Protein AF-0000000070117958 (afdb_homodimer)

Structure (mmCIF, N/CA/C/O backbone):
data_AF-0000000070117958-model_v1
#
loop_
_entity.id
_entity.type
_entity.pdbx_description
1 polymer 'Lipoprotein-anchoring transpeptidase ErfK/SrfK'
#
loop_
_atom_site.group_PDB
_atom_site.id
_atom_site.type_symbol
_atom_site.label_atom_id
_atom_site.label_alt_id
_atom_site.label_comp_id
_atom_site.label_asym_id
_atom_site.label_entity_id
_atom_site.label_seq_id
_atom_site.pdbx_PDB_ins_code
_atom_site.Cartn_x
_atom_site.Cartn_y
_atom_site.Cartn_z
_atom_site.occupancy
_atom_site.B_iso_or_equiv
_atom_site.auth_seq_id
_atom_site.auth_comp_id
_atom_site.auth_asym_id
_atom_site.auth_atom_id
_atom_site.pdbx_PDB_model_num
ATOM 1 N N . MET A 1 1 ? 36.375 -2.777 25.188 1 19.89 1 MET A N 1
ATOM 2 C CA . MET A 1 1 ? 37.375 -1.835 24.766 1 19.89 1 MET A CA 1
ATOM 3 C C . MET A 1 1 ? 36.781 -0.705 23.938 1 19.89 1 MET A C 1
ATOM 5 O O . MET A 1 1 ? 36.156 -0.952 22.906 1 19.89 1 MET A O 1
ATOM 9 N N . VAL A 1 2 ? 36.469 0.509 24.609 1 22.33 2 VAL A N 1
ATOM 10 C CA . VAL A 1 2 ? 35.656 1.717 24.438 1 22.33 2 VAL A CA 1
ATOM 11 C C . VAL A 1 2 ? 36.281 2.609 23.375 1 22.33 2 VAL A C 1
ATOM 13 O O . VAL A 1 2 ? 37.25 3.314 23.625 1 22.33 2 VAL A O 1
ATOM 16 N N . ASP A 1 3 ? 36.656 2.041 22.156 1 19.92 3 ASP A N 1
ATOM 17 C CA . ASP A 1 3 ? 37.469 2.871 21.281 1 19.92 3 ASP A CA 1
ATOM 18 C C . ASP A 1 3 ? 36.719 4.145 20.891 1 19.92 3 ASP A C 1
ATOM 20 O O . ASP A 1 3 ? 35.625 4.082 20.375 1 19.92 3 ASP A O 1
ATOM 24 N N . PHE A 1 4 ? 37.031 5.336 21.516 1 20.27 4 PHE A N 1
ATOM 25 C CA . PHE A 1 4 ? 36.688 6.754 21.516 1 20.27 4 PHE A CA 1
ATOM 26 C C . PHE A 1 4 ? 37 7.391 20.172 1 20.27 4 PHE A C 1
ATOM 28 O O . PHE A 1 4 ? 38.156 7.797 19.938 1 20.27 4 PHE A O 1
ATOM 35 N N . ARG A 1 5 ? 36.531 6.789 18.984 1 20.41 5 ARG A N 1
ATOM 36 C CA . ARG A 1 5 ? 37 7.414 17.75 1 20.41 5 ARG A CA 1
ATOM 37 C C . ARG A 1 5 ? 36.656 8.891 17.719 1 20.41 5 ARG A C 1
ATOM 39 O O . ARG A 1 5 ? 35.469 9.258 17.875 1 20.41 5 ARG A O 1
ATOM 46 N N . ARG A 1 6 ? 37.656 9.906 17.781 1 19.14 6 ARG A N 1
ATOM 47 C CA . ARG A 1 6 ? 37.844 11.359 17.844 1 19.14 6 ARG A CA 1
ATOM 48 C C . ARG A 1 6 ? 37.156 12.039 16.672 1 19.14 6 ARG A C 1
ATOM 50 O O . ARG A 1 6 ? 37.281 11.594 15.523 1 19.14 6 ARG A O 1
ATOM 57 N N . CYS A 1 7 ? 36.156 12.922 16.844 1 19.8 7 CYS A N 1
ATOM 58 C CA . CYS A 1 7 ? 35.188 13.836 16.219 1 19.8 7 CYS A CA 1
ATOM 59 C C . CYS A 1 7 ? 35.906 14.969 15.492 1 19.8 7 CYS A C 1
ATOM 61 O O . CYS A 1 7 ? 36.375 15.922 16.125 1 19.8 7 CYS A O 1
ATOM 63 N N . VAL A 1 8 ? 36.969 14.695 14.555 1 20.36 8 VAL A N 1
ATOM 64 C CA . VAL A 1 8 ? 37.719 15.875 14.117 1 20.36 8 VAL A CA 1
ATOM 65 C C . VAL A 1 8 ? 36.781 16.797 13.336 1 20.36 8 VAL A C 1
ATOM 67 O O . VAL A 1 8 ? 36.125 16.375 12.375 1 20.36 8 VAL A O 1
ATOM 70 N N . ALA A 1 9 ? 36.344 17.969 13.859 1 20.52 9 ALA A N 1
ATOM 71 C CA . ALA A 1 9 ? 35.5 19.125 13.617 1 20.52 9 ALA A CA 1
ATOM 72 C C . ALA A 1 9 ? 36 19.969 12.461 1 20.52 9 ALA A C 1
ATOM 74 O O . ALA A 1 9 ? 37 20.672 12.602 1 20.52 9 ALA A O 1
ATOM 75 N N . THR A 1 10 ? 36.406 19.422 11.25 1 19.5 10 THR A N 1
ATOM 76 C CA . THR A 1 10 ? 37.094 20.406 10.43 1 19.5 10 THR A CA 1
ATOM 77 C C . THR A 1 10 ? 36.156 21.547 10.047 1 19.5 10 THR A C 1
ATOM 79 O O . THR A 1 10 ? 35 21.312 9.648 1 19.5 10 THR A O 1
ATOM 82 N N . LEU A 1 11 ? 36.438 22.844 10.344 1 19.28 11 LEU A N 1
ATOM 83 C CA . LEU A 1 11 ? 35.969 24.219 10.352 1 19.28 11 LEU A CA 1
ATOM 84 C C . LEU A 1 11 ? 35.844 24.766 8.938 1 19.28 11 LEU A C 1
ATOM 86 O O . LEU A 1 11 ? 35.5 25.938 8.742 1 19.28 11 LEU A O 1
ATOM 90 N N . LEU A 1 12 ? 35.594 23.953 7.898 1 19.41 12 LEU A N 1
ATOM 91 C CA . LEU A 1 12 ? 35.969 24.656 6.684 1 19.41 12 LEU A CA 1
ATOM 92 C C . LEU A 1 12 ? 35.156 25.938 6.5 1 19.41 12 LEU A C 1
ATOM 94 O O . LEU A 1 12 ? 33.938 25.938 6.672 1 19.41 12 LEU A O 1
ATOM 98 N N . ALA A 1 13 ? 35.844 27.125 6.414 1 18.38 13 ALA A N 1
ATOM 99 C CA . ALA A 1 13 ? 35.75 28.578 6.285 1 18.38 13 ALA A CA 1
ATOM 100 C C . ALA A 1 13 ? 34.906 28.969 5.074 1 18.38 13 ALA A C 1
ATOM 102 O O . ALA A 1 13 ? 34.969 28.297 4.039 1 18.38 13 ALA A O 1
ATOM 103 N N . LEU A 1 14 ? 33.875 29.766 5.305 1 18.84 14 LEU A N 1
ATOM 104 C CA . LEU A 1 14 ? 32.688 30.406 4.723 1 18.84 14 LEU A CA 1
ATOM 105 C C . LEU A 1 14 ? 33.094 31.406 3.639 1 18.84 14 LEU A C 1
ATOM 107 O O . LEU A 1 14 ? 32.469 32.438 3.479 1 18.84 14 LEU A O 1
ATOM 111 N N . ALA A 1 15 ? 34.156 31.234 2.848 1 17.8 15 ALA A N 1
ATOM 112 C CA . ALA A 1 15 ? 34.594 32.5 2.27 1 17.8 15 ALA A CA 1
ATOM 113 C C . ALA A 1 15 ? 33.625 32.969 1.188 1 17.8 15 ALA A C 1
ATOM 115 O O . ALA A 1 15 ? 33.531 32.375 0.121 1 17.8 15 ALA A O 1
ATOM 116 N N . VAL A 1 16 ? 32.375 33.25 1.467 1 19.5 16 VAL A N 1
ATOM 117 C CA . VAL A 1 16 ? 31.484 33.656 0.402 1 19.5 16 VAL A CA 1
ATOM 118 C C . VAL A 1 16 ? 32 34.969 -0.229 1 19.5 16 VAL A C 1
ATOM 120 O O . VAL A 1 16 ? 32.125 35.969 0.451 1 19.5 16 VAL A O 1
ATOM 123 N N . THR A 1 17 ? 32.75 34.781 -1.279 1 16.38 17 THR A N 1
ATOM 124 C CA . THR A 1 17 ? 33.406 35.844 -2.021 1 16.38 17 THR A CA 1
ATOM 125 C C . THR A 1 17 ? 32.406 36.875 -2.5 1 16.38 17 THR A C 1
ATOM 127 O O . THR A 1 17 ? 31.188 36.594 -2.553 1 16.38 17 THR A O 1
ATOM 130 N N . VAL A 1 18 ? 32.875 37.938 -3.357 1 16.75 18 VAL A N 1
ATOM 131 C CA . VAL A 1 18 ? 33.125 39.344 -3.52 1 16.75 18 VAL A CA 1
ATOM 132 C C . VAL A 1 18 ? 32.219 39.906 -4.637 1 16.75 18 VAL A C 1
ATOM 134 O O . VAL A 1 18 ? 31.766 41.031 -4.562 1 16.75 18 VAL A O 1
ATOM 137 N N . PRO A 1 19 ? 31.734 39.125 -5.75 1 16.81 19 PRO A N 1
ATOM 138 C CA . PRO A 1 19 ? 32.156 40.031 -6.82 1 16.81 19 PRO A CA 1
ATOM 139 C C . PRO A 1 19 ? 31.312 41.312 -6.891 1 16.81 19 PRO A C 1
ATOM 141 O O . PRO A 1 19 ? 30.219 41.344 -6.344 1 16.81 19 PRO A O 1
ATOM 144 N N . LEU A 1 20 ? 31.656 42.094 -8.055 1 15.89 20 LEU A N 1
ATOM 145 C CA . LEU A 1 20 ? 32.031 43.438 -8.523 1 15.89 20 LEU A CA 1
ATOM 146 C C . LEU A 1 20 ? 30.828 44.219 -9 1 15.89 20 LEU A C 1
ATOM 148 O O . LEU A 1 20 ? 29.75 43.656 -9.18 1 15.89 20 LEU A O 1
ATOM 152 N N . ALA A 1 21 ? 30.828 44.625 -10.32 1 15.84 21 ALA A N 1
ATOM 153 C CA . ALA A 1 21 ? 30.984 46 -10.789 1 15.84 21 ALA A CA 1
ATOM 154 C C . ALA A 1 21 ? 29.641 46.594 -11.156 1 15.84 21 ALA A C 1
ATOM 156 O O . ALA A 1 21 ? 29.297 47.688 -10.703 1 15.84 21 ALA A O 1
ATOM 157 N N . ALA A 1 22 ? 29 46.344 -12.414 1 15.3 22 ALA A N 1
ATOM 158 C CA . ALA A 1 22 ? 29.141 47.5 -13.289 1 15.3 22 ALA A CA 1
ATOM 159 C C . ALA A 1 22 ? 27.969 48.469 -13.086 1 15.3 22 ALA A C 1
ATOM 161 O O . ALA A 1 22 ? 26.969 48.125 -12.477 1 15.3 22 ALA A O 1
ATOM 162 N N . CYS A 1 23 ? 27.391 48.969 -14.336 1 16.02 23 CYS A N 1
ATOM 163 C CA . CYS A 1 23 ? 27.375 50.281 -14.992 1 16.02 23 CYS A CA 1
ATOM 164 C C . CYS A 1 23 ? 26.094 51.031 -14.688 1 16.02 23 CYS A C 1
ATOM 166 O O . CYS A 1 23 ? 25.094 50.438 -14.258 1 16.02 23 CYS A O 1
ATOM 168 N N . GLY A 1 24 ? 25.891 52.094 -15.461 1 14.67 24 GLY A N 1
ATOM 169 C CA . GLY A 1 24 ? 25.703 53.531 -15.367 1 14.67 24 GLY A CA 1
ATOM 170 C C . GLY A 1 24 ? 24.25 53.969 -15.438 1 14.67 24 GLY A C 1
ATOM 171 O O . GLY A 1 24 ? 23.797 54.781 -14.648 1 14.67 24 GLY A O 1
ATOM 172 N N . ASP A 1 25 ? 23.453 53.5 -16.5 1 15.01 25 ASP A N 1
ATOM 173 C CA . ASP A 1 25 ? 23.078 54.75 -17.188 1 15.01 25 ASP A CA 1
ATOM 174 C C . ASP A 1 25 ? 21.953 55.469 -16.438 1 15.01 25 ASP A C 1
ATOM 176 O O . ASP A 1 25 ? 21.172 54.812 -15.727 1 15.01 25 ASP A O 1
ATOM 180 N N . ASP A 1 26 ? 21.828 56.781 -16.734 1 14.68 26 ASP A N 1
ATOM 181 C CA . ASP A 1 26 ? 21.484 58.156 -16.312 1 14.68 26 ASP A CA 1
ATOM 182 C C . ASP A 1 26 ? 20.016 58.469 -16.578 1 14.68 26 ASP A C 1
ATOM 184 O O . ASP A 1 26 ? 19.547 59.562 -16.328 1 14.68 26 ASP A O 1
ATOM 188 N N . ARG A 1 27 ? 19.375 57.656 -17.453 1 17.17 27 ARG A N 1
ATOM 189 C CA . ARG A 1 27 ? 18.609 58.656 -18.203 1 17.17 27 ARG A CA 1
ATOM 190 C C . ARG A 1 27 ? 17.875 59.594 -17.25 1 17.17 27 ARG A C 1
ATOM 192 O O . ARG A 1 27 ? 17.453 59.188 -16.172 1 17.17 27 ARG A O 1
ATOM 199 N N . LYS A 1 28 ? 17.484 60.75 -17.969 1 17.25 28 LYS A N 1
ATOM 200 C CA . LYS A 1 28 ? 17.344 62.188 -17.922 1 17.25 28 LYS A CA 1
ATOM 201 C C . LYS A 1 28 ? 16.078 62.594 -17.172 1 17.25 28 LYS A C 1
ATOM 203 O O . LYS A 1 28 ? 15.109 61.844 -17.141 1 17.25 28 LYS A O 1
ATOM 208 N N . PRO A 1 29 ? 15.633 63.906 -17.391 1 14.79 29 PRO A N 1
ATOM 209 C CA . PRO A 1 29 ? 15.219 65.062 -16.656 1 14.79 29 PRO A CA 1
ATOM 210 C C . PRO A 1 29 ? 13.695 65.188 -16.562 1 14.79 29 PRO A C 1
ATOM 212 O O . PRO A 1 29 ? 13.156 65.5 -15.492 1 14.79 29 PRO A O 1
ATOM 215 N N . ALA A 1 30 ? 12.844 65.375 -17.641 1 16.39 30 ALA A N 1
ATOM 216 C CA . ALA A 1 30 ? 12.375 66.688 -17.875 1 16.39 30 ALA A CA 1
ATOM 217 C C . ALA A 1 30 ? 11.109 67 -17.078 1 16.39 30 ALA A C 1
ATOM 219 O O . ALA A 1 30 ? 10.359 66.062 -16.734 1 16.39 30 ALA A O 1
ATOM 220 N N . LEU A 1 31 ? 10.711 68.438 -17.125 1 14.62 31 LEU A N 1
ATOM 221 C CA . LEU A 1 31 ? 10.164 69.562 -16.406 1 14.62 31 LEU A CA 1
ATOM 222 C C . LEU A 1 31 ? 8.641 69.562 -16.531 1 14.62 31 LEU A C 1
ATOM 224 O O . LEU A 1 31 ? 7.953 70 -15.594 1 14.62 31 LEU A O 1
ATOM 228 N N . ALA A 1 32 ? 7.949 69.25 -17.672 1 15.11 32 ALA A N 1
ATOM 229 C CA . ALA A 1 32 ? 7.266 70.5 -18.078 1 15.11 32 ALA A CA 1
ATOM 230 C C . ALA A 1 32 ? 6.105 70.812 -17.141 1 15.11 32 ALA A C 1
ATOM 232 O O . ALA A 1 32 ? 5.613 69.938 -16.438 1 15.11 32 ALA A O 1
ATOM 233 N N . ASP A 1 33 ? 5.062 71.625 -17.766 1 14.97 33 ASP A N 1
ATOM 234 C CA . ASP A 1 33 ? 4.414 72.938 -17.672 1 14.97 33 ASP A CA 1
ATOM 235 C C . ASP A 1 33 ? 3.148 72.812 -16.828 1 14.97 33 ASP A C 1
ATOM 237 O O . ASP A 1 33 ? 2.547 71.75 -16.688 1 14.97 33 ASP A O 1
ATOM 241 N N . PRO A 1 34 ? 2.455 74.062 -16.734 1 14.76 34 PRO A N 1
ATOM 242 C CA . PRO A 1 34 ? 1.824 74.938 -15.742 1 14.76 34 PRO A CA 1
ATOM 243 C C . PRO A 1 34 ? 0.353 74.625 -15.508 1 14.76 34 PRO A C 1
ATOM 245 O O . PRO A 1 34 ? -0.103 74.562 -14.367 1 14.76 34 PRO A O 1
ATOM 248 N N . ALA A 1 35 ? -0.401 74.812 -16.75 1 15.77 35 ALA A N 1
ATOM 249 C CA . ALA A 1 35 ? -1.25 76 -16.812 1 15.77 35 ALA A CA 1
ATOM 250 C C . ALA A 1 35 ? -2.475 75.812 -15.922 1 15.77 35 ALA A C 1
ATOM 252 O O . ALA A 1 35 ? -2.838 74.75 -15.539 1 15.77 35 ALA A O 1
ATOM 253 N N . LEU A 1 36 ? -3.822 76 -16.453 1 15.37 36 LEU A N 1
ATOM 254 C CA . LEU A 1 36 ? -4.77 77.125 -16.281 1 15.37 36 LEU A CA 1
ATOM 255 C C . LEU A 1 36 ? -5.871 76.75 -15.297 1 15.37 36 LEU A C 1
ATOM 257 O O . LEU A 1 36 ? -6.105 75.562 -15.055 1 15.37 36 LEU A O 1
ATOM 261 N N . ALA A 1 37 ? -7.074 77.562 -15.352 1 16.41 37 ALA A N 1
ATOM 262 C CA . ALA A 1 37 ? -7.855 78.562 -14.641 1 16.41 37 ALA A CA 1
ATOM 263 C C . ALA A 1 37 ? -9.047 77.938 -13.93 1 16.41 37 ALA A C 1
ATOM 265 O O . ALA A 1 37 ? -9.445 76.812 -14.242 1 16.41 37 ALA A O 1
ATOM 266 N N . ALA A 1 38 ? -10.156 78.812 -13.836 1 15.82 38 ALA A N 1
ATOM 267 C CA . ALA A 1 38 ? -10.867 79.562 -12.828 1 15.82 38 ALA A CA 1
ATOM 268 C C . ALA A 1 38 ? -12.219 78.938 -12.492 1 15.82 38 ALA A C 1
ATOM 270 O O . ALA A 1 38 ? -12.633 78.938 -11.328 1 15.82 38 ALA A O 1
ATOM 271 N N . GLY A 1 39 ? -12.984 78.562 -13.539 1 15.05 39 GLY A N 1
ATOM 272 C CA . GLY A 1 39 ? -14.172 79.438 -13.398 1 15.05 39 GLY A CA 1
ATOM 273 C C . GLY A 1 39 ? -15.039 79 -12.227 1 15.05 39 GLY A C 1
ATOM 274 O O . GLY A 1 39 ? -14.766 78 -11.547 1 15.05 39 GLY A O 1
ATOM 275 N N . ALA A 1 40 ? -16.406 78.75 -12.547 1 16.61 40 ALA A N 1
ATOM 276 C CA . ALA A 1 40 ? -17.578 79.562 -12.18 1 16.61 40 ALA A CA 1
ATOM 277 C C . ALA A 1 40 ? -18.281 79 -10.969 1 16.61 40 ALA A C 1
ATOM 279 O O . ALA A 1 40 ? -18.781 79.688 -10.109 1 16.61 40 ALA A O 1
ATOM 280 N N . ALA A 1 41 ? -18.391 77.688 -10.75 1 17.69 41 ALA A N 1
ATOM 281 C CA . ALA A 1 41 ? -19.828 77.562 -10.562 1 17.69 41 ALA A CA 1
ATOM 282 C C . ALA A 1 41 ? -20.25 78.125 -9.203 1 17.69 41 ALA A C 1
ATOM 284 O O . ALA A 1 41 ? -19.469 78.125 -8.25 1 17.69 41 ALA A O 1
ATOM 285 N N . PRO A 1 42 ? -21.531 78.625 -9.148 1 17.59 42 PRO A N 1
ATOM 286 C CA . PRO A 1 42 ? -22.344 79.562 -8.352 1 17.59 42 PRO A CA 1
ATOM 287 C C . PRO A 1 42 ? -22.547 79.062 -6.918 1 17.59 42 PRO A C 1
ATOM 289 O O . PRO A 1 42 ? -22.344 77.875 -6.625 1 17.59 42 PRO A O 1
ATOM 292 N N . SER A 1 43 ? -23.172 79.938 -6.129 1 15.87 43 SER A N 1
ATOM 293 C CA . SER A 1 43 ? -23.25 80.562 -4.816 1 15.87 43 SER A CA 1
ATOM 294 C C . SER A 1 43 ? -24.172 79.812 -3.879 1 15.87 43 SER A C 1
ATOM 296 O O . SER A 1 43 ? -24.078 79.938 -2.656 1 15.87 43 SER A O 1
ATOM 298 N N . ALA A 1 44 ? -25.328 79.125 -4.289 1 21.47 44 ALA A N 1
ATOM 299 C CA . ALA A 1 44 ? -26.453 79.5 -3.459 1 21.47 44 ALA A CA 1
ATOM 300 C C . ALA A 1 44 ? -26.281 79 -2.027 1 21.47 44 ALA A C 1
ATOM 302 O O . ALA A 1 44 ? -25.844 77.875 -1.802 1 21.47 44 ALA A O 1
ATOM 303 N N . SER A 1 45 ? -26.422 79.938 -1.052 1 17.94 45 SER A N 1
ATOM 304 C CA . SER A 1 45 ? -26.203 80.125 0.377 1 17.94 45 SER A CA 1
ATOM 305 C C . SER A 1 45 ? -27.219 79.312 1.204 1 17.94 45 SER A C 1
ATOM 307 O O . SER A 1 45 ? -28.391 79.75 1.292 1 17.94 45 SER A O 1
ATOM 309 N N . ALA A 1 46 ? -27.5 78.125 0.914 1 20.59 46 ALA A N 1
ATOM 310 C CA . ALA A 1 46 ? -28.562 77.625 1.789 1 20.59 46 ALA A CA 1
ATOM 311 C C . ALA A 1 46 ? -28.203 77.812 3.258 1 20.59 46 ALA A C 1
ATOM 313 O O . ALA A 1 46 ? -27.031 77.75 3.637 1 20.59 46 ALA A O 1
ATOM 314 N N . ALA A 1 47 ? -29.141 78.438 3.992 1 21.14 47 ALA A N 1
ATOM 315 C CA . ALA A 1 47 ? -29.266 78.938 5.371 1 21.14 47 ALA A CA 1
ATOM 316 C C . ALA A 1 47 ? -29.156 77.75 6.352 1 21.14 47 ALA A C 1
ATOM 318 O O . ALA A 1 47 ? -29.812 76.75 6.188 1 21.14 47 ALA A O 1
ATOM 319 N N . SER A 1 48 ? -28.141 77.625 7.129 1 20.47 48 SER A N 1
ATOM 320 C CA . SER A 1 48 ? -27.594 76.688 8.117 1 20.47 48 SER A CA 1
ATOM 321 C C . SER A 1 48 ? -28.391 76.75 9.414 1 20.47 48 SER A C 1
ATOM 323 O O . SER A 1 48 ? -28.344 77.75 10.148 1 20.47 48 SER A O 1
ATOM 325 N N . GLY A 1 49 ? -29.688 76.688 9.352 1 23.11 49 GLY A N 1
ATOM 326 C CA . GLY A 1 49 ? -30.141 76.75 10.734 1 23.11 49 GLY A CA 1
ATOM 327 C C . GLY A 1 49 ? -29.391 75.812 11.656 1 23.11 49 GLY A C 1
ATOM 328 O O . GLY A 1 49 ? -29.219 74.625 11.336 1 23.11 49 GLY A O 1
ATOM 329 N N . ALA A 1 50 ? -28.562 76.312 12.586 1 24.53 50 ALA A N 1
ATOM 330 C CA . ALA A 1 50 ? -27.609 75.688 13.516 1 24.53 50 ALA A CA 1
ATOM 331 C C . ALA A 1 50 ? -28.312 75 14.656 1 24.53 50 ALA A C 1
ATOM 333 O O . ALA A 1 50 ? -29.016 75.625 15.453 1 24.53 50 ALA A O 1
ATOM 334 N N . SER A 1 51 ? -29.062 74 14.336 1 28.23 51 SER A N 1
ATOM 335 C CA . SER A 1 51 ? -29.484 73.312 15.555 1 28.23 51 SER A CA 1
ATOM 336 C C . SER A 1 51 ? -28.297 73.062 16.469 1 28.23 51 SER A C 1
ATOM 338 O O . SER A 1 51 ? -27.203 72.75 16 1 28.23 51 SER A O 1
ATOM 340 N N . PRO A 1 52 ? -28.297 73.562 17.719 1 27.23 52 PRO A N 1
ATOM 341 C CA . PRO A 1 52 ? -27.188 73.375 18.656 1 27.23 52 PRO A CA 1
ATOM 342 C C . PRO A 1 52 ? -26.844 71.875 18.812 1 27.23 52 PRO A C 1
ATOM 344 O O . PRO A 1 52 ? -27.734 71.062 18.922 1 27.23 52 PRO A O 1
ATOM 347 N N . VAL A 1 53 ? -25.812 71.375 18.141 1 29.52 53 VAL A N 1
ATOM 348 C CA . VAL A 1 53 ? -25.219 70.062 18.312 1 29.52 53 VAL A CA 1
ATOM 349 C C . VAL A 1 53 ? -24.828 69.875 19.781 1 29.52 53 VAL A C 1
ATOM 351 O O . VAL A 1 53 ? -24.156 70.75 20.375 1 29.52 53 VAL A O 1
ATOM 354 N N . THR A 1 54 ? -25.797 69.438 20.578 1 34 54 THR A N 1
ATOM 355 C CA . THR A 1 54 ? -25.359 69 21.891 1 34 54 THR A CA 1
ATOM 356 C C . THR A 1 54 ? -24.031 68.25 21.75 1 34 54 THR A C 1
ATOM 358 O O . THR A 1 54 ? -23.922 67.312 20.938 1 34 54 THR A O 1
ATOM 361 N N . GLU A 1 55 ? -22.922 68.875 22.062 1 29.77 55 GLU A N 1
ATOM 362 C CA . GLU A 1 55 ? -21.594 68.25 22.141 1 29.77 55 GLU A CA 1
ATOM 363 C C . GLU A 1 55 ? -21.641 66.938 22.922 1 29.77 55 GLU A C 1
ATOM 365 O O . GLU A 1 55 ? -22.062 66.938 24.094 1 29.77 55 GLU A O 1
ATOM 370 N N . SER A 1 56 ? -22.125 65.875 22.344 1 33.22 56 SER A N 1
ATOM 371 C CA . SER A 1 56 ? -21.797 64.562 22.969 1 33.22 56 SER A CA 1
ATOM 372 C C . SER A 1 56 ? -20.391 64.625 23.594 1 33.22 56 SER A C 1
ATOM 374 O O . SER A 1 56 ? -19.422 64.938 22.922 1 33.22 56 SER A O 1
ATOM 376 N N . THR A 1 57 ? -20.328 65.125 24.812 1 34.88 57 THR A N 1
ATOM 377 C CA . THR A 1 57 ? -19.078 64.875 25.531 1 34.88 57 THR A CA 1
ATOM 378 C C . THR A 1 57 ? -18.484 63.531 25.172 1 34.88 57 THR A C 1
ATOM 380 O O . THR A 1 57 ? -19.047 62.5 25.5 1 34.88 57 THR A O 1
ATOM 383 N N . THR A 1 58 ? -18.016 63.375 23.984 1 38.03 58 THR A N 1
ATOM 384 C CA . THR A 1 58 ? -17.141 62.219 23.766 1 38.03 58 THR A CA 1
ATOM 385 C C . THR A 1 58 ? -16.203 62 24.969 1 38.03 58 THR A C 1
ATOM 387 O O . THR A 1 58 ? -15.398 62.875 25.281 1 38.03 58 THR A O 1
ATOM 390 N N . THR A 1 59 ? -16.703 61.594 26.078 1 42.06 59 THR A N 1
ATOM 391 C CA . THR A 1 59 ? -15.766 61.094 27.062 1 42.06 59 THR A CA 1
ATOM 392 C C . THR A 1 59 ? -14.469 60.656 26.391 1 42.06 59 THR A C 1
ATOM 394 O O . THR A 1 59 ? -14.5 59.812 25.484 1 42.06 59 THR A O 1
ATOM 397 N N . GLY A 1 60 ? -13.508 61.469 26.188 1 47.44 60 GLY A N 1
ATOM 398 C CA . GLY A 1 60 ? -12.18 61.25 25.641 1 47.44 60 GLY A CA 1
ATOM 399 C C . GLY A 1 60 ? -11.641 59.875 25.938 1 47.44 60 GLY A C 1
ATOM 400 O O . GLY A 1 60 ? -11.477 59.5 27.094 1 47.44 60 GLY A O 1
ATOM 401 N N . ALA A 1 61 ? -11.969 58.875 25.25 1 59.22 61 ALA A N 1
ATOM 402 C CA . ALA A 1 61 ? -11.359 57.562 25.406 1 59.22 61 ALA A CA 1
ATOM 403 C C . ALA A 1 61 ? -9.875 57.688 25.766 1 59.22 61 ALA A C 1
ATOM 405 O O . ALA A 1 61 ? -9.133 58.406 25.109 1 59.22 61 ALA A O 1
ATOM 406 N N . GLY A 1 62 ? -9.523 57.688 27.062 1 66.12 62 GLY A N 1
ATOM 407 C CA . GLY A 1 62 ? -8.156 57.656 27.562 1 66.12 62 GLY A CA 1
ATOM 408 C C . GLY A 1 62 ? -7.211 56.875 26.656 1 66.12 62 GLY A C 1
ATOM 409 O O . GLY A 1 62 ? -7.625 56.344 25.641 1 66.12 62 GLY A O 1
ATOM 410 N N . PRO A 1 63 ? -5.895 57.094 26.859 1 80.69 63 PRO A N 1
ATOM 411 C CA . PRO A 1 63 ? -4.863 56.406 26.094 1 80.69 63 PRO A CA 1
ATOM 412 C C . PRO A 1 63 ? -5.043 54.875 26.109 1 80.69 63 PRO A C 1
ATOM 414 O O . PRO A 1 63 ? -5.711 54.344 27 1 80.69 63 PRO A O 1
ATOM 417 N N . ALA A 1 64 ? -4.672 54.281 25.047 1 89.44 64 ALA A N 1
ATOM 418 C CA . ALA A 1 64 ? -4.688 52.812 25 1 89.44 64 ALA A CA 1
ATOM 419 C C . ALA A 1 64 ? -3.795 52.219 26.094 1 89.44 64 ALA A C 1
ATOM 421 O O . ALA A 1 64 ? -2.73 52.781 26.391 1 89.44 64 ALA A O 1
ATOM 422 N N . THR A 1 65 ? -4.309 51.281 26.812 1 92.94 65 THR A N 1
ATOM 423 C CA . THR A 1 65 ? -3.455 50.469 27.703 1 92.94 65 THR A CA 1
ATOM 424 C C . THR A 1 65 ? -3.006 49.188 27.016 1 92.94 65 THR A C 1
ATOM 426 O O . THR A 1 65 ? -3.789 48.562 26.328 1 92.94 65 THR A O 1
ATOM 429 N N . LEU A 1 66 ? -1.701 48.938 27.156 1 95.06 66 LEU A N 1
ATOM 430 C CA . LEU A 1 66 ? -1.103 47.812 26.422 1 95.06 66 LEU A CA 1
ATOM 431 C C . LEU A 1 66 ? -0.18 47 27.312 1 95.06 66 LEU A C 1
ATOM 433 O O . LEU A 1 66 ? 0.674 47.562 28 1 95.06 66 LEU A O 1
ATOM 437 N N . SER A 1 67 ? -0.471 45.719 27.391 1 95.62 67 SER A N 1
ATOM 438 C CA . SER A 1 67 ? 0.452 44.781 28.016 1 95.62 67 SER A CA 1
ATOM 439 C C . SER A 1 67 ? 0.862 43.656 27.062 1 95.62 67 SER A C 1
ATOM 441 O O . SER A 1 67 ? 0.074 43.25 26.219 1 95.62 67 SER A O 1
ATOM 443 N N . VAL A 1 68 ? 2.113 43.219 27.203 1 97.44 68 VAL A N 1
ATOM 444 C CA . VAL A 1 68 ? 2.639 42.25 26.25 1 97.44 68 VAL A CA 1
ATOM 445 C C . VAL A 1 68 ? 3.293 41.094 27.016 1 97.44 68 VAL A C 1
ATOM 447 O O . VAL A 1 68 ? 3.719 41.25 28.156 1 97.44 68 VAL A O 1
ATOM 450 N N . THR A 1 69 ? 3.217 39.938 26.484 1 96.94 69 THR A N 1
ATOM 451 C CA . THR A 1 69 ? 3.945 38.75 26.953 1 96.94 69 THR A CA 1
ATOM 452 C C . THR A 1 69 ? 4.848 38.219 25.844 1 96.94 69 THR A C 1
ATOM 454 O O . THR A 1 69 ? 4.562 38.406 24.656 1 96.94 69 THR A O 1
ATOM 457 N N . PRO A 1 70 ? 5.938 37.562 26.172 1 97.31 70 PRO A N 1
ATOM 458 C CA . PRO A 1 70 ? 6.438 37.219 27.5 1 97.31 70 PRO A CA 1
ATOM 459 C C . PRO A 1 70 ? 6.91 38.438 28.297 1 97.31 70 PRO A C 1
ATOM 461 O O . PRO A 1 70 ? 7.129 39.5 27.719 1 97.31 70 PRO A O 1
ATOM 464 N N . ALA A 1 71 ? 7.09 38.219 29.641 1 96.94 71 ALA A N 1
ATOM 465 C CA . ALA A 1 71 ? 7.605 39.281 30.484 1 96.94 71 ALA A CA 1
ATOM 466 C C . ALA A 1 71 ? 9.039 39.656 30.109 1 96.94 71 ALA A C 1
ATOM 468 O O . ALA A 1 71 ? 9.812 38.781 29.688 1 96.94 71 ALA A O 1
ATOM 469 N N . ALA A 1 72 ? 9.352 40.969 30.344 1 96.19 72 ALA A N 1
ATOM 470 C CA . ALA A 1 72 ? 10.688 41.438 29.984 1 96.19 72 ALA A CA 1
ATOM 471 C C . ALA A 1 72 ? 11.758 40.688 30.75 1 96.19 72 ALA A C 1
ATOM 473 O O . ALA A 1 72 ? 11.68 40.531 31.969 1 96.19 72 ALA A O 1
ATOM 474 N N . GLY A 1 73 ? 12.688 40.188 29.969 1 96.94 73 GLY A N 1
ATOM 475 C CA . GLY A 1 73 ? 13.836 39.531 30.562 1 96.94 73 GLY A CA 1
ATOM 476 C C . GLY A 1 73 ? 13.602 38.062 30.828 1 96.94 73 GLY A C 1
ATOM 477 O O . GLY A 1 73 ? 14.492 37.344 31.312 1 96.94 73 GLY A O 1
ATOM 478 N N . LYS A 1 74 ? 12.383 37.656 30.484 1 97.62 74 LYS A N 1
ATOM 479 C CA . LYS A 1 74 ? 12.078 36.25 30.75 1 97.62 74 LYS A CA 1
ATOM 480 C C . LYS A 1 74 ? 13.055 35.312 30 1 97.62 74 LYS A C 1
ATOM 482 O O . LYS A 1 74 ? 13.398 35.562 28.844 1 97.62 74 LYS A O 1
ATOM 487 N N . LYS A 1 75 ? 13.508 34.25 30.719 1 97.69 75 LYS A N 1
ATOM 488 C CA . LYS A 1 75 ? 14.43 33.25 30.156 1 97.69 75 LYS A CA 1
ATOM 489 C C . LYS A 1 75 ? 13.727 31.922 29.938 1 97.69 75 LYS A C 1
ATOM 491 O O . LYS A 1 75 ? 12.594 31.719 30.375 1 97.69 75 LYS A O 1
ATOM 496 N N . ASN A 1 76 ? 14.367 31.031 29.141 1 97.12 76 ASN A N 1
ATOM 497 C CA . ASN A 1 76 ? 13.906 29.672 28.875 1 97.12 76 ASN A CA 1
ATOM 498 C C . ASN A 1 76 ? 12.492 29.672 28.297 1 97.12 76 ASN A C 1
ATOM 500 O O . ASN A 1 76 ? 11.68 28.812 28.641 1 97.12 76 ASN A O 1
ATOM 504 N N . VAL A 1 77 ? 12.219 30.719 27.484 1 97.81 77 VAL A N 1
ATOM 505 C CA . VAL A 1 77 ? 10.938 30.797 26.797 1 97.81 77 VAL A CA 1
ATOM 506 C C . VAL A 1 77 ? 10.891 29.797 25.656 1 97.81 77 VAL A C 1
ATOM 508 O O . VAL A 1 77 ? 11.859 29.672 24.891 1 97.81 77 VAL A O 1
ATOM 511 N N . PRO A 1 78 ? 9.797 29.031 25.5 1 97.25 78 PRO A N 1
ATOM 512 C CA . PRO A 1 78 ? 9.711 28.078 24.391 1 97.25 78 PRO A CA 1
ATOM 513 C C . PRO A 1 78 ? 9.93 28.734 23.031 1 97.25 78 PRO A C 1
ATOM 515 O O . PRO A 1 78 ? 9.578 29.906 22.844 1 97.25 78 PRO A O 1
ATOM 518 N N . VAL A 1 79 ? 10.422 27.938 22.062 1 97.12 79 VAL A N 1
ATOM 519 C CA . VAL A 1 79 ? 10.75 28.5 20.75 1 97.12 79 VAL A CA 1
ATOM 520 C C . VAL A 1 79 ? 9.469 28.734 19.953 1 97.12 79 VAL A C 1
ATOM 522 O O . VAL A 1 79 ? 9.5 29.375 18.891 1 97.12 79 VAL A O 1
ATOM 525 N N . SER A 1 80 ? 8.375 28.281 20.5 1 97.19 80 SER A N 1
ATOM 526 C CA . SER A 1 80 ? 7.062 28.562 19.922 1 97.19 80 SER A CA 1
ATOM 527 C C . SER A 1 80 ? 6.465 29.844 20.5 1 97.19 80 SER A C 1
ATOM 529 O O . SER A 1 80 ? 5.293 30.141 20.266 1 97.19 80 SER A O 1
ATOM 531 N N . ALA A 1 81 ? 7.148 30.547 21.141 1 96.75 81 ALA A N 1
ATOM 532 C CA . ALA A 1 81 ? 6.637 31.719 21.859 1 96.75 81 ALA A CA 1
ATOM 533 C C . ALA A 1 81 ? 5.906 32.656 20.906 1 96.75 81 ALA A C 1
ATOM 535 O O . ALA A 1 81 ? 6.355 32.906 19.781 1 96.75 81 ALA A O 1
ATOM 536 N N . GLU A 1 82 ? 4.797 33.125 21.406 1 97.62 82 GLU A N 1
ATOM 537 C CA . GLU A 1 82 ? 4.012 34.188 20.781 1 97.62 82 GLU A CA 1
ATOM 538 C C . GLU A 1 82 ? 4.176 35.5 21.547 1 97.62 82 GLU A C 1
ATOM 540 O O . GLU A 1 82 ? 4.676 35.5 22.672 1 97.62 82 GLU A O 1
ATOM 545 N N . ILE A 1 83 ? 3.867 36.562 20.812 1 98.06 83 ILE A N 1
ATOM 546 C CA . ILE A 1 83 ? 3.754 37.844 21.5 1 98.06 83 ILE A CA 1
ATOM 547 C C . ILE A 1 83 ? 2.299 38.094 21.891 1 98.06 83 ILE A C 1
ATOM 549 O O . ILE A 1 83 ? 1.487 38.5 21.062 1 98.06 83 ILE A O 1
ATOM 553 N N . GLY A 1 84 ? 2.072 37.781 23.156 1 97.19 84 GLY A N 1
ATOM 554 C CA . GLY A 1 84 ? 0.738 38.031 23.672 1 97.19 84 GLY A CA 1
ATOM 555 C C . GLY A 1 84 ? 0.433 39.5 23.844 1 97.19 84 GLY A C 1
ATOM 556 O O . GLY A 1 84 ? 1.308 40.281 24.219 1 97.19 84 GLY A O 1
ATOM 557 N N . VAL A 1 85 ? -0.829 39.875 23.562 1 96.12 85 VAL A N 1
ATOM 558 C CA . VAL A 1 85 ? -1.216 41.281 23.594 1 96.12 85 VAL A CA 1
ATOM 559 C C . VAL A 1 85 ? -2.549 41.438 24.312 1 96.12 85 VAL A C 1
ATOM 561 O O . VAL A 1 85 ? -3.51 40.719 24.016 1 96.12 85 VAL A O 1
ATOM 564 N N . LYS A 1 86 ? -2.557 42.219 25.234 1 95.44 86 LYS A N 1
ATOM 565 C CA . LYS A 1 86 ? -3.793 42.719 25.844 1 95.44 86 LYS A CA 1
ATOM 566 C C . LYS A 1 86 ? -3.924 44.219 25.672 1 95.44 86 LYS A C 1
ATOM 568 O O . LYS A 1 86 ? -3.092 44.969 26.188 1 95.44 86 LYS A O 1
ATOM 573 N N . VAL A 1 87 ? -4.906 44.625 25.047 1 94.06 87 VAL A N 1
ATOM 574 C CA . VAL A 1 87 ? -5.09 46.031 24.75 1 94.06 87 VAL A CA 1
ATOM 575 C C . VAL A 1 87 ? -6.484 46.469 25.188 1 94.06 87 VAL A C 1
ATOM 577 O O . VAL A 1 87 ? -7.457 45.719 25.031 1 94.06 87 VAL A O 1
ATOM 580 N N . SER A 1 88 ? -6.512 47.562 25.828 1 93 88 SER A N 1
ATOM 581 C CA . SER A 1 88 ? -7.766 48.219 26.125 1 93 88 SER A CA 1
ATOM 582 C C . SER A 1 88 ? -7.797 49.625 25.516 1 93 88 SER A C 1
ATOM 584 O O . SER A 1 88 ? -6.773 50.312 25.453 1 93 88 SER A O 1
ATOM 586 N N . ASN A 1 89 ? -8.953 50.031 25.047 1 92.62 89 ASN A N 1
ATOM 587 C CA . ASN A 1 89 ? -9.188 51.375 24.484 1 92.62 89 ASN A CA 1
ATOM 588 C C . ASN A 1 89 ? -8.305 51.625 23.281 1 92.62 89 ASN A C 1
ATOM 590 O O . ASN A 1 89 ? -7.684 52.688 23.172 1 92.62 89 ASN A O 1
ATOM 594 N N . GLY A 1 90 ? -8.141 50.656 22.531 1 93 90 GLY A N 1
ATOM 595 C CA . GLY A 1 90 ? -7.344 50.781 21.328 1 93 90 GLY A CA 1
ATOM 596 C C . GLY A 1 90 ? -7.227 49.469 20.547 1 93 90 GLY A C 1
ATOM 597 O O . GLY A 1 90 ? -7.891 48.5 20.859 1 93 90 GLY A O 1
ATOM 598 N N . GLU A 1 91 ? -6.449 49.594 19.422 1 94.12 91 GLU A N 1
ATOM 599 C CA . GLU A 1 91 ? -6.18 48.438 18.562 1 94.12 91 GLU A CA 1
ATOM 600 C C . GLU A 1 91 ? -4.691 48.312 18.25 1 94.12 91 GLU A C 1
ATOM 602 O O . GLU A 1 91 ? -4.012 49.312 18.062 1 94.12 91 GLU A O 1
ATOM 607 N N . VAL A 1 92 ? -4.281 47.031 18.281 1 95.5 92 VAL A N 1
ATOM 608 C CA . VAL A 1 92 ? -2.885 46.781 17.922 1 95.5 92 VAL A CA 1
ATOM 609 C C . VAL A 1 92 ? -2.662 47.156 16.453 1 95.5 92 VAL A C 1
ATOM 611 O O . VAL A 1 92 ? -3.371 46.656 15.578 1 95.5 92 VAL A O 1
ATOM 614 N N . THR A 1 93 ? -1.634 47.938 16.156 1 93.69 93 THR A N 1
ATOM 615 C CA . THR A 1 93 ? -1.409 48.406 14.789 1 93.69 93 THR A CA 1
ATOM 616 C C . THR A 1 93 ? -0.081 47.875 14.258 1 93.69 93 THR A C 1
ATOM 618 O O . THR A 1 93 ? 0.114 47.781 13.039 1 93.69 93 THR A O 1
ATOM 621 N N . SER A 1 94 ? 0.793 47.594 15.219 1 95.25 94 SER A N 1
ATOM 622 C CA . SER A 1 94 ? 2.076 47.094 14.758 1 95.25 94 SER A CA 1
ATOM 623 C C . SER A 1 94 ? 2.703 46.156 15.789 1 95.25 94 SER A C 1
ATOM 625 O O . SER A 1 94 ? 2.611 46.406 17 1 95.25 94 SER A O 1
ATOM 627 N N . VAL A 1 95 ? 3.24 45.062 15.305 1 97.31 95 VAL A N 1
ATOM 628 C CA . VAL A 1 95 ? 4.066 44.156 16.109 1 97.31 95 VAL A CA 1
ATOM 629 C C . VAL A 1 95 ? 5.375 43.875 15.367 1 97.31 95 VAL A C 1
ATOM 631 O O . VAL A 1 95 ? 5.359 43.438 14.219 1 97.31 95 VAL A O 1
ATOM 634 N N . LYS A 1 96 ? 6.48 44.188 15.977 1 97.69 96 LYS A N 1
ATOM 635 C CA . LYS A 1 96 ? 7.805 43.906 15.422 1 97.69 96 LYS A CA 1
ATOM 636 C C . LYS A 1 96 ? 8.602 43 16.359 1 97.69 96 LYS A C 1
ATOM 638 O O . LYS A 1 96 ? 8.766 43.312 17.531 1 97.69 96 LYS A O 1
ATOM 643 N N . LEU A 1 97 ? 9.016 41.906 15.875 1 98.12 97 LEU A N 1
ATOM 644 C CA . LEU A 1 97 ? 9.898 41 16.578 1 98.12 97 LEU A CA 1
ATOM 645 C C . LEU A 1 97 ? 11.25 40.906 15.875 1 98.12 97 LEU A C 1
ATOM 647 O O . LEU A 1 97 ? 11.305 40.719 14.656 1 98.12 97 LEU A O 1
ATOM 651 N N . THR A 1 98 ? 12.336 41.062 16.641 1 98.25 98 THR A N 1
ATOM 652 C CA . THR A 1 98 ? 13.672 41 16.078 1 98.25 98 THR A CA 1
ATOM 653 C C . THR A 1 98 ? 14.539 40 16.875 1 98.25 98 THR A C 1
ATOM 655 O O . THR A 1 98 ? 14.312 39.812 18.062 1 98.25 98 THR A O 1
ATOM 658 N N . ASP A 1 99 ? 15.492 39.469 16.172 1 97.88 99 ASP A N 1
ATOM 659 C CA . ASP A 1 99 ? 16.438 38.594 16.859 1 97.88 99 ASP A CA 1
ATOM 660 C C . ASP A 1 99 ? 17.625 39.406 17.422 1 97.88 99 ASP A C 1
ATOM 662 O O . ASP A 1 99 ? 17.578 40.625 17.453 1 97.88 99 ASP A O 1
ATOM 666 N N . SER A 1 100 ? 18.656 38.656 17.953 1 96.31 100 SER A N 1
ATOM 667 C CA . SER A 1 100 ? 19.781 39.281 18.656 1 96.31 100 SER A CA 1
ATOM 668 C C . SER A 1 100 ? 20.625 40.125 17.703 1 96.31 100 SER A C 1
ATOM 670 O O . SER A 1 100 ? 21.359 41.031 18.141 1 96.31 100 SER A O 1
ATOM 672 N N . ARG A 1 101 ? 20.5 39.812 16.391 1 95.38 101 ARG A N 1
ATOM 673 C CA . ARG A 1 101 ? 21.266 40.562 15.391 1 95.38 101 ARG A CA 1
ATOM 674 C C . ARG A 1 101 ? 20.438 41.688 14.805 1 95.38 101 ARG A C 1
ATOM 676 O O . ARG A 1 101 ? 20.891 42.375 13.883 1 95.38 101 ARG A O 1
ATOM 683 N N . GLY A 1 102 ? 19.172 41.781 15.266 1 95.5 102 GLY A N 1
ATOM 684 C CA . GLY A 1 102 ? 18.297 42.844 14.805 1 95.5 102 GLY A CA 1
ATOM 685 C C . GLY A 1 102 ? 17.484 42.438 13.586 1 95.5 102 GLY A C 1
ATOM 686 O O . GLY A 1 102 ? 16.781 43.281 13.008 1 95.5 102 GLY A O 1
ATOM 687 N N . LYS A 1 103 ? 17.609 41.281 13.172 1 97.38 103 LYS A N 1
ATOM 688 C CA . LYS A 1 103 ? 16.859 40.812 12.016 1 97.38 103 LYS A CA 1
ATOM 689 C C . LYS A 1 103 ? 15.383 40.625 12.367 1 97.38 103 LYS A C 1
ATOM 691 O O . LYS A 1 103 ? 15.055 40 13.391 1 97.38 103 LYS A O 1
ATOM 696 N N . ALA A 1 104 ? 14.555 41.094 11.516 1 97.62 104 ALA A N 1
ATOM 697 C CA . ALA A 1 104 ? 13.109 41 11.727 1 97.62 104 ALA A CA 1
ATOM 698 C C . ALA A 1 104 ? 12.625 39.562 11.562 1 97.62 104 ALA A C 1
ATOM 700 O O . ALA A 1 104 ? 13.078 38.844 10.672 1 97.62 104 ALA A O 1
ATOM 701 N N . VAL A 1 105 ? 11.727 39.156 12.461 1 97.88 105 VAL A N 1
ATOM 702 C CA . VAL A 1 105 ? 11.055 37.875 12.383 1 97.88 105 VAL A CA 1
ATOM 703 C C . VAL A 1 105 ? 9.664 38.031 11.766 1 97.88 105 VAL A C 1
ATOM 705 O O . VAL A 1 105 ? 8.883 38.875 12.219 1 97.88 105 VAL A O 1
ATOM 708 N N . SER A 1 106 ? 9.391 37.312 10.688 1 97.44 106 SER A N 1
ATOM 709 C CA . SER A 1 106 ? 8.078 37.406 10.055 1 97.44 106 SER A CA 1
ATOM 710 C C . SER A 1 106 ? 7.012 36.719 10.914 1 97.44 106 SER A C 1
ATOM 712 O O . SER A 1 106 ? 7.316 35.812 11.703 1 97.44 106 SER A O 1
ATOM 714 N N . GLY A 1 107 ? 5.777 37.156 10.875 1 96.94 107 GLY A N 1
ATOM 715 C CA . GLY A 1 107 ? 4.637 36.594 11.594 1 96.94 107 GLY A CA 1
ATOM 716 C C . GLY A 1 107 ? 3.354 37.375 11.352 1 96.94 107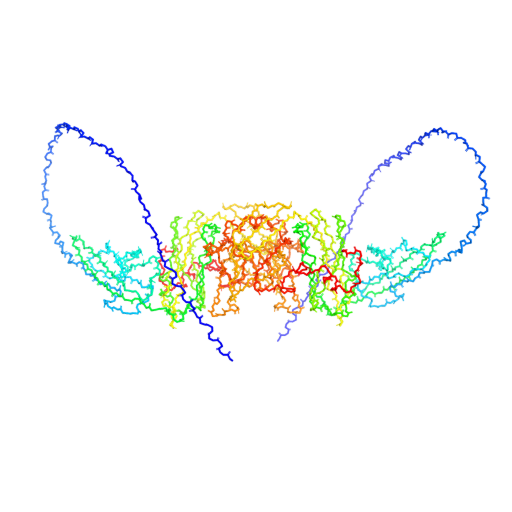 GLY A C 1
ATOM 717 O O . GLY A 1 107 ? 3.285 38.188 10.438 1 96.94 107 GLY A O 1
ATOM 718 N N . LYS A 1 108 ? 2.318 36.969 12.102 1 95.31 108 LYS A N 1
ATOM 719 C CA . LYS A 1 108 ? 1.021 37.594 11.93 1 95.31 108 LYS A CA 1
ATOM 720 C C . LYS A 1 108 ? 0.262 37.688 13.25 1 95.31 108 LYS A C 1
ATOM 722 O O . LYS A 1 108 ? 0.399 36.781 14.094 1 95.31 108 LYS A O 1
ATOM 727 N N . LEU A 1 109 ? -0.492 38.812 13.336 1 95.44 109 LEU A N 1
ATOM 728 C CA . LEU A 1 109 ? -1.42 38.938 14.461 1 95.44 109 LEU A CA 1
ATOM 729 C C . LEU A 1 109 ? -2.648 38.062 14.25 1 95.44 109 LEU A C 1
ATOM 731 O O . LEU A 1 109 ? -3.195 38 13.148 1 95.44 109 LEU A O 1
ATOM 735 N N . ARG A 1 110 ? -3.027 37.375 15.359 1 93.44 110 ARG A N 1
ATOM 736 C CA . ARG A 1 110 ? -4.277 36.625 15.281 1 93.44 110 ARG A CA 1
ATOM 737 C C . ARG A 1 110 ? -5.445 37.531 14.945 1 93.44 110 ARG A C 1
ATOM 739 O O . ARG A 1 110 ? -5.418 38.719 15.258 1 93.44 110 ARG A O 1
ATOM 746 N N . ALA A 1 111 ? -6.473 36.969 14.359 1 84.69 111 ALA A N 1
ATOM 747 C CA . ALA A 1 111 ? -7.652 37.719 13.977 1 84.69 111 ALA A CA 1
ATOM 748 C C . ALA A 1 111 ? -8.305 38.375 15.195 1 84.69 111 ALA A C 1
ATOM 750 O O . ALA A 1 111 ? -8.852 39.469 15.102 1 84.69 111 ALA A O 1
ATOM 751 N N . ASP A 1 112 ? -8.172 37.75 16.312 1 86.62 112 ASP A N 1
ATOM 752 C CA . ASP A 1 112 ? -8.828 38.25 17.516 1 86.62 112 ASP A CA 1
ATOM 753 C C . ASP A 1 112 ? -7.914 39.219 18.266 1 86.62 112 ASP A C 1
ATOM 755 O O . ASP A 1 112 ? -8.281 39.75 19.328 1 86.62 112 ASP A O 1
ATOM 759 N N . GLY A 1 113 ? -6.715 39.344 17.781 1 90.31 113 GLY A N 1
ATOM 760 C CA . GLY A 1 113 ? -5.793 40.312 18.359 1 90.31 113 GLY A CA 1
ATOM 761 C C . GLY A 1 113 ? -5.121 39.812 19.625 1 90.31 113 GLY A C 1
ATOM 762 O O . GLY A 1 113 ? -4.395 40.594 20.281 1 90.31 113 GLY A O 1
ATOM 763 N N . SER A 1 114 ? -5.273 38.594 19.922 1 92.5 114 SER A N 1
ATOM 764 C CA . SER A 1 114 ? -4.82 38.094 21.203 1 92.5 114 SER A CA 1
ATOM 765 C C . SER A 1 114 ? -3.312 37.875 21.219 1 92.5 114 SER A C 1
ATOM 767 O O . SER A 1 114 ? -2.686 37.906 22.281 1 92.5 114 SER A O 1
ATOM 769 N N . ALA A 1 115 ? -2.814 37.594 20.031 1 96.62 115 ALA A N 1
ATOM 770 C CA . ALA A 1 115 ? -1.384 37.312 20 1 96.62 115 ALA A CA 1
ATOM 771 C C . ALA A 1 115 ? -0.831 37.438 18.578 1 96.62 115 ALA A C 1
ATOM 773 O O . ALA A 1 115 ? -1.562 37.25 17.594 1 96.62 115 ALA A O 1
ATOM 774 N N . TRP A 1 116 ? 0.393 37.875 18.516 1 97.44 116 TRP A N 1
ATOM 775 C CA . TRP A 1 116 ? 1.172 37.812 17.281 1 97.44 116 TRP A CA 1
ATOM 776 C C . TRP A 1 116 ? 1.98 36.5 17.234 1 97.44 116 TRP A C 1
ATOM 778 O O . TRP A 1 116 ? 2.684 36.156 18.188 1 97.44 116 TRP A O 1
ATOM 788 N N . VAL A 1 117 ? 1.827 35.75 16.141 1 97.44 117 VAL A N 1
ATOM 789 C CA . VAL A 1 117 ? 2.422 34.438 16.016 1 97.44 117 VAL A CA 1
ATOM 790 C C . VAL A 1 117 ? 3.531 34.438 14.969 1 97.44 117 VAL A C 1
ATOM 792 O O . VAL A 1 117 ? 3.291 34.812 13.812 1 97.44 117 VAL A O 1
ATOM 795 N N . PRO A 1 118 ? 4.754 34.031 15.383 1 97.75 118 PRO A N 1
ATOM 796 C CA . PRO A 1 118 ? 5.824 33.938 14.383 1 97.75 118 PRO A CA 1
ATOM 797 C C . PRO A 1 118 ? 5.492 32.938 13.258 1 97.75 118 PRO A C 1
ATOM 799 O O . PRO A 1 118 ? 4.852 31.922 13.492 1 97.75 118 PRO A O 1
ATOM 802 N N . ALA A 1 119 ? 5.984 33.25 12.047 1 96.56 119 ALA A N 1
ATOM 803 C CA . ALA A 1 119 ? 5.691 32.469 10.867 1 96.56 119 ALA A CA 1
ATOM 804 C C . ALA A 1 119 ? 6.441 31.125 10.906 1 96.56 119 ALA A C 1
ATOM 806 O O . ALA A 1 119 ? 6.074 30.188 10.203 1 96.56 119 ALA A O 1
ATOM 807 N N . LYS A 1 120 ? 7.508 31.141 11.648 1 95.38 120 LYS A N 1
ATOM 808 C CA . LYS A 1 120 ? 8.328 29.938 11.844 1 95.38 120 LYS A CA 1
ATOM 809 C C . LYS A 1 120 ? 8.758 29.797 13.297 1 95.38 120 LYS A C 1
ATOM 811 O O . LYS A 1 120 ? 8.672 30.75 14.07 1 95.38 120 LYS A O 1
ATOM 816 N N . THR A 1 121 ? 9.156 28.594 13.609 1 96.25 121 THR A N 1
ATOM 817 C CA . THR A 1 121 ? 9.711 28.344 14.93 1 96.25 121 THR A CA 1
ATOM 818 C C . THR A 1 121 ? 10.93 29.234 15.18 1 96.25 121 THR A C 1
ATOM 820 O O . THR A 1 121 ? 11.766 29.422 14.289 1 96.25 121 THR A O 1
ATOM 823 N N . LEU A 1 122 ? 11.023 29.797 16.391 1 97.56 122 LEU A N 1
ATOM 824 C CA . LEU A 1 122 ? 12.164 30.641 16.75 1 97.56 122 LEU A CA 1
ATOM 825 C C . LEU A 1 122 ? 13.406 29.781 17 1 97.56 122 LEU A C 1
ATOM 827 O O . LEU A 1 122 ? 13.305 28.562 17.141 1 97.56 122 LEU A O 1
ATOM 831 N N . LYS A 1 123 ? 14.578 30.453 17 1 96.69 123 LYS A N 1
ATOM 832 C CA . LYS A 1 123 ? 15.836 29.75 17.25 1 96.69 123 LYS A CA 1
ATOM 833 C C . LYS A 1 123 ? 16.031 29.484 18.75 1 96.69 123 LYS A C 1
ATOM 835 O O . LYS A 1 123 ? 15.555 30.25 19.578 1 96.69 123 LYS A O 1
ATOM 840 N N . THR A 1 124 ? 16.766 28.438 19.062 1 96.88 124 THR A N 1
ATOM 841 C CA . THR A 1 124 ? 17.062 28.109 20.453 1 96.88 124 THR A CA 1
ATOM 842 C C . THR A 1 124 ? 18.156 29.031 21 1 96.88 124 THR A C 1
ATOM 844 O O . THR A 1 124 ? 19 29.516 20.25 1 96.88 124 THR A O 1
ATOM 847 N N . LYS A 1 125 ? 18.047 29.234 22.281 1 97.44 125 LYS A N 1
ATOM 848 C CA . LYS A 1 125 ? 19.047 30 23.016 1 97.44 125 LYS A CA 1
ATOM 849 C C . LYS A 1 125 ? 19.344 31.328 22.328 1 97.44 125 LYS A C 1
ATOM 851 O O . LYS A 1 125 ? 20.5 31.719 22.172 1 97.44 125 LYS A O 1
ATOM 856 N N . GLU A 1 126 ? 18.312 31.953 21.891 1 97.88 126 GLU A N 1
ATOM 857 C CA . GLU A 1 126 ? 18.406 33.25 21.203 1 97.88 126 GLU A CA 1
ATOM 858 C C . GLU A 1 126 ? 17.609 34.312 21.922 1 97.88 126 GLU A C 1
ATOM 860 O O . GLU A 1 126 ? 16.5 34.062 22.391 1 97.88 126 GLU A O 1
ATOM 865 N N . LYS A 1 127 ? 18.188 35.469 21.984 1 98.31 127 LYS A N 1
ATOM 866 C CA . LYS A 1 127 ? 17.484 36.625 22.547 1 98.31 127 LYS A CA 1
ATOM 867 C C . LYS A 1 127 ? 16.625 37.312 21.5 1 98.31 127 LYS A C 1
ATOM 869 O O . LYS A 1 127 ? 17.094 37.562 20.391 1 98.31 127 LYS A O 1
ATOM 874 N N . TYR A 1 128 ? 15.398 37.625 21.844 1 98.56 128 TYR A N 1
ATOM 875 C CA . TYR A 1 128 ? 14.477 38.312 20.953 1 98.56 128 TYR A CA 1
ATOM 876 C C . TYR A 1 128 ? 13.945 39.594 21.625 1 98.56 128 TYR A C 1
ATOM 878 O O . TYR A 1 128 ? 13.883 39.656 22.844 1 98.56 128 TYR A O 1
ATOM 886 N N . ALA A 1 129 ? 13.648 40.531 20.797 1 98.44 129 ALA A N 1
ATOM 887 C CA . ALA A 1 129 ? 13.016 41.781 21.219 1 98.44 129 ALA A CA 1
ATOM 888 C C . ALA A 1 129 ? 11.734 42.062 20.438 1 98.44 129 ALA A C 1
ATOM 890 O O . ALA A 1 129 ? 11.719 41.938 19.203 1 98.44 129 ALA A O 1
ATOM 891 N N . ALA A 1 130 ? 10.68 42.406 21.219 1 98.44 130 ALA A N 1
ATOM 892 C CA . ALA A 1 130 ? 9.398 42.719 20.578 1 98.44 130 ALA A CA 1
ATOM 893 C C . ALA A 1 130 ? 8.953 44.156 20.906 1 98.44 130 ALA A C 1
ATOM 895 O O . ALA A 1 130 ? 9.141 44.625 22.031 1 98.44 130 ALA A O 1
ATOM 896 N N . GLU A 1 131 ? 8.484 44.75 19.938 1 97.88 131 GLU A N 1
ATOM 897 C CA . GLU A 1 131 ? 7.852 46.062 20.062 1 97.88 131 GLU A CA 1
ATOM 898 C C . GLU A 1 131 ? 6.418 46.031 19.531 1 97.88 131 GLU A C 1
ATOM 900 O O . GLU A 1 131 ? 6.188 45.688 18.375 1 97.88 131 GLU A O 1
ATOM 905 N N . VAL A 1 132 ? 5.465 46.406 20.422 1 97.69 132 VAL A N 1
ATOM 906 C CA . VAL A 1 132 ? 4.051 46.375 20.062 1 97.69 132 VAL A CA 1
ATOM 907 C C . VAL A 1 132 ? 3.48 47.812 20.188 1 97.69 132 VAL A C 1
ATOM 909 O O . VAL A 1 132 ? 3.67 48.469 21.203 1 97.69 132 VAL A O 1
ATOM 912 N N . THR A 1 133 ? 2.803 48.188 19.172 1 96.69 133 THR A N 1
ATOM 913 C CA . THR A 1 133 ? 2.176 49.531 19.172 1 96.69 133 THR A CA 1
ATOM 914 C C . THR A 1 133 ? 0.66 49.406 19.047 1 96.69 133 THR A C 1
ATOM 916 O O . THR A 1 133 ? 0.162 48.656 18.188 1 96.69 133 THR A O 1
ATOM 919 N N . ALA A 1 134 ? -0.023 50.062 19.938 1 95.88 134 ALA A N 1
ATOM 920 C CA . ALA A 1 134 ? -1.479 50.188 19.891 1 95.88 134 ALA A CA 1
ATOM 921 C C . ALA A 1 134 ? -1.923 51.625 19.672 1 95.88 134 ALA A C 1
ATOM 923 O O . ALA A 1 134 ? -1.271 52.562 20.141 1 95.88 134 ALA A O 1
ATOM 924 N N . THR A 1 135 ? -2.982 51.75 18.938 1 94.06 135 THR A N 1
ATOM 925 C CA . THR A 1 135 ? -3.531 53.062 18.641 1 94.06 135 THR A CA 1
ATOM 926 C C . THR A 1 135 ? -4.938 53.219 19.219 1 94.06 135 THR A C 1
ATOM 928 O O . THR A 1 135 ? -5.785 52.344 19.016 1 94.06 135 THR A O 1
ATOM 931 N N . ALA A 1 136 ? -5.137 54.312 19.844 1 93.25 136 ALA A N 1
ATOM 932 C CA . ALA A 1 136 ? -6.449 54.594 20.406 1 93.25 136 ALA A CA 1
ATOM 933 C C . ALA A 1 136 ? -7.348 55.281 19.391 1 93.25 136 ALA A C 1
ATOM 935 O O . ALA A 1 136 ? -6.914 55.562 18.266 1 93.25 136 ALA A O 1
ATOM 936 N N . ALA A 1 137 ? -8.578 55.406 19.812 1 89.56 137 ALA A N 1
ATOM 937 C CA . ALA A 1 137 ? -9.555 56.031 18.922 1 89.56 137 ALA A CA 1
ATOM 938 C C . ALA A 1 137 ? -9.18 57.469 18.594 1 89.56 137 ALA A C 1
ATOM 940 O O . ALA A 1 137 ? -9.484 57.969 17.5 1 89.56 137 ALA A O 1
ATOM 941 N N . ASP A 1 138 ? -8.508 58.094 19.516 1 89.25 138 ASP A N 1
ATOM 942 C CA . ASP A 1 138 ? -8.164 59.5 19.312 1 89.25 138 ASP A CA 1
ATOM 943 C C . ASP A 1 138 ? -6.891 59.625 18.469 1 89.25 138 ASP A C 1
ATOM 945 O O . ASP A 1 138 ? -6.41 60.75 18.25 1 89.25 138 ASP A O 1
ATOM 949 N N . GLY A 1 139 ? -6.312 58.531 18.156 1 90.25 139 GLY A N 1
ATOM 950 C CA . GLY A 1 139 ? -5.129 58.531 17.312 1 90.25 139 GLY A CA 1
ATOM 951 C C . GLY A 1 139 ? -3.836 58.438 18.094 1 90.25 139 GLY A C 1
ATOM 952 O O . GLY A 1 139 ? -2.764 58.25 17.516 1 90.25 139 GLY A O 1
ATOM 953 N N . SER A 1 140 ? -3.967 58.562 19.391 1 92.56 140 SER A N 1
ATOM 954 C CA . SER A 1 140 ? -2.766 58.438 20.219 1 92.56 140 SER A CA 1
ATOM 955 C C . SER A 1 140 ? -2.238 57 20.219 1 92.56 140 SER A C 1
ATOM 957 O O . SER A 1 140 ? -3.016 56.062 20.109 1 92.56 140 SER A O 1
ATOM 959 N N . THR A 1 141 ? -0.875 56.969 20.297 1 93.94 141 THR A N 1
ATOM 960 C CA . THR A 1 141 ? -0.26 55.656 20.234 1 93.94 141 THR A CA 1
ATOM 961 C C . THR A 1 141 ? 0.428 55.312 21.547 1 93.94 141 THR A C 1
ATOM 963 O O . THR A 1 141 ? 0.883 56.219 22.266 1 93.94 141 THR A O 1
ATOM 966 N N . THR A 1 142 ? 0.346 54.094 21.969 1 94.88 142 THR A N 1
ATOM 967 C CA . THR A 1 142 ? 1.08 53.5 23.094 1 94.88 142 THR A CA 1
ATOM 968 C C . THR A 1 142 ? 1.946 52.344 22.625 1 94.88 142 THR A C 1
ATOM 970 O O . THR A 1 142 ? 1.498 51.5 21.828 1 94.88 142 THR A O 1
ATOM 973 N N . THR A 1 143 ? 3.238 52.375 23.078 1 96.06 143 THR A N 1
ATOM 974 C CA . THR A 1 143 ? 4.16 51.312 22.672 1 96.06 143 THR A CA 1
ATOM 975 C C . THR A 1 143 ? 4.652 50.531 23.875 1 96.06 143 THR A C 1
ATOM 977 O O . THR A 1 143 ? 4.977 51.094 24.922 1 96.06 143 THR A O 1
ATOM 980 N N . ALA A 1 144 ? 4.578 49.25 23.766 1 96.38 144 ALA A N 1
ATOM 981 C CA . ALA A 1 144 ? 5.141 48.344 24.766 1 96.38 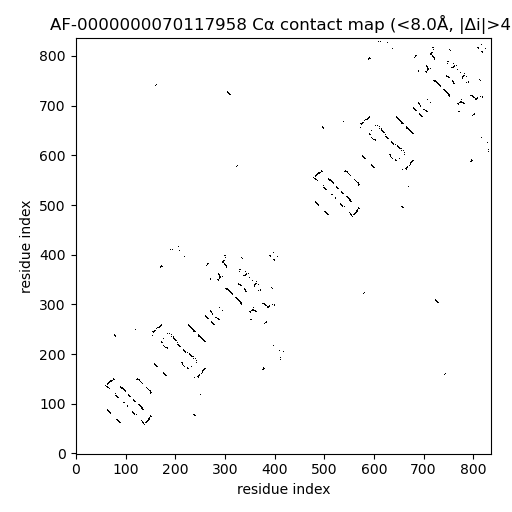144 ALA A CA 1
ATOM 982 C C . ALA A 1 144 ? 6.293 47.531 24.172 1 96.38 144 ALA A C 1
ATOM 984 O O . ALA A 1 144 ? 6.262 47.156 23 1 96.38 144 ALA A O 1
ATOM 985 N N . ARG A 1 145 ? 7.344 47.281 25 1 97.31 145 ARG A N 1
ATOM 986 C CA . ARG A 1 145 ? 8.508 46.5 24.562 1 97.31 145 ARG A CA 1
ATOM 987 C C . ARG A 1 145 ? 8.789 45.375 25.531 1 97.31 145 ARG A C 1
ATOM 989 O O . ARG A 1 145 ? 8.453 45.438 26.719 1 97.31 145 ARG A O 1
ATOM 996 N N . THR A 1 146 ? 9.258 44.312 25.016 1 97.31 146 THR A N 1
ATOM 997 C CA . THR A 1 146 ? 9.695 43.188 25.844 1 97.31 146 THR A CA 1
ATOM 998 C C . THR A 1 146 ? 10.891 42.5 25.203 1 97.31 146 THR A C 1
ATOM 1000 O O . THR A 1 146 ? 11.164 42.688 24.016 1 97.31 146 THR A O 1
ATOM 1003 N N . THR A 1 147 ? 11.734 41.875 26.016 1 98.06 147 THR A N 1
ATOM 1004 C CA . THR A 1 147 ? 12.836 41.031 25.594 1 98.06 147 THR A CA 1
ATOM 1005 C C . THR A 1 147 ? 12.781 39.688 26.312 1 98.06 147 THR A C 1
ATOM 1007 O O . THR A 1 147 ? 12.352 39.594 27.453 1 98.06 147 THR A O 1
ATOM 1010 N N . PHE A 1 148 ? 13.117 38.719 25.562 1 98.31 148 PHE A N 1
ATOM 1011 C CA . PHE A 1 148 ? 13.141 37.406 26.172 1 98.31 148 PHE A CA 1
ATOM 1012 C C . PHE A 1 148 ? 14.172 36.5 25.469 1 98.31 148 PHE A C 1
ATOM 1014 O O . PHE A 1 148 ? 14.656 36.844 24.391 1 98.31 148 PHE A O 1
ATOM 1021 N N . THR A 1 149 ? 14.555 35.438 26.188 1 98.5 149 THR A N 1
ATOM 1022 C CA . THR A 1 149 ? 15.5 34.469 25.641 1 98.5 149 THR A CA 1
ATOM 1023 C C . THR A 1 149 ? 14.859 33.094 25.531 1 98.5 149 THR A C 1
ATOM 1025 O O . THR A 1 149 ? 14.25 32.594 26.484 1 98.5 149 THR A O 1
ATOM 1028 N N . THR A 1 150 ? 14.961 32.5 24.344 1 98.38 150 THR A N 1
ATOM 1029 C CA . THR A 1 150 ? 14.352 31.203 24.094 1 98.38 150 THR A CA 1
ATOM 1030 C C . THR A 1 150 ? 15.164 30.078 24.75 1 98.38 150 THR A C 1
ATOM 1032 O O . THR A 1 150 ? 16.344 30.266 25.031 1 98.38 150 THR A O 1
ATOM 1035 N N . MET A 1 151 ? 14.539 29.031 25 1 97.25 151 MET A N 1
ATOM 1036 C CA . MET A 1 151 ? 15.117 27.875 25.672 1 97.25 151 MET A CA 1
ATOM 1037 C C . MET A 1 151 ? 16.047 27.109 24.75 1 97.25 151 MET A C 1
ATOM 1039 O O . MET A 1 151 ? 16.094 27.375 23.547 1 97.25 151 MET A O 1
ATOM 1043 N N . GLY A 1 152 ? 16.781 26.109 25.359 1 95.62 152 GLY A N 1
ATOM 1044 C CA . GLY A 1 152 ? 17.562 25.156 24.578 1 95.62 152 GLY A CA 1
ATOM 1045 C C . GLY A 1 152 ? 16.719 24.062 23.953 1 95.62 152 GLY A C 1
ATOM 1046 O O . GLY A 1 152 ? 15.492 24.078 24.047 1 95.62 152 GLY A O 1
ATOM 1047 N N . ALA A 1 153 ? 17.422 23.172 23.297 1 92.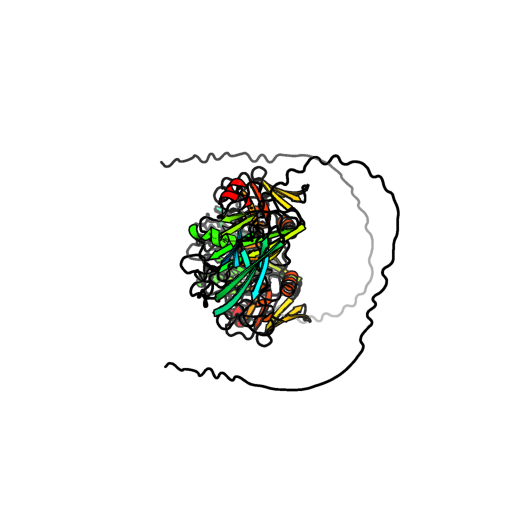38 153 ALA A N 1
ATOM 1048 C CA . ALA A 1 153 ? 16.719 22.047 22.688 1 92.38 153 ALA A CA 1
ATOM 1049 C C . ALA A 1 153 ? 15.961 21.234 23.734 1 92.38 153 ALA A C 1
ATOM 1051 O O . ALA A 1 153 ? 16.516 20.875 24.781 1 92.38 153 ALA A O 1
ATOM 1052 N N . PRO A 1 154 ? 14.719 21.031 23.453 1 91.31 154 PRO A N 1
ATOM 1053 C CA . PRO A 1 154 ? 13.961 20.25 24.422 1 91.31 154 PRO A CA 1
ATOM 1054 C C . PRO A 1 154 ? 14.469 18.812 24.531 1 91.31 154 PRO A C 1
ATOM 1056 O O . PRO A 1 154 ? 14.922 18.234 23.547 1 91.31 154 PRO A O 1
ATOM 1059 N N . GLY A 1 155 ? 14.352 18.219 25.734 1 88.75 155 GLY A N 1
ATOM 1060 C CA . GLY A 1 155 ? 14.797 16.859 25.969 1 88.75 155 GLY A CA 1
ATOM 1061 C C . GLY A 1 155 ? 13.844 15.82 25.406 1 88.75 155 GLY A C 1
ATOM 1062 O O . GLY A 1 155 ? 14.281 14.75 24.953 1 88.75 155 GLY A O 1
ATOM 1063 N N . ARG A 1 156 ? 12.539 16.031 25.5 1 92.44 156 ARG A N 1
ATOM 1064 C CA . ARG A 1 156 ? 11.508 15.125 25 1 92.44 156 ARG A CA 1
ATOM 1065 C C . ARG A 1 156 ? 10.656 15.812 23.938 1 92.44 156 ARG A C 1
ATOM 1067 O O . ARG A 1 156 ? 10.273 16.969 24.094 1 92.44 156 ARG A O 1
ATOM 1074 N N . ARG A 1 157 ? 10.328 15.062 22.953 1 92.75 157 ARG A N 1
ATOM 1075 C CA . ARG A 1 157 ? 9.586 15.656 21.844 1 92.75 157 ARG A CA 1
ATOM 1076 C C . ARG A 1 157 ? 8.312 14.867 21.547 1 92.75 157 ARG A C 1
ATOM 1078 O O . ARG A 1 157 ? 8.289 13.641 21.703 1 92.75 157 ARG A O 1
ATOM 1085 N N . THR A 1 158 ? 7.277 15.594 21.172 1 92.56 158 THR A N 1
ATOM 1086 C CA . THR A 1 158 ? 6.094 15.008 20.562 1 92.56 158 THR A CA 1
ATOM 1087 C C . THR A 1 158 ? 6.211 15.039 19.031 1 92.56 158 THR A C 1
ATOM 1089 O O . THR A 1 158 ? 6.207 16.109 18.422 1 92.56 158 THR A O 1
ATOM 1092 N N . GLY A 1 159 ? 6.277 13.828 18.453 1 89.88 159 GLY A N 1
ATOM 1093 C CA . GLY A 1 159 ? 6.285 13.758 17 1 89.88 159 GLY A CA 1
ATOM 1094 C C . GLY A 1 159 ? 4.945 14.102 16.375 1 89.88 159 GLY A C 1
ATOM 1095 O O . GLY A 1 159 ? 3.896 13.781 16.938 1 89.88 159 GLY A O 1
ATOM 1096 N N . THR A 1 160 ? 5.043 14.789 15.18 1 90.94 160 THR A N 1
ATOM 1097 C CA . THR A 1 160 ? 3.812 15.156 14.484 1 90.94 160 THR A CA 1
ATOM 1098 C C . THR A 1 160 ? 3.836 14.664 13.039 1 90.94 160 THR A C 1
ATOM 1100 O O . THR A 1 160 ? 4.906 14.461 12.469 1 90.94 160 THR A O 1
ATOM 1103 N N . GLY A 1 161 ? 2.621 14.406 12.562 1 89.81 161 GLY A N 1
ATOM 1104 C CA . GLY A 1 161 ? 2.41 14.094 11.156 1 89.81 161 GLY A CA 1
ATOM 1105 C C . GLY A 1 161 ? 1.225 14.82 10.555 1 89.81 161 GLY A C 1
ATOM 1106 O O . GLY A 1 161 ? 0.197 15 11.211 1 89.81 161 GLY A O 1
ATOM 1107 N N . LEU A 1 162 ? 1.416 15.281 9.297 1 93.25 162 LEU A N 1
ATOM 1108 C CA . LEU A 1 162 ? 0.349 15.922 8.539 1 93.25 162 LEU A CA 1
ATOM 1109 C C . LEU A 1 162 ? 0.06 15.164 7.25 1 93.25 162 LEU A C 1
ATOM 1111 O O . LEU A 1 162 ? 0.96 14.953 6.434 1 93.25 162 LEU A O 1
ATOM 1115 N N . TYR A 1 163 ? -1.192 14.703 7.117 1 92.12 163 TYR A N 1
ATOM 1116 C CA . TYR A 1 163 ? -1.582 13.898 5.961 1 92.12 163 TYR A CA 1
ATOM 1117 C C . TYR A 1 163 ? -1.985 14.797 4.793 1 92.12 163 TYR A C 1
ATOM 1119 O O . TYR A 1 163 ? -3.094 14.672 4.266 1 92.12 163 TYR A O 1
ATOM 1127 N N . LEU A 1 164 ? -1.246 15.805 4.449 1 91.75 164 LEU A N 1
ATOM 1128 C CA . LEU A 1 164 ? -1.455 16.766 3.367 1 91.75 164 LEU A CA 1
ATOM 1129 C C . LEU A 1 164 ? -0.131 17.125 2.707 1 91.75 164 LEU A C 1
ATOM 1131 O O . LEU A 1 164 ? 0.847 17.438 3.395 1 91.75 164 LEU A O 1
ATOM 1135 N N . PHE A 1 165 ? -0.165 17.156 1.35 1 87.94 165 PHE A N 1
ATOM 1136 C CA . PHE A 1 165 ? 1.045 17.5 0.616 1 87.94 165 PHE A CA 1
ATOM 1137 C C . PHE A 1 165 ? 0.818 18.75 -0.24 1 87.94 165 PHE A C 1
ATOM 1139 O O . PHE A 1 165 ? -0.288 18.969 -0.732 1 87.94 165 PHE A O 1
ATOM 1146 N N . ASP A 1 166 ? 1.914 19.375 -0.415 1 90.25 166 ASP A N 1
ATOM 1147 C CA . ASP A 1 166 ? 1.885 20.531 -1.31 1 90.25 166 ASP A CA 1
ATOM 1148 C C . ASP A 1 166 ? 1.573 20.109 -2.742 1 90.25 166 ASP A C 1
ATOM 1150 O O . ASP A 1 166 ? 2.02 19.047 -3.193 1 90.25 166 ASP A O 1
ATOM 1154 N N . ASP A 1 167 ? 0.771 20.859 -3.396 1 87.75 167 ASP A N 1
ATOM 1155 C CA . ASP A 1 167 ? 0.485 20.781 -4.824 1 87.75 167 ASP A CA 1
ATOM 1156 C C . ASP A 1 167 ? -0.231 19.484 -5.168 1 87.75 167 ASP A C 1
ATOM 1158 O O . ASP A 1 167 ? -0.008 18.906 -6.238 1 87.75 167 ASP A O 1
ATOM 1162 N N . HIS A 1 168 ? -0.919 19.016 -4.215 1 93.62 168 HIS A N 1
ATOM 1163 C CA . HIS A 1 168 ? -1.795 17.859 -4.445 1 93.62 168 HIS A CA 1
ATOM 1164 C C . HIS A 1 168 ? -3.25 18.297 -4.578 1 93.62 168 HIS A C 1
ATOM 1166 O O . HIS A 1 168 ? -3.617 19.391 -4.137 1 93.62 168 HIS A O 1
ATOM 1172 N N . THR A 1 169 ? -3.951 17.469 -5.234 1 97.38 169 THR A N 1
ATOM 1173 C CA . THR A 1 169 ? -5.398 17.625 -5.336 1 97.38 169 THR A CA 1
ATOM 1174 C C . THR A 1 169 ? -6.113 16.484 -4.621 1 97.38 169 THR A C 1
ATOM 1176 O O . THR A 1 169 ? -5.84 15.305 -4.887 1 97.38 169 THR A O 1
ATOM 1179 N N . TYR A 1 170 ? -7.008 16.844 -3.693 1 98.25 170 TYR A N 1
ATOM 1180 C CA . TYR A 1 170 ? -7.723 15.867 -2.889 1 98.25 170 TYR A CA 1
ATOM 1181 C C . TYR A 1 170 ? -9.219 15.93 -3.164 1 98.25 170 TYR A C 1
ATOM 1183 O O . TYR A 1 170 ? -9.695 16.844 -3.848 1 98.25 170 TYR A O 1
ATOM 1191 N N . GLY A 1 171 ? -9.914 14.898 -2.682 1 98.75 171 GLY A N 1
ATOM 1192 C CA . GLY A 1 171 ? -11.359 14.875 -2.811 1 98.75 171 GLY A CA 1
ATOM 1193 C C . GLY A 1 171 ? -12.062 15.82 -1.855 1 98.75 171 GLY A C 1
ATOM 1194 O O . GLY A 1 171 ? -11.438 16.344 -0.93 1 98.75 171 GLY A O 1
ATOM 1195 N N . VAL A 1 172 ? -13.328 15.938 -2.027 1 98.81 172 VAL A N 1
ATOM 1196 C CA . VAL A 1 172 ? -14.109 16.984 -1.381 1 98.81 172 VAL A CA 1
ATOM 1197 C C . VAL A 1 172 ? -14.266 16.672 0.105 1 98.81 172 VAL A C 1
ATOM 1199 O O . VAL A 1 172 ? -14.586 17.562 0.903 1 98.81 172 VAL A O 1
ATOM 1202 N N . ALA A 1 173 ? -14.07 15.43 0.44 1 98.81 173 ALA A N 1
ATOM 1203 C CA . ALA A 1 173 ? -14.25 15.062 1.842 1 98.81 173 ALA A CA 1
ATOM 1204 C C . ALA A 1 173 ? -12.906 14.977 2.568 1 98.81 173 ALA A C 1
ATOM 1206 O O . ALA A 1 173 ? -12.836 14.484 3.693 1 98.81 173 ALA A O 1
ATOM 1207 N N . MET A 1 174 ? -11.836 15.438 1.949 1 98.44 174 MET A N 1
ATOM 1208 C CA . MET A 1 174 ? -10.516 15.359 2.551 1 98.44 174 MET A CA 1
ATOM 1209 C C . MET A 1 174 ? -10.469 16.109 3.879 1 98.44 174 MET A C 1
ATOM 1211 O O . MET A 1 174 ? -10.586 17.344 3.906 1 98.44 174 MET A O 1
ATOM 1215 N N . PRO A 1 175 ? -10.273 15.43 4.953 1 98.12 175 PRO A N 1
ATOM 1216 C CA . PRO A 1 175 ? -10.008 16.141 6.203 1 98.12 175 PRO A CA 1
ATOM 1217 C C . PRO A 1 175 ? -8.547 16.578 6.336 1 98.12 175 PRO A C 1
ATOM 1219 O O . PRO A 1 175 ? -7.672 16 5.688 1 98.12 175 PRO A O 1
ATOM 1222 N N . VAL A 1 176 ? -8.344 17.641 7.102 1 98.12 176 VAL A N 1
ATOM 1223 C CA . VAL A 1 176 ? -6.984 17.828 7.598 1 98.12 176 VAL A CA 1
ATOM 1224 C C . VAL A 1 176 ? -6.734 16.891 8.781 1 98.12 176 VAL A C 1
ATOM 1226 O O . VAL A 1 176 ? -7.5 16.906 9.75 1 98.12 176 VAL A O 1
ATOM 1229 N N . VAL A 1 177 ? -5.754 16.109 8.656 1 96.19 177 VAL A N 1
ATOM 1230 C CA . VAL A 1 177 ? -5.465 15.125 9.695 1 96.19 177 VAL A CA 1
ATOM 1231 C C . VAL A 1 177 ? -4.055 15.344 10.242 1 96.19 177 VAL A C 1
ATOM 1233 O O . VAL A 1 177 ? -3.082 15.359 9.477 1 96.19 177 VAL A O 1
ATOM 1236 N N . VAL A 1 178 ? -3.986 15.461 11.516 1 95.56 178 VAL A N 1
ATOM 1237 C CA . VAL A 1 178 ? -2.695 15.578 12.188 1 95.56 178 VAL A CA 1
ATOM 1238 C C . VAL A 1 178 ? -2.518 14.43 13.18 1 95.56 178 VAL A C 1
ATOM 1240 O O . VAL A 1 178 ? -3.457 14.062 13.883 1 95.56 178 VAL A O 1
ATOM 1243 N N . GLU A 1 179 ? -1.367 13.945 13.188 1 92.5 179 GLU A N 1
ATOM 1244 C CA . GLU A 1 179 ? -0.992 12.891 14.125 1 92.5 179 GLU A CA 1
ATOM 1245 C C . GLU A 1 179 ? -0.033 13.414 15.195 1 92.5 179 GLU A C 1
ATOM 1247 O O . GLU A 1 179 ? 0.813 14.266 14.906 1 92.5 179 GLU A O 1
ATOM 1252 N N . PHE A 1 180 ? -0.197 12.836 16.391 1 92.62 180 PHE A N 1
ATOM 1253 C CA . PHE A 1 180 ? 0.687 13.141 17.516 1 92.62 180 PHE A CA 1
ATOM 1254 C C . PHE A 1 180 ? 1.186 11.859 18.172 1 92.62 180 PHE A C 1
ATOM 1256 O O . PHE A 1 180 ? 0.401 10.953 18.453 1 92.62 180 PHE A O 1
ATOM 1263 N N . ASN A 1 181 ? 2.471 11.867 18.406 1 88.69 181 ASN A N 1
ATOM 1264 C CA . ASN A 1 181 ? 3.064 10.742 19.141 1 88.69 181 ASN A CA 1
ATOM 1265 C C . ASN A 1 181 ? 4.109 11.219 20.141 1 88.69 181 ASN A C 1
ATOM 1267 O O . ASN A 1 181 ? 5.172 11.711 19.766 1 88.69 181 ASN A O 1
ATOM 1271 N N . PRO A 1 182 ? 3.922 11.078 21.375 1 90.12 182 PRO A N 1
ATOM 1272 C CA . PRO A 1 182 ? 2.729 10.484 21.984 1 90.12 182 PRO A CA 1
ATOM 1273 C C . PRO A 1 182 ? 1.486 11.359 21.812 1 90.12 182 PRO A C 1
ATOM 1275 O O . PRO A 1 182 ? 1.596 12.523 21.438 1 90.12 182 PRO A O 1
ATOM 1278 N N . GLY A 1 183 ? 0.357 10.812 22.141 1 93.19 183 GLY A N 1
ATOM 1279 C CA . GLY A 1 183 ? -0.898 11.539 22.078 1 93.19 183 GLY A CA 1
ATOM 1280 C C . GLY A 1 183 ? -0.982 12.688 23.062 1 93.19 183 GLY A C 1
ATOM 1281 O O . GLY A 1 183 ? -0.438 12.602 24.172 1 93.19 183 GLY A O 1
ATOM 1282 N N . ILE A 1 184 ? -1.751 13.75 22.641 1 97.19 184 ILE A N 1
ATOM 1283 C CA . ILE A 1 184 ? -1.919 14.93 23.484 1 97.19 184 ILE A CA 1
ATOM 1284 C C . ILE A 1 184 ? -3.02 14.672 24.516 1 97.19 184 ILE A C 1
ATOM 1286 O O . ILE A 1 184 ? -4.141 14.305 24.156 1 97.19 184 ILE A O 1
ATOM 1290 N N . ARG A 1 185 ? -2.719 14.914 25.797 1 96.56 185 ARG A N 1
ATOM 1291 C CA . ARG A 1 185 ? -3.697 14.734 26.875 1 96.56 185 ARG A CA 1
ATOM 1292 C C . ARG A 1 185 ? -4.777 15.805 26.812 1 96.56 185 ARG A C 1
ATOM 1294 O O . ARG A 1 185 ? -4.527 16.922 26.344 1 96.56 185 ARG A O 1
ATOM 1301 N N . LYS A 1 186 ? -5.871 15.492 27.281 1 97.19 186 LYS A N 1
ATOM 1302 C CA . LYS A 1 186 ? -7.043 16.359 27.188 1 97.19 186 LYS A CA 1
ATOM 1303 C C . LYS A 1 186 ? -6.738 17.75 27.75 1 97.19 186 LYS A C 1
ATOM 1305 O O . LYS A 1 186 ? -7.098 18.75 27.125 1 97.19 186 LYS A O 1
ATOM 1310 N N . ALA A 1 187 ? -6.086 17.844 28.781 1 97.38 187 ALA A N 1
ATOM 1311 C CA . ALA A 1 187 ? -5.82 19.109 29.469 1 97.38 187 ALA A CA 1
ATOM 1312 C C . ALA A 1 187 ? -4.906 20 28.641 1 97.38 187 ALA A C 1
ATOM 1314 O O . ALA A 1 187 ? -4.863 21.219 28.844 1 97.38 187 ALA A O 1
ATOM 1315 N N . ASP A 1 188 ? -4.207 19.438 27.719 1 98.12 188 ASP A N 1
ATOM 1316 C CA . ASP A 1 188 ? -3.199 20.188 26.969 1 98.12 188 ASP A CA 1
ATOM 1317 C C . ASP A 1 188 ? -3.684 20.516 25.562 1 98.12 188 ASP A C 1
ATOM 1319 O O . ASP A 1 188 ? -3.021 21.25 24.812 1 98.12 188 ASP A O 1
ATOM 1323 N N . ARG A 1 189 ? -4.859 20.078 25.141 1 98.5 189 ARG A N 1
ATOM 1324 C CA . ARG A 1 189 ? -5.289 20.109 23.75 1 98.5 189 ARG A CA 1
ATOM 1325 C C . ARG A 1 189 ? -5.66 21.516 23.328 1 98.5 189 ARG A C 1
ATOM 1327 O O . ARG A 1 189 ? -5.453 21.906 22.172 1 98.5 189 ARG A O 1
ATOM 1334 N N . ALA A 1 190 ? -6.184 22.25 24.25 1 97.88 190 ALA A N 1
ATOM 1335 C CA . ALA A 1 190 ? -6.574 23.609 23.906 1 97.88 190 ALA A CA 1
ATOM 1336 C C . ALA A 1 190 ? -5.367 24.438 23.469 1 97.88 190 ALA A C 1
ATOM 1338 O O . ALA A 1 190 ? -5.418 25.141 22.453 1 97.88 190 ALA A O 1
ATOM 1339 N N . ALA A 1 191 ? -4.336 24.359 24.219 1 96.69 191 ALA A N 1
ATOM 1340 C CA . ALA A 1 191 ? -3.123 25.109 23.906 1 96.69 191 ALA A CA 1
ATOM 1341 C C . ALA A 1 191 ? -2.537 24.672 22.562 1 96.69 191 ALA A C 1
ATOM 1343 O O . ALA A 1 191 ? -2.09 25.5 21.781 1 96.69 191 ALA A O 1
ATOM 1344 N N . VAL A 1 192 ? -2.547 23.391 22.312 1 98.31 192 VAL A N 1
ATOM 1345 C CA . VAL A 1 192 ? -2.023 22.844 21.062 1 98.31 192 VAL A CA 1
ATOM 1346 C C . VAL A 1 192 ? -2.916 23.281 19.906 1 98.31 192 VAL A C 1
ATOM 1348 O O . VAL A 1 192 ? -2.422 23.75 18.875 1 98.31 192 VAL A O 1
ATOM 1351 N N . GLN A 1 193 ? -4.199 23.172 20.094 1 98.12 193 GLN A N 1
ATOM 1352 C CA . GLN A 1 193 ? -5.16 23.469 19.031 1 98.12 193 GLN A CA 1
ATOM 1353 C C . GLN A 1 193 ? -5.09 24.922 18.609 1 98.12 193 GLN A C 1
ATOM 1355 O O . GLN A 1 193 ? -5.316 25.25 17.438 1 98.12 193 GLN A O 1
ATOM 1360 N N . LYS A 1 194 ? -4.758 25.781 19.5 1 96.5 194 LYS A N 1
ATOM 1361 C CA . LYS A 1 194 ? -4.633 27.203 19.172 1 96.5 194 LYS A CA 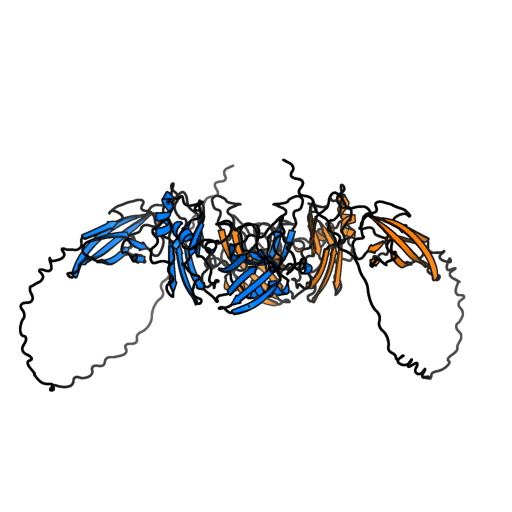1
ATOM 1362 C C . LYS A 1 194 ? -3.547 27.438 18.125 1 96.5 194 LYS A C 1
ATOM 1364 O O . LYS A 1 194 ? -3.512 28.484 17.484 1 96.5 194 LYS A O 1
ATOM 1369 N N . ARG A 1 195 ? -2.684 26.438 18.016 1 97.44 195 ARG A N 1
ATOM 1370 C CA . ARG A 1 195 ? -1.55 26.578 17.109 1 97.44 195 ARG A CA 1
ATOM 1371 C C . ARG A 1 195 ? -1.768 25.781 15.828 1 97.44 195 ARG A C 1
ATOM 1373 O O . ARG A 1 195 ? -0.83 25.562 15.055 1 97.44 195 ARG A O 1
ATOM 1380 N N . MET A 1 196 ? -2.939 25.344 15.586 1 97.88 196 MET A N 1
ATOM 1381 C CA . MET A 1 196 ? -3.297 24.594 14.391 1 97.88 196 MET A CA 1
ATOM 1382 C C . MET A 1 196 ? -4.172 25.422 13.461 1 97.88 196 MET A C 1
ATOM 1384 O O . MET A 1 196 ? -5.379 25.531 13.672 1 97.88 196 MET A O 1
ATOM 1388 N N . PHE A 1 197 ? -3.527 25.891 12.414 1 96.56 197 PHE A N 1
ATOM 1389 C CA . PHE A 1 197 ? -4.172 26.875 11.555 1 96.56 197 PHE A CA 1
ATOM 1390 C C . PHE A 1 197 ? -4.609 26.25 10.242 1 96.56 197 PHE A C 1
ATOM 1392 O O . PHE A 1 197 ? -3.822 25.578 9.578 1 96.56 197 PHE A O 1
ATOM 1399 N N . VAL A 1 198 ? -5.863 26.5 9.891 1 97.06 198 VAL A N 1
ATOM 1400 C CA . VAL A 1 198 ? -6.402 26.078 8.602 1 97.06 198 VAL A CA 1
ATOM 1401 C C . VAL A 1 198 ? -7.113 27.266 7.938 1 97.06 198 VAL A C 1
ATOM 1403 O O . VAL A 1 198 ? -7.965 27.906 8.555 1 97.06 198 VAL A O 1
ATOM 1406 N N . GLU A 1 199 ? -6.684 27.516 6.73 1 96.38 199 GLU A N 1
ATOM 1407 C CA . GLU A 1 199 ? -7.336 28.531 5.91 1 96.38 199 GLU A CA 1
ATOM 1408 C C . GLU A 1 199 ? -7.785 27.969 4.57 1 96.38 199 GLU A C 1
ATOM 1410 O O . GLU A 1 199 ? -7.098 27.109 3.992 1 96.38 199 GLU A O 1
ATOM 1415 N N . THR A 1 200 ? -8.961 28.422 4.16 1 97.5 200 THR A N 1
ATOM 1416 C CA . THR A 1 200 ? -9.469 27.969 2.867 1 97.5 200 THR A CA 1
ATOM 1417 C C . THR A 1 200 ? -9.844 29.156 1.991 1 97.5 200 THR A C 1
ATOM 1419 O O . THR A 1 200 ? -10.297 30.188 2.494 1 97.5 200 THR A O 1
ATOM 1422 N N . SER A 1 201 ? -9.648 29.016 0.718 1 97.75 201 SER A N 1
ATOM 1423 C CA . SER A 1 201 ? -10.102 29.969 -0.298 1 97.75 201 SER A CA 1
ATOM 1424 C C . SER A 1 201 ? -10.844 29.25 -1.425 1 97.75 201 SER A C 1
ATOM 1426 O O . SER A 1 201 ? -10.25 28.469 -2.168 1 97.75 201 SER A O 1
ATOM 1428 N N . PRO A 1 202 ? -12.109 29.625 -1.625 1 97.44 202 PRO A N 1
ATOM 1429 C CA . PRO A 1 202 ? -12.953 30.516 -0.831 1 97.44 202 PRO A CA 1
ATOM 1430 C C . PRO A 1 202 ? -13.094 30.062 0.621 1 97.44 202 PRO A C 1
ATOM 1432 O O . PRO A 1 202 ? -12.781 28.906 0.945 1 97.44 202 PRO A O 1
ATOM 1435 N N . ALA A 1 203 ? -13.562 30.938 1.415 1 95.75 203 ALA A N 1
ATOM 1436 C CA . ALA A 1 203 ? -13.648 30.672 2.848 1 95.75 203 ALA A CA 1
ATOM 1437 C C . ALA A 1 203 ? -14.727 29.625 3.143 1 95.75 203 ALA A C 1
ATOM 1439 O O . ALA A 1 203 ? -15.875 29.781 2.717 1 95.75 203 ALA A O 1
ATOM 1440 N N . GLN A 1 204 ? -14.32 28.578 3.812 1 95.94 204 GLN A N 1
ATOM 1441 C CA . GLN A 1 204 ? -15.172 27.531 4.371 1 95.94 204 GLN A CA 1
ATOM 1442 C C . GLN A 1 204 ? -14.672 27.094 5.738 1 95.94 204 GLN A C 1
ATOM 1444 O O . GLN A 1 204 ? -14.195 25.969 5.895 1 95.94 204 GLN A O 1
ATOM 1449 N N . PRO A 1 205 ? -14.93 27.938 6.703 1 95.12 205 PRO A N 1
ATOM 1450 C CA . PRO A 1 205 ? -14.367 27.656 8.031 1 95.12 205 PRO A CA 1
ATOM 1451 C C . PRO A 1 205 ? -14.906 26.375 8.641 1 95.12 205 PRO A C 1
ATOM 1453 O O . PRO A 1 205 ? -16.062 26 8.406 1 95.12 205 PRO A O 1
ATOM 1456 N N . GLY A 1 206 ? -14.031 25.703 9.422 1 97.06 206 GLY A N 1
ATOM 1457 C CA . GLY A 1 206 ? -14.359 24.5 10.164 1 97.06 206 GLY A CA 1
ATOM 1458 C C . GLY A 1 206 ? -13.797 24.484 11.57 1 97.06 206 GLY A C 1
ATOM 1459 O O . GLY A 1 206 ? -13.625 25.547 12.18 1 97.06 206 GLY A O 1
ATOM 1460 N N . THR A 1 207 ? -13.742 23.281 12.141 1 97.5 207 THR A N 1
ATOM 1461 C CA . THR A 1 207 ? -13.156 23.125 13.469 1 97.5 207 THR A CA 1
ATOM 1462 C C . THR A 1 207 ? -12.367 21.828 13.57 1 97.5 207 THR A C 1
ATOM 1464 O O . THR A 1 207 ? -12.461 20.969 12.688 1 97.5 207 THR A O 1
ATOM 1467 N N . TRP A 1 208 ? -11.531 21.828 14.531 1 98.12 208 TRP A N 1
ATOM 1468 C CA . TRP A 1 208 ? -10.797 20.625 14.867 1 98.12 208 TRP A CA 1
ATOM 1469 C C . TRP A 1 208 ? -11.617 19.719 15.781 1 98.12 208 TRP A C 1
ATOM 1471 O O . TRP A 1 208 ? -12.5 20.188 16.5 1 98.12 208 TRP A O 1
ATOM 1481 N N . SER A 1 209 ? -11.375 18.453 15.703 1 97.94 209 SER A N 1
ATOM 1482 C CA . SER A 1 209 ? -11.922 17.438 16.609 1 97.94 209 SER A CA 1
ATOM 1483 C C . SER A 1 209 ? -10.875 16.391 16.953 1 97.94 209 SER A C 1
ATOM 1485 O O . SER A 1 209 ? -10.203 15.859 16.062 1 97.94 209 SER A O 1
ATOM 1487 N N . TRP A 1 210 ? -10.781 16.125 18.266 1 97 210 TRP A N 1
ATOM 1488 C CA . TRP A 1 210 ? -9.734 15.219 18.75 1 97 210 TRP A CA 1
ATOM 1489 C C . TRP A 1 210 ? -10.281 13.812 18.938 1 97 210 TRP A C 1
ATOM 1491 O O . TRP A 1 210 ? -11.422 13.625 19.359 1 97 210 TRP A O 1
ATOM 1501 N N . THR A 1 211 ? -9.484 12.836 18.609 1 93.81 211 THR A N 1
ATOM 1502 C CA . THR A 1 211 ? -9.797 11.477 19.047 1 93.81 211 THR A CA 1
ATOM 1503 C C . THR A 1 211 ? -9.578 11.328 20.547 1 93.81 211 THR A C 1
ATOM 1505 O O . THR A 1 211 ? -8.906 12.148 21.172 1 93.81 211 THR A O 1
ATOM 1508 N N . SER A 1 212 ? -10.094 10.18 21.062 1 92.44 212 SER A N 1
ATOM 1509 C CA . SER A 1 212 ? -10.039 9.977 22.5 1 92.44 212 SER A CA 1
ATOM 1510 C C . SER A 1 212 ? -8.602 9.828 22.984 1 92.44 212 SER A C 1
ATOM 1512 O O . SER A 1 212 ? -8.25 10.328 24.062 1 92.44 212 SER A O 1
ATOM 1514 N N . SER A 1 213 ? -7.762 9.258 22.219 1 91.5 213 SER A N 1
ATOM 1515 C CA . SER A 1 213 ? -6.379 9 22.594 1 91.5 213 SER A CA 1
ATOM 1516 C C . SER A 1 213 ? -5.523 10.258 22.438 1 91.5 213 SER A C 1
ATOM 1518 O O . SER A 1 213 ? -4.398 10.312 22.953 1 91.5 213 SER A O 1
ATOM 1520 N N . GLY A 1 214 ? -6.02 11.18 21.703 1 94.06 214 GLY A N 1
ATOM 1521 C CA . GLY A 1 214 ? -5.25 12.383 21.438 1 94.06 214 GLY A CA 1
ATOM 1522 C C . GLY A 1 214 ? -4.156 12.18 20.406 1 94.06 214 GLY A C 1
ATOM 1523 O O . GLY A 1 214 ? -3.359 13.078 20.156 1 94.06 214 GLY A O 1
ATOM 1524 N N . THR A 1 215 ? -4.129 11.039 19.781 1 91.56 215 THR A N 1
ATOM 1525 C CA . THR A 1 215 ? -3.086 10.734 18.797 1 91.56 215 THR A CA 1
ATOM 1526 C C . THR A 1 215 ? -3.428 11.336 17.438 1 91.56 215 THR A C 1
ATOM 1528 O O . THR A 1 215 ? -2.566 11.438 16.562 1 91.56 215 THR A O 1
ATOM 1531 N N . GLN A 1 216 ? -4.719 11.711 17.344 1 93.38 216 GLN A N 1
ATOM 1532 C CA . GLN A 1 216 ? -5.133 12.328 16.094 1 93.38 216 GLN A CA 1
ATOM 1533 C C . GLN A 1 216 ? -6.109 13.469 16.328 1 93.38 216 GLN A C 1
ATOM 1535 O O . GLN A 1 216 ? -6.875 13.445 17.297 1 93.38 216 GLN A O 1
ATOM 1540 N N . ALA A 1 217 ? -6.047 14.406 15.445 1 96.81 217 ALA A N 1
ATOM 1541 C CA . ALA A 1 217 ? -7.055 15.453 15.328 1 96.81 217 ALA A CA 1
ATOM 1542 C C . ALA A 1 217 ? -7.473 15.656 13.875 1 96.81 217 ALA A C 1
ATOM 1544 O O . ALA A 1 217 ? -6.633 15.617 12.969 1 96.81 217 ALA A O 1
ATOM 1545 N N . TYR A 1 218 ? -8.773 15.844 13.719 1 97.94 218 TYR A N 1
ATOM 1546 C CA . TYR A 1 218 ? -9.336 16.078 12.398 1 97.94 218 TYR A CA 1
ATOM 1547 C C . TYR A 1 218 ? -9.875 17.5 12.273 1 97.94 218 TYR A C 1
ATOM 1549 O O . TYR A 1 218 ? -10.406 18.047 13.242 1 97.94 218 TYR A O 1
ATOM 1557 N N . TYR A 1 219 ? -9.703 18.109 11.141 1 98.25 219 TYR A N 1
ATOM 1558 C CA . TYR A 1 219 ? -10.375 19.359 10.805 1 98.25 219 TYR A CA 1
ATOM 1559 C C . TYR A 1 219 ? -11.32 19.172 9.633 1 98.25 219 TYR A C 1
ATOM 1561 O O . TYR A 1 219 ? -10.953 18.578 8.617 1 98.25 219 TYR A O 1
ATOM 1569 N N . ARG A 1 220 ? -12.484 19.578 9.781 1 98.19 220 ARG A N 1
ATOM 1570 C CA . ARG A 1 220 ? -13.43 19.625 8.672 1 98.19 220 ARG A CA 1
ATOM 1571 C C . ARG A 1 220 ? -14.359 20.828 8.805 1 98.19 220 ARG A C 1
ATOM 1573 O O . ARG A 1 220 ? -14.461 21.422 9.875 1 98.19 220 ARG A O 1
ATOM 1580 N N . ALA A 1 221 ? -15.008 21.234 7.656 1 97.75 221 ALA A N 1
ATOM 1581 C CA . ALA A 1 221 ? -16.141 22.156 7.629 1 97.75 221 ALA A CA 1
ATOM 1582 C C . ALA A 1 221 ? -17.469 21.422 7.809 1 97.75 221 ALA A C 1
ATOM 1584 O O . ALA A 1 221 ? -17.5 20.188 7.812 1 97.75 221 ALA A O 1
ATOM 1585 N N . PRO A 1 222 ? -18.547 22.172 8.055 1 97.38 222 PRO A N 1
ATOM 1586 C CA . PRO A 1 222 ? -19.844 21.516 8.219 1 97.38 222 PRO A CA 1
ATOM 1587 C C . PRO A 1 222 ? -20.266 20.719 6.984 1 97.38 222 PRO A C 1
ATOM 1589 O O . PRO A 1 222 ? -20.969 19.719 7.109 1 97.38 222 PRO A O 1
ATOM 1592 N N . GLN A 1 223 ? -19.75 21.203 5.852 1 97.25 223 GLN A N 1
ATOM 1593 C CA . GLN A 1 223 ? -20.016 20.531 4.586 1 97.25 223 GLN A CA 1
ATOM 1594 C C . GLN A 1 223 ? -18.719 20.172 3.861 1 97.25 223 GLN A C 1
ATOM 1596 O O . GLN A 1 223 ? -17.656 20.703 4.188 1 97.25 223 GLN A O 1
ATOM 1601 N N . PHE A 1 224 ? -18.875 19.266 2.936 1 98.31 224 PHE A N 1
ATOM 1602 C CA . PHE A 1 224 ? -17.734 18.969 2.088 1 98.31 224 PHE A CA 1
ATOM 1603 C C . PHE A 1 224 ? -17.156 20.25 1.492 1 98.31 224 PHE A C 1
ATOM 1605 O O . PHE A 1 224 ? -17.891 21.234 1.292 1 98.31 224 PHE A O 1
ATOM 1612 N N . TRP A 1 225 ? -15.859 20.234 1.188 1 98.38 225 TRP A N 1
ATOM 1613 C CA . TRP A 1 225 ? -15.219 21.391 0.55 1 98.38 225 TRP A CA 1
ATOM 1614 C C . TRP A 1 225 ? -15.844 21.672 -0.813 1 98.38 225 TRP A C 1
ATOM 1616 O O . TRP A 1 225 ? -16.203 20.734 -1.539 1 98.38 225 TRP A O 1
ATOM 1626 N N . GLN A 1 226 ? -15.867 22.953 -1.155 1 98 226 GLN A N 1
ATOM 1627 C CA . GLN A 1 226 ? -16.219 23.312 -2.527 1 98 226 GLN A CA 1
ATOM 1628 C C . GLN A 1 226 ? -15.102 22.906 -3.494 1 98 226 GLN A C 1
ATOM 1630 O O . GLN A 1 226 ? -13.922 23.094 -3.201 1 98 226 GLN A O 1
ATOM 1635 N N . PRO A 1 227 ? -15.547 22.281 -4.598 1 98.19 227 PRO A N 1
ATOM 1636 C CA . PRO A 1 227 ? -14.516 22.031 -5.605 1 98.19 227 PRO A CA 1
ATOM 1637 C C . PRO A 1 227 ? -13.719 23.297 -5.953 1 98.19 227 PRO A C 1
ATOM 1639 O O . PRO A 1 227 ? -14.289 24.375 -6.047 1 98.19 227 PRO A O 1
ATOM 1642 N N . GLY A 1 228 ? -12.43 23.156 -6.078 1 97.94 228 GLY A N 1
ATOM 1643 C CA . GLY A 1 228 ? -11.578 24.281 -6.422 1 97.94 228 GLY A CA 1
ATOM 1644 C C . GLY A 1 228 ? -11.023 25 -5.203 1 97.94 228 GLY A C 1
ATOM 1645 O O . GLY A 1 228 ? -10.156 25.875 -5.332 1 97.94 228 GLY A O 1
ATOM 1646 N N . THR A 1 229 ? -11.453 24.641 -4.066 1 98.19 229 THR A N 1
ATOM 1647 C CA . THR A 1 229 ? -10.969 25.234 -2.83 1 98.19 229 THR A CA 1
ATOM 1648 C C . THR A 1 229 ? -9.469 25.016 -2.668 1 98.19 229 THR A C 1
ATOM 1650 O O . THR A 1 229 ? -8.961 23.938 -2.949 1 98.19 229 THR A O 1
ATOM 1653 N N . VAL A 1 230 ? -8.773 26.047 -2.273 1 98.44 230 VAL A N 1
ATOM 1654 C CA . VAL A 1 230 ? -7.383 25.938 -1.854 1 98.44 230 VAL A CA 1
ATOM 1655 C C . VAL A 1 230 ? -7.309 25.844 -0.332 1 98.44 230 VAL A C 1
ATOM 1657 O O . VAL A 1 230 ? -7.84 26.703 0.371 1 98.44 230 VAL A O 1
ATOM 1660 N N . LEU A 1 231 ? -6.73 24.797 0.144 1 97.88 231 LEU A N 1
ATOM 1661 C CA . LEU A 1 231 ? -6.496 24.578 1.566 1 97.88 231 LEU A CA 1
ATOM 1662 C C . LEU A 1 231 ? -5.066 24.953 1.944 1 97.88 231 LEU A C 1
ATOM 1664 O O . LEU A 1 231 ? -4.109 24.469 1.335 1 97.88 231 LEU A O 1
ATOM 1668 N N . THR A 1 232 ? -4.898 25.859 2.869 1 97.62 232 THR A N 1
ATOM 1669 C CA . THR A 1 232 ? -3.605 26.219 3.445 1 97.62 232 THR A CA 1
ATOM 1670 C C . THR A 1 232 ? -3.557 25.859 4.93 1 97.62 232 THR A C 1
ATOM 1672 O O . THR A 1 232 ? -4.336 26.391 5.723 1 97.62 232 THR A O 1
ATOM 1675 N N . VAL A 1 233 ? -2.639 24.984 5.289 1 97.69 233 VAL A N 1
ATOM 1676 C CA . VAL A 1 233 ? -2.596 24.422 6.637 1 97.69 233 VAL A CA 1
ATOM 1677 C C . VAL A 1 233 ? -1.22 24.672 7.254 1 97.69 233 VAL A C 1
ATOM 1679 O O . VAL A 1 233 ? -0.197 24.516 6.578 1 97.69 233 VAL A O 1
ATOM 1682 N N . ARG A 1 234 ? -1.193 25.125 8.484 1 97.19 234 ARG A N 1
ATOM 1683 C CA . ARG A 1 234 ? 0.026 25.203 9.281 1 97.19 234 ARG A CA 1
ATOM 1684 C C . ARG A 1 234 ? -0.204 24.641 10.68 1 97.19 234 ARG A C 1
ATOM 1686 O O . ARG A 1 234 ? -1.047 25.156 11.422 1 97.19 234 ARG A O 1
ATOM 1693 N N . ILE A 1 235 ? 0.486 23.594 10.977 1 97.38 235 ILE A N 1
ATOM 1694 C CA . ILE A 1 235 ? 0.555 23.062 12.336 1 97.38 235 ILE A CA 1
ATOM 1695 C C . ILE A 1 235 ? 1.802 23.594 13.031 1 97.38 235 ILE A C 1
ATOM 1697 O O . ILE A 1 235 ? 2.881 23.016 12.922 1 97.38 235 ILE A O 1
ATOM 1701 N N . ALA A 1 236 ? 1.62 24.688 13.781 1 97.69 236 ALA A N 1
ATOM 1702 C CA . ALA A 1 236 ? 2.723 25.453 14.344 1 97.69 236 ALA A CA 1
ATOM 1703 C C . ALA A 1 236 ? 3.047 25 15.766 1 97.69 236 ALA A C 1
ATOM 1705 O O . ALA A 1 236 ? 3.057 25.812 16.688 1 97.69 236 ALA A O 1
ATOM 1706 N N . VAL A 1 237 ? 3.465 23.781 15.883 1 97.19 237 VAL A N 1
ATOM 1707 C CA . VAL A 1 237 ? 3.627 23.25 17.234 1 97.19 237 VAL A CA 1
ATOM 1708 C C . VAL A 1 237 ? 5.105 23.016 17.516 1 97.19 237 VAL A C 1
ATOM 1710 O O . VAL A 1 237 ? 5.465 22.484 18.578 1 97.19 237 VAL A O 1
ATOM 1713 N N . GLY A 1 238 ? 5.965 23.406 16.578 1 96 238 GLY A N 1
ATOM 1714 C CA . GLY A 1 238 ? 7.383 23.266 16.875 1 96 238 GLY A CA 1
ATOM 1715 C C . GLY A 1 238 ? 7.797 24 18.141 1 96 238 GLY A C 1
ATOM 1716 O O . GLY A 1 238 ? 7.637 25.219 18.234 1 96 238 GLY A O 1
ATOM 1717 N N . GLY A 1 239 ? 8.32 23.203 19.109 1 96.38 239 GLY A N 1
ATOM 1718 C CA . GLY A 1 239 ? 8.781 23.812 20.359 1 96.38 239 GLY A CA 1
ATOM 1719 C C . GLY A 1 239 ? 7.66 24.141 21.312 1 96.38 239 GLY A C 1
ATOM 1720 O O . GLY A 1 239 ? 7.902 24.688 22.391 1 96.38 239 GLY A O 1
ATOM 1721 N N . LEU A 1 240 ? 6.438 23.859 20.953 1 97.5 240 LEU A N 1
ATOM 1722 C CA . LEU A 1 240 ? 5.293 24.125 21.828 1 97.5 240 LEU A CA 1
ATOM 1723 C C . LEU A 1 240 ? 5.199 23.078 22.938 1 97.5 240 LEU A C 1
ATOM 1725 O O . LEU A 1 240 ? 5.289 21.875 22.656 1 97.5 240 LEU A O 1
ATOM 1729 N N . PRO A 1 241 ? 5.027 23.562 24.141 1 97 241 PRO A N 1
ATOM 1730 C CA . PRO A 1 241 ? 4.754 22.562 25.188 1 97 241 PRO A CA 1
ATOM 1731 C C . PRO A 1 241 ? 3.5 21.734 24.906 1 97 241 PRO A C 1
ATOM 1733 O O . PRO A 1 241 ? 2.445 22.312 24.594 1 97 241 PRO A O 1
ATOM 1736 N N . THR A 1 242 ? 3.625 20.469 25 1 97.06 242 THR A N 1
ATOM 1737 C CA . THR A 1 242 ? 2.5 19.578 24.703 1 97.06 242 THR A CA 1
ATOM 1738 C C . THR A 1 242 ? 2.146 18.734 25.922 1 97.06 242 THR A C 1
ATOM 1740 O O . THR A 1 242 ? 1.461 17.719 25.781 1 97.06 242 THR A O 1
ATOM 1743 N N . GLY A 1 243 ? 2.654 19.062 27.031 1 95 243 GLY A N 1
ATOM 1744 C CA . GLY A 1 243 ? 2.359 18.375 28.281 1 95 243 GLY A CA 1
ATOM 1745 C C . GLY A 1 243 ? 3.494 17.484 28.75 1 95 243 GLY A C 1
ATOM 1746 O O . GLY A 1 243 ? 4.211 16.891 27.938 1 95 243 GLY A O 1
ATOM 1747 N N . LYS A 1 244 ? 3.705 17.484 30.062 1 94.25 244 LYS A N 1
ATOM 1748 C CA . LYS A 1 244 ? 4.613 16.578 30.766 1 94.25 244 LYS A CA 1
ATOM 1749 C C . LYS A 1 244 ? 6.043 16.734 30.25 1 94.25 244 LYS A C 1
ATOM 1751 O O . LYS A 1 244 ? 6.727 15.734 30.016 1 94.25 244 LYS A O 1
ATOM 1756 N N . GLY A 1 245 ? 6.371 17.891 29.938 1 94.31 245 GLY A N 1
ATOM 1757 C CA . GLY A 1 245 ? 7.754 18.156 29.578 1 94.31 245 GLY A CA 1
ATOM 1758 C C . GLY A 1 245 ? 8.031 17.922 28.094 1 94.31 245 GLY A C 1
ATOM 1759 O O . GLY A 1 245 ? 9.148 18.125 27.625 1 94.31 245 GLY A O 1
ATOM 1760 N N . TYR A 1 246 ? 7.012 17.453 27.406 1 95.12 246 TYR A N 1
ATOM 1761 C CA . TYR A 1 246 ? 7.176 17.281 25.969 1 95.12 246 TYR A CA 1
ATOM 1762 C C . TYR A 1 246 ? 6.953 18.578 25.219 1 95.12 246 TYR A C 1
ATOM 1764 O O . TYR A 1 246 ? 6.195 19.438 25.688 1 95.12 246 TYR A O 1
ATOM 1772 N N . HIS A 1 247 ? 7.68 18.719 24.094 1 96.25 247 HIS A N 1
ATOM 1773 C CA . HIS A 1 247 ? 7.484 19.828 23.172 1 96.25 247 HIS A CA 1
ATOM 1774 C C . HIS A 1 247 ? 7.285 19.312 21.75 1 96.25 247 HIS A C 1
ATOM 1776 O O . HIS A 1 247 ? 7.863 18.297 21.359 1 96.25 247 HIS A O 1
ATOM 1782 N N . GLY A 1 248 ? 6.453 20.016 21.047 1 95.38 248 GLY A N 1
ATOM 1783 C CA . GLY A 1 248 ? 6.289 19.641 19.656 1 95.38 248 GLY A CA 1
ATOM 1784 C C . GLY A 1 248 ? 7.598 19.578 18.891 1 95.38 248 GLY A C 1
ATOM 1785 O O . GLY A 1 248 ? 8.484 20.406 19.125 1 95.38 248 GLY A O 1
ATOM 1786 N N . ASP A 1 249 ? 7.672 18.688 17.953 1 91.5 249 ASP A N 1
ATOM 1787 C CA . ASP A 1 249 ? 8.945 18.422 17.297 1 91.5 249 ASP A CA 1
ATOM 1788 C C . ASP A 1 249 ? 9.258 19.484 16.234 1 91.5 249 ASP A C 1
ATOM 1790 O O . ASP A 1 249 ? 10.391 19.969 16.141 1 91.5 249 ASP A O 1
ATOM 1794 N N . ARG A 1 250 ? 8.297 19.828 15.469 1 92.25 250 ARG A N 1
ATOM 1795 C CA . ARG A 1 250 ? 8.492 20.797 14.391 1 92.25 250 ARG A CA 1
ATOM 1796 C C . ARG A 1 250 ? 7.16 21.344 13.898 1 92.25 250 ARG A C 1
ATOM 1798 O O . ARG A 1 250 ? 6.102 20.812 14.242 1 92.25 250 ARG A O 1
ATOM 1805 N N . ASP A 1 251 ? 7.273 22.453 13.102 1 95.06 251 ASP A N 1
ATOM 1806 C CA . ASP A 1 251 ? 6.109 22.938 12.367 1 95.06 251 ASP A CA 1
ATOM 1807 C C . ASP A 1 251 ? 5.863 22.094 11.117 1 95.06 251 ASP A C 1
ATOM 1809 O O . ASP A 1 251 ? 6.805 21.562 10.531 1 95.06 251 ASP A O 1
ATOM 1813 N N . ARG A 1 252 ? 4.551 21.953 10.82 1 93.56 252 ARG A N 1
ATOM 1814 C CA . ARG A 1 252 ? 4.152 21.328 9.562 1 93.56 252 ARG A CA 1
ATOM 1815 C C . ARG A 1 252 ? 3.211 22.234 8.781 1 93.56 252 ARG A C 1
ATOM 1817 O O . ARG A 1 252 ? 2.363 22.922 9.367 1 93.56 252 ARG A O 1
ATOM 1824 N N . SER A 1 253 ? 3.436 22.219 7.453 1 94.38 253 SER A N 1
ATOM 1825 C CA . SER A 1 253 ? 2.549 23.031 6.621 1 94.38 253 SER A CA 1
ATOM 1826 C C . SER A 1 253 ? 2.355 22.406 5.246 1 94.38 253 SER A C 1
ATOM 1828 O O . SER A 1 253 ? 3.168 21.594 4.809 1 94.38 253 SER A O 1
ATOM 1830 N N . ALA A 1 254 ? 1.205 22.734 4.664 1 94.88 254 ALA A N 1
ATOM 1831 C CA . ALA A 1 254 ? 0.921 22.297 3.299 1 94.88 254 ALA A CA 1
ATOM 1832 C C . ALA A 1 254 ? -0.165 23.156 2.662 1 94.88 254 ALA A C 1
ATOM 1834 O O . ALA A 1 254 ? -1.034 23.688 3.359 1 94.88 254 ALA A O 1
ATOM 1835 N N . THR A 1 255 ? -0.032 23.312 1.377 1 97.12 255 THR A N 1
ATOM 1836 C CA . THR A 1 255 ? -1.079 23.906 0.553 1 97.12 255 THR A CA 1
ATOM 1837 C C . THR A 1 255 ? -1.546 22.938 -0.518 1 97.12 255 THR A C 1
ATOM 1839 O O . THR A 1 255 ? -0.732 22.391 -1.269 1 97.12 255 THR A O 1
ATOM 1842 N N . ALA A 1 256 ? -2.842 22.75 -0.531 1 97 256 ALA A N 1
ATOM 1843 C CA . ALA A 1 256 ? -3.404 21.766 -1.462 1 97 256 ALA A CA 1
ATOM 1844 C C . ALA A 1 256 ? -4.707 22.281 -2.07 1 97 256 ALA A C 1
ATOM 1846 O O . ALA A 1 256 ? -5.219 23.328 -1.667 1 97 256 ALA A O 1
ATOM 1847 N N . LYS A 1 257 ? -5.152 21.531 -3.086 1 98.19 257 LYS A N 1
ATOM 1848 C CA . LYS A 1 257 ? -6.391 21.891 -3.771 1 98.19 257 LYS A CA 1
ATOM 1849 C C . LYS A 1 257 ? -7.441 20.797 -3.607 1 98.19 257 LYS A C 1
ATOM 1851 O O . LYS A 1 257 ? -7.109 19.641 -3.32 1 98.19 257 LYS A O 1
ATOM 1856 N N . ILE A 1 258 ? -8.664 21.25 -3.676 1 98.56 258 ILE A N 1
ATOM 1857 C CA . ILE A 1 258 ? -9.789 20.312 -3.705 1 98.56 258 ILE A CA 1
ATOM 1858 C C . ILE A 1 258 ? -10.281 20.141 -5.141 1 98.56 258 ILE A C 1
ATOM 1860 O O . ILE A 1 258 ? -10.508 21.125 -5.844 1 98.56 258 ILE A O 1
ATOM 1864 N N . GLY A 1 259 ? -10.398 18.891 -5.543 1 98.31 259 GLY A N 1
ATOM 1865 C CA . GLY A 1 259 ? -10.805 18.578 -6.906 1 98.31 259 GLY A CA 1
ATOM 1866 C C . GLY A 1 259 ? -12.312 18.469 -7.066 1 98.31 259 GLY A C 1
ATOM 1867 O O . GLY A 1 259 ? -13.07 19.062 -6.293 1 98.31 259 GLY A O 1
ATOM 1868 N N . ARG A 1 260 ? -12.688 17.75 -8.047 1 97.88 260 ARG A N 1
ATOM 1869 C CA . ARG A 1 260 ? -14.086 17.547 -8.398 1 97.88 260 ARG A CA 1
ATOM 1870 C C . ARG A 1 260 ? -14.828 16.828 -7.27 1 97.88 260 ARG A C 1
ATOM 1872 O O . ARG A 1 260 ? -14.203 16.188 -6.414 1 97.88 260 ARG A O 1
ATOM 1879 N N . ARG A 1 261 ? -16.141 16.969 -7.328 1 98.56 261 ARG A N 1
ATOM 1880 C CA . ARG A 1 261 ? -16.953 16.219 -6.371 1 98.56 261 ARG A CA 1
ATOM 1881 C C . ARG A 1 261 ? -17.297 14.836 -6.906 1 98.56 261 ARG A C 1
ATOM 1883 O O . ARG A 1 261 ? -18.047 14.703 -7.871 1 98.56 261 ARG A O 1
ATOM 1890 N N . LEU A 1 262 ? -16.672 13.875 -6.371 1 98.81 262 LEU A N 1
ATOM 1891 C CA . LEU A 1 262 ? -16.953 12.477 -6.684 1 98.81 262 LEU A CA 1
ATOM 1892 C C . LEU A 1 262 ? -17.297 11.695 -5.418 1 98.81 262 LEU A C 1
ATOM 1894 O O . LEU A 1 262 ? -16.5 11.68 -4.465 1 98.81 262 LEU A O 1
ATOM 1898 N N . GLU A 1 263 ? -18.469 11.156 -5.438 1 98.81 263 GLU A N 1
ATOM 1899 C CA . GLU A 1 263 ? -18.969 10.398 -4.289 1 98.81 263 GLU A CA 1
ATOM 1900 C C . GLU A 1 263 ? -19.281 8.953 -4.676 1 98.81 263 GLU A C 1
ATOM 1902 O O . GLU A 1 263 ? -19.812 8.695 -5.758 1 98.81 263 GLU A O 1
ATOM 1907 N N . MET A 1 264 ? -18.922 8.055 -3.793 1 98.94 264 MET A N 1
ATOM 1908 C CA . MET A 1 264 ? -19.25 6.641 -3.961 1 98.94 264 MET A CA 1
ATOM 1909 C C . MET A 1 264 ? -20.234 6.188 -2.889 1 98.94 264 MET A C 1
ATOM 1911 O O . MET A 1 264 ? -19.984 6.355 -1.694 1 98.94 264 MET A O 1
ATOM 1915 N N . LYS A 1 265 ? -21.344 5.641 -3.363 1 98.88 265 LYS A N 1
ATOM 1916 C CA . LYS A 1 265 ? -22.391 5.156 -2.469 1 98.88 265 LYS A CA 1
ATOM 1917 C C . LYS A 1 265 ? -22.625 3.658 -2.658 1 98.88 265 LYS A C 1
ATOM 1919 O O . LYS A 1 265 ? -23.016 3.217 -3.738 1 98.88 265 LYS A O 1
ATOM 1924 N N . VAL A 1 266 ? -22.375 2.898 -1.613 1 98.94 266 VAL A N 1
ATOM 1925 C CA . VAL A 1 266 ? -22.531 1.449 -1.651 1 98.94 266 VAL A CA 1
ATOM 1926 C C . VAL A 1 266 ? -23.766 1.039 -0.835 1 98.94 266 VAL A C 1
ATOM 1928 O O . VAL A 1 266 ? -23.891 1.427 0.327 1 98.94 266 VAL A O 1
ATOM 1931 N N . ASP A 1 267 ? -24.594 0.302 -1.462 1 98.75 267 ASP A N 1
ATOM 1932 C CA . ASP A 1 267 ? -25.797 -0.193 -0.81 1 98.75 267 ASP A CA 1
ATOM 1933 C C . ASP A 1 267 ? -25.781 -1.718 -0.723 1 98.75 267 ASP A C 1
ATOM 1935 O O . ASP A 1 267 ? -25.812 -2.402 -1.748 1 98.75 267 ASP A O 1
ATOM 1939 N N . ASN A 1 268 ? -25.812 -2.244 0.497 1 98.62 268 ASN A N 1
ATOM 1940 C CA . ASN A 1 268 ? -25.75 -3.688 0.692 1 98.62 268 ASN A CA 1
ATOM 1941 C C . ASN A 1 268 ? -27.016 -4.379 0.204 1 98.62 268 ASN A C 1
ATOM 1943 O O . ASN A 1 268 ? -26.984 -5.543 -0.198 1 98.62 268 ASN A O 1
ATOM 1947 N N . ALA A 1 269 ? -28.141 -3.73 0.345 1 98.06 269 ALA A N 1
ATOM 1948 C CA . ALA A 1 269 ? -29.406 -4.348 -0.073 1 98.06 269 ALA A CA 1
ATOM 1949 C C . ALA A 1 269 ? -29.375 -4.695 -1.56 1 98.06 269 ALA A C 1
ATOM 1951 O O . ALA A 1 269 ? -29.719 -5.816 -1.948 1 98.06 269 ALA A O 1
ATOM 1952 N N . SER A 1 270 ? -28.938 -3.732 -2.387 1 98.25 270 SER A N 1
ATOM 1953 C CA . SER A 1 270 ? -28.891 -3.951 -3.828 1 98.25 270 SER A CA 1
ATOM 1954 C C . SER A 1 270 ? -27.531 -4.508 -4.25 1 98.25 270 SER A C 1
ATOM 1956 O O . SER A 1 270 ? -27.359 -4.969 -5.383 1 98.25 270 SER A O 1
ATOM 1958 N N . LYS A 1 271 ? -26.562 -4.43 -3.338 1 98.62 271 LYS A N 1
ATOM 1959 C CA . LYS A 1 271 ? -25.188 -4.82 -3.602 1 98.62 271 LYS A CA 1
ATOM 1960 C C . LYS A 1 271 ? -24.656 -4.137 -4.855 1 98.62 271 LYS A C 1
ATOM 1962 O O . LYS A 1 271 ? -24.125 -4.801 -5.758 1 98.62 271 LYS A O 1
ATOM 1967 N N . LYS A 1 272 ? -24.859 -2.781 -4.785 1 98.81 272 LYS A N 1
ATOM 1968 C CA . LYS A 1 272 ? -24.375 -1.913 -5.859 1 98.81 272 LYS A CA 1
ATOM 1969 C C . LYS A 1 272 ? -23.672 -0.683 -5.301 1 98.81 272 LYS A C 1
ATOM 1971 O O . LYS A 1 272 ? -24 -0.219 -4.203 1 98.81 272 LYS A O 1
ATOM 1976 N N . MET A 1 273 ? -22.734 -0.263 -6.078 1 98.94 273 MET A N 1
ATOM 1977 C CA . MET A 1 273 ? -22.109 1.043 -5.855 1 98.94 273 MET A CA 1
ATOM 1978 C C . MET A 1 273 ? -22.562 2.047 -6.91 1 98.94 273 MET A C 1
ATOM 1980 O O . MET A 1 273 ? -22.547 1.748 -8.109 1 98.94 273 MET A O 1
ATOM 1984 N N . THR A 1 274 ? -23 3.152 -6.453 1 98.88 274 THR A N 1
ATOM 1985 C CA . THR A 1 274 ? -23.328 4.277 -7.324 1 98.88 274 THR A CA 1
ATOM 1986 C C . THR A 1 274 ? -22.266 5.371 -7.211 1 98.88 274 THR A C 1
ATOM 1988 O O . THR A 1 274 ? -21.984 5.859 -6.113 1 98.88 274 THR A O 1
ATOM 1991 N N . VAL A 1 275 ? -21.703 5.672 -8.344 1 98.94 275 VAL A N 1
ATOM 1992 C CA . VAL A 1 275 ? -20.688 6.727 -8.391 1 98.94 275 VAL A CA 1
ATOM 1993 C C . VAL A 1 275 ? -21.312 8.016 -8.93 1 98.94 275 VAL A C 1
ATOM 1995 O O . VAL A 1 275 ? -21.891 8.016 -10.023 1 98.94 275 VAL A O 1
ATOM 1998 N N . VAL A 1 276 ? -21.219 9.055 -8.133 1 98.81 276 VAL A N 1
ATOM 1999 C CA . VAL A 1 276 ? -21.844 10.344 -8.453 1 98.81 276 VAL A CA 1
ATOM 2000 C C . VAL A 1 276 ? -20.75 11.398 -8.664 1 98.81 276 VAL A C 1
ATOM 2002 O O . VAL A 1 276 ? -19.922 11.625 -7.777 1 98.81 276 VAL A O 1
ATOM 2005 N N . LYS A 1 277 ? -20.719 11.984 -9.82 1 98.44 277 LYS A N 1
ATOM 2006 C CA . LYS A 1 277 ? -19.812 13.078 -10.125 1 98.44 277 LYS A CA 1
ATOM 2007 C C . LYS A 1 277 ? -20.562 14.383 -10.336 1 98.44 277 LYS A C 1
ATOM 2009 O O . LYS A 1 277 ? -21.422 14.477 -11.211 1 98.44 277 LYS A O 1
ATOM 2014 N N . ASN A 1 278 ? -20.281 15.344 -9.477 1 96.88 278 ASN A N 1
ATOM 2015 C CA . ASN A 1 278 ? -20.922 16.656 -9.562 1 96.88 278 ASN A CA 1
ATOM 2016 C C . ASN A 1 278 ? -22.438 16.531 -9.625 1 96.88 278 ASN A C 1
ATOM 2018 O O . ASN A 1 278 ? -23.094 17.141 -10.477 1 96.88 278 ASN A O 1
ATOM 2022 N N . GLY A 1 279 ? -22.938 15.617 -8.922 1 96.25 279 GLY A N 1
ATOM 2023 C CA . GLY A 1 279 ? -24.375 15.484 -8.719 1 96.25 279 GLY A CA 1
ATOM 2024 C C . GLY A 1 279 ? -25.031 14.539 -9.711 1 96.25 279 GLY A C 1
ATOM 2025 O O . GLY A 1 279 ? -26.219 14.242 -9.602 1 96.25 279 GLY A O 1
ATOM 2026 N N . LYS A 1 280 ? -24.188 14 -10.602 1 98.19 280 LYS A N 1
ATOM 2027 C CA . LYS A 1 280 ? -24.734 13.109 -11.617 1 98.19 280 LYS A CA 1
ATOM 2028 C C . LYS A 1 280 ? -24.172 11.695 -11.469 1 98.19 280 LYS A C 1
ATOM 2030 O O . LYS A 1 280 ? -22.969 11.523 -11.266 1 98.19 280 LYS A O 1
ATOM 2035 N N . VAL A 1 281 ? -25.094 10.781 -11.641 1 98.56 281 VAL A N 1
ATOM 2036 C CA . VAL A 1 281 ? -24.641 9.398 -11.633 1 98.56 281 VAL A CA 1
ATOM 2037 C C . VAL A 1 281 ? -23.828 9.109 -12.891 1 98.56 281 VAL A C 1
ATOM 2039 O O . VAL A 1 281 ? -24.312 9.289 -14.008 1 98.56 281 VAL A O 1
ATOM 2042 N N . VAL A 1 282 ? -22.625 8.688 -12.711 1 98.69 282 VAL A N 1
ATOM 2043 C CA . VAL A 1 282 ? -21.781 8.453 -13.883 1 98.69 282 VAL A CA 1
ATOM 2044 C C . VAL A 1 282 ? -21.562 6.957 -14.062 1 98.69 282 VAL A C 1
ATOM 2046 O O . VAL A 1 282 ? -21.156 6.508 -15.141 1 98.69 282 VAL A O 1
ATOM 2049 N N . LYS A 1 283 ? -21.812 6.168 -12.977 1 98.62 283 LYS A N 1
ATOM 2050 C CA . LYS A 1 283 ? -21.688 4.719 -13.102 1 98.62 283 LYS A CA 1
ATOM 2051 C C . LYS A 1 283 ? -22.344 4.004 -11.93 1 98.62 283 LYS A C 1
ATOM 2053 O O . LYS A 1 283 ? -22.344 4.508 -10.805 1 98.62 283 LYS A O 1
ATOM 2058 N N . THR A 1 284 ? -23 2.922 -12.227 1 98.75 284 THR A N 1
ATOM 2059 C CA . THR A 1 284 ? -23.422 1.948 -11.234 1 98.75 284 THR A CA 1
ATOM 2060 C C . THR A 1 284 ? -22.75 0.602 -11.461 1 98.75 284 THR A C 1
ATOM 2062 O O . THR A 1 284 ? -22.641 0.136 -12.602 1 98.75 284 THR A O 1
ATOM 2065 N N . MET A 1 285 ? -22.219 0.01 -10.398 1 98.81 285 MET A N 1
ATOM 2066 C CA . MET A 1 285 ? -21.5 -1.251 -10.555 1 98.81 285 MET A CA 1
ATOM 2067 C C . MET A 1 285 ? -21.875 -2.232 -9.453 1 98.81 285 MET A C 1
ATOM 2069 O O . MET A 1 285 ? -22.141 -1.827 -8.312 1 98.81 285 MET A O 1
ATOM 2073 N N . PRO A 1 286 ? -21.938 -3.486 -9.812 1 98.81 286 PRO A N 1
ATOM 2074 C CA . PRO A 1 286 ? -22.172 -4.492 -8.773 1 98.81 286 PRO A CA 1
ATOM 2075 C C . PRO A 1 286 ? -21 -4.66 -7.828 1 98.81 286 PRO A C 1
ATOM 2077 O O . PRO A 1 286 ? -19.844 -4.527 -8.242 1 98.81 286 PRO A O 1
ATOM 2080 N N . VAL A 1 287 ? -21.312 -4.945 -6.543 1 98.88 287 VAL A N 1
ATOM 2081 C CA . VAL A 1 287 ? -20.266 -5.164 -5.543 1 98.88 287 VAL A CA 1
ATOM 2082 C C . VAL A 1 287 ? -20.578 -6.426 -4.742 1 98.88 287 VAL A C 1
ATOM 2084 O O . VAL A 1 287 ? -21.703 -6.953 -4.809 1 98.88 287 VAL A O 1
ATOM 2087 N N . SER A 1 288 ? -19.594 -6.973 -4.145 1 98.81 288 SER A N 1
ATOM 2088 C CA . SER A 1 288 ? -19.75 -7.961 -3.082 1 98.81 288 SER A CA 1
ATOM 2089 C C . SER A 1 288 ? -19.062 -7.504 -1.798 1 98.81 288 SER A C 1
ATOM 2091 O O . SER A 1 288 ? -17.859 -7.234 -1.788 1 98.81 288 SER A O 1
ATOM 2093 N N . LEU A 1 289 ? -19.859 -7.402 -0.746 1 98.62 289 LEU A N 1
ATOM 2094 C CA . LEU A 1 289 ? -19.359 -6.945 0.544 1 98.62 289 LEU A CA 1
ATOM 2095 C C . LEU A 1 289 ? -18.969 -8.125 1.426 1 98.62 289 LEU A C 1
ATOM 2097 O O . LEU A 1 289 ? -18.875 -9.258 0.948 1 98.62 289 LEU A O 1
ATOM 2101 N N . GLY A 1 290 ? -18.641 -7.734 2.633 1 97.62 290 GLY A N 1
ATOM 2102 C CA . GLY A 1 290 ? -18.25 -8.773 3.57 1 97.62 290 GLY A CA 1
ATOM 2103 C C . GLY A 1 290 ? -19.375 -9.758 3.873 1 97.62 290 GLY A C 1
ATOM 2104 O O . GLY A 1 290 ? -20.531 -9.359 4.016 1 97.62 290 GLY A O 1
ATOM 2105 N N . LYS A 1 291 ? -18.969 -11.008 4.004 1 96.25 291 LYS A N 1
ATOM 2106 C CA . LYS A 1 291 ? -19.922 -12.031 4.434 1 96.25 291 LYS A CA 1
ATOM 2107 C C . LYS A 1 291 ? -20.297 -11.852 5.902 1 96.25 291 LYS A C 1
ATOM 2109 O O . LYS A 1 291 ? -19.703 -11.016 6.598 1 96.25 291 LYS A O 1
ATOM 2114 N N . LYS A 1 292 ? -21.172 -12.633 6.387 1 94.25 292 LYS A N 1
ATOM 2115 C CA . LYS A 1 292 ? -21.734 -12.477 7.723 1 94.25 292 LYS A CA 1
ATOM 2116 C C . LYS A 1 292 ? -20.656 -12.586 8.797 1 94.25 292 LYS A C 1
ATOM 2118 O O . LYS A 1 292 ? -20.672 -11.844 9.773 1 94.25 292 LYS A O 1
ATOM 2123 N N . SER A 1 293 ? -19.719 -13.43 8.578 1 93.06 293 SER A N 1
ATOM 2124 C CA . SER A 1 293 ? -18.688 -13.672 9.586 1 93.06 293 SER A CA 1
ATOM 2125 C C . SER A 1 293 ? -17.609 -12.586 9.555 1 93.06 293 SER A C 1
ATOM 2127 O O . SER A 1 293 ? -16.828 -12.461 10.492 1 93.06 293 SER A O 1
ATOM 2129 N N . THR A 1 294 ? -17.516 -11.82 8.492 1 93.56 294 THR A N 1
ATOM 2130 C CA . THR A 1 294 ? -16.562 -10.727 8.32 1 93.56 294 THR A CA 1
ATOM 2131 C C . THR A 1 294 ? -17.219 -9.539 7.617 1 93.56 294 THR A C 1
ATOM 2133 O O . THR A 1 294 ? -16.797 -9.156 6.523 1 93.56 294 THR A O 1
ATOM 2136 N N . PRO A 1 295 ? -18.125 -8.984 8.266 1 96.69 295 PRO A N 1
ATOM 2137 C CA . PRO A 1 295 ? -18.922 -7.961 7.594 1 96.69 295 PRO A CA 1
ATOM 2138 C C . PRO A 1 295 ? -18.141 -6.688 7.297 1 96.69 295 PRO A C 1
ATOM 2140 O O . PRO A 1 295 ? -17.219 -6.336 8.047 1 96.69 295 PRO A O 1
ATOM 2143 N N . SER A 1 296 ? -18.484 -6.059 6.18 1 97.81 296 SER A N 1
ATOM 2144 C CA . SER A 1 296 ? -18.047 -4.688 5.957 1 97.81 296 SER A CA 1
ATOM 2145 C C . SER A 1 296 ? -18.656 -3.736 6.977 1 97.81 296 SER A C 1
ATOM 2147 O O . SER A 1 296 ? -19.766 -3.975 7.469 1 97.81 296 SER A O 1
ATOM 2149 N N . SER A 1 297 ? -17.953 -2.727 7.238 1 97.88 297 SER A N 1
ATOM 2150 C CA . SER A 1 297 ? -18.516 -1.68 8.086 1 97.88 297 SER A CA 1
ATOM 2151 C C . SER A 1 297 ? -19.375 -0.71 7.277 1 97.88 297 SER A C 1
ATOM 2153 O O . SER A 1 297 ? -19.016 -0.35 6.156 1 97.88 297 SER A O 1
ATOM 2155 N N . SER A 1 298 ? -20.484 -0.344 7.957 1 98.25 298 SER A N 1
ATOM 2156 C CA . SER A 1 298 ? -21.297 0.731 7.395 1 98.25 298 SER A CA 1
ATOM 2157 C C . SER A 1 298 ? -20.906 2.084 7.98 1 98.25 298 SER A C 1
ATOM 2159 O O . SER A 1 298 ? -20.547 2.178 9.156 1 98.25 298 SER A O 1
ATOM 2161 N N . GLY A 1 299 ? -21.016 3.105 7.168 1 98.31 299 GLY A N 1
ATOM 2162 C CA . GLY A 1 299 ? -20.688 4.469 7.543 1 98.31 299 GLY A CA 1
ATOM 2163 C C . GLY A 1 299 ? -20.109 5.285 6.398 1 98.31 299 GLY A C 1
ATOM 2164 O O . GLY A 1 299 ? -20.062 4.812 5.258 1 98.31 299 GLY A O 1
ATOM 2165 N N . THR A 1 300 ? -19.844 6.52 6.711 1 98.5 300 THR A N 1
ATOM 2166 C CA . THR A 1 300 ? -19.188 7.395 5.742 1 98.5 300 THR A CA 1
ATOM 2167 C C . THR A 1 300 ? -17.688 7.41 5.961 1 98.5 300 THR A C 1
ATOM 2169 O O . THR A 1 300 ? -17.203 7.871 7 1 98.5 300 THR A O 1
ATOM 2172 N N . MET A 1 301 ? -17.016 6.902 4.973 1 98.56 301 MET A N 1
ATOM 2173 C CA . MET A 1 301 ? -15.555 6.805 4.984 1 98.56 301 MET A CA 1
ATOM 2174 C C . MET A 1 301 ? -14.938 7.738 3.945 1 98.56 301 MET A C 1
ATOM 2176 O O . MET A 1 301 ? -15.656 8.461 3.25 1 98.56 301 MET A O 1
ATOM 2180 N N . VAL A 1 302 ? -13.633 7.867 3.986 1 98.56 302 VAL A N 1
ATOM 2181 C CA . VAL A 1 302 ? -12.836 8.664 3.064 1 98.56 302 VAL A CA 1
ATOM 2182 C C . VAL A 1 302 ? -11.672 7.82 2.527 1 98.56 302 VAL A C 1
ATOM 2184 O O . VAL A 1 302 ? -11.047 7.07 3.277 1 98.56 302 VAL A O 1
ATOM 2187 N N . ILE A 1 303 ? -11.414 7.918 1.228 1 98.75 303 ILE A N 1
ATOM 2188 C CA . ILE A 1 303 ? -10.266 7.199 0.696 1 98.75 303 ILE A CA 1
ATOM 2189 C C . ILE A 1 303 ? -8.984 7.727 1.345 1 98.75 303 ILE A C 1
ATOM 2191 O O . ILE A 1 303 ? -8.695 8.922 1.276 1 98.75 303 ILE A O 1
ATOM 2195 N N . ILE A 1 304 ? -8.172 6.777 1.884 1 97.62 304 ILE A N 1
ATOM 2196 C CA . ILE A 1 304 ? -6.977 7.133 2.639 1 97.62 304 ILE A CA 1
ATOM 2197 C C . ILE A 1 304 ? -5.734 6.879 1.788 1 97.62 304 ILE A C 1
ATOM 2199 O O . ILE A 1 304 ? -4.812 7.699 1.765 1 97.62 304 ILE A O 1
ATOM 2203 N N . GLU A 1 305 ? -5.68 5.719 1.118 1 97.88 305 GLU A N 1
ATOM 2204 C CA . GLU A 1 305 ? -4.566 5.266 0.287 1 97.88 305 GLU A CA 1
ATOM 2205 C C . GLU A 1 305 ? -5.059 4.738 -1.057 1 97.88 305 GLU A C 1
ATOM 2207 O O . GLU A 1 305 ? -6.191 4.258 -1.164 1 97.88 305 GLU A O 1
ATOM 2212 N N . LYS A 1 306 ? -4.227 4.879 -1.993 1 98.56 306 LYS A N 1
ATOM 2213 C CA . LYS A 1 306 ? -4.445 4.305 -3.318 1 98.56 306 LYS A CA 1
ATOM 2214 C C . LYS A 1 306 ? -3.248 3.465 -3.754 1 98.56 306 LYS A C 1
ATOM 2216 O O . LYS A 1 306 ? -2.168 4 -4.012 1 98.56 306 LYS A O 1
ATOM 2221 N N . MET A 1 307 ? -3.496 2.158 -3.867 1 98 307 MET A N 1
ATOM 2222 C CA . MET A 1 307 ? -2.436 1.209 -4.195 1 98 307 MET A CA 1
ATOM 2223 C C . MET A 1 307 ? -2.732 0.494 -5.508 1 98 307 MET A C 1
ATOM 2225 O O . MET A 1 307 ? -3.645 -0.33 -5.578 1 98 307 MET A O 1
ATOM 2229 N N . ALA A 1 308 ? -1.896 0.784 -6.496 1 97.25 308 ALA A N 1
ATOM 2230 C CA . ALA A 1 308 ? -2.127 0.222 -7.824 1 97.25 308 ALA A CA 1
ATOM 2231 C C . ALA A 1 308 ? -1.927 -1.291 -7.82 1 97.25 308 ALA A C 1
ATOM 2233 O O . ALA A 1 308 ? -2.68 -2.025 -8.469 1 97.25 308 ALA A O 1
ATOM 2234 N N . HIS A 1 309 ? -0.969 -1.726 -7.18 1 96.38 309 HIS A N 1
ATOM 2235 C CA . HIS A 1 309 ? -0.653 -3.135 -6.98 1 96.38 309 HIS A CA 1
ATOM 2236 C C . HIS A 1 309 ? -0.002 -3.365 -5.617 1 96.38 309 HIS A C 1
ATOM 2238 O O . HIS A 1 309 ? 1.011 -2.74 -5.297 1 96.38 309 HIS A O 1
ATOM 2244 N N . THR A 1 310 ? -0.663 -4.242 -4.887 1 95.38 310 THR A N 1
ATOM 2245 C CA . THR A 1 310 ? -0.14 -4.488 -3.547 1 95.38 310 THR A CA 1
ATOM 2246 C C . THR A 1 310 ? -0.365 -5.941 -3.139 1 95.38 310 THR A C 1
ATOM 2248 O O . THR A 1 310 ? -0.892 -6.738 -3.918 1 95.38 310 THR A O 1
ATOM 2251 N N . VAL A 1 311 ? 0.229 -6.266 -1.941 1 90.25 311 VAL A N 1
ATOM 2252 C CA . VAL A 1 311 ? 0.078 -7.609 -1.394 1 90.25 311 VAL A CA 1
ATOM 2253 C C . VAL A 1 311 ? -0.601 -7.539 -0.028 1 90.25 311 VAL A C 1
ATOM 2255 O O . VAL A 1 311 ? -0.132 -6.832 0.869 1 90.25 311 VAL A O 1
ATOM 2258 N N . PHE A 1 312 ? -1.745 -8.164 0.036 1 88.44 312 PHE A N 1
ATOM 2259 C CA . PHE A 1 312 ? -2.352 -8.336 1.35 1 88.44 312 PHE A CA 1
ATOM 2260 C C . PHE A 1 312 ? -1.774 -9.562 2.053 1 88.44 312 PHE A C 1
ATOM 2262 O O . PHE A 1 312 ? -1.706 -10.648 1.468 1 88.44 312 PHE A O 1
ATOM 2269 N N . ASP A 1 313 ? -1.247 -9.352 3.232 1 81.88 313 ASP A N 1
ATOM 2270 C CA . ASP A 1 313 ? -0.649 -10.406 4.043 1 81.88 313 ASP A CA 1
ATOM 2271 C C . ASP A 1 313 ? -1.436 -10.617 5.336 1 81.88 313 ASP A C 1
ATOM 2273 O O . ASP A 1 313 ? -1.373 -9.789 6.25 1 81.88 313 ASP A O 1
ATOM 2277 N N . THR A 1 314 ? -2.158 -11.719 5.426 1 75.5 314 THR A N 1
ATOM 2278 C CA . THR A 1 314 ? -2.936 -11.984 6.633 1 75.5 314 THR A CA 1
ATOM 2279 C C . THR A 1 314 ? -2.26 -13.047 7.492 1 75.5 314 THR A C 1
ATOM 2281 O O . THR A 1 314 ? -2.861 -13.57 8.43 1 75.5 314 THR A O 1
ATOM 2284 N N . THR A 1 315 ? -1.071 -13.375 7.195 1 72.81 315 THR A N 1
ATOM 2285 C CA . THR A 1 315 ? -0.385 -14.445 7.902 1 72.81 315 THR A CA 1
ATOM 2286 C C . THR A 1 315 ? -0.031 -14.016 9.328 1 72.81 315 THR A C 1
ATOM 2288 O O . THR A 1 315 ? 0.174 -14.859 10.203 1 72.81 315 THR A O 1
ATOM 2291 N N . ASP A 1 316 ? 0.054 -12.734 9.508 1 67.25 316 ASP A N 1
ATOM 2292 C CA . ASP A 1 316 ? 0.336 -12.25 10.859 1 67.25 316 ASP A CA 1
ATOM 2293 C C . ASP A 1 316 ? -0.899 -12.359 11.75 1 67.25 316 ASP A C 1
ATOM 2295 O O . ASP A 1 316 ? -0.79 -12.688 12.938 1 67.25 316 ASP A O 1
ATOM 2299 N N . THR A 1 317 ? -2.02 -12.188 11.109 1 64.88 317 THR A N 1
ATOM 2300 C CA . THR A 1 317 ? -3.254 -12.195 11.891 1 64.88 317 THR A CA 1
ATOM 2301 C C . THR A 1 317 ? -3.834 -13.602 11.969 1 64.88 317 THR A C 1
ATOM 2303 O O . THR A 1 317 ? -4.574 -13.922 12.898 1 64.88 317 THR A O 1
ATOM 2306 N N . ASP A 1 318 ? -3.555 -14.375 10.992 1 68.62 318 ASP A N 1
ATOM 2307 C CA . ASP A 1 318 ? -4.02 -15.758 10.938 1 68.62 318 ASP A CA 1
ATOM 2308 C C . ASP A 1 318 ? -2.908 -16.688 10.477 1 68.62 318 ASP A C 1
ATOM 2310 O O . ASP A 1 318 ? -2.863 -17.078 9.305 1 68.62 318 ASP A O 1
ATOM 2314 N N . PRO A 1 319 ? -2.143 -17.016 11.461 1 64.25 319 PRO A N 1
ATOM 2315 C CA . PRO A 1 319 ? -0.955 -17.797 11.086 1 64.25 319 PRO A CA 1
ATOM 2316 C C . PRO A 1 319 ? -1.301 -19.125 10.43 1 64.25 319 PRO A C 1
ATOM 2318 O O . PRO A 1 319 ? -0.493 -19.672 9.672 1 64.25 319 PRO A O 1
ATOM 2321 N N . VAL A 1 320 ? -2.469 -19.609 10.727 1 62.56 320 VAL A N 1
ATOM 2322 C CA . VAL A 1 320 ? -2.803 -20.938 10.25 1 62.56 320 VAL A CA 1
ATOM 2323 C C . VAL A 1 320 ? -3.477 -20.844 8.883 1 62.56 320 VAL A C 1
ATOM 2325 O O . VAL A 1 320 ? -3.117 -21.562 7.949 1 62.56 320 VAL A O 1
ATOM 2328 N N . ASN A 1 321 ? -4.336 -19.812 8.797 1 63.69 321 ASN A N 1
ATOM 2329 C CA . ASN A 1 321 ? -5.145 -19.734 7.586 1 63.69 321 ASN A CA 1
ATOM 2330 C C . ASN A 1 321 ? -4.805 -18.5 6.77 1 63.69 321 ASN A C 1
ATOM 2332 O O . ASN A 1 321 ? -5.469 -18.203 5.777 1 63.69 321 ASN A O 1
ATOM 2336 N N . GLY A 1 322 ? -3.711 -17.922 7.312 1 69.5 322 GLY A N 1
ATOM 2337 C CA . GLY A 1 322 ? -3.352 -16.688 6.652 1 69.5 322 GLY A CA 1
ATOM 2338 C C . GLY A 1 322 ? -2.814 -16.891 5.246 1 69.5 322 GLY A C 1
ATOM 2339 O O . GLY A 1 322 ? -2.453 -18 4.871 1 69.5 322 GLY A O 1
ATOM 2340 N N . TYR A 1 323 ? -3.061 -15.852 4.426 1 67 323 TYR A N 1
ATOM 2341 C CA . TYR A 1 323 ? -2.629 -15.93 3.037 1 67 323 TYR A CA 1
ATOM 2342 C C . TYR A 1 323 ? -1.975 -14.625 2.596 1 67 323 TYR A C 1
ATOM 2344 O O . TYR A 1 323 ? -2.164 -13.578 3.227 1 67 323 TYR A O 1
ATOM 2352 N N . LYS A 1 324 ? -1.048 -14.766 1.624 1 77.31 324 LYS A N 1
ATOM 2353 C CA . LYS A 1 324 ? -0.537 -13.625 0.866 1 77.31 324 LYS A CA 1
ATOM 2354 C C . LYS A 1 324 ? -1.156 -13.57 -0.527 1 77.31 324 LYS A C 1
ATOM 2356 O O . LYS A 1 324 ? -1.147 -14.562 -1.257 1 77.31 324 LYS A O 1
ATOM 2361 N N . THR A 1 325 ? -1.777 -12.469 -0.733 1 83.81 325 THR A N 1
ATOM 2362 C CA . THR A 1 325 ? -2.492 -12.383 -2.002 1 83.81 325 THR A CA 1
ATOM 2363 C C . THR A 1 325 ? -2.234 -11.031 -2.674 1 83.81 325 THR A C 1
ATOM 2365 O O . THR A 1 325 ? -2.436 -9.984 -2.064 1 83.81 325 THR A O 1
ATOM 2368 N N . PRO A 1 326 ? -1.759 -11.125 -3.92 1 88.56 326 PRO A N 1
ATOM 2369 C CA . PRO A 1 326 ? -1.666 -9.859 -4.652 1 88.56 326 PRO A CA 1
ATOM 2370 C C . PRO A 1 326 ? -3.031 -9.227 -4.914 1 88.56 326 PRO A C 1
ATOM 2372 O O . PRO A 1 326 ? -4.004 -9.938 -5.18 1 88.56 326 PRO A O 1
ATOM 2375 N N . ILE A 1 327 ? -3.1 -7.945 -4.754 1 93.81 327 ILE A N 1
ATOM 2376 C CA . ILE A 1 327 ? -4.336 -7.188 -4.926 1 93.81 327 ILE A CA 1
ATOM 2377 C C . ILE A 1 327 ? -4.094 -6 -5.852 1 93.81 327 ILE A C 1
ATOM 2379 O O . ILE A 1 327 ? -3.127 -5.254 -5.672 1 93.81 327 ILE A O 1
ATOM 2383 N N . ASP A 1 328 ? -5.016 -5.875 -6.871 1 96.25 328 ASP A N 1
ATOM 2384 C CA . ASP A 1 328 ? -4.93 -4.734 -7.777 1 96.25 328 ASP A CA 1
ATOM 2385 C C . ASP A 1 328 ? -5.93 -3.648 -7.383 1 96.25 328 ASP A C 1
ATOM 2387 O O . ASP A 1 328 ? -7.047 -3.949 -6.957 1 96.25 328 ASP A O 1
ATOM 2391 N N . TYR A 1 329 ? -5.48 -2.393 -7.496 1 98.12 329 TYR A N 1
ATOM 2392 C CA . TYR A 1 329 ? -6.305 -1.196 -7.391 1 98.12 329 TYR A CA 1
ATOM 2393 C C . TYR A 1 329 ? -7 -1.13 -6.035 1 98.12 329 TYR A C 1
ATOM 2395 O O . TYR A 1 329 ? -8.219 -0.957 -5.965 1 98.12 329 TYR A O 1
ATOM 2403 N N . ALA A 1 330 ? -6.191 -1.312 -5.031 1 98.5 330 ALA A N 1
ATOM 2404 C CA . ALA A 1 330 ? -6.723 -1.25 -3.67 1 98.5 330 ALA A CA 1
ATOM 2405 C C . ALA A 1 330 ? -6.812 0.192 -3.182 1 98.5 330 ALA A C 1
ATOM 2407 O O . ALA A 1 330 ? -5.863 0.965 -3.33 1 98.5 330 ALA A O 1
ATOM 2408 N N . GLN A 1 331 ? -7.957 0.571 -2.664 1 98.81 331 GLN A N 1
ATOM 2409 C CA . GLN A 1 331 ? -8.18 1.862 -2.023 1 98.81 331 GLN A CA 1
ATOM 2410 C C . GLN A 1 331 ? -8.602 1.689 -0.567 1 98.81 331 GLN A C 1
ATOM 2412 O O . GLN A 1 331 ? -9.68 1.164 -0.288 1 98.81 331 GLN A O 1
ATOM 2417 N N . ARG A 1 332 ? -7.801 2.137 0.312 1 98.31 332 ARG A N 1
ATOM 2418 C CA . ARG A 1 332 ? -8.039 1.896 1.732 1 98.31 332 ARG A CA 1
ATOM 2419 C C . ARG A 1 332 ? -9.117 2.824 2.275 1 98.31 332 ARG A C 1
ATOM 2421 O O . ARG A 1 332 ? -9.094 4.027 2.016 1 98.31 332 ARG A O 1
ATOM 2428 N N . LEU A 1 333 ? -9.992 2.227 3.102 1 98.56 333 LEU A N 1
ATOM 2429 C CA . LEU A 1 333 ? -11.062 2.99 3.723 1 98.56 333 LEU A CA 1
ATOM 2430 C C . LEU A 1 333 ? -10.891 3.047 5.234 1 98.56 333 LEU A C 1
ATOM 2432 O O . LEU A 1 333 ? -11.289 4.023 5.875 1 98.56 333 LEU A O 1
ATOM 2436 N N . THR A 1 334 ? -10.367 1.94 5.801 1 96.88 334 THR A N 1
ATOM 2437 C CA . THR A 1 334 ? -10.203 1.866 7.246 1 96.88 334 THR A CA 1
ATOM 2438 C C . THR A 1 334 ? -8.805 1.366 7.605 1 96.88 334 THR A C 1
ATOM 2440 O O . THR A 1 334 ? -8.164 0.681 6.809 1 96.88 334 THR A O 1
ATOM 2443 N N . TRP A 1 335 ? -8.383 1.778 8.75 1 91.31 335 TRP A N 1
ATOM 2444 C CA . TRP A 1 335 ? -7.105 1.276 9.25 1 91.31 335 TRP A CA 1
ATOM 2445 C C . TRP A 1 335 ? -7.176 -0.225 9.508 1 91.31 335 TRP A C 1
ATOM 2447 O O . TRP A 1 335 ? -6.176 -0.935 9.359 1 91.31 335 TRP A O 1
ATOM 2457 N N . SER A 1 336 ? -8.359 -0.722 9.828 1 91.62 336 SER A N 1
ATOM 2458 C CA . SER A 1 336 ? -8.531 -2.131 10.156 1 91.62 336 SER A CA 1
ATOM 2459 C C . SER A 1 336 ? -8.516 -3.002 8.906 1 91.62 336 SER A C 1
ATOM 2461 O O . SER A 1 336 ? -8.43 -4.227 9 1 91.62 336 SER A O 1
ATOM 2463 N N . GLY A 1 337 ? -8.703 -2.375 7.754 1 93.75 337 GLY A N 1
ATOM 2464 C CA . GLY A 1 337 ? -8.438 -3.207 6.59 1 93.75 337 GLY A CA 1
ATOM 2465 C C . GLY A 1 337 ? -9.625 -3.314 5.648 1 93.75 337 GLY A C 1
ATOM 2466 O O . GLY A 1 337 ? -9.773 -4.312 4.941 1 93.75 337 GLY A O 1
ATOM 2467 N N . GLN A 1 338 ? -10.531 -2.424 5.633 1 97.06 338 GLN A N 1
ATOM 2468 C CA . GLN A 1 338 ? -11.555 -2.363 4.598 1 97.06 338 GLN A CA 1
ATOM 2469 C C . GLN A 1 338 ? -11.086 -1.546 3.4 1 97.06 338 GLN A C 1
ATOM 2471 O O . GLN A 1 338 ? -10.664 -0.396 3.553 1 97.06 338 GLN A O 1
ATOM 2476 N N . TYR A 1 339 ? -11.125 -2.203 2.234 1 98.5 339 TYR A N 1
ATOM 2477 C CA . TYR A 1 339 ? -10.695 -1.61 0.972 1 98.5 339 TYR A CA 1
ATOM 2478 C C . TYR A 1 339 ? -11.789 -1.73 -0.086 1 98.5 339 TYR A C 1
ATOM 2480 O O . TYR A 1 339 ? -12.68 -2.578 0.024 1 98.5 339 TYR A O 1
ATOM 2488 N N . ILE A 1 340 ? -11.75 -0.822 -1.039 1 98.88 340 ILE A N 1
ATOM 2489 C CA . ILE A 1 340 ? -12.273 -1.136 -2.367 1 98.88 340 ILE A CA 1
ATOM 2490 C C . ILE A 1 340 ? -11.156 -1.729 -3.227 1 98.88 340 ILE A C 1
ATOM 2492 O O . ILE A 1 340 ? -10.062 -1.162 -3.316 1 98.88 340 ILE A O 1
ATOM 2496 N N . HIS A 1 341 ? -11.438 -2.922 -3.854 1 98.44 341 HIS A N 1
ATOM 2497 C CA . HIS A 1 341 ? -10.359 -3.438 -4.691 1 98.44 341 HIS A CA 1
ATOM 2498 C C . HIS A 1 341 ? -10.891 -4.422 -5.73 1 98.44 341 HIS A C 1
ATOM 2500 O O . HIS A 1 341 ? -12.039 -4.863 -5.641 1 98.44 341 HIS A O 1
ATOM 2506 N N . SER A 1 342 ? -10 -4.672 -6.699 1 97.69 342 SER A N 1
ATOM 2507 C CA . SER A 1 342 ? -10.273 -5.691 -7.707 1 97.69 342 SER A CA 1
ATOM 2508 C C . SER A 1 342 ? -10.391 -7.074 -7.074 1 97.69 342 SER A C 1
ATOM 2510 O O . SER A 1 342 ? -9.602 -7.43 -6.195 1 97.69 342 SER A O 1
ATOM 2512 N N . ALA A 1 343 ? -11.461 -7.793 -7.512 1 95.5 343 ALA A N 1
ATOM 2513 C CA . ALA A 1 343 ? -11.648 -9.164 -7.055 1 95.5 343 ALA A CA 1
ATOM 2514 C C . ALA A 1 343 ? -12.148 -10.055 -8.188 1 95.5 343 ALA A C 1
ATOM 2516 O O . ALA A 1 343 ? -13.328 -10.414 -8.242 1 95.5 343 ALA A O 1
ATOM 2517 N N . PRO A 1 344 ? -11.25 -10.445 -9 1 91.62 344 PRO A N 1
ATOM 2518 C CA . PRO A 1 344 ? -11.672 -11.328 -10.086 1 91.62 344 PRO A CA 1
ATOM 2519 C C . PRO A 1 344 ? -12.266 -12.641 -9.578 1 91.62 344 PRO A C 1
ATOM 2521 O O . PRO A 1 344 ? -13.141 -13.219 -10.242 1 91.62 344 PRO A O 1
ATOM 2524 N N . TRP A 1 345 ? -12 -13.109 -8.461 1 86.12 345 TRP A N 1
ATOM 2525 C CA . TRP A 1 345 ? -12.398 -14.398 -7.906 1 86.12 345 TRP A CA 1
ATOM 2526 C C . TRP A 1 345 ? -13.828 -14.336 -7.371 1 86.12 345 TRP A C 1
ATOM 2528 O O . TRP A 1 345 ? -14.414 -15.375 -7.039 1 86.12 345 TRP A O 1
ATOM 2538 N N . SER A 1 346 ? -14.383 -13.125 -7.266 1 94.44 346 SER A N 1
ATOM 2539 C CA . SER A 1 346 ? -15.719 -13.039 -6.695 1 94.44 346 SER A CA 1
ATOM 2540 C C . SER A 1 346 ? -16.703 -12.391 -7.672 1 94.44 346 SER A C 1
ATOM 2542 O O . SER A 1 346 ? -17.766 -11.93 -7.273 1 94.44 346 SER A O 1
ATOM 2544 N N . THR A 1 347 ? -16.375 -12.297 -8.93 1 95 347 THR A N 1
ATOM 2545 C CA . THR A 1 347 ? -17.25 -11.648 -9.898 1 95 347 THR A CA 1
ATOM 2546 C C . THR A 1 347 ? -18.609 -12.336 -9.945 1 95 347 THR A C 1
ATOM 2548 O O . THR A 1 347 ? -19.625 -11.688 -10.195 1 95 347 THR A O 1
ATOM 2551 N N . TYR A 1 348 ? -18.688 -13.633 -9.68 1 95.31 348 TYR A N 1
ATOM 2552 C CA . TYR A 1 348 ? -19.938 -14.383 -9.68 1 95.31 348 TYR A CA 1
ATOM 2553 C C . TYR A 1 348 ? -20.859 -13.898 -8.57 1 95.31 348 TYR A C 1
ATOM 2555 O O . TYR A 1 348 ? -22.094 -14.008 -8.68 1 95.31 348 TYR A O 1
ATOM 2563 N N . ALA A 1 349 ? -20.297 -13.367 -7.562 1 98.25 349 ALA A N 1
ATOM 2564 C CA . ALA A 1 349 ? -21.062 -13.008 -6.379 1 98.25 349 ALA A CA 1
ATOM 2565 C C . ALA A 1 349 ? -21.453 -11.531 -6.398 1 98.25 349 ALA A C 1
ATOM 2567 O O . ALA A 1 349 ? -22.375 -11.117 -5.699 1 98.25 349 ALA A O 1
ATOM 2568 N N . GLN A 1 350 ? -20.734 -10.734 -7.148 1 98.44 350 GLN A N 1
ATOM 2569 C CA . GLN A 1 350 ? -20.953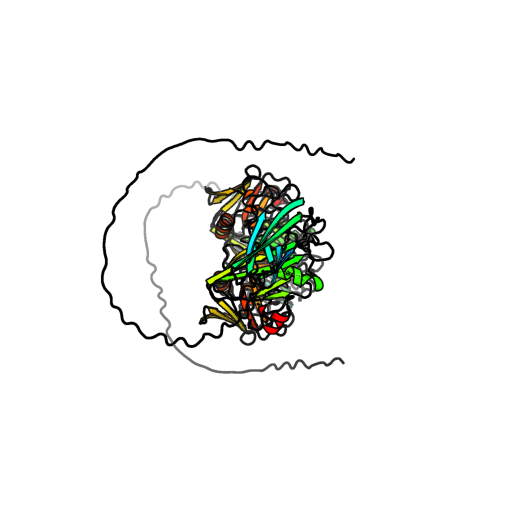 -9.289 -7.18 1 98.44 350 GLN A CA 1
ATOM 2570 C C . GLN A 1 350 ? -22.359 -8.969 -7.703 1 98.44 350 GLN A C 1
ATOM 2572 O O . GLN A 1 350 ? -22.75 -9.453 -8.766 1 98.44 350 GLN A O 1
ATOM 2577 N N . GLY A 1 351 ? -23.125 -8.203 -6.926 1 98.44 351 GLY A N 1
ATOM 2578 C CA . GLY A 1 351 ? -24.5 -7.867 -7.258 1 98.44 351 GLY A CA 1
ATOM 2579 C C . GLY A 1 351 ? -25.5 -8.836 -6.668 1 98.44 351 GLY A C 1
ATOM 2580 O O . GLY A 1 351 ? -26.719 -8.617 -6.766 1 98.44 351 GLY A O 1
ATOM 2581 N N . HIS A 1 352 ? -24.984 -9.938 -5.957 1 97.81 352 HIS A N 1
ATOM 2582 C CA . HIS A 1 352 ? -25.906 -10.984 -5.555 1 97.81 352 HIS A CA 1
ATOM 2583 C C . HIS A 1 352 ? -25.703 -11.359 -4.09 1 97.81 352 HIS A C 1
ATOM 2585 O O . HIS A 1 352 ? -26.672 -11.461 -3.332 1 97.81 352 HIS A O 1
ATOM 2591 N N . ARG A 1 353 ? -24.484 -11.625 -3.76 1 97.44 353 ARG A N 1
ATOM 2592 C CA . ARG A 1 353 ? -24.234 -12.055 -2.389 1 97.44 353 ARG A CA 1
ATOM 2593 C C . ARG A 1 353 ? -22.891 -11.531 -1.891 1 97.44 353 ARG A C 1
ATOM 2595 O O . ARG A 1 353 ? -22.031 -11.141 -2.689 1 97.44 353 ARG A O 1
ATOM 2602 N N . ASN A 1 354 ? -22.797 -11.477 -0.578 1 98.12 354 ASN A N 1
ATOM 2603 C CA . ASN A 1 354 ? -21.578 -11.047 0.083 1 98.12 354 ASN A CA 1
ATOM 2604 C C . ASN A 1 354 ? -20.641 -12.227 0.365 1 98.12 354 ASN A C 1
ATOM 2606 O O . ASN A 1 354 ? -21.031 -13.188 1.021 1 98.12 354 ASN A O 1
ATOM 2610 N N . VAL A 1 355 ? -19.359 -12.055 -0.154 1 96.12 355 VAL A N 1
ATOM 2611 C CA . VAL A 1 355 ? -18.469 -13.195 0.035 1 96.12 355 VAL A CA 1
ATOM 2612 C C . VAL A 1 355 ? -17.094 -12.719 0.489 1 96.12 355 VAL A C 1
ATOM 2614 O O . VAL A 1 355 ? -16.203 -13.531 0.732 1 96.12 355 VAL A O 1
ATOM 2617 N N . SER A 1 356 ? -16.891 -11.414 0.666 1 94.62 356 SER A N 1
ATOM 2618 C CA . SER A 1 356 ? -15.562 -10.891 0.988 1 94.62 356 SER A CA 1
ATOM 2619 C C . SER A 1 356 ? -15.281 -10.984 2.482 1 94.62 356 SER A C 1
ATOM 2621 O O . SER A 1 356 ? -16.125 -11.453 3.252 1 94.62 356 SER A O 1
ATOM 2623 N N . HIS A 1 357 ? -14.031 -10.656 2.807 1 90.56 357 HIS A N 1
ATOM 2624 C CA . HIS A 1 357 ? -13.633 -10.555 4.207 1 90.56 357 HIS A CA 1
ATOM 2625 C C . HIS A 1 357 ? -13.664 -9.109 4.691 1 90.56 357 HIS A C 1
ATOM 2627 O O . HIS A 1 357 ? -12.711 -8.641 5.316 1 90.56 357 HIS A O 1
ATOM 2633 N N . GLY A 1 358 ? -14.672 -8.414 4.273 1 95.44 358 GLY A N 1
ATOM 2634 C CA . GLY A 1 358 ? -14.875 -7.078 4.801 1 95.44 358 GLY A CA 1
ATOM 2635 C C . GLY A 1 358 ? -14.672 -5.988 3.766 1 95.44 358 GLY A C 1
ATOM 2636 O O . GLY A 1 358 ? -15.109 -4.852 3.959 1 95.44 358 GLY A O 1
ATOM 2637 N N . CYS A 1 359 ? -14.055 -6.355 2.67 1 97.38 359 CYS A N 1
ATOM 2638 C CA . CYS A 1 359 ? -13.734 -5.367 1.646 1 97.38 359 CYS A CA 1
ATOM 2639 C C . CYS A 1 359 ? -14.875 -5.234 0.643 1 97.38 359 CYS A C 1
ATOM 2641 O O . CYS A 1 359 ? -15.781 -6.07 0.61 1 97.38 359 CYS A O 1
ATOM 2643 N N . VAL A 1 360 ? -14.828 -4.145 -0.051 1 98.69 360 VAL A N 1
ATOM 2644 C CA . VAL A 1 360 ? -15.734 -3.936 -1.18 1 98.69 360 VAL A CA 1
ATOM 2645 C C . VAL A 1 360 ? -15.102 -4.492 -2.455 1 98.69 360 VAL A C 1
ATOM 2647 O O . VAL A 1 360 ? -14.258 -3.844 -3.07 1 98.69 360 VAL A O 1
ATOM 2650 N N . ASN A 1 361 ? -15.602 -5.656 -2.85 1 98.5 361 ASN A N 1
ATOM 2651 C CA . ASN A 1 361 ? -15.109 -6.293 -4.066 1 98.5 361 ASN A CA 1
ATOM 2652 C C . ASN A 1 361 ? -15.797 -5.73 -5.309 1 98.5 361 ASN A C 1
ATOM 2654 O O . ASN A 1 361 ? -17.016 -5.609 -5.344 1 98.5 361 ASN A O 1
ATOM 2658 N N . VAL A 1 362 ? -14.984 -5.391 -6.301 1 98.75 362 VAL A N 1
ATOM 2659 C CA . VAL A 1 362 ? -15.5 -5.031 -7.617 1 98.75 362 VAL A CA 1
ATOM 2660 C C . VAL A 1 362 ? -14.734 -5.789 -8.703 1 98.75 362 VAL A C 1
ATOM 2662 O O . VAL A 1 362 ? -13.695 -6.391 -8.422 1 98.75 362 VAL A O 1
ATOM 2665 N N . SER A 1 363 ? -15.336 -5.812 -9.867 1 97.75 363 SER A N 1
ATOM 2666 C CA . SER A 1 363 ? -14.672 -6.484 -10.977 1 97.75 363 SER A CA 1
ATOM 2667 C C . SER A 1 363 ? -13.383 -5.766 -11.359 1 97.75 363 SER A C 1
ATOM 2669 O O . SER A 1 363 ? -13.211 -4.578 -11.062 1 97.75 363 SER A O 1
ATOM 2671 N N . PRO A 1 364 ? -12.477 -6.496 -12.039 1 95.56 364 PRO A N 1
ATOM 2672 C CA . PRO A 1 364 ? -11.219 -5.863 -12.453 1 95.56 364 PRO A CA 1
ATOM 2673 C C . PRO A 1 364 ? -11.438 -4.609 -13.289 1 95.56 364 PRO A C 1
ATOM 2675 O O . PRO A 1 364 ? -10.781 -3.588 -13.062 1 95.56 364 PRO A O 1
ATOM 2678 N N . SER A 1 365 ? -12.391 -4.68 -14.188 1 96.94 365 SER A N 1
ATOM 2679 C CA . SER A 1 365 ? -12.648 -3.521 -15.039 1 96.94 365 SER A CA 1
ATOM 2680 C C . SER A 1 365 ? -13.203 -2.357 -14.219 1 96.94 365 SER A C 1
ATOM 2682 O O . SER A 1 365 ? -12.805 -1.207 -14.422 1 96.94 365 SER A O 1
ATOM 2684 N N . ASN A 1 366 ? -14.078 -2.682 -13.297 1 98.62 366 ASN A N 1
ATOM 2685 C CA . ASN A 1 366 ? -14.648 -1.64 -12.453 1 98.62 366 ASN A CA 1
ATOM 2686 C C . ASN A 1 366 ? -13.609 -1.059 -11.5 1 98.62 366 ASN A C 1
ATOM 2688 O O . ASN A 1 366 ? -13.594 0.148 -11.25 1 98.62 366 ASN A O 1
ATOM 2692 N N . ALA A 1 367 ? -12.781 -1.933 -10.984 1 98.44 367 ALA A N 1
ATOM 2693 C CA . ALA A 1 367 ? -11.727 -1.484 -10.07 1 98.44 367 ALA A CA 1
ATOM 2694 C C . ALA A 1 367 ? -10.781 -0.503 -10.766 1 98.44 367 ALA A C 1
ATOM 2696 O O . ALA A 1 367 ? -10.438 0.538 -10.203 1 98.44 367 ALA A O 1
ATOM 2697 N N . ARG A 1 368 ? -10.391 -0.826 -11.969 1 96.81 368 ARG A N 1
ATOM 2698 C CA . ARG A 1 368 ? -9.516 0.059 -12.727 1 96.81 368 ARG A CA 1
ATOM 2699 C C . ARG A 1 368 ? -10.203 1.389 -13.023 1 96.81 368 ARG A C 1
ATOM 2701 O O . ARG A 1 368 ? -9.594 2.451 -12.883 1 96.81 368 ARG A O 1
ATOM 2708 N N . TRP A 1 369 ? -11.461 1.322 -13.414 1 98.5 369 TRP A N 1
ATOM 2709 C CA . TRP A 1 369 ? -12.242 2.521 -13.703 1 98.5 369 TRP A CA 1
ATOM 2710 C C . TRP A 1 369 ? -12.281 3.449 -12.492 1 98.5 369 TRP A C 1
ATOM 2712 O O . TRP A 1 369 ? -12.055 4.652 -12.617 1 98.5 369 TRP A O 1
ATOM 2722 N N . LEU A 1 370 ? -12.562 2.863 -11.312 1 98.75 370 LEU A N 1
ATOM 2723 C CA . LEU A 1 370 ? -12.617 3.637 -10.078 1 98.75 370 LEU A CA 1
ATOM 2724 C C . LEU A 1 370 ? -11.25 4.23 -9.75 1 98.75 370 LEU A C 1
ATOM 2726 O O . LEU A 1 370 ? -11.141 5.426 -9.461 1 98.75 370 LEU A O 1
ATOM 2730 N N . PHE A 1 371 ? -10.281 3.395 -9.828 1 98.5 371 PHE A N 1
ATOM 2731 C CA . PHE A 1 371 ? -8.938 3.791 -9.422 1 98.5 371 PHE A CA 1
ATOM 2732 C C . PHE A 1 371 ? -8.453 4.977 -10.25 1 98.5 371 PHE A C 1
ATOM 2734 O O . PHE A 1 371 ? -7.816 5.887 -9.719 1 98.5 371 PHE A O 1
ATOM 2741 N N . ASP A 1 372 ? -8.828 5.02 -11.5 1 97.69 372 ASP A N 1
ATOM 2742 C CA . ASP A 1 372 ? -8.391 6.062 -12.422 1 97.69 372 ASP A CA 1
ATOM 2743 C C . ASP A 1 372 ? -9.109 7.379 -12.148 1 97.69 372 ASP A C 1
ATOM 2745 O O . ASP A 1 372 ? -8.648 8.445 -12.555 1 97.69 372 ASP A O 1
ATOM 2749 N N . ARG A 1 373 ? -10.172 7.293 -11.398 1 98.44 373 ARG A N 1
ATOM 2750 C CA . ARG A 1 373 ? -11.016 8.477 -11.312 1 98.44 373 ARG A CA 1
ATOM 2751 C C . ARG A 1 373 ? -11.078 9 -9.875 1 98.44 373 ARG A C 1
ATOM 2753 O O . ARG A 1 373 ? -11.445 10.156 -9.648 1 98.44 373 ARG A O 1
ATOM 2760 N N . THR A 1 374 ? -10.773 8.219 -8.977 1 98.69 374 THR A N 1
ATOM 2761 C CA . THR A 1 374 ? -10.914 8.617 -7.574 1 98.69 374 THR A CA 1
ATOM 2762 C C . THR A 1 374 ? -9.672 9.375 -7.102 1 98.69 374 THR A C 1
ATOM 2764 O O . THR A 1 374 ? -8.617 9.289 -7.719 1 98.69 374 THR A O 1
ATOM 2767 N N . LEU A 1 375 ? -9.883 10.156 -6.055 1 98.44 375 LEU A N 1
ATOM 2768 C CA . LEU A 1 375 ? -8.836 10.859 -5.32 1 98.44 375 LEU A CA 1
ATOM 2769 C C . LEU A 1 375 ? -8.82 10.438 -3.854 1 98.44 375 LEU A C 1
ATOM 2771 O O . LEU A 1 375 ? -9.867 10.094 -3.295 1 98.44 375 LEU A O 1
ATOM 2775 N N . VAL A 1 376 ? -7.602 10.461 -3.311 1 98.44 376 VAL A N 1
ATOM 2776 C CA . VAL A 1 376 ? -7.59 10.484 -1.852 1 98.44 376 VAL A CA 1
ATOM 2777 C C . VAL A 1 376 ? -8.477 11.617 -1.347 1 98.44 376 VAL A C 1
ATOM 2779 O O . VAL A 1 376 ? -8.438 12.727 -1.887 1 98.44 376 VAL A O 1
ATOM 2782 N N . GLY A 1 377 ? -9.289 11.32 -0.388 1 98.62 377 GLY A N 1
ATOM 2783 C CA . GLY A 1 377 ? -10.172 12.367 0.11 1 98.62 377 GLY A CA 1
ATOM 2784 C C . GLY A 1 377 ? -11.586 12.258 -0.422 1 98.62 377 GLY A C 1
ATOM 2785 O O . GLY A 1 377 ? -12.484 12.977 0.03 1 98.62 377 GLY A O 1
ATOM 2786 N N . ASP A 1 378 ? -11.82 11.414 -1.414 1 98.88 378 ASP A N 1
ATOM 2787 C CA . ASP A 1 378 ? -13.195 11.211 -1.871 1 98.88 378 ASP A CA 1
ATOM 2788 C C . ASP A 1 378 ? -14.008 10.438 -0.838 1 98.88 378 ASP A C 1
ATOM 2790 O O . ASP A 1 378 ? -13.508 9.484 -0.23 1 98.88 378 ASP A O 1
ATOM 2794 N N . PRO A 1 379 ? -15.297 10.781 -0.707 1 98.88 379 PRO A N 1
ATOM 2795 C CA . PRO A 1 379 ? -16.156 10.086 0.261 1 98.88 379 PRO A CA 1
ATOM 2796 C C . PRO A 1 379 ? -16.703 8.773 -0.281 1 98.88 379 PRO A C 1
ATOM 2798 O O . PRO A 1 379 ? -17.031 8.68 -1.467 1 98.88 379 PRO A O 1
ATOM 2801 N N . VAL A 1 380 ? -16.75 7.785 0.57 1 98.94 380 VAL A N 1
ATOM 2802 C CA . VAL A 1 380 ? -17.375 6.484 0.326 1 98.94 380 VAL A CA 1
ATOM 2803 C C . VAL A 1 380 ? -18.375 6.172 1.438 1 98.94 380 VAL A C 1
ATOM 2805 O O . VAL A 1 380 ? -18 6.059 2.605 1 98.94 380 VAL A O 1
ATOM 2808 N N . THR A 1 381 ? -19.625 6.055 1.088 1 98.88 381 THR A N 1
ATOM 2809 C CA . THR A 1 381 ? -20.656 5.703 2.066 1 98.88 381 THR A CA 1
ATOM 2810 C C . THR A 1 381 ? -21.172 4.285 1.828 1 98.88 381 THR A C 1
ATOM 2812 O O . THR A 1 381 ? -21.625 3.965 0.732 1 98.88 381 THR A O 1
ATOM 2815 N N . VAL A 1 382 ? -21.016 3.467 2.805 1 98.81 382 VAL A N 1
ATOM 2816 C CA . VAL A 1 382 ? -21.547 2.107 2.783 1 98.81 382 VAL A CA 1
ATOM 2817 C C . VAL A 1 382 ? -22.75 2.006 3.715 1 98.81 382 VAL A C 1
ATOM 2819 O O . VAL A 1 382 ? -22.703 2.469 4.855 1 98.81 382 VAL A O 1
ATOM 2822 N N . LYS A 1 383 ? -23.812 1.408 3.223 1 98.44 383 LYS A N 1
ATOM 2823 C CA . LYS A 1 383 ? -25.016 1.307 4.031 1 98.44 383 LYS A CA 1
ATOM 2824 C C . LYS A 1 383 ? -25.516 -0.133 4.086 1 98.44 383 LYS A C 1
ATOM 2826 O O . LYS A 1 383 ? -25.359 -0.895 3.133 1 98.44 383 LYS A O 1
ATOM 2831 N N . GLY A 1 384 ? -26.125 -0.474 5.234 1 98 384 GLY A N 1
ATOM 2832 C CA . GLY A 1 384 ? -26.969 -1.658 5.312 1 98 384 GLY A CA 1
ATOM 2833 C C . GLY A 1 384 ? -26.203 -2.898 5.754 1 98 384 GLY A C 1
ATOM 2834 O O . GLY A 1 384 ? -26.672 -4.02 5.539 1 98 384 GLY A O 1
ATOM 2835 N N . THR A 1 385 ? -25.062 -2.721 6.301 1 97.75 385 THR A N 1
ATOM 2836 C CA . THR A 1 385 ? -24.328 -3.885 6.801 1 97.75 385 THR A CA 1
ATOM 2837 C C . THR A 1 385 ? -24.547 -4.051 8.305 1 97.75 385 THR A C 1
ATOM 2839 O O . THR A 1 385 ? -25.125 -3.184 8.953 1 97.75 385 THR A O 1
ATOM 2842 N N . GLU A 1 386 ? -24.078 -5.141 8.859 1 95.62 386 GLU A N 1
ATOM 2843 C CA . GLU A 1 386 ? -24.344 -5.484 10.25 1 95.62 386 GLU A CA 1
ATOM 2844 C C . GLU A 1 386 ? -23.328 -4.84 11.188 1 95.62 386 GLU A C 1
ATOM 2846 O O . GLU A 1 386 ? -23.531 -4.805 12.406 1 95.62 386 GLU A O 1
ATOM 2851 N N . ASP A 1 387 ? -22.281 -4.324 10.641 1 96.75 387 ASP A N 1
ATOM 2852 C CA . ASP A 1 387 ? -21.219 -3.701 11.43 1 96.75 387 ASP A CA 1
ATOM 2853 C C . ASP A 1 387 ? -21.156 -2.197 11.172 1 96.75 387 ASP A C 1
ATOM 2855 O O . ASP A 1 387 ? -21.203 -1.752 10.031 1 96.75 387 ASP A O 1
ATOM 2859 N N . LYS A 1 388 ? -21.031 -1.491 12.273 1 96.62 388 LYS A N 1
ATOM 2860 C CA . LYS A 1 388 ? -20.922 -0.039 12.156 1 96.62 388 LYS A CA 1
ATOM 2861 C C . LYS A 1 388 ? -19.469 0.42 12.266 1 96.62 388 LYS A C 1
ATOM 2863 O O . LYS A 1 388 ? -18.703 -0.115 13.062 1 96.62 388 LYS A O 1
ATOM 2868 N N . LEU A 1 389 ? -19.203 1.463 11.516 1 96.56 389 LEU A N 1
ATOM 2869 C CA . LEU A 1 389 ? -17.875 2.037 11.508 1 96.56 389 LEU A CA 1
ATOM 2870 C C . LEU A 1 389 ? -17.547 2.672 12.859 1 96.56 389 LEU A C 1
ATOM 2872 O O . LEU A 1 389 ? -18.328 3.457 13.383 1 96.56 389 LEU A O 1
ATOM 2876 N N . ASP A 1 390 ? -16.375 2.287 13.383 1 92.88 390 ASP A N 1
ATOM 2877 C CA . ASP A 1 390 ? -15.891 2.922 14.602 1 92.88 390 ASP A CA 1
ATOM 2878 C C . ASP A 1 390 ? -15.211 4.258 14.305 1 92.88 390 ASP A C 1
ATOM 2880 O O . ASP A 1 390 ? -14.43 4.363 13.352 1 92.88 390 ASP A O 1
ATOM 2884 N N . TYR A 1 391 ? -15.484 5.219 15.148 1 91.25 391 TYR A N 1
ATOM 2885 C CA . TYR A 1 391 ? -14.789 6.496 15.008 1 91.25 391 TYR A CA 1
ATOM 2886 C C . TYR A 1 391 ? -13.289 6.324 15.219 1 91.25 391 TYR A C 1
ATOM 2888 O O . TYR A 1 391 ? -12.859 5.695 16.188 1 91.25 391 TYR A O 1
ATOM 2896 N N . GLY A 1 392 ? -12.508 6.82 14.297 1 90.56 392 GLY A N 1
ATOM 2897 C CA . GLY A 1 392 ? -11.062 6.691 14.398 1 90.56 392 GLY A CA 1
ATOM 2898 C C . GLY A 1 392 ? -10.508 5.555 13.562 1 90.56 392 GLY A C 1
ATOM 2899 O O . GLY A 1 392 ? -9.305 5.496 13.305 1 90.56 392 GLY A O 1
ATOM 2900 N N . ASN A 1 393 ? -11.375 4.625 13.219 1 93.19 393 ASN A N 1
ATOM 2901 C CA . ASN A 1 393 ? -10.938 3.568 12.312 1 93.19 393 ASN A CA 1
ATOM 2902 C C . ASN A 1 393 ? -10.867 4.062 10.867 1 93.19 393 ASN A C 1
ATOM 2904 O O . ASN A 1 393 ? -11.688 3.672 10.031 1 93.19 393 ASN A O 1
ATOM 2908 N N . GLY A 1 394 ? -9.867 4.824 10.531 1 93.81 394 GLY A N 1
ATOM 2909 C CA . GLY A 1 394 ? -9.719 5.582 9.297 1 93.81 394 GLY A CA 1
ATOM 2910 C C . GLY A 1 394 ? -9.977 7.066 9.477 1 93.81 394 GLY A C 1
ATOM 2911 O O . GLY A 1 394 ? -9.906 7.586 10.594 1 93.81 394 GLY A O 1
ATOM 2912 N N . TRP A 1 395 ? -10.055 7.785 8.422 1 96.19 395 TRP A N 1
ATOM 2913 C CA . TRP A 1 395 ? -10.461 9.18 8.484 1 96.19 395 TRP A CA 1
ATOM 2914 C C . TRP A 1 395 ? -11.984 9.305 8.531 1 96.19 395 TRP A C 1
ATOM 2916 O O . TRP A 1 395 ? -12.641 9.375 7.484 1 96.19 395 TRP A O 1
ATOM 2926 N N . THR A 1 396 ? -12.5 9.398 9.812 1 96.5 396 THR A N 1
ATOM 2927 C CA . THR A 1 396 ? -13.93 9.18 9.984 1 96.5 396 THR A CA 1
ATOM 2928 C C . THR A 1 396 ? -14.625 10.461 10.445 1 96.5 396 THR A C 1
ATOM 2930 O O . THR A 1 396 ? -15.609 10.406 11.172 1 96.5 396 THR A O 1
ATOM 2933 N N . PRO A 1 397 ? -14.141 11.625 10.086 1 97.12 397 PRO A N 1
ATOM 2934 C CA . PRO A 1 397 ? -14.82 12.828 10.562 1 97.12 397 PRO A CA 1
ATOM 2935 C C . PRO A 1 397 ? -16.25 12.945 10.047 1 97.12 397 PRO A C 1
ATOM 2937 O O . PRO A 1 397 ? -17.094 13.594 10.688 1 97.12 397 PRO A O 1
ATOM 2940 N N . TRP A 1 398 ? -16.562 12.297 8.953 1 98.25 398 TRP A N 1
ATOM 2941 C CA . TRP A 1 398 ? -17.859 12.445 8.305 1 98.25 398 TRP A CA 1
ATOM 2942 C C . TRP A 1 398 ? -18.828 11.367 8.773 1 98.25 398 TRP A C 1
ATOM 2944 O O . TRP A 1 398 ? -20 11.375 8.391 1 98.25 398 TRP A O 1
ATOM 2954 N N . ASP A 1 399 ? -18.328 10.477 9.547 1 97.5 399 ASP A N 1
ATOM 2955 C CA . ASP A 1 399 ? -19.188 9.398 10.023 1 97.5 399 ASP A CA 1
ATOM 2956 C C . ASP A 1 399 ? -19.969 9.828 11.266 1 97.5 399 ASP A C 1
ATOM 2958 O O . ASP A 1 399 ? -20.641 9.008 11.898 1 97.5 399 ASP A O 1
ATOM 2962 N N . VAL A 1 400 ? -19.875 11.07 11.688 1 96.88 400 VAL A N 1
ATOM 2963 C CA . VAL A 1 400 ? -20.641 11.641 12.789 1 96.88 400 VAL A CA 1
ATOM 2964 C C . VAL A 1 400 ? -21.281 12.953 12.344 1 96.88 400 VAL A C 1
ATOM 2966 O O . VAL A 1 400 ? -20.828 13.578 11.383 1 96.88 400 VAL A O 1
ATOM 2969 N N . SER A 1 401 ? -22.297 13.305 13.078 1 96.31 401 SER A N 1
ATOM 2970 C CA . SER A 1 401 ? -22.953 14.578 12.789 1 96.31 401 SER A CA 1
ATOM 2971 C C . SER A 1 401 ? -22 15.75 13.055 1 96.31 401 SER A C 1
ATOM 2973 O O . SER A 1 401 ? -21 15.594 13.742 1 96.31 401 SER A O 1
ATOM 2975 N N . TRP A 1 402 ? -22.297 16.859 12.453 1 96.62 402 TRP A N 1
ATOM 2976 C CA . TRP A 1 402 ? -21.516 18.062 12.688 1 96.62 402 TRP A CA 1
ATOM 2977 C C . TRP A 1 402 ? -21.453 18.391 14.172 1 96.62 402 TRP A C 1
ATOM 2979 O O . TRP A 1 402 ? -20.391 18.734 14.703 1 96.62 402 TRP A O 1
ATOM 2989 N N . GLU A 1 403 ? -22.594 18.25 14.859 1 95.81 403 GLU A N 1
ATOM 2990 C CA . GLU A 1 403 ? -22.672 18.578 16.281 1 95.81 403 GLU A CA 1
ATOM 2991 C C . GLU A 1 403 ? -21.734 17.719 17.109 1 95.81 403 GLU A C 1
ATOM 2993 O O . GLU A 1 403 ? -21 18.219 17.953 1 95.81 403 GLU A O 1
ATOM 2998 N N . LYS A 1 404 ? -21.812 16.484 16.781 1 95.62 404 LYS A N 1
ATOM 2999 C CA . LYS A 1 404 ? -20.938 15.562 17.5 1 95.62 404 LYS A CA 1
ATOM 3000 C C . LYS A 1 404 ? -19.469 15.844 17.188 1 95.62 404 LYS A C 1
ATOM 3002 O O . LYS A 1 404 ? -18.625 15.789 18.078 1 95.62 404 LYS A O 1
ATOM 3007 N N . PHE A 1 405 ? -19.219 16.125 15.961 1 97.12 405 PHE A N 1
ATOM 3008 C CA . PHE A 1 405 ? -17.859 16.438 15.555 1 97.12 405 PHE A CA 1
ATOM 3009 C C . PHE A 1 405 ? -17.344 17.672 16.266 1 97.12 405 PHE A C 1
ATOM 3011 O O . PHE A 1 405 ? -16.25 17.656 16.859 1 97.12 405 PHE A O 1
ATOM 3018 N N . ALA A 1 406 ? -18.109 18.734 16.25 1 97.19 406 ALA A N 1
ATOM 3019 C CA . ALA A 1 406 ? -17.734 20.016 16.859 1 97.19 406 ALA A CA 1
ATOM 3020 C C . ALA A 1 406 ? -17.5 19.875 18.359 1 97.19 406 ALA A C 1
ATOM 3022 O O . ALA A 1 406 ? -16.656 20.562 18.922 1 97.19 406 ALA A O 1
ATOM 3023 N N . ALA A 1 407 ? -18.156 18.922 19 1 96.06 407 ALA A N 1
ATOM 3024 C CA . ALA A 1 407 ? -18.016 18.703 20.438 1 96.06 407 ALA A CA 1
ATOM 3025 C C . ALA A 1 407 ? -16.641 18.172 20.797 1 96.06 407 ALA A C 1
ATOM 3027 O O . ALA A 1 407 ? -16.219 18.234 21.953 1 96.06 407 ALA A O 1
ATOM 3028 N N . GLY A 1 408 ? -15.961 17.719 19.781 1 96.69 408 GLY A N 1
ATOM 3029 C CA . GLY A 1 408 ? -14.641 17.156 20.016 1 96.69 408 GLY A CA 1
ATOM 3030 C C . GLY A 1 408 ? -13.547 18.219 20 1 96.69 408 GLY A C 1
ATOM 3031 O O . GLY A 1 408 ? -12.375 17.906 20.266 1 96.69 408 GLY A O 1
ATOM 3032 N N . SER A 1 409 ? -13.93 19.438 19.781 1 98 409 SER A N 1
ATOM 3033 C CA . SER A 1 409 ? -12.969 20.531 19.781 1 98 409 SER A CA 1
ATOM 3034 C C . SER A 1 409 ? -12.508 20.859 21.188 1 98 409 SER A C 1
ATOM 3036 O O . SER A 1 409 ? -13.297 20.781 22.141 1 98 409 SER A O 1
ATOM 3038 N N . ALA A 1 410 ? -11.258 21.188 21.312 1 98.06 410 ALA A N 1
ATOM 3039 C CA . ALA A 1 410 ? -10.727 21.625 22.594 1 98.06 410 ALA A CA 1
ATOM 3040 C C . ALA A 1 410 ? -10.922 23.125 22.797 1 98.06 410 ALA A C 1
ATOM 3042 O O . ALA A 1 410 ? -10.617 23.672 23.859 1 98.06 410 ALA A O 1
ATOM 3043 N N . LEU A 1 411 ? -11.367 23.812 21.812 1 96.44 411 LEU A N 1
ATOM 3044 C CA . LEU A 1 411 ? -11.688 25.234 21.844 1 96.44 411 LEU A CA 1
ATOM 3045 C C . LEU A 1 411 ? -13.156 25.469 21.516 1 96.44 411 LEU A C 1
ATOM 3047 O O . LEU A 1 411 ? -13.805 24.609 20.906 1 96.44 411 LEU A O 1
ATOM 3051 N N . PRO A 1 412 ? -13.68 26.625 21.906 1 94.25 412 PRO A N 1
ATOM 3052 C CA . PRO A 1 412 ? -15.062 26.938 21.531 1 94.25 412 PRO A CA 1
ATOM 3053 C C . PRO A 1 412 ? -15.258 27.016 20.016 1 94.25 412 PRO A C 1
ATOM 3055 O O . PRO A 1 412 ? -14.398 27.547 19.312 1 94.25 412 PRO A O 1
ATOM 3058 N N . VAL A 1 413 ? -16.312 26.422 19.594 1 94.38 413 VAL A N 1
ATOM 3059 C CA . VAL A 1 413 ? -16.672 26.469 18.188 1 94.38 413 VAL A CA 1
ATOM 3060 C C . VAL A 1 413 ? -17.75 27.531 17.953 1 94.38 413 VAL A C 1
ATOM 3062 O O . VAL A 1 413 ? -18.781 27.531 18.641 1 94.38 413 VAL A O 1
ATOM 3065 N N . PRO A 1 414 ? -17.453 28.438 17.062 1 86.5 414 PRO A N 1
ATOM 3066 C CA . PRO A 1 414 ? -18.484 29.453 16.812 1 86.5 414 PRO A CA 1
ATOM 3067 C C . PRO A 1 414 ? -19.844 28.828 16.469 1 86.5 414 PRO A C 1
ATOM 3069 O O . PRO A 1 414 ? -19.906 27.875 15.68 1 86.5 414 PRO A O 1
ATOM 3072 N N . ALA A 1 415 ? -20.844 29.391 17.016 1 81.62 415 ALA A N 1
ATOM 3073 C CA . ALA A 1 415 ? -22.188 28.859 16.875 1 81.62 415 ALA A CA 1
ATOM 3074 C C . ALA A 1 415 ? -22.672 28.953 15.43 1 81.62 415 ALA A C 1
ATOM 3076 O O . ALA A 1 415 ? -23.516 28.156 14.992 1 81.62 415 ALA A O 1
ATOM 3077 N N . ASP A 1 416 ? -22.047 29.906 14.781 1 83.12 416 ASP A N 1
ATOM 3078 C CA . ASP A 1 416 ? -22.547 30.156 13.43 1 83.12 416 ASP A CA 1
ATOM 3079 C C . ASP A 1 416 ? -21.891 29.203 12.422 1 83.12 416 ASP A C 1
ATOM 3081 O O . ASP A 1 416 ? -22.25 29.203 11.242 1 83.12 416 ASP A O 1
ATOM 3085 N N . LEU A 1 417 ? -21.047 28.438 13.086 1 81.5 417 LEU A N 1
ATOM 3086 C CA . LEU A 1 417 ? -20.422 27.422 12.227 1 81.5 417 LEU A CA 1
ATOM 3087 C C . LEU A 1 417 ? -21.297 26.188 12.141 1 81.5 417 LEU A C 1
ATOM 3089 O O . LEU A 1 417 ? -21.578 25.531 13.156 1 81.5 417 LEU A O 1
ATOM 3093 N N . GLY A 1 418 ? -22.25 26.125 11.289 1 70.25 418 GLY A N 1
ATOM 3094 C CA . GLY A 1 418 ? -23.094 24.969 11.031 1 70.25 418 GLY A CA 1
ATOM 3095 C C . GLY A 1 418 ? -24.578 25.312 10.977 1 70.25 418 GLY A C 1
ATOM 3096 O O . GLY A 1 418 ? -24.984 26.391 11.422 1 70.25 418 GLY A O 1
ATOM 3097 N N . MET B 1 1 ? -28.938 -21.469 28.094 1 19.8 1 MET B N 1
ATOM 3098 C CA . MET B 1 1 ? -30.188 -21.797 27.391 1 19.8 1 MET B CA 1
ATOM 3099 C C . MET B 1 1 ? -29.969 -21.781 25.875 1 19.8 1 MET B C 1
ATOM 3101 O O . MET B 1 1 ? -29.547 -20.766 25.312 1 19.8 1 MET B O 1
ATOM 3105 N N . VAL B 1 2 ? -29.719 -23.031 25.25 1 22.17 2 VAL B N 1
ATOM 3106 C CA . VAL B 1 2 ? -29.234 -23.656 24.016 1 22.17 2 VAL B CA 1
ATOM 3107 C C . VAL B 1 2 ? -30.266 -23.438 22.891 1 22.17 2 VAL B C 1
ATOM 3109 O O . VAL B 1 2 ? -31.266 -24.141 22.828 1 22.17 2 VAL B O 1
ATOM 3112 N N . ASP B 1 3 ? -30.812 -22.172 22.766 1 19.81 3 ASP B N 1
ATOM 3113 C CA . ASP B 1 3 ? -31.953 -22.078 21.859 1 19.81 3 ASP B CA 1
ATOM 3114 C C . ASP B 1 3 ? -31.562 -22.484 20.438 1 19.81 3 ASP B C 1
ATOM 3116 O O . ASP B 1 3 ? -30.641 -21.922 19.859 1 19.81 3 ASP B O 1
ATOM 3120 N N . PHE B 1 4 ? -31.859 -23.75 20 1 20.09 4 PHE B N 1
ATOM 3121 C CA . PHE B 1 4 ? -31.719 -24.594 18.828 1 20.09 4 PHE B CA 1
ATOM 3122 C C . PHE B 1 4 ? -32.469 -24.016 17.641 1 20.09 4 PHE B C 1
ATOM 3124 O O . PHE B 1 4 ? -33.688 -24.219 17.5 1 20.09 4 PHE B O 1
ATOM 3131 N N . ARG B 1 5 ? -32.312 -22.641 17.359 1 20.48 5 ARG B N 1
ATOM 3132 C CA . ARG B 1 5 ? -33.219 -22.203 16.297 1 20.48 5 ARG B CA 1
ATOM 3133 C C . ARG B 1 5 ? -33.062 -23.078 15.055 1 20.48 5 ARG B C 1
ATOM 3135 O O . ARG B 1 5 ? -31.969 -23.234 14.539 1 20.48 5 ARG B O 1
ATOM 3142 N N . ARG B 1 6 ? -34.156 -23.922 14.633 1 18.61 6 ARG B N 1
ATO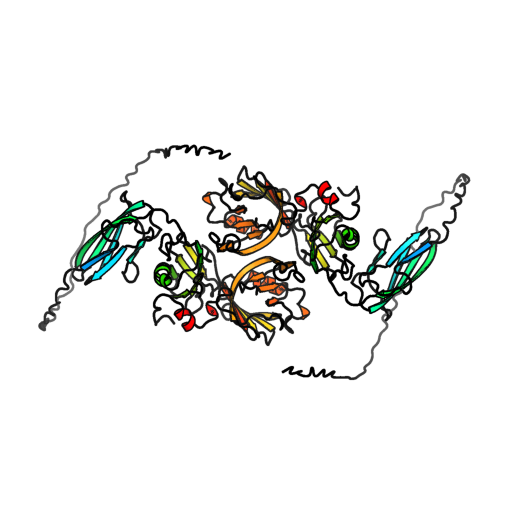M 3143 C CA . ARG B 1 6 ? -34.5 -24.938 13.641 1 18.61 6 ARG B CA 1
ATOM 3144 C C . ARG B 1 6 ? -34.281 -24.406 12.219 1 18.61 6 ARG B C 1
ATOM 3146 O O . ARG B 1 6 ? -34.75 -23.312 11.891 1 18.61 6 ARG B O 1
ATOM 3153 N N . CYS B 1 7 ? -33.281 -24.859 11.414 1 19.25 7 CYS B N 1
ATOM 3154 C CA . CYS B 1 7 ? -32.719 -24.828 10.07 1 19.25 7 CYS B CA 1
ATOM 3155 C C . CYS B 1 7 ? -33.75 -25.234 9.031 1 19.25 7 CYS B C 1
ATOM 3157 O O . CYS B 1 7 ? -34.031 -26.422 8.875 1 19.25 7 CYS B O 1
ATOM 3159 N N . VAL B 1 8 ? -35 -24.562 9.008 1 18.84 8 VAL B N 1
ATOM 3160 C CA . VAL B 1 8 ? -35.969 -25.219 8.109 1 18.84 8 VAL B CA 1
ATOM 3161 C C . VAL B 1 8 ? -35.438 -25.156 6.676 1 18.84 8 VAL B C 1
ATOM 3163 O O . VAL B 1 8 ? -35.125 -24.078 6.172 1 18.84 8 VAL B O 1
ATOM 3166 N N . ALA B 1 9 ? -35.094 -26.312 5.984 1 18.83 9 ALA B N 1
ATOM 3167 C CA . ALA B 1 9 ? -34.5 -26.859 4.77 1 18.83 9 ALA B CA 1
ATOM 3168 C C . ALA B 1 9 ? -35.406 -26.672 3.57 1 18.83 9 ALA B C 1
ATOM 3170 O O . ALA B 1 9 ? -35.094 -27.109 2.461 1 18.83 9 ALA B O 1
ATOM 3171 N N . THR B 1 10 ? -36.344 -25.641 3.389 1 17.58 10 THR B N 1
ATOM 3172 C CA . THR B 1 10 ? -37.344 -26.109 2.434 1 17.58 10 THR B CA 1
ATOM 3173 C C . THR B 1 10 ? -36.719 -26.281 1.047 1 17.58 10 THR B C 1
ATOM 3175 O O . THR B 1 10 ? -36.062 -25.359 0.532 1 17.58 10 THR B O 1
ATOM 3178 N N . LEU B 1 11 ? -36.688 -27.531 0.42 1 18.17 11 LEU B N 1
ATOM 3179 C CA . LEU B 1 11 ? -36.25 -28.25 -0.764 1 18.17 11 LEU B CA 1
ATOM 3180 C C . LEU B 1 11 ? -37.062 -27.844 -1.989 1 18.17 11 LEU B C 1
ATOM 3182 O O . LEU B 1 11 ? -36.844 -28.391 -3.08 1 18.17 11 LEU B O 1
ATOM 3186 N N . LEU B 1 12 ? -37.562 -26.594 -2.176 1 16.98 12 LEU B N 1
ATOM 3187 C CA . LEU B 1 12 ? -38.688 -26.734 -3.119 1 16.98 12 LEU B CA 1
ATOM 3188 C C . LEU B 1 12 ? -38.188 -27.297 -4.449 1 16.98 12 LEU B C 1
ATOM 3190 O O . LEU B 1 12 ? -37.094 -26.969 -4.906 1 16.98 12 LEU B O 1
ATOM 3194 N N . ALA B 1 13 ? -39.188 -27.984 -5.219 1 16.59 13 ALA B N 1
ATOM 3195 C CA . ALA B 1 13 ? -39.531 -29.047 -6.168 1 16.59 13 ALA B CA 1
ATOM 3196 C C . ALA B 1 13 ? -39.156 -28.641 -7.594 1 16.59 13 ALA B C 1
ATOM 3198 O O . ALA B 1 13 ? -38.906 -27.453 -7.867 1 16.59 13 ALA B O 1
ATOM 3199 N N . LEU B 1 14 ? -40.094 -28.938 -8.602 1 16.66 14 LEU B N 1
ATOM 3200 C CA . LEU B 1 14 ? -40.25 -30 -9.594 1 16.66 14 LEU B CA 1
ATOM 3201 C C . LEU B 1 14 ? -39.969 -29.469 -11 1 16.66 14 LEU B C 1
ATOM 3203 O O . LEU B 1 14 ? -39.156 -30.047 -11.734 1 16.66 14 LEU B O 1
ATOM 3207 N N . ALA B 1 15 ? -41.031 -28.953 -11.867 1 16.36 15 ALA B N 1
ATOM 3208 C CA . ALA B 1 15 ? -41.594 -29.781 -12.93 1 16.36 15 ALA B CA 1
ATOM 3209 C C . ALA B 1 15 ? -40.969 -29.422 -14.281 1 16.36 15 ALA B C 1
ATOM 3211 O O . ALA B 1 15 ? -40.312 -28.391 -14.422 1 16.36 15 ALA B O 1
ATOM 3212 N N . VAL B 1 16 ? -41.906 -29.234 -15.445 1 16.45 16 VAL B N 1
ATOM 3213 C CA . VAL B 1 16 ? -42.281 -30.109 -16.547 1 16.45 16 VAL B CA 1
ATOM 3214 C C . VAL B 1 16 ? -41.625 -29.625 -17.844 1 16.45 16 VAL B C 1
ATOM 3216 O O . VAL B 1 16 ? -40.969 -30.391 -18.547 1 16.45 16 VAL B O 1
ATOM 3219 N N . THR B 1 17 ? -42.344 -28.719 -18.766 1 15.91 17 THR B N 1
ATOM 3220 C CA . THR B 1 17 ? -42.969 -29.312 -19.938 1 15.91 17 THR B CA 1
ATOM 3221 C C . THR B 1 17 ? -42.062 -29.203 -21.172 1 15.91 17 THR B C 1
ATOM 3223 O O . THR B 1 17 ? -41.062 -28.469 -21.141 1 15.91 17 THR B O 1
ATOM 3226 N N . VAL B 1 18 ? -42.594 -28.469 -22.422 1 16.53 18 VAL B N 1
ATOM 3227 C CA . VAL B 1 18 ? -43.156 -29.031 -23.641 1 16.53 18 VAL B CA 1
ATOM 3228 C C . VAL B 1 18 ? -42.156 -28.953 -24.766 1 16.53 18 VAL B C 1
ATOM 3230 O O . VAL B 1 18 ? -41.219 -28.141 -24.719 1 16.53 18 VAL B O 1
ATOM 3233 N N . PRO B 1 19 ? -42.75 -28.797 -26.094 1 16.2 19 PRO B N 1
ATOM 3234 C CA . PRO B 1 19 ? -42.625 -29.703 -27.234 1 16.2 19 PRO B CA 1
ATOM 3235 C C . PRO B 1 19 ? -41.5 -29.312 -28.203 1 16.2 19 PRO B C 1
ATOM 3237 O O . PRO B 1 19 ? -40.719 -30.156 -28.578 1 16.2 19 PRO B O 1
ATOM 3240 N N . LEU B 1 20 ? -41.719 -28.156 -29.047 1 15.99 20 LEU B N 1
ATOM 3241 C CA . LEU B 1 20 ? -42.094 -28.422 -30.438 1 15.99 20 LEU B CA 1
ATOM 3242 C C . LEU B 1 20 ? -40.875 -28.562 -31.312 1 15.99 20 LEU B C 1
ATOM 3244 O O . LEU B 1 20 ? -39.781 -28.109 -30.969 1 15.99 20 LEU B O 1
ATOM 3248 N N . ALA B 1 21 ? -41.188 -28.359 -32.688 1 15.88 21 ALA B N 1
ATOM 3249 C CA . ALA B 1 21 ? -41.031 -29.141 -33.938 1 15.88 21 ALA B CA 1
ATOM 3250 C C . ALA B 1 21 ? -39.688 -28.844 -34.594 1 15.88 21 ALA B C 1
ATOM 3252 O O . ALA B 1 21 ? -38.844 -29.75 -34.719 1 15.88 21 ALA B O 1
ATOM 3253 N N . ALA B 1 22 ? -39.75 -28.109 -35.781 1 15.04 22 ALA B N 1
ATOM 3254 C CA . ALA B 1 22 ? -39.625 -28.844 -37.031 1 15.04 22 ALA B CA 1
ATOM 3255 C C . ALA B 1 22 ? -38.188 -28.797 -37.531 1 15.04 22 ALA B C 1
ATOM 3257 O O . ALA B 1 22 ? -37.594 -29.844 -37.844 1 15.04 22 ALA B O 1
ATOM 3258 N N . CYS B 1 23 ? -37.844 -27.703 -38.344 1 16.17 23 CYS B N 1
ATOM 3259 C CA . CYS B 1 23 ? -37.719 -27.922 -39.781 1 16.17 23 CYS B CA 1
ATOM 3260 C C . CYS B 1 23 ? -36.281 -28.297 -40.156 1 16.17 23 CYS B C 1
ATOM 3262 O O . CYS B 1 23 ? -35.375 -28.078 -39.375 1 16.17 23 CYS B O 1
ATOM 3264 N N . GLY B 1 24 ? -36.062 -28.109 -41.406 1 15.02 24 GLY B N 1
ATOM 3265 C CA . GLY B 1 24 ? -35.656 -28.969 -42.531 1 15.02 24 GLY B CA 1
ATOM 3266 C C . GLY B 1 24 ? -34.156 -29.031 -42.688 1 15.02 24 GLY B C 1
ATOM 3267 O O . GLY B 1 24 ? -33.5 -29.922 -42.156 1 15.02 24 GLY B O 1
ATOM 3268 N N . ASP B 1 25 ? -33.719 -28.359 -43.688 1 15.27 25 ASP B N 1
ATOM 3269 C CA . ASP B 1 25 ? -33.156 -29.016 -44.875 1 15.27 25 ASP B CA 1
ATOM 3270 C C . ASP B 1 25 ? -31.625 -29.172 -44.75 1 15.27 25 ASP B C 1
ATOM 3272 O O . ASP B 1 25 ? -30.984 -28.391 -44.031 1 15.27 25 ASP B O 1
ATOM 3276 N N . ASP B 1 26 ? -31.234 -30.25 -45.219 1 15.09 26 ASP B N 1
ATOM 3277 C CA . ASP B 1 26 ? -30.141 -31.188 -45.469 1 15.09 26 ASP B CA 1
ATOM 3278 C C . ASP B 1 26 ? -29.031 -30.547 -46.281 1 15.09 26 ASP B C 1
ATOM 3280 O O . ASP B 1 26 ? -28.484 -31.156 -47.219 1 15.09 26 ASP B O 1
ATOM 3284 N N . ARG B 1 27 ? -28.797 -29.234 -45.906 1 17.06 27 ARG B N 1
ATOM 3285 C CA . ARG B 1 27 ? -27.922 -28.812 -47 1 17.06 27 ARG B CA 1
ATOM 3286 C C . ARG B 1 27 ? -26.906 -29.891 -47.312 1 17.06 27 ARG B C 1
ATOM 3288 O O . ARG B 1 27 ? -26.453 -30.625 -46.438 1 17.06 27 ARG B O 1
ATOM 3295 N N . LYS B 1 28 ? -26.547 -29.828 -48.625 1 17.16 28 LYS B N 1
ATOM 3296 C CA . LYS B 1 28 ? -26 -30.594 -49.75 1 17.16 28 LYS B CA 1
ATOM 3297 C C . LYS B 1 28 ? -24.531 -30.969 -49.5 1 17.16 28 LYS B C 1
ATOM 3299 O O . LYS B 1 28 ? -23.766 -30.156 -49 1 17.16 28 LYS B O 1
ATOM 3304 N N . PRO B 1 29 ? -24.062 -32.219 -49.812 1 15.13 29 PRO B N 1
ATOM 3305 C CA . PRO B 1 29 ? -22.875 -33.062 -49.781 1 15.13 29 PRO B CA 1
ATOM 3306 C C . PRO B 1 29 ? -21.719 -32.5 -50.594 1 15.13 29 PRO B C 1
ATOM 3308 O O . PRO B 1 29 ? -20.625 -33.062 -50.625 1 15.13 29 PRO B O 1
ATOM 3311 N N . ALA B 1 30 ? -21.703 -31.156 -50.781 1 15.27 30 ALA B N 1
ATOM 3312 C CA . ALA B 1 30 ? -21.016 -31.031 -52.062 1 15.27 30 ALA B CA 1
ATOM 3313 C C . ALA B 1 30 ? -19.672 -31.766 -52.031 1 15.27 30 ALA B C 1
ATOM 3315 O O . ALA B 1 30 ? -18.812 -31.469 -51.188 1 15.27 30 ALA B O 1
ATOM 3316 N N . LEU B 1 31 ? -19.562 -33.031 -52.594 1 15.12 31 LEU B N 1
ATOM 3317 C CA . LEU B 1 31 ? -18.562 -34.062 -52.844 1 15.12 31 LEU B CA 1
ATOM 3318 C C . LEU B 1 31 ? -17.406 -33.531 -53.656 1 15.12 31 LEU B C 1
ATOM 3320 O O . LEU B 1 31 ? -16.406 -34.219 -53.844 1 15.12 31 LEU B O 1
ATOM 3324 N N . ALA B 1 32 ? -17.453 -32.219 -54.156 1 16.45 32 ALA B N 1
ATOM 3325 C CA . ALA B 1 32 ? -16.969 -32.438 -55.5 1 16.45 32 ALA B CA 1
ATOM 3326 C C . ALA B 1 32 ? -15.586 -33.094 -55.5 1 16.45 32 ALA B C 1
ATOM 3328 O O . ALA B 1 32 ? -14.898 -33.094 -54.469 1 16.45 32 ALA B O 1
ATOM 3329 N N . ASP B 1 33 ? -14.93 -32.875 -56.719 1 15.16 33 ASP B N 1
ATOM 3330 C CA . ASP B 1 33 ? -14.258 -33.5 -57.875 1 15.16 33 ASP B CA 1
ATOM 3331 C C . ASP B 1 33 ? -12.758 -33.625 -57.625 1 15.16 33 ASP B C 1
ATOM 3333 O O . ASP B 1 33 ? -12.156 -32.781 -56.969 1 15.16 33 ASP B O 1
ATOM 3337 N N . PRO B 1 34 ? -12.195 -34.719 -58.062 1 15.62 34 PRO B N 1
ATOM 3338 C CA . PRO B 1 34 ? -11.008 -35.594 -58 1 15.62 34 PRO B CA 1
ATOM 3339 C C . PRO B 1 34 ? -9.805 -34.969 -58.688 1 15.62 34 PRO B C 1
ATOM 3341 O O . PRO B 1 34 ? -8.711 -35.531 -58.688 1 15.62 34 PRO B O 1
ATOM 3344 N N . ALA B 1 35 ? -9.977 -33.688 -59.219 1 15.4 35 ALA B N 1
ATOM 3345 C CA . ALA B 1 35 ? -9.297 -33.688 -60.5 1 15.4 35 ALA B CA 1
ATOM 3346 C C . ALA B 1 35 ? -7.852 -34.156 -60.375 1 15.4 35 ALA B C 1
ATOM 3348 O O . ALA B 1 35 ? -7.227 -33.969 -59.312 1 15.4 35 ALA B O 1
ATOM 3349 N N . LEU B 1 36 ? -7.055 -34.562 -61.594 1 15.08 36 LEU B N 1
ATOM 3350 C CA . LEU B 1 36 ? -6.215 -35.531 -62.281 1 15.08 36 LEU B CA 1
ATOM 3351 C C . LEU B 1 36 ? -4.75 -35.094 -62.25 1 15.08 36 LEU B C 1
ATOM 3353 O O . LEU B 1 36 ? -3.869 -35.875 -62.656 1 15.08 36 LEU B O 1
ATOM 3357 N N . ALA B 1 37 ? -4.27 -34.062 -61.625 1 16.05 37 ALA B N 1
ATOM 3358 C CA . ALA B 1 37 ? -3.225 -33.656 -62.531 1 16.05 37 ALA B CA 1
ATOM 3359 C C . ALA B 1 37 ? -2.09 -34.656 -62.594 1 16.05 37 ALA B C 1
ATOM 3361 O O . ALA B 1 37 ? -1.712 -35.25 -61.562 1 16.05 37 ALA B O 1
ATOM 3362 N N . ALA B 1 38 ? -1.422 -34.844 -63.906 1 16.22 38 ALA B N 1
ATOM 3363 C CA . ALA B 1 38 ? -0.735 -35.812 -64.75 1 16.22 38 ALA B CA 1
ATOM 3364 C C . ALA B 1 38 ? 0.754 -35.875 -64.438 1 16.22 38 ALA B C 1
ATOM 3366 O O . ALA B 1 38 ? 1.378 -36.938 -64.562 1 16.22 38 ALA B O 1
ATOM 3367 N N . GLY B 1 39 ? 1.404 -34.781 -64.188 1 14.81 39 GLY B N 1
ATOM 3368 C CA . GLY B 1 39 ? 2.49 -34.812 -65.125 1 14.81 39 GLY B CA 1
ATOM 3369 C C . GLY B 1 39 ? 3.416 -36 -64.938 1 14.81 39 GLY B C 1
ATOM 3370 O O . GLY B 1 39 ? 3.338 -36.719 -63.969 1 14.81 39 GLY B O 1
ATOM 3371 N N . ALA B 1 40 ? 4.719 -35.656 -65.438 1 15.92 40 ALA B N 1
ATOM 3372 C CA . ALA B 1 40 ? 5.719 -36.094 -66.375 1 15.92 40 ALA B CA 1
ATOM 3373 C C . ALA B 1 40 ? 6.66 -37.125 -65.75 1 15.92 40 ALA B C 1
ATOM 3375 O O . ALA B 1 40 ? 6.887 -38.188 -66.312 1 15.92 40 ALA B O 1
ATOM 3376 N N . ALA B 1 41 ? 7.953 -36.812 -65.375 1 17.27 41 ALA B N 1
ATOM 3377 C CA . ALA B 1 41 ? 9.07 -37.312 -66.188 1 17.27 41 ALA B CA 1
ATOM 3378 C C . ALA B 1 41 ? 9.531 -38.688 -65.688 1 17.27 41 ALA B C 1
ATOM 3380 O O . ALA B 1 41 ? 9.328 -39.031 -64.5 1 17.27 41 ALA B O 1
ATOM 3381 N N . PRO B 1 42 ? 10.414 -39.344 -66.562 1 16.78 42 PRO B N 1
ATOM 3382 C CA . PRO B 1 42 ? 10.812 -40.656 -67 1 16.78 42 PRO B CA 1
ATOM 3383 C C . PRO B 1 42 ? 11.594 -41.438 -65.938 1 16.78 42 PRO B C 1
ATOM 3385 O O . PRO B 1 42 ? 12 -40.875 -64.938 1 16.78 42 PRO B O 1
ATOM 3388 N N . SER B 1 43 ? 12.344 -42.406 -66.5 1 16.17 43 SER B N 1
ATOM 3389 C CA . SER B 1 43 ? 12.531 -43.875 -66.375 1 16.17 43 SER B CA 1
ATOM 3390 C C . SER B 1 43 ? 13.805 -44.188 -65.562 1 16.17 43 SER B C 1
ATOM 3392 O O . SER B 1 43 ? 14.016 -45.344 -65.188 1 16.17 43 SER B O 1
ATOM 3394 N N . ALA B 1 44 ? 14.914 -43.344 -65.5 1 21.05 44 ALA B N 1
ATOM 3395 C CA . ALA B 1 44 ? 16.094 -44.156 -65.75 1 21.05 44 ALA B CA 1
ATOM 3396 C C . ALA B 1 44 ? 16.297 -45.188 -64.625 1 21.05 44 ALA B C 1
ATOM 3398 O O . ALA B 1 44 ? 16.109 -44.906 -63.469 1 21.05 44 ALA B O 1
ATOM 3399 N N . SER B 1 45 ? 16.641 -46.469 -65.062 1 17.5 45 SER B N 1
ATOM 3400 C CA . SER B 1 45 ? 16.609 -47.844 -64.562 1 17.5 45 SER B CA 1
ATOM 3401 C C . SER B 1 45 ? 17.688 -48.062 -63.5 1 17.5 45 SER B C 1
ATOM 3403 O O . SER B 1 45 ? 17.453 -48.719 -62.469 1 17.5 45 SER B O 1
ATOM 3405 N N . ALA B 1 46 ? 19 -47.844 -63.812 1 20.02 46 ALA B N 1
ATOM 3406 C CA . ALA B 1 46 ? 19.766 -49.094 -63.75 1 20.02 46 ALA B CA 1
ATOM 3407 C C . ALA B 1 46 ? 19.906 -49.562 -62.312 1 20.02 46 ALA B C 1
ATOM 3409 O O . ALA B 1 46 ? 19.641 -48.844 -61.375 1 20.02 46 ALA B O 1
ATOM 3410 N N . ALA B 1 47 ? 21.156 -50.312 -62.094 1 21.73 47 ALA B N 1
ATOM 3411 C CA . ALA B 1 47 ? 21.625 -51.625 -61.656 1 21.73 47 ALA B CA 1
ATOM 3412 C C . ALA B 1 47 ? 22.047 -51.594 -60.188 1 21.73 47 ALA B C 1
ATOM 3414 O O . ALA B 1 47 ? 23.016 -50.906 -59.844 1 21.73 47 ALA B O 1
ATOM 3415 N N . SER B 1 48 ? 21.266 -51.406 -59.375 1 21.33 48 SER B N 1
ATOM 3416 C CA . SER B 1 48 ? 21.656 -51.281 -57.969 1 21.33 48 SER B CA 1
ATOM 3417 C C . SER B 1 48 ? 22.312 -52.562 -57.469 1 21.33 48 SER B C 1
ATOM 3419 O O . SER B 1 48 ? 21.797 -53.656 -57.688 1 21.33 48 SER B O 1
ATOM 3421 N N . GLY B 1 49 ? 23.578 -52.594 -57.656 1 23.45 49 GLY B N 1
ATOM 3422 C CA . GLY B 1 49 ? 24.328 -53.656 -57 1 23.45 49 GLY B CA 1
ATOM 3423 C C . GLY B 1 49 ? 23.891 -53.906 -55.562 1 23.45 49 GLY B C 1
ATOM 3424 O O . GLY B 1 49 ? 23.734 -53 -54.781 1 23.45 49 GLY B O 1
ATOM 3425 N N . ALA B 1 50 ? 23.203 -54.969 -55.375 1 26.06 50 ALA B N 1
ATOM 3426 C CA . ALA B 1 50 ? 22.547 -55.438 -54.156 1 26.06 50 ALA B CA 1
ATOM 3427 C C . ALA B 1 50 ? 23.562 -55.812 -53.094 1 26.06 50 ALA B C 1
ATOM 3429 O O . ALA B 1 50 ? 24.344 -56.75 -53.25 1 26.06 50 ALA B O 1
ATOM 3430 N N . SER B 1 51 ? 24.312 -54.812 -52.688 1 28.58 51 SER B N 1
ATOM 3431 C CA . SER B 1 51 ? 25.031 -55.312 -51.5 1 28.58 51 SER B CA 1
ATOM 3432 C C . SER B 1 51 ? 24.094 -56.062 -50.562 1 28.58 51 SER B C 1
ATOM 3434 O O . SER B 1 51 ? 22.938 -55.656 -50.375 1 28.58 51 SER B O 1
ATOM 3436 N N . PRO B 1 52 ? 24.297 -57.344 -50.344 1 27 52 PRO B N 1
ATOM 3437 C CA . PRO B 1 52 ? 23.453 -58.062 -49.406 1 27 52 PRO B CA 1
ATOM 3438 C C . PRO B 1 52 ? 23.234 -57.312 -48.094 1 27 52 PRO B C 1
ATOM 3440 O O . PRO B 1 52 ? 24.188 -56.75 -47.531 1 27 52 PRO B O 1
ATOM 3443 N N . VAL B 1 53 ? 22.156 -56.562 -48 1 30.16 53 VAL B N 1
ATOM 3444 C CA . VAL B 1 53 ? 21.719 -55.969 -46.75 1 30.16 53 VAL B CA 1
ATOM 3445 C C . VAL B 1 53 ? 21.703 -57.031 -45.656 1 30.16 53 VAL B C 1
ATOM 3447 O O . VAL B 1 53 ? 21.156 -58.125 -45.812 1 30.16 53 VAL B O 1
ATOM 3450 N N . THR B 1 54 ? 22.891 -57.219 -45.062 1 33.28 54 THR B N 1
ATOM 3451 C CA . THR B 1 54 ? 22.781 -57.938 -43.781 1 33.28 54 THR B CA 1
ATOM 3452 C C . THR B 1 54 ? 21.5 -57.594 -43.062 1 33.28 54 THR B C 1
ATOM 3454 O O . THR B 1 54 ? 21.219 -56.406 -42.844 1 33.28 54 THR B O 1
ATOM 3457 N N . GLU B 1 55 ? 20.453 -58.375 -43.281 1 30.09 55 GLU B N 1
ATOM 3458 C CA . GLU B 1 55 ? 19.234 -58.25 -42.5 1 30.09 55 GLU B CA 1
ATOM 3459 C C . GLU B 1 55 ? 19.547 -57.969 -41.031 1 30.09 55 GLU B C 1
ATOM 3461 O O . GLU B 1 55 ? 20.266 -58.719 -40.375 1 30.09 55 GLU B O 1
ATOM 3466 N N . SER B 1 56 ? 19.938 -56.719 -40.719 1 33.34 56 SER B N 1
ATOM 3467 C CA . SER B 1 56 ? 19.844 -56.406 -39.281 1 33.34 56 SER B CA 1
ATOM 3468 C C . SER B 1 56 ? 18.656 -57.125 -38.656 1 33.34 56 SER B C 1
ATOM 3470 O O . SER B 1 56 ? 17.516 -57 -39.094 1 33.34 56 SER B O 1
ATOM 3472 N N . THR B 1 57 ? 18.875 -58.375 -38.312 1 35 57 THR B N 1
ATOM 3473 C CA . THR B 1 57 ? 17.859 -58.969 -37.438 1 35 57 THR B CA 1
ATOM 3474 C C . THR B 1 57 ? 17.266 -57.906 -36.5 1 35 57 THR B C 1
ATOM 3476 O O . THR B 1 57 ? 17.969 -57.344 -35.656 1 35 57 THR B O 1
ATOM 3479 N N . THR B 1 58 ? 16.531 -57 -37.094 1 38.41 58 THR B N 1
ATOM 3480 C CA . THR B 1 58 ? 15.695 -56.25 -36.188 1 38.41 58 THR B CA 1
ATOM 3481 C C . THR B 1 58 ? 15.172 -57.125 -35.062 1 38.41 58 THR B C 1
ATOM 3483 O O . THR B 1 58 ? 14.414 -58.094 -35.312 1 38.41 58 THR B O 1
ATOM 3486 N N . THR B 1 59 ? 16.031 -57.625 -34.219 1 42.38 59 THR B N 1
ATOM 3487 C CA . THR B 1 59 ? 15.445 -58.188 -33 1 42.38 59 THR B CA 1
ATOM 3488 C C . THR B 1 59 ? 14.055 -57.594 -32.75 1 42.38 59 THR B C 1
ATOM 3490 O O . THR B 1 59 ? 13.898 -56.375 -32.719 1 42.38 59 THR B O 1
ATOM 3493 N N . GLY B 1 60 ? 13.031 -58.156 -33.344 1 47.72 60 GLY B N 1
ATOM 3494 C CA . GLY B 1 60 ? 11.625 -57.812 -33.156 1 47.72 60 GLY B CA 1
ATOM 3495 C C . GLY B 1 60 ? 11.344 -57.188 -31.797 1 47.72 60 GLY B C 1
ATOM 3496 O O . GLY B 1 60 ? 11.586 -57.781 -30.75 1 47.72 60 GLY B O 1
ATOM 3497 N N . ALA B 1 61 ? 11.602 -55.969 -31.609 1 59.22 61 ALA B N 1
ATOM 3498 C CA . ALA B 1 61 ? 11.203 -55.312 -30.375 1 59.22 61 ALA B CA 1
ATOM 3499 C C . ALA B 1 61 ? 9.891 -55.875 -29.844 1 59.22 61 ALA B C 1
ATOM 3501 O O . ALA B 1 61 ? 8.914 -55.969 -30.594 1 59.22 61 ALA B O 1
ATOM 3502 N N . GLY B 1 62 ? 9.945 -56.906 -29 1 66.38 62 GLY B N 1
ATOM 3503 C CA . GLY B 1 62 ? 8.789 -57.438 -28.297 1 66.38 62 GLY B CA 1
ATOM 3504 C C . GLY B 1 62 ? 7.73 -56.375 -28.016 1 66.38 62 GLY B C 1
ATOM 3505 O O . GLY B 1 62 ? 7.898 -55.219 -28.344 1 66.38 62 GLY B O 1
ATOM 3506 N N . PRO B 1 63 ? 6.52 -56.875 -27.719 1 80.81 63 PRO B N 1
ATOM 3507 C CA . PRO B 1 63 ? 5.41 -55.969 -27.375 1 80.81 63 PRO B CA 1
ATOM 3508 C C . PRO B 1 63 ? 5.781 -54.969 -26.281 1 80.81 63 PRO B C 1
ATOM 3510 O O . PRO B 1 63 ? 6.738 -55.188 -25.531 1 80.81 63 PRO B O 1
ATOM 3513 N N . ALA B 1 64 ? 5.211 -53.812 -26.422 1 89.38 64 ALA B N 1
ATOM 3514 C CA . ALA B 1 64 ? 5.398 -52.812 -25.375 1 89.38 64 ALA B CA 1
ATOM 3515 C C . ALA B 1 64 ? 4.941 -53.375 -24.016 1 89.38 64 ALA B C 1
ATOM 3517 O O . ALA B 1 64 ? 3.945 -54.094 -23.922 1 89.38 64 ALA B O 1
ATOM 3518 N N . THR B 1 65 ? 5.754 -53.219 -23 1 92.81 65 THR B N 1
ATOM 3519 C CA . THR B 1 65 ? 5.305 -53.469 -21.641 1 92.81 65 THR B CA 1
ATOM 3520 C C . THR B 1 65 ? 4.848 -52.156 -20.969 1 92.81 65 THR B C 1
ATOM 3522 O O . THR B 1 65 ? 5.477 -51.125 -21.141 1 92.81 65 THR B O 1
ATOM 3525 N N . LEU B 1 66 ? 3.686 -52.281 -20.328 1 95 66 LEU B N 1
ATOM 3526 C CA . LEU B 1 66 ? 3.049 -51.062 -19.797 1 95 66 LEU B CA 1
ATOM 3527 C C . LEU B 1 66 ? 2.539 -51.312 -18.375 1 95 66 LEU B C 1
ATOM 3529 O O . LEU B 1 66 ? 1.859 -52.312 -18.125 1 95 66 LEU B O 1
ATOM 3533 N N . SER B 1 67 ? 3 -50.469 -17.453 1 95.56 67 SER B N 1
ATOM 3534 C CA . SER B 1 67 ? 2.432 -50.469 -16.109 1 95.56 67 SER B CA 1
ATOM 3535 C C . SER B 1 67 ? 1.909 -49.062 -15.75 1 95.56 67 SER B C 1
ATOM 3537 O O . SER B 1 67 ? 2.467 -48.062 -16.188 1 95.56 67 SER B O 1
ATOM 3539 N N . VAL B 1 68 ? 0.807 -49.031 -15 1 97.38 68 VAL B N 1
ATOM 3540 C CA . VAL B 1 68 ? 0.163 -47.781 -14.703 1 97.38 68 VAL B CA 1
ATOM 3541 C C . VAL B 1 68 ? -0.09 -47.656 -13.195 1 97.38 68 VAL B C 1
ATOM 3543 O O . VAL B 1 68 ? -0.185 -48.688 -12.5 1 97.38 68 VAL B O 1
ATOM 3546 N N . THR B 1 69 ? -0.002 -46.5 -12.672 1 96.88 69 THR B N 1
ATOM 3547 C CA . THR B 1 69 ? -0.408 -46.156 -11.312 1 96.88 69 THR B CA 1
ATOM 3548 C C . THR B 1 69 ? -1.509 -45.094 -11.328 1 96.88 69 THR B C 1
ATOM 3550 O O . THR B 1 69 ? -1.599 -44.312 -12.273 1 96.88 69 THR B O 1
ATOM 3553 N N . PRO B 1 70 ? -2.379 -45.062 -10.344 1 97.31 70 PRO B N 1
ATOM 3554 C CA . PRO B 1 70 ? -2.428 -45.875 -9.133 1 97.31 70 PRO B CA 1
ATOM 3555 C C . PRO B 1 70 ? -2.807 -47.344 -9.414 1 97.31 70 PRO B C 1
ATOM 3557 O O . PRO B 1 70 ? -3.316 -47.656 -10.492 1 97.31 70 PRO B O 1
ATOM 3560 N N . ALA B 1 71 ? -2.561 -48.188 -8.391 1 96.94 71 ALA B N 1
ATOM 3561 C CA . ALA B 1 71 ? -2.938 -49.594 -8.516 1 96.94 71 ALA B CA 1
ATOM 3562 C C . ALA B 1 71 ? -4.453 -49.75 -8.602 1 96.94 71 ALA B C 1
ATOM 3564 O O . ALA B 1 71 ? -5.199 -48.969 -8.016 1 96.94 71 ALA B O 1
ATOM 3565 N N . ALA B 1 72 ? -4.852 -50.844 -9.352 1 96.12 72 ALA B N 1
ATOM 3566 C CA . ALA B 1 72 ? -6.277 -51.094 -9.539 1 96.12 72 ALA B CA 1
ATOM 3567 C C . ALA B 1 72 ? -6.98 -51.281 -8.195 1 96.12 72 ALA B C 1
ATOM 3569 O O . ALA B 1 72 ? -6.531 -52.062 -7.355 1 96.12 72 ALA B O 1
ATOM 3570 N N . GLY B 1 73 ? -8.016 -50.5 -8.055 1 96.94 73 GLY B N 1
ATOM 3571 C CA . GLY B 1 73 ? -8.852 -50.656 -6.875 1 96.94 73 GLY B CA 1
ATOM 3572 C C . GLY B 1 73 ? -8.359 -49.844 -5.688 1 96.94 73 GLY B C 1
ATOM 3573 O O . GLY B 1 73 ? -8.969 -49.875 -4.617 1 96.94 73 GLY B O 1
ATOM 3574 N N . LYS B 1 74 ? -7.25 -49.156 -5.934 1 97.62 74 LYS B N 1
ATOM 3575 C CA . LYS B 1 74 ? -6.707 -48.406 -4.824 1 97.62 74 LYS B CA 1
ATOM 3576 C C . LYS B 1 74 ? -7.727 -47.375 -4.312 1 97.62 74 LYS B C 1
ATOM 3578 O O . LYS B 1 74 ? -8.414 -46.719 -5.105 1 97.62 74 LYS B O 1
ATOM 3583 N N . LYS B 1 75 ? -7.809 -47.25 -2.943 1 97.69 75 LYS B N 1
ATOM 3584 C CA . LYS B 1 75 ? -8.711 -46.312 -2.297 1 97.69 75 LYS B CA 1
ATOM 3585 C C . LYS B 1 75 ? -7.941 -45.188 -1.64 1 97.69 75 LYS B C 1
ATOM 3587 O O . LYS B 1 75 ? -6.711 -45.219 -1.552 1 97.69 75 LYS B O 1
ATOM 3592 N N . ASN B 1 76 ? -8.648 -44.094 -1.282 1 97.12 76 ASN B N 1
ATOM 3593 C CA . ASN B 1 76 ? -8.117 -42.938 -0.579 1 97.12 76 ASN B CA 1
ATOM 3594 C C . ASN B 1 76 ? -6.941 -42.312 -1.332 1 97.12 76 ASN B C 1
ATOM 3596 O O . ASN B 1 76 ? -5.957 -41.906 -0.72 1 97.12 76 ASN B O 1
ATOM 3600 N N . VAL B 1 77 ? -7.051 -42.375 -2.678 1 97.81 77 VAL B N 1
ATOM 3601 C CA . VAL B 1 77 ? -6.043 -41.75 -3.529 1 97.81 77 VAL B CA 1
ATOM 3602 C C . VAL B 1 77 ? -6.199 -40.219 -3.496 1 97.81 77 VAL B C 1
ATOM 3604 O O . VAL B 1 77 ? -7.316 -39.719 -3.588 1 97.81 77 VAL B O 1
ATOM 3607 N N . PRO B 1 78 ? -5.105 -39.469 -3.32 1 97.31 78 PRO B N 1
ATOM 3608 C CA . PRO B 1 78 ? -5.223 -38 -3.318 1 97.31 78 PRO B CA 1
ATOM 3609 C C . PRO B 1 78 ? -5.906 -37.469 -4.57 1 97.31 78 PRO B C 1
ATOM 3611 O O . PRO B 1 78 ? -5.781 -38.062 -5.648 1 97.31 78 PRO B O 1
ATOM 3614 N N . VAL B 1 79 ? -6.555 -36.281 -4.43 1 97.19 79 VAL B N 1
ATOM 3615 C CA . VAL B 1 79 ? -7.316 -35.719 -5.543 1 97.19 79 VAL B CA 1
ATOM 3616 C C . VAL B 1 79 ? -6.363 -35.125 -6.574 1 97.19 79 VAL B C 1
ATOM 3618 O O . VAL B 1 79 ? -6.781 -34.781 -7.68 1 97.19 79 VAL B O 1
ATOM 3621 N N . SER B 1 80 ? -5.109 -35.094 -6.223 1 97.25 80 SER B N 1
ATOM 3622 C CA . SER B 1 80 ? -4.074 -34.688 -7.16 1 97.25 80 SER B CA 1
ATOM 3623 C C . SER B 1 80 ? -3.506 -35.875 -7.926 1 97.25 80 SER B C 1
ATOM 3625 O O . SER B 1 80 ? -2.494 -35.75 -8.617 1 97.25 80 SER B O 1
ATOM 3627 N N . ALA B 1 81 ? -4.066 -36.906 -7.867 1 96.75 81 ALA B N 1
ATOM 3628 C CA . ALA B 1 81 ? -3.529 -38.125 -8.445 1 96.75 81 ALA B CA 1
ATOM 3629 C C . ALA B 1 81 ? -3.229 -37.938 -9.93 1 96.75 81 ALA B C 1
ATOM 3631 O O . ALA B 1 81 ? -4.008 -37.344 -10.656 1 96.75 81 ALA B O 1
ATOM 3632 N N . GLU B 1 82 ? -2.086 -38.469 -10.281 1 97.62 82 GLU B N 1
ATOM 3633 C CA . GLU B 1 82 ? -1.658 -38.625 -11.672 1 97.62 82 GLU B CA 1
ATOM 3634 C C . GLU B 1 82 ? -1.764 -40.062 -12.133 1 97.62 82 GLU B C 1
ATOM 3636 O O . GLU B 1 82 ? -1.904 -40.969 -11.32 1 97.62 82 GLU B O 1
ATOM 3641 N N . ILE B 1 83 ? -1.82 -40.188 -13.477 1 98.06 83 ILE B N 1
ATOM 3642 C CA . ILE B 1 83 ? -1.681 -41.531 -14.031 1 98.06 83 ILE B CA 1
ATOM 3643 C C . ILE B 1 83 ? -0.221 -41.781 -14.398 1 98.06 83 ILE B C 1
ATOM 3645 O O . ILE B 1 83 ? 0.256 -41.312 -15.438 1 98.06 83 ILE B O 1
ATOM 3649 N N . GLY B 1 84 ? 0.406 -42.469 -13.445 1 97.25 84 GLY B N 1
ATOM 3650 C CA . GLY B 1 84 ? 1.788 -42.844 -13.703 1 97.25 84 GLY B CA 1
ATOM 3651 C C . GLY B 1 84 ? 1.932 -43.906 -14.781 1 97.25 84 GLY B C 1
ATOM 3652 O O . GLY B 1 84 ? 1.107 -44.812 -14.883 1 97.25 84 GLY B O 1
ATOM 3653 N N . VAL B 1 85 ? 2.99 -43.75 -15.594 1 96.06 85 VAL B N 1
ATOM 3654 C CA . VAL B 1 85 ? 3.184 -44.656 -16.719 1 96.06 85 VAL B CA 1
ATOM 3655 C C . VAL B 1 85 ? 4.637 -45.125 -16.781 1 96.06 85 VAL B C 1
ATOM 3657 O O . VAL B 1 85 ? 5.559 -44.312 -16.703 1 96.06 85 VAL B O 1
ATOM 3660 N N . LYS B 1 86 ? 4.812 -46.312 -16.797 1 95.44 86 LYS B N 1
ATOM 3661 C CA . LYS B 1 86 ? 6.098 -46.906 -17.156 1 95.44 86 LYS B CA 1
ATOM 3662 C C . LYS B 1 86 ? 5.977 -47.781 -18.406 1 95.44 86 LYS B C 1
ATOM 3664 O O . LYS B 1 86 ? 5.23 -48.75 -18.422 1 95.44 86 LYS B O 1
ATOM 3669 N N . VAL B 1 87 ? 6.68 -47.438 -19.359 1 93.94 87 VAL B N 1
ATOM 3670 C CA . VAL B 1 87 ? 6.586 -48.125 -20.641 1 93.94 87 VAL B CA 1
ATOM 3671 C C . VAL B 1 87 ? 7.977 -48.562 -21.109 1 93.94 87 VAL B C 1
ATOM 3673 O O . VAL B 1 87 ? 8.953 -47.812 -20.938 1 93.94 87 VAL B O 1
ATOM 3676 N N . SER B 1 88 ? 8.047 -49.719 -21.5 1 92.94 88 SER B N 1
ATOM 3677 C CA . SER B 1 88 ? 9.242 -50.219 -22.188 1 92.94 88 SER B CA 1
ATOM 3678 C C . SER B 1 88 ? 8.914 -50.688 -23.594 1 92.94 88 SER B C 1
ATOM 3680 O O . SER B 1 88 ? 7.836 -51.25 -23.844 1 92.94 88 SER B O 1
ATOM 3682 N N . ASN B 1 89 ? 9.812 -50.469 -24.516 1 92.56 89 ASN B N 1
ATOM 3683 C CA . ASN B 1 89 ? 9.711 -50.906 -25.906 1 92.56 89 ASN B CA 1
ATOM 3684 C C . ASN B 1 89 ? 8.484 -50.281 -26.594 1 92.56 89 ASN B C 1
ATOM 3686 O O . ASN B 1 89 ? 7.73 -51 -27.266 1 92.56 89 ASN B O 1
ATOM 3690 N N . GLY B 1 90 ? 8.25 -49.094 -26.281 1 92.94 90 GLY B N 1
ATOM 3691 C CA . GLY B 1 90 ? 7.125 -48.406 -26.875 1 92.94 90 GLY B CA 1
ATOM 3692 C C . GLY B 1 90 ? 6.957 -47 -26.359 1 92.94 90 GLY B C 1
ATOM 3693 O O . GLY B 1 90 ? 7.801 -46.5 -25.609 1 92.94 90 GLY B O 1
ATOM 3694 N N . GLU B 1 91 ? 5.871 -46.344 -26.891 1 94 91 GLU B N 1
ATOM 3695 C CA . GLU B 1 91 ? 5.52 -44.969 -26.484 1 94 91 GLU B CA 1
ATOM 3696 C C . GLU B 1 91 ? 4.031 -44.875 -26.156 1 94 91 GLU B C 1
ATOM 3698 O O . GLU B 1 91 ? 3.199 -45.5 -26.828 1 94 91 GLU B O 1
ATOM 3703 N N . VAL B 1 92 ? 3.82 -44.094 -25.078 1 95.5 92 VAL B N 1
ATOM 3704 C CA . VAL B 1 92 ? 2.424 -43.875 -24.719 1 95.5 92 VAL B CA 1
ATOM 3705 C C . VAL B 1 92 ? 1.736 -43.062 -25.812 1 95.5 92 VAL B C 1
ATOM 3707 O O . VAL B 1 92 ? 2.217 -42 -26.203 1 95.5 92 VAL B O 1
ATOM 3710 N N . THR B 1 93 ? 0.574 -43.5 -26.297 1 93.62 93 THR B N 1
ATOM 3711 C CA . THR B 1 93 ? -0.097 -42.812 -27.406 1 93.62 93 THR B CA 1
ATOM 3712 C C . THR B 1 93 ? -1.44 -42.25 -26.953 1 93.62 93 THR B C 1
ATOM 3714 O O . THR B 1 93 ? -1.967 -41.344 -27.578 1 93.62 93 THR B O 1
ATOM 3717 N N . SER B 1 94 ? -1.96 -42.906 -25.906 1 95.19 94 SER B N 1
ATOM 3718 C CA . SER B 1 94 ? -3.242 -42.406 -25.438 1 95.19 94 SER B CA 1
ATOM 3719 C C . SER B 1 94 ? -3.416 -42.625 -23.938 1 95.19 94 SER B C 1
ATOM 3721 O O . SER B 1 94 ? -3.018 -43.656 -23.422 1 95.19 94 SER B O 1
ATOM 3723 N N . VAL B 1 95 ? -3.92 -41.625 -23.266 1 97.25 95 VAL B N 1
ATOM 3724 C CA . VAL B 1 95 ? -4.359 -41.719 -21.891 1 97.25 95 VAL B CA 1
ATOM 3725 C C . VAL B 1 95 ? -5.773 -41.156 -21.75 1 97.25 95 VAL B C 1
ATOM 3727 O O . VAL B 1 95 ? -6.031 -40.031 -22.109 1 97.25 95 VAL B O 1
ATOM 3730 N N . LYS B 1 96 ? -6.691 -41.969 -21.281 1 97.69 96 LYS B N 1
ATOM 3731 C CA . LYS B 1 96 ? -8.07 -41.562 -21.031 1 97.69 96 LYS B CA 1
ATOM 3732 C C . LYS B 1 96 ? -8.438 -41.75 -19.562 1 97.69 96 LYS B C 1
ATOM 3734 O O . LYS B 1 96 ? -8.305 -42.875 -19.031 1 97.69 96 LYS B O 1
ATOM 3739 N N . LEU B 1 97 ? -8.82 -40.75 -18.938 1 98.12 97 LEU B N 1
ATOM 3740 C CA . LEU B 1 97 ? -9.344 -40.781 -17.578 1 98.12 97 LEU B CA 1
ATOM 3741 C C . LEU B 1 97 ? -10.812 -40.375 -17.547 1 98.12 97 LEU B C 1
ATOM 3743 O O . LEU B 1 97 ? -11.188 -39.344 -18.141 1 98.12 97 LEU B O 1
ATOM 3747 N N . THR B 1 98 ? -11.648 -41.188 -16.906 1 98.25 98 THR B N 1
ATOM 3748 C CA . THR B 1 98 ? -13.07 -40.906 -16.812 1 98.25 98 THR B CA 1
ATOM 3749 C C . THR B 1 98 ? -13.539 -40.969 -15.359 1 98.25 98 THR B C 1
ATOM 3751 O O . THR B 1 98 ? -12.953 -41.688 -14.547 1 98.25 98 THR B O 1
ATOM 3754 N N . ASP B 1 99 ? -14.578 -40.219 -15.102 1 97.88 99 ASP B N 1
ATOM 3755 C CA . ASP B 1 99 ? -15.164 -40.281 -13.766 1 97.88 99 ASP B CA 1
ATOM 3756 C C . ASP B 1 99 ? -16.219 -41.375 -13.68 1 97.88 99 ASP B C 1
ATOM 3758 O O . ASP B 1 99 ? -16.344 -42.219 -14.586 1 97.88 99 ASP B O 1
ATOM 3762 N N . SER B 1 100 ? -16.953 -41.438 -12.516 1 96.31 100 SER B N 1
ATOM 3763 C CA . SER B 1 100 ? -17.891 -42.531 -12.234 1 96.31 100 SER B CA 1
ATOM 3764 C C . SER B 1 100 ? -19.078 -42.469 -13.195 1 96.31 100 SER B C 1
ATOM 3766 O O . SER B 1 100 ? -19.766 -43.469 -13.383 1 96.31 100 SER B O 1
ATOM 3768 N N . ARG B 1 101 ? -19.297 -41.281 -13.781 1 95.44 101 ARG B N 1
ATOM 3769 C CA . ARG B 1 101 ? -20.406 -41.125 -14.719 1 95.44 101 ARG B CA 1
ATOM 3770 C C . ARG B 1 101 ? -19.938 -41.312 -16.156 1 95.44 101 ARG B C 1
ATOM 3772 O O . ARG B 1 101 ? -20.719 -41.156 -17.094 1 95.44 101 ARG B O 1
ATOM 3779 N N . GLY B 1 102 ? -18.625 -41.562 -16.297 1 95.5 102 GLY B N 1
ATOM 3780 C CA . GLY B 1 102 ? -18.062 -41.781 -17.625 1 95.5 102 GLY B CA 1
ATOM 3781 C C . GLY B 1 102 ? -17.594 -40.531 -18.312 1 95.5 102 GLY B C 1
ATOM 3782 O O . GLY B 1 102 ? -17.203 -40.562 -19.469 1 95.5 102 GLY B O 1
ATOM 3783 N N . LYS B 1 103 ? -17.688 -39.469 -17.641 1 97.31 103 LYS B N 1
ATOM 3784 C CA . LYS B 1 103 ? -17.234 -38.219 -18.219 1 97.31 103 LYS B CA 1
ATOM 3785 C C . LYS B 1 103 ? -15.719 -38.156 -18.281 1 97.31 103 LYS B C 1
ATOM 3787 O O . LYS B 1 103 ? -15.039 -38.469 -17.312 1 97.31 103 LYS B O 1
ATOM 3792 N N . ALA B 1 104 ? -15.227 -37.719 -19.406 1 97.69 104 ALA B N 1
ATOM 3793 C CA . ALA B 1 104 ? -13.781 -37.625 -19.625 1 97.69 104 ALA B CA 1
ATOM 3794 C C . ALA B 1 104 ? -13.18 -36.5 -18.797 1 97.69 104 ALA B C 1
ATOM 3796 O O . ALA B 1 104 ? -13.766 -35.406 -18.688 1 97.69 104 ALA B O 1
ATOM 3797 N N . VAL B 1 105 ? -12.016 -36.781 -18.203 1 97.88 105 VAL B N 1
ATOM 3798 C CA . VAL B 1 105 ? -11.234 -35.781 -17.484 1 97.88 105 VAL B CA 1
ATOM 3799 C C . VAL B 1 105 ? -10.117 -35.25 -18.391 1 97.88 105 VAL B C 1
ATOM 3801 O O . VAL B 1 105 ? -9.352 -36.031 -18.969 1 97.88 105 VAL B O 1
ATOM 3804 N N . SER B 1 106 ? -10.07 -33.938 -18.594 1 97.44 106 SER B N 1
ATOM 3805 C CA . SER B 1 106 ? -9.016 -33.344 -19.422 1 97.44 106 SER B CA 1
ATOM 3806 C C . SER B 1 106 ? -7.676 -33.375 -18.703 1 97.44 106 SER B C 1
ATOM 3808 O O . SER B 1 106 ? -7.621 -33.406 -17.469 1 97.44 106 SER B O 1
ATOM 3810 N N . GLY B 1 107 ? -6.562 -33.469 -19.375 1 96.94 107 GLY B N 1
ATOM 3811 C CA . GLY B 1 107 ? -5.203 -33.5 -18.859 1 96.94 107 GLY B CA 1
ATOM 3812 C C . GLY B 1 107 ? -4.152 -33.656 -19.953 1 96.94 107 GLY B C 1
ATOM 3813 O O . GLY B 1 107 ? -4.457 -33.5 -21.141 1 96.94 107 GLY B O 1
ATOM 3814 N N . LYS B 1 108 ? -2.904 -33.781 -19.484 1 95.31 108 LYS B N 1
ATOM 3815 C CA . LYS B 1 108 ? -1.805 -33.906 -20.438 1 95.31 108 LYS B CA 1
ATOM 3816 C C . LYS B 1 108 ? -0.714 -34.844 -19.906 1 95.31 108 LYS B C 1
ATOM 3818 O O . LYS B 1 108 ? -0.486 -34.906 -18.703 1 95.31 108 LYS B O 1
ATOM 3823 N N . LEU B 1 109 ? -0.113 -35.562 -20.891 1 95.44 109 LEU B N 1
ATOM 3824 C CA . LEU B 1 109 ? 1.069 -36.344 -20.578 1 95.44 109 LEU B CA 1
ATOM 3825 C C . LEU B 1 109 ? 2.293 -35.438 -20.406 1 95.44 109 LEU B C 1
ATOM 3827 O O . LEU B 1 109 ? 2.508 -34.531 -21.203 1 95.44 109 LEU B O 1
ATOM 3831 N N . ARG B 1 110 ? 3.062 -35.75 -19.344 1 93.44 110 ARG B N 1
ATOM 3832 C CA . ARG B 1 110 ? 4.328 -35.062 -19.188 1 93.44 110 ARG B CA 1
ATOM 3833 C C . ARG B 1 110 ? 5.215 -35.25 -20.406 1 93.44 110 ARG B C 1
ATOM 3835 O O . ARG B 1 110 ? 5.125 -36.25 -21.094 1 93.44 110 ARG B O 1
ATOM 3842 N N . ALA B 1 111 ? 6.094 -34.281 -20.641 1 84.62 111 ALA B N 1
ATOM 3843 C CA . ALA B 1 111 ? 7 -34.344 -21.781 1 84.62 111 ALA B CA 1
ATOM 3844 C C . ALA B 1 111 ? 7.887 -35.594 -21.703 1 84.62 111 ALA B C 1
ATOM 3846 O O . ALA B 1 111 ? 8.227 -36.188 -22.734 1 84.62 111 ALA B O 1
ATOM 3847 N N . ASP B 1 112 ? 8.164 -36.031 -20.516 1 86.5 112 ASP B N 1
ATOM 3848 C CA . ASP B 1 112 ? 9.062 -37.156 -20.359 1 86.5 112 ASP B CA 1
ATOM 3849 C C . ASP B 1 112 ? 8.289 -38.469 -20.359 1 86.5 112 ASP B C 1
ATOM 3851 O O . ASP B 1 112 ? 8.875 -39.562 -20.203 1 86.5 112 ASP B O 1
ATOM 3855 N N . GLY B 1 113 ? 6.98 -38.375 -20.406 1 90.12 113 GLY B N 1
ATOM 3856 C CA . GLY B 1 113 ? 6.145 -39.531 -20.516 1 90.12 113 GLY B CA 1
ATOM 3857 C C . GLY B 1 113 ? 5.934 -40.25 -19.172 1 90.12 113 GLY B C 1
ATOM 3858 O O . GLY B 1 113 ? 5.328 -41.312 -19.125 1 90.12 113 GLY B O 1
ATOM 3859 N N . SER B 1 114 ? 6.328 -39.625 -18.109 1 92.38 114 SER B N 1
ATOM 3860 C CA . SER B 1 114 ? 6.34 -40.312 -16.828 1 92.38 114 SER B CA 1
ATOM 3861 C C . SER B 1 114 ? 4.938 -40.375 -16.234 1 92.38 114 SER B C 1
ATOM 3863 O O . SER B 1 114 ? 4.648 -41.281 -15.43 1 92.38 114 SER B O 1
ATOM 3865 N N . ALA B 1 115 ? 4.164 -39.375 -16.609 1 96.69 115 ALA B N 1
ATOM 3866 C CA . ALA B 1 115 ? 2.834 -39.344 -16.016 1 96.69 115 ALA B CA 1
ATOM 3867 C C . ALA B 1 115 ? 1.886 -38.469 -16.812 1 96.69 115 ALA B C 1
ATOM 3869 O O . ALA B 1 115 ? 2.322 -37.531 -17.484 1 96.69 115 ALA B O 1
ATOM 3870 N N . TRP B 1 116 ? 0.649 -38.875 -16.812 1 97.44 116 TRP B N 1
ATOM 3871 C CA . TRP B 1 116 ? -0.435 -38.031 -17.281 1 97.44 116 TRP B CA 1
ATOM 3872 C C . TRP B 1 116 ? -1.049 -37.25 -16.141 1 97.44 116 TRP B C 1
ATOM 3874 O O . TRP B 1 116 ? -1.394 -37.812 -15.102 1 97.44 116 TRP B O 1
ATOM 3884 N N . VAL B 1 117 ? -1.12 -35.906 -16.266 1 97.44 117 VAL B N 1
ATOM 3885 C CA . VAL B 1 117 ? -1.546 -35.031 -15.188 1 97.44 117 VAL B CA 1
ATOM 3886 C C . VAL B 1 117 ? -2.906 -34.438 -15.531 1 97.44 117 VAL B C 1
ATOM 3888 O O . VAL B 1 117 ? -3.061 -33.781 -16.562 1 97.44 117 VAL B O 1
ATOM 3891 N N . PRO B 1 118 ? -3.895 -34.594 -14.609 1 97.75 118 PRO B N 1
ATOM 3892 C CA . PRO B 1 118 ? -5.184 -33.938 -14.836 1 97.75 118 PRO B CA 1
ATOM 3893 C C . PRO B 1 118 ? -5.066 -32.406 -14.898 1 97.75 118 PRO B C 1
ATOM 3895 O O . PRO B 1 118 ? -4.258 -31.828 -14.172 1 97.75 118 PRO B O 1
ATOM 3898 N N . ALA B 1 119 ? -5.926 -31.797 -15.727 1 96.56 119 ALA B N 1
ATOM 3899 C CA . ALA B 1 119 ? -5.887 -30.359 -15.938 1 96.56 119 ALA B CA 1
ATOM 3900 C C . ALA B 1 119 ? -6.414 -29.609 -14.711 1 96.56 119 ALA B C 1
ATOM 3902 O O . ALA B 1 119 ? -6.148 -28.422 -14.547 1 96.56 119 ALA B O 1
ATOM 3903 N N . LYS B 1 120 ? -7.215 -30.312 -13.961 1 95.38 120 LYS B N 1
ATOM 3904 C CA . LYS B 1 120 ? -7.781 -29.781 -12.727 1 95.38 120 LYS B CA 1
ATOM 3905 C C . LYS B 1 120 ? -7.754 -30.812 -11.609 1 95.38 120 LYS B C 1
ATOM 3907 O O . LYS B 1 120 ? -7.574 -32 -11.875 1 95.38 120 LYS B O 1
ATOM 3912 N N . THR B 1 121 ? -7.879 -30.297 -10.406 1 96.25 121 THR B N 1
ATOM 3913 C CA . THR B 1 121 ? -7.992 -31.203 -9.266 1 96.25 121 THR B CA 1
ATOM 3914 C C . THR B 1 121 ? -9.188 -32.125 -9.422 1 96.25 121 THR B C 1
ATOM 3916 O O . THR B 1 121 ? -10.266 -31.703 -9.859 1 96.25 121 THR B O 1
ATOM 3919 N N . LEU B 1 122 ? -9.008 -33.406 -9.086 1 97.56 122 LEU B N 1
ATOM 3920 C CA . LEU B 1 122 ? -10.094 -34.375 -9.148 1 97.56 122 LEU B CA 1
ATOM 3921 C C . LEU B 1 122 ? -11.086 -34.156 -8.008 1 97.56 122 LEU B C 1
ATOM 3923 O O . LEU B 1 122 ? -10.789 -33.438 -7.051 1 97.56 122 LEU B O 1
ATOM 3927 N N . LYS B 1 123 ? -12.289 -34.75 -8.164 1 96.69 123 LYS B N 1
ATOM 3928 C CA . LYS B 1 123 ? -13.312 -34.656 -7.133 1 96.69 123 LYS B CA 1
ATOM 3929 C C . LYS B 1 123 ? -13.039 -35.625 -5.98 1 96.69 123 LYS B C 1
ATOM 3931 O O . LYS B 1 123 ? -12.453 -36.688 -6.176 1 96.69 123 LYS B O 1
ATOM 3936 N N . THR B 1 124 ? -13.523 -35.25 -4.797 1 96.88 124 THR B N 1
ATOM 3937 C CA . THR B 1 124 ? -13.359 -36.094 -3.623 1 96.88 124 THR B CA 1
ATOM 3938 C C . THR B 1 124 ? -14.352 -37.25 -3.656 1 96.88 124 THR B C 1
ATOM 3940 O O . THR B 1 124 ? -15.445 -37.125 -4.223 1 96.88 124 THR B O 1
ATOM 3943 N N . LYS B 1 125 ? -13.898 -38.344 -3.07 1 97.44 125 LYS B N 1
ATOM 3944 C CA . LYS B 1 125 ? -14.742 -39.531 -2.898 1 97.44 125 LYS B CA 1
ATOM 3945 C C . LYS B 1 125 ? -15.383 -39.938 -4.223 1 97.44 125 LYS B C 1
ATOM 3947 O O . LYS B 1 125 ? -16.578 -40.219 -4.273 1 97.44 125 LYS B O 1
ATOM 3952 N N . GLU B 1 126 ? -14.625 -39.875 -5.246 1 97.81 126 GLU B N 1
ATOM 3953 C CA . GLU B 1 126 ? -15.086 -40.219 -6.59 1 97.81 126 GLU B CA 1
ATOM 3954 C C . GLU B 1 126 ? -14.258 -41.344 -7.184 1 97.81 126 GLU B C 1
ATOM 3956 O O . GLU B 1 126 ? -13.031 -41.406 -7.016 1 97.81 126 GLU B O 1
ATOM 3961 N N . LYS B 1 127 ? -14.938 -42.25 -7.844 1 98.31 127 LYS B N 1
ATOM 3962 C CA . LYS B 1 127 ? -14.258 -43.312 -8.547 1 98.31 127 LYS B CA 1
ATOM 3963 C C . LYS B 1 127 ? -13.836 -42.875 -9.953 1 98.31 127 LYS B C 1
ATOM 3965 O O . LYS B 1 127 ? -14.633 -42.281 -10.68 1 98.31 127 LYS B O 1
ATOM 3970 N N . TYR B 1 128 ? -12.609 -43.188 -10.32 1 98.56 128 TYR B N 1
ATOM 3971 C CA . TYR B 1 128 ? -12.086 -42.875 -11.648 1 98.56 128 TYR B CA 1
ATOM 3972 C C . TYR B 1 128 ? -11.547 -44.125 -12.328 1 98.56 128 TYR B C 1
ATOM 3974 O O . TYR B 1 128 ? -11.141 -45.062 -11.656 1 98.56 128 TYR B O 1
ATOM 3982 N N . ALA B 1 129 ? -11.633 -44.094 -13.625 1 98.44 129 ALA B N 1
ATOM 3983 C CA . ALA B 1 129 ? -11.062 -45.156 -14.461 1 98.44 129 ALA B CA 1
ATOM 3984 C C . ALA B 1 129 ? -10.109 -44.562 -15.5 1 98.44 129 ALA B C 1
ATOM 3986 O O . ALA B 1 129 ? -10.43 -43.594 -16.156 1 98.44 129 ALA B O 1
ATOM 3987 N N . ALA B 1 130 ? -8.93 -45.25 -15.609 1 98.44 130 ALA B N 1
ATOM 3988 C CA . ALA B 1 130 ? -7.941 -44.812 -16.578 1 98.44 130 ALA B CA 1
ATOM 3989 C C . ALA B 1 130 ? -7.602 -45.938 -17.562 1 98.44 130 ALA B C 1
ATOM 3991 O O . ALA B 1 130 ? -7.516 -47.094 -17.172 1 98.44 130 ALA B O 1
ATOM 3992 N N . GLU B 1 131 ? -7.516 -45.562 -18.75 1 97.81 131 GLU B N 1
ATOM 3993 C CA . GLU B 1 131 ? -7.051 -46.406 -19.812 1 97.81 131 GLU B CA 1
ATOM 3994 C C . GLU B 1 131 ? -5.844 -45.812 -20.531 1 97.81 131 GLU B C 1
ATOM 3996 O O . GLU B 1 131 ? -5.906 -44.688 -21.031 1 97.81 131 GLU B O 1
ATOM 4001 N N . VAL B 1 132 ? -4.727 -46.594 -20.531 1 97.62 132 VAL B N 1
ATOM 4002 C CA . VAL B 1 132 ? -3.49 -46.125 -21.156 1 97.62 132 VAL B CA 1
ATOM 4003 C C . VAL B 1 132 ? -3.094 -47.062 -22.281 1 97.62 132 VAL B C 1
ATOM 4005 O O . VAL B 1 132 ? -3.07 -48.281 -22.109 1 97.62 132 VAL B O 1
ATOM 4008 N N . THR B 1 133 ? -2.799 -46.5 -23.391 1 96.69 133 THR B N 1
ATOM 4009 C CA . THR B 1 133 ? -2.373 -47.281 -24.547 1 96.69 133 THR B CA 1
ATOM 4010 C C . THR B 1 133 ? -0.957 -46.875 -24.969 1 96.69 133 THR B C 1
ATOM 4012 O O . THR B 1 133 ? -0.634 -45.719 -25.062 1 96.69 133 THR B O 1
ATOM 4015 N N . ALA B 1 134 ? -0.134 -47.906 -25.125 1 95.81 134 ALA B N 1
ATOM 4016 C CA . ALA B 1 134 ? 1.218 -47.75 -25.641 1 95.81 134 ALA B CA 1
ATOM 4017 C C . ALA B 1 134 ? 1.393 -48.469 -26.969 1 95.81 134 ALA B C 1
ATOM 4019 O O . ALA B 1 134 ? 0.786 -49.531 -27.188 1 95.81 134 ALA B O 1
ATOM 4020 N N . THR B 1 135 ? 2.164 -47.875 -27.812 1 94 135 THR B N 1
ATOM 4021 C CA . THR B 1 135 ? 2.434 -48.469 -29.125 1 94 135 THR B CA 1
ATOM 4022 C C . THR B 1 135 ? 3.916 -48.781 -29.281 1 94 135 THR B C 1
ATOM 4024 O O . THR B 1 135 ? 4.773 -47.969 -29 1 94 135 THR B O 1
ATOM 4027 N N . ALA B 1 136 ? 4.156 -49.938 -29.75 1 93.31 136 ALA B N 1
ATOM 4028 C CA . ALA B 1 136 ? 5.527 -50.406 -30 1 93.31 136 ALA B CA 1
ATOM 4029 C C . ALA B 1 136 ? 6.004 -49.969 -31.391 1 93.31 136 ALA B C 1
ATOM 4031 O O . ALA B 1 136 ? 5.23 -49.406 -32.156 1 93.31 136 ALA B O 1
ATOM 4032 N N . ALA B 1 137 ? 7.277 -50.188 -31.578 1 89.5 137 ALA B N 1
ATOM 4033 C CA . ALA B 1 137 ? 7.875 -49.812 -32.844 1 89.5 137 ALA B CA 1
ATOM 4034 C C . ALA B 1 137 ? 7.242 -50.562 -34 1 89.5 137 ALA B C 1
ATOM 4036 O O . ALA B 1 137 ? 7.164 -50.062 -35.125 1 89.5 137 ALA B O 1
ATOM 4037 N N . ASP B 1 138 ? 6.785 -51.719 -33.719 1 89.31 138 ASP B N 1
ATOM 4038 C CA . ASP B 1 138 ? 6.223 -52.562 -34.781 1 89.31 138 ASP B CA 1
ATOM 4039 C C . ASP B 1 138 ? 4.758 -52.219 -35.031 1 89.31 138 ASP B C 1
ATOM 4041 O O . ASP B 1 138 ? 4.094 -52.844 -35.844 1 89.31 138 ASP B O 1
ATOM 4045 N N . GLY B 1 139 ? 4.238 -51.312 -34.25 1 90.25 139 GLY B N 1
ATOM 4046 C CA . GLY B 1 139 ? 2.867 -50.875 -34.438 1 90.25 139 GLY B CA 1
ATOM 4047 C C . GLY B 1 139 ? 1.883 -51.562 -33.5 1 90.25 139 GLY B C 1
ATOM 4048 O O . GLY B 1 139 ? 0.721 -51.156 -33.406 1 90.25 139 GLY B O 1
ATOM 4049 N N . SER B 1 140 ? 2.365 -52.594 -32.844 1 92.5 140 SER B N 1
ATOM 4050 C CA . SER B 1 140 ? 1.477 -53.281 -31.906 1 92.5 140 SER B CA 1
ATOM 4051 C C . SER B 1 140 ? 1.158 -52.406 -30.703 1 92.5 140 SER B C 1
ATOM 4053 O O . SER B 1 140 ? 1.989 -51.594 -30.281 1 92.5 140 SER B O 1
ATOM 4055 N N . THR B 1 141 ? -0.097 -52.625 -30.25 1 93.94 141 THR B N 1
ATOM 4056 C CA . THR B 1 141 ? -0.531 -51.781 -29.125 1 93.94 141 THR B CA 1
ATOM 4057 C C . THR B 1 141 ? -0.763 -52.625 -27.875 1 93.94 141 THR B C 1
ATOM 4059 O O . THR B 1 141 ? -1.108 -53.812 -27.969 1 93.94 141 THR B O 1
ATOM 4062 N N . THR B 1 142 ? -0.419 -52.125 -26.75 1 94.81 142 THR B N 1
ATOM 4063 C CA . THR B 1 142 ? -0.719 -52.656 -25.422 1 94.81 142 THR B CA 1
ATOM 4064 C C . THR B 1 142 ? -1.526 -51.656 -24.594 1 94.81 142 THR B C 1
ATOM 4066 O O . THR B 1 142 ? -1.218 -50.469 -24.594 1 94.81 142 THR B O 1
ATOM 4069 N N . THR B 1 143 ? -2.623 -52.188 -23.969 1 96 143 THR B N 1
ATOM 4070 C CA . THR B 1 143 ? -3.48 -51.312 -23.172 1 96 143 THR B CA 1
ATOM 4071 C C . THR B 1 143 ? -3.502 -51.75 -21.703 1 96 143 THR B C 1
ATOM 4073 O O . THR B 1 143 ? -3.588 -52.938 -21.422 1 96 143 THR B O 1
ATOM 4076 N N . ALA B 1 144 ? -3.305 -50.812 -20.844 1 96.25 144 ALA B N 1
ATOM 4077 C CA . ALA B 1 144 ? -3.434 -51.031 -19.406 1 96.25 144 ALA B CA 1
ATOM 4078 C C . ALA B 1 144 ? -4.59 -50.219 -18.828 1 96.25 144 ALA B C 1
ATOM 4080 O O . ALA B 1 144 ? -4.844 -49.094 -19.266 1 96.25 144 ALA B O 1
ATOM 4081 N N . ARG B 1 145 ? -5.328 -50.812 -17.859 1 97.25 145 ARG B N 1
ATOM 4082 C CA . ARG B 1 145 ? -6.453 -50.125 -17.203 1 97.25 145 ARG B CA 1
ATOM 4083 C C . ARG B 1 145 ? -6.289 -50.125 -15.695 1 97.25 145 ARG B C 1
ATOM 4085 O O . ARG B 1 145 ? -5.652 -51 -15.125 1 97.25 145 ARG B O 1
ATOM 4092 N N . THR B 1 146 ? -6.738 -49.125 -15.086 1 97.25 146 THR B N 1
ATOM 4093 C CA . THR B 1 146 ? -6.777 -49.031 -13.633 1 97.25 146 THR B CA 1
ATOM 4094 C C . THR B 1 146 ? -8.008 -48.25 -13.164 1 97.25 146 THR B C 1
ATOM 4096 O O . THR B 1 146 ? -8.633 -47.562 -13.953 1 97.25 146 THR B O 1
ATOM 4099 N N . THR B 1 147 ? -8.477 -48.562 -11.969 1 98.06 147 THR B N 1
ATOM 4100 C CA . THR B 1 147 ? -9.539 -47.844 -11.281 1 98.06 147 THR B CA 1
ATOM 4101 C C . THR B 1 147 ? -9.109 -47.469 -9.867 1 98.06 147 THR B C 1
ATOM 4103 O O . THR B 1 147 ? -8.359 -48.219 -9.227 1 98.06 147 THR B O 1
ATOM 4106 N N . PHE B 1 148 ? -9.508 -46.344 -9.516 1 98.31 148 PHE B N 1
ATOM 4107 C CA . PHE B 1 148 ? -9.188 -45.938 -8.164 1 98.31 148 PHE B CA 1
ATOM 4108 C C . PHE B 1 148 ? -10.242 -44.969 -7.629 1 98.31 148 PHE B C 1
ATOM 4110 O O . PHE B 1 148 ? -11.062 -44.438 -8.391 1 98.31 148 PHE B O 1
ATOM 4117 N N . THR B 1 149 ? -10.258 -44.812 -6.289 1 98.5 149 THR B N 1
ATOM 4118 C CA . THR B 1 149 ? -11.188 -43.906 -5.629 1 98.5 149 THR B CA 1
ATOM 4119 C C . THR B 1 149 ? -10.43 -42.844 -4.859 1 98.5 149 THR B C 1
ATOM 4121 O O . THR B 1 149 ? -9.508 -43.125 -4.098 1 98.5 149 THR B O 1
ATOM 4124 N N . THR B 1 150 ? -10.797 -41.594 -5.113 1 98.38 150 THR B N 1
ATOM 4125 C CA . THR B 1 150 ? -10.125 -40.469 -4.48 1 98.38 150 THR B CA 1
ATOM 4126 C C . THR B 1 150 ? -10.562 -40.312 -3.025 1 98.38 150 THR B C 1
ATOM 4128 O O . THR B 1 150 ? -11.625 -40.812 -2.641 1 98.38 150 THR B O 1
ATOM 4131 N N . MET B 1 151 ? -9.75 -39.75 -2.258 1 97.25 151 MET B N 1
ATOM 4132 C CA . MET B 1 151 ? -9.953 -39.562 -0.823 1 97.25 151 MET B CA 1
ATOM 4133 C C . MET B 1 151 ? -11.008 -38.469 -0.557 1 97.25 151 MET B C 1
ATOM 4135 O O . MET B 1 151 ? -11.422 -37.781 -1.475 1 97.25 151 MET B O 1
ATOM 4139 N N . GLY B 1 152 ? -11.391 -38.375 0.777 1 95.62 152 GLY B N 1
ATOM 4140 C CA . GLY B 1 152 ? -12.234 -37.281 1.227 1 95.62 152 GLY B CA 1
ATOM 4141 C C . GLY B 1 152 ? -11.477 -35.969 1.417 1 95.62 152 GLY B C 1
ATOM 4142 O O . GLY B 1 152 ? -10.297 -35.875 1.077 1 95.62 152 GLY B O 1
ATOM 4143 N N . ALA B 1 153 ? -12.211 -35 1.877 1 92.44 153 ALA B N 1
ATOM 4144 C CA . ALA B 1 153 ? -11.578 -33.719 2.129 1 92.44 153 ALA B CA 1
ATOM 4145 C C . ALA B 1 153 ? -10.445 -33.844 3.148 1 92.44 153 ALA B C 1
ATOM 4147 O O . ALA B 1 153 ? -10.625 -34.438 4.207 1 92.44 153 ALA B O 1
ATOM 4148 N N . PRO B 1 154 ? -9.328 -33.344 2.766 1 91.38 154 PRO B N 1
ATOM 4149 C CA . PRO B 1 154 ? -8.227 -33.438 3.732 1 91.38 154 PRO B CA 1
ATOM 4150 C C . PRO B 1 154 ? -8.492 -32.625 5.004 1 91.38 154 PRO B C 1
ATOM 4152 O O . PRO B 1 154 ? -9.133 -31.578 4.953 1 91.38 154 PRO B O 1
ATOM 4155 N N . GLY B 1 155 ? -7.953 -33.094 6.129 1 88.81 155 GLY B N 1
ATOM 4156 C CA . GLY B 1 155 ? -8.133 -32.438 7.402 1 88.81 155 GLY B CA 1
ATOM 4157 C C . GLY B 1 155 ? -7.254 -31.203 7.555 1 88.81 155 GLY B C 1
ATOM 4158 O O . GLY B 1 155 ? -7.652 -30.234 8.195 1 88.81 155 GLY B O 1
ATOM 4159 N N . ARG B 1 156 ? -6.004 -31.25 7.102 1 92.44 156 ARG B N 1
ATOM 4160 C CA . ARG B 1 156 ? -5.055 -30.141 7.16 1 92.44 156 ARG B CA 1
ATOM 4161 C C . ARG B 1 156 ? -4.645 -29.703 5.758 1 92.44 156 ARG B C 1
ATOM 4163 O O . ARG B 1 156 ? -4.383 -30.547 4.891 1 92.44 156 ARG B O 1
ATOM 4170 N N . ARG B 1 157 ? -4.531 -28.438 5.609 1 92.81 157 ARG B N 1
ATOM 4171 C CA . ARG B 1 157 ? -4.227 -27.906 4.277 1 92.81 157 ARG B CA 1
ATOM 4172 C C . ARG B 1 157 ? -3.006 -27 4.316 1 92.81 157 ARG B C 1
ATOM 4174 O O . ARG B 1 157 ? -2.773 -26.297 5.305 1 92.81 157 ARG B O 1
ATOM 4181 N N . THR B 1 158 ? -2.223 -27.062 3.258 1 92.62 158 THR B N 1
ATOM 4182 C CA . THR B 1 158 ? -1.203 -26.062 2.973 1 92.62 158 THR B CA 1
ATOM 4183 C C . THR B 1 158 ? -1.757 -24.969 2.057 1 92.62 158 THR B C 1
ATOM 4185 O O . THR B 1 158 ? -2.07 -25.234 0.893 1 92.62 158 THR B O 1
ATOM 4188 N N . GLY B 1 159 ? -1.832 -23.766 2.621 1 90.06 159 GLY B N 1
ATOM 4189 C CA . GLY B 1 159 ? -2.25 -22.641 1.792 1 90.06 159 GLY B CA 1
ATOM 4190 C C . GLY B 1 159 ? -1.204 -22.234 0.771 1 90.06 159 GLY B C 1
ATOM 4191 O O . GLY B 1 159 ? -0.003 -22.297 1.045 1 90.06 159 GLY B O 1
ATOM 4192 N N . THR B 1 160 ? -1.73 -21.797 -0.44 1 91.06 160 THR B N 1
ATOM 4193 C CA . THR B 1 160 ? -0.814 -21.375 -1.49 1 91.06 160 THR B CA 1
ATOM 4194 C C . THR B 1 160 ? -1.185 -19.984 -1.992 1 91.06 160 THR B C 1
ATOM 4196 O O . THR B 1 160 ? -2.34 -19.562 -1.887 1 91.06 160 THR B O 1
ATOM 4199 N N . GLY B 1 161 ? -0.135 -19.297 -2.439 1 90.0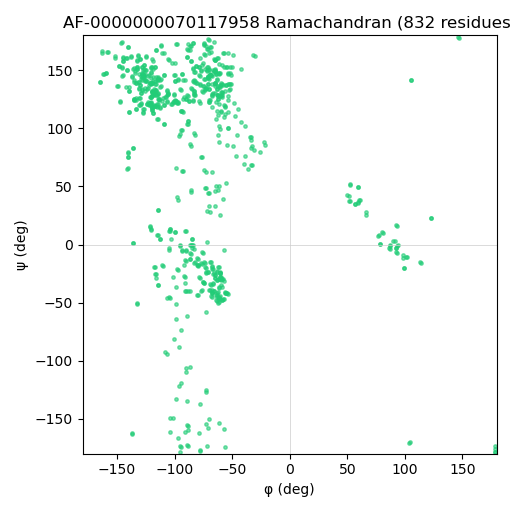6 161 GLY B N 1
ATOM 4200 C CA . GLY B 1 161 ? -0.296 -18.031 -3.123 1 90.06 161 GLY B CA 1
ATOM 4201 C C . GLY B 1 161 ? 0.554 -17.906 -4.375 1 90.06 161 GLY B C 1
ATOM 4202 O O . GLY B 1 161 ? 1.689 -18.391 -4.406 1 90.06 161 GLY B O 1
ATOM 4203 N N . LEU B 1 162 ? -0.044 -17.281 -5.414 1 93.31 162 LEU B N 1
ATOM 4204 C CA . LEU B 1 162 ? 0.664 -17.016 -6.66 1 93.31 162 LEU B CA 1
ATOM 4205 C C . LEU B 1 162 ? 0.662 -15.516 -6.965 1 93.31 162 LEU B C 1
ATOM 4207 O O . LEU B 1 162 ? -0.401 -14.898 -7.055 1 93.31 162 LEU B O 1
ATOM 4211 N N . TYR B 1 163 ? 1.862 -14.938 -7.066 1 92.31 163 TYR B N 1
ATOM 4212 C CA . TYR B 1 163 ? 1.998 -13.508 -7.293 1 92.31 163 TYR B CA 1
ATOM 4213 C C . TYR B 1 163 ? 1.924 -13.18 -8.781 1 92.31 163 TYR B C 1
ATOM 4215 O O . TYR B 1 163 ? 2.83 -12.547 -9.328 1 92.31 163 TYR B O 1
ATOM 4223 N N . LEU B 1 164 ? 1.024 -13.719 -9.531 1 91.75 164 LEU B N 1
ATOM 4224 C CA . LEU B 1 164 ? 0.787 -13.523 -10.961 1 91.75 164 LEU B CA 1
ATOM 4225 C C . LEU B 1 164 ? -0.707 -13.461 -11.258 1 91.75 164 LEU B C 1
ATOM 4227 O O . LEU B 1 164 ? -1.475 -14.305 -10.789 1 91.75 164 LEU B O 1
ATOM 4231 N N . PHE B 1 165 ? -1.071 -12.461 -12.117 1 87.94 165 PHE B N 1
ATOM 4232 C CA . PHE B 1 165 ? -2.479 -12.312 -12.469 1 87.94 165 PHE B CA 1
ATOM 4233 C C . PHE B 1 165 ? -2.678 -12.461 -13.977 1 87.94 165 PHE B C 1
ATOM 4235 O O . PHE B 1 165 ? -1.807 -12.078 -14.758 1 87.94 165 PHE B O 1
ATOM 4242 N N . ASP B 1 166 ? -3.846 -12.898 -14.227 1 90.25 166 ASP B N 1
ATOM 4243 C CA . ASP B 1 166 ? -4.23 -12.992 -15.633 1 90.25 166 ASP B CA 1
ATOM 4244 C C . ASP B 1 166 ? -4.297 -11.609 -16.281 1 90.25 166 ASP B C 1
ATOM 4246 O O . ASP B 1 166 ? -4.727 -10.648 -15.648 1 90.25 166 ASP B O 1
ATOM 4250 N N . ASP B 1 167 ? -3.82 -11.523 -17.469 1 87.75 167 ASP B N 1
ATOM 4251 C CA . ASP B 1 167 ? -3.953 -10.375 -18.359 1 87.75 167 ASP B CA 1
ATOM 4252 C C . ASP B 1 167 ? -3.199 -9.164 -17.828 1 87.75 167 ASP B C 1
ATOM 4254 O O . ASP B 1 167 ? -3.633 -8.023 -18 1 87.75 167 ASP B O 1
ATOM 4258 N N . HIS B 1 168 ? -2.219 -9.469 -17.062 1 93.69 168 HIS B N 1
ATOM 4259 C CA . HIS B 1 168 ? -1.306 -8.422 -16.609 1 93.69 168 HIS B CA 1
ATOM 4260 C C . HIS B 1 168 ? -0.024 -8.414 -17.438 1 93.69 168 HIS B C 1
ATOM 4262 O O . HIS B 1 168 ? 0.31 -9.414 -18.078 1 93.69 168 HIS B O 1
ATOM 4268 N N . THR B 1 169 ? 0.563 -7.297 -17.422 1 97.44 169 THR B N 1
ATOM 4269 C CA . THR B 1 169 ? 1.886 -7.133 -18.016 1 97.44 169 THR B CA 1
ATOM 4270 C C . THR B 1 169 ? 2.922 -6.805 -16.938 1 97.44 169 THR B C 1
ATOM 4272 O O . THR B 1 169 ? 2.738 -5.871 -16.156 1 97.44 169 THR B O 1
ATOM 4275 N N . TYR B 1 170 ? 3.979 -7.617 -16.906 1 98.25 170 TYR B N 1
ATOM 4276 C CA . TYR B 1 170 ? 5.02 -7.461 -15.898 1 98.25 170 TYR B CA 1
ATOM 4277 C C . TYR B 1 170 ? 6.352 -7.098 -16.531 1 98.25 170 TYR B C 1
ATOM 4279 O O . TYR B 1 170 ? 6.488 -7.133 -17.766 1 98.25 170 TYR B O 1
ATOM 4287 N N . GLY B 1 171 ? 7.285 -6.676 -15.68 1 98.75 171 GLY B N 1
ATOM 4288 C CA . GLY B 1 171 ? 8.625 -6.371 -16.156 1 98.75 171 GLY B CA 1
ATOM 4289 C C . GLY B 1 171 ? 9.438 -7.609 -16.469 1 98.75 171 GLY B C 1
ATOM 4290 O O . GLY B 1 171 ? 9.055 -8.727 -16.109 1 98.75 171 GLY B O 1
ATOM 4291 N N . VAL B 1 172 ? 10.586 -7.395 -17.031 1 98.81 172 VAL B N 1
ATOM 4292 C CA . VAL B 1 172 ? 11.375 -8.461 -17.641 1 98.81 172 VAL B CA 1
ATOM 4293 C C . VAL B 1 172 ? 11.992 -9.328 -16.547 1 98.81 172 VAL B C 1
ATOM 4295 O O . VAL B 1 172 ? 12.406 -10.461 -16.797 1 98.81 172 VAL B O 1
ATOM 4298 N N . ALA B 1 173 ? 12.062 -8.781 -15.359 1 98.81 173 ALA B N 1
ATOM 4299 C CA . ALA B 1 173 ? 12.695 -9.555 -14.281 1 98.81 173 ALA B CA 1
ATOM 4300 C C . ALA B 1 173 ? 11.641 -10.211 -13.398 1 98.81 173 ALA B C 1
ATOM 4302 O O . ALA B 1 173 ? 11.961 -10.727 -12.32 1 98.81 173 ALA B O 1
ATOM 4303 N N . MET B 1 174 ? 10.383 -10.203 -13.812 1 98.44 174 MET B N 1
ATOM 4304 C CA . MET B 1 174 ? 9.312 -10.773 -13.008 1 98.44 174 MET B CA 1
ATOM 4305 C C . MET B 1 174 ? 9.555 -12.258 -12.734 1 98.44 174 MET B C 1
ATOM 4307 O O . MET B 1 174 ? 9.516 -13.07 -13.656 1 98.44 174 MET B O 1
ATOM 4311 N N . PRO B 1 175 ? 9.773 -12.617 -11.508 1 98.12 175 PRO B N 1
ATOM 4312 C CA . PRO B 1 175 ? 9.789 -14.055 -11.203 1 98.12 175 PRO B CA 1
ATOM 4313 C C . PRO B 1 175 ? 8.383 -14.633 -11.023 1 98.12 175 PRO B C 1
ATOM 4315 O O . PRO B 1 175 ? 7.438 -13.891 -10.742 1 98.12 175 PRO B O 1
ATOM 4318 N N . VAL B 1 176 ? 8.266 -15.93 -11.297 1 98.06 176 VAL B N 1
ATOM 4319 C CA . VAL B 1 176 ? 7.094 -16.609 -10.742 1 98.06 176 VAL B CA 1
ATOM 4320 C C . VAL B 1 176 ? 7.32 -16.906 -9.258 1 98.06 176 VAL B C 1
ATOM 4322 O O . VAL B 1 176 ? 8.328 -17.516 -8.891 1 98.06 176 VAL B O 1
ATOM 4325 N N . VAL B 1 177 ? 6.461 -16.406 -8.469 1 96.25 177 VAL B N 1
ATOM 4326 C CA . VAL B 1 177 ? 6.613 -16.562 -7.027 1 96.25 177 VAL B CA 1
ATOM 4327 C C . VAL B 1 177 ? 5.402 -17.297 -6.461 1 96.25 177 VAL B C 1
ATOM 4329 O O . VAL B 1 177 ? 4.262 -16.875 -6.652 1 96.25 177 VAL B O 1
ATOM 4332 N N . VAL B 1 178 ? 5.691 -18.328 -5.746 1 95.56 178 VAL B N 1
ATOM 4333 C CA . VAL B 1 178 ? 4.645 -19.078 -5.059 1 95.56 178 VAL B CA 1
ATOM 4334 C C . VAL B 1 178 ? 4.906 -19.078 -3.555 1 95.56 178 VAL B C 1
ATOM 4336 O O . VAL B 1 178 ? 6.051 -19.219 -3.119 1 95.56 178 VAL B O 1
ATOM 4339 N N . GLU B 1 179 ? 3.875 -18.922 -2.863 1 92.56 179 GLU B N 1
ATOM 4340 C CA . GLU B 1 179 ? 3.926 -18.969 -1.405 1 92.56 179 GLU B CA 1
ATOM 4341 C C . GLU B 1 179 ? 3.258 -20.219 -0.871 1 92.56 179 GLU B C 1
ATOM 4343 O O . GLU B 1 179 ? 2.264 -20.688 -1.43 1 92.56 179 GLU B O 1
ATOM 4348 N N . PHE B 1 180 ? 3.838 -20.719 0.249 1 92.69 180 PHE B N 1
ATOM 4349 C CA . PHE B 1 180 ? 3.285 -21.859 0.96 1 92.69 180 PHE B CA 1
ATOM 4350 C C . PHE B 1 180 ? 3.17 -21.562 2.451 1 92.69 180 PHE B C 1
ATOM 4352 O O . PHE B 1 180 ? 4.109 -21.047 3.062 1 92.69 180 PHE B O 1
ATOM 4359 N N . ASN B 1 181 ? 2.02 -21.922 2.947 1 88.81 181 ASN B N 1
ATOM 4360 C CA . ASN B 1 181 ? 1.811 -21.797 4.387 1 88.81 181 ASN B CA 1
ATOM 4361 C C . ASN B 1 181 ? 1.054 -22.984 4.949 1 88.81 181 ASN B C 1
ATOM 4363 O O . ASN B 1 181 ? -0.129 -23.172 4.656 1 88.81 181 ASN B O 1
ATOM 4367 N N . PRO B 1 182 ? 1.613 -23.781 5.762 1 90.19 182 PRO B N 1
ATOM 4368 C CA . PRO B 1 182 ? 2.998 -23.672 6.227 1 90.19 182 PRO B CA 1
ATOM 4369 C C . PRO B 1 182 ? 4.016 -23.969 5.121 1 90.19 182 PRO B C 1
ATOM 4371 O O . PRO B 1 182 ? 3.648 -24.469 4.055 1 90.19 182 PRO B O 1
ATOM 4374 N N . GLY B 1 183 ? 5.246 -23.703 5.406 1 93.19 183 GLY B N 1
ATOM 4375 C CA . GLY B 1 183 ? 6.32 -23.953 4.461 1 93.19 183 GLY B CA 1
ATOM 4376 C C . GLY B 1 183 ? 6.535 -25.438 4.195 1 93.19 183 GLY B C 1
ATOM 4377 O O . GLY B 1 183 ? 6.348 -26.266 5.086 1 93.19 183 GLY B O 1
ATOM 4378 N N . ILE B 1 184 ? 7.012 -25.719 2.93 1 97.19 184 ILE B N 1
ATOM 4379 C CA . ILE B 1 184 ? 7.258 -27.109 2.527 1 97.19 184 ILE B CA 1
ATOM 4380 C C . ILE B 1 184 ? 8.633 -27.547 3.025 1 97.19 184 ILE B C 1
ATOM 4382 O O . ILE B 1 184 ? 9.641 -26.891 2.76 1 97.19 184 ILE B O 1
ATOM 4386 N N . ARG B 1 185 ? 8.672 -28.703 3.713 1 96.56 185 ARG B N 1
ATOM 4387 C CA . ARG B 1 185 ? 9.93 -29.234 4.219 1 96.56 185 ARG B CA 1
ATOM 4388 C C . ARG B 1 185 ? 10.797 -29.766 3.076 1 96.56 185 ARG B C 1
ATOM 4390 O O . ARG B 1 185 ? 10.281 -30.188 2.043 1 96.56 185 ARG B O 1
ATOM 4397 N N . LYS B 1 186 ? 12.023 -29.75 3.281 1 97.19 186 LYS B N 1
ATOM 4398 C CA . LYS B 1 186 ? 12.992 -30.094 2.252 1 97.19 186 LYS B CA 1
ATOM 4399 C C . LYS B 1 186 ? 12.68 -31.469 1.646 1 97.19 186 LYS B C 1
ATOM 4401 O O . LYS B 1 186 ? 12.719 -31.625 0.424 1 97.19 186 LYS B O 1
ATOM 4406 N N . ALA B 1 187 ? 12.352 -32.375 2.395 1 97.31 187 ALA B N 1
ATOM 4407 C CA . ALA B 1 187 ? 12.141 -33.75 1.958 1 97.31 187 ALA B CA 1
ATOM 4408 C C . ALA B 1 187 ? 10.914 -33.875 1.05 1 97.31 187 ALA B C 1
ATOM 4410 O O . ALA B 1 187 ? 10.773 -34.812 0.291 1 97.31 187 ALA B O 1
ATOM 4411 N N . ASP B 1 188 ? 10.062 -32.906 1.099 1 98.12 188 ASP B N 1
ATOM 4412 C CA . ASP B 1 188 ? 8.789 -32.969 0.381 1 98.12 188 ASP B CA 1
ATOM 4413 C C . ASP B 1 188 ? 8.805 -32.094 -0.857 1 98.12 188 ASP B C 1
ATOM 4415 O O . ASP B 1 188 ? 7.867 -32.094 -1.656 1 98.12 188 ASP B O 1
ATOM 4419 N N . ARG B 1 189 ? 9.852 -31.328 -1.113 1 98.5 189 ARG B N 1
ATOM 4420 C CA . ARG B 1 189 ? 9.852 -30.25 -2.111 1 98.5 189 ARG B CA 1
ATOM 4421 C C . ARG B 1 189 ? 9.898 -30.828 -3.523 1 98.5 189 ARG B C 1
ATOM 4423 O O . ARG B 1 189 ? 9.32 -30.266 -4.449 1 98.5 189 ARG B O 1
ATOM 4430 N N . ALA B 1 190 ? 10.57 -31.922 -3.645 1 97.88 190 ALA B N 1
ATOM 4431 C CA . ALA B 1 190 ? 10.664 -32.5 -4.977 1 97.88 190 ALA B CA 1
ATOM 4432 C C . ALA B 1 190 ? 9.289 -32.906 -5.504 1 97.88 190 ALA B C 1
ATOM 4434 O O . ALA B 1 190 ? 8.953 -32.594 -6.656 1 97.88 190 ALA B O 1
ATOM 4435 N N . ALA B 1 191 ? 8.531 -33.531 -4.695 1 96.69 191 ALA B N 1
ATOM 4436 C CA . ALA B 1 191 ? 7.191 -33.969 -5.09 1 96.69 191 ALA B CA 1
ATOM 4437 C C . ALA B 1 191 ? 6.309 -32.75 -5.414 1 96.69 191 ALA B C 1
ATOM 4439 O O . ALA B 1 191 ? 5.547 -32.781 -6.387 1 96.69 191 ALA B O 1
ATOM 4440 N N . VAL B 1 192 ? 6.414 -31.734 -4.625 1 98.31 192 VAL B N 1
ATOM 4441 C CA . VAL B 1 192 ? 5.625 -30.531 -4.84 1 98.31 192 VAL B CA 1
ATOM 4442 C C . VAL B 1 192 ? 6.082 -29.828 -6.117 1 98.31 192 VAL B C 1
ATOM 4444 O O . VAL B 1 192 ? 5.258 -29.438 -6.949 1 98.31 192 VAL B O 1
ATOM 4447 N N . GLN B 1 193 ? 7.371 -29.734 -6.289 1 98.06 193 GLN B N 1
ATOM 4448 C CA . GLN B 1 193 ? 7.941 -29.016 -7.422 1 98.06 193 GLN B CA 1
ATOM 4449 C C . GLN B 1 193 ? 7.559 -29.672 -8.742 1 98.06 193 GLN B C 1
ATOM 4451 O O . GLN B 1 193 ? 7.395 -29 -9.758 1 98.06 193 GLN B O 1
ATOM 4456 N N . LYS B 1 194 ? 7.379 -30.938 -8.75 1 96.44 194 LYS B N 1
ATOM 4457 C CA . LYS B 1 194 ? 6.98 -31.656 -9.953 1 96.44 194 LYS B CA 1
ATOM 4458 C C . LYS B 1 194 ? 5.617 -31.188 -10.453 1 96.44 194 LYS B C 1
ATOM 4460 O O . LYS B 1 194 ? 5.258 -31.422 -11.609 1 96.44 194 LYS B O 1
ATOM 4465 N N . ARG B 1 195 ? 4.914 -30.562 -9.539 1 97.44 195 ARG B N 1
ATOM 4466 C CA . ARG B 1 195 ? 3.557 -30.141 -9.867 1 97.44 195 ARG B CA 1
ATOM 4467 C C . ARG B 1 195 ? 3.498 -28.625 -10.125 1 97.44 195 ARG B C 1
ATOM 4469 O O . ARG B 1 195 ? 2.416 -28.047 -10.156 1 97.44 195 ARG B O 1
ATOM 4476 N N . MET B 1 196 ? 4.59 -28 -10.281 1 97.88 196 MET B N 1
ATOM 4477 C CA . MET B 1 196 ? 4.684 -26.578 -10.555 1 97.88 196 MET B CA 1
ATOM 4478 C C . MET B 1 196 ? 5.133 -26.312 -11.984 1 97.88 196 MET B C 1
ATOM 4480 O O . MET B 1 196 ? 6.324 -26.406 -12.289 1 97.88 196 MET B O 1
ATOM 4484 N N . PHE B 1 197 ? 4.164 -25.938 -12.781 1 96.56 197 PHE B N 1
ATOM 4485 C CA . PHE B 1 197 ? 4.398 -25.875 -14.219 1 96.56 197 PHE B CA 1
ATOM 4486 C C . PHE B 1 197 ? 4.516 -24.438 -14.695 1 96.56 197 PHE B C 1
ATOM 4488 O O . PHE B 1 197 ? 3.67 -23.594 -14.359 1 96.56 197 PHE B O 1
ATOM 4495 N N . VAL B 1 198 ? 5.566 -24.172 -15.438 1 97.06 198 VAL B N 1
ATOM 4496 C CA . VAL B 1 198 ? 5.762 -22.875 -16.078 1 97.06 198 VAL B CA 1
ATOM 4497 C C . VAL B 1 198 ? 6.086 -23.078 -17.562 1 97.06 198 VAL B C 1
ATOM 4499 O O . VAL B 1 198 ? 6.984 -23.844 -17.906 1 97.06 198 VAL B O 1
ATOM 4502 N N . GLU B 1 199 ? 5.305 -22.406 -18.359 1 96.31 199 GLU B N 1
ATOM 4503 C CA . GLU B 1 199 ? 5.555 -22.391 -19.797 1 96.31 199 GLU B CA 1
ATOM 4504 C C . GLU B 1 199 ? 5.668 -20.953 -20.312 1 96.31 199 GLU B C 1
ATOM 4506 O O . GLU B 1 199 ? 4.957 -20.062 -19.844 1 96.31 199 GLU B O 1
ATOM 4511 N N . THR B 1 200 ? 6.602 -20.797 -21.234 1 97.44 200 THR B N 1
ATOM 4512 C CA . THR B 1 200 ? 6.77 -19.484 -21.828 1 97.44 200 THR B CA 1
ATOM 4513 C C . THR B 1 200 ? 6.723 -19.562 -23.344 1 97.44 200 THR B C 1
ATOM 4515 O O . THR B 1 200 ? 7.164 -20.562 -23.938 1 97.44 200 THR B O 1
ATOM 4518 N N . SER B 1 201 ? 6.191 -18.547 -23.969 1 97.75 201 SER B N 1
ATOM 4519 C CA . SER B 1 201 ? 6.199 -18.375 -25.422 1 97.75 201 SER B CA 1
ATOM 4520 C C . SER B 1 201 ? 6.668 -16.969 -25.797 1 97.75 201 SER B C 1
ATOM 4522 O O . SER B 1 201 ? 5.988 -15.977 -25.5 1 97.75 201 SER B O 1
ATOM 4524 N N . PRO B 1 202 ? 7.762 -16.891 -26.547 1 97.44 202 PRO B N 1
ATOM 4525 C CA . PRO B 1 202 ? 8.68 -17.953 -26.969 1 97.44 202 PRO B CA 1
ATOM 4526 C C . PRO B 1 202 ? 9.289 -18.703 -25.797 1 97.44 202 PRO B C 1
ATOM 4528 O O . PRO B 1 202 ? 9.242 -18.234 -24.656 1 97.44 202 PRO B O 1
ATOM 4531 N N . ALA B 1 203 ? 9.844 -19.812 -26.109 1 95.75 203 ALA B N 1
ATOM 4532 C CA . ALA B 1 203 ? 10.383 -20.688 -25.062 1 95.75 203 ALA B CA 1
ATOM 4533 C C . ALA B 1 203 ? 11.625 -20.062 -24.422 1 95.75 203 ALA B C 1
ATOM 4535 O O . ALA B 1 203 ? 12.57 -19.703 -25.125 1 95.75 203 ALA B O 1
ATOM 4536 N N . GLN B 1 204 ? 11.57 -19.922 -23.109 1 95.94 204 GLN B N 1
ATOM 4537 C CA . GLN B 1 204 ? 12.672 -19.531 -22.25 1 95.94 204 GLN B CA 1
ATOM 4538 C C . GLN B 1 204 ? 12.648 -20.328 -20.938 1 95.94 204 GLN B C 1
ATOM 4540 O O . GLN B 1 204 ? 12.367 -19.766 -19.875 1 95.94 204 GLN B O 1
ATOM 4545 N N . PRO B 1 205 ? 13.062 -21.562 -21.047 1 95.19 205 PRO B N 1
ATOM 4546 C CA . PRO B 1 205 ? 12.945 -22.422 -19.875 1 95.19 205 PRO B CA 1
ATOM 4547 C C . PRO B 1 205 ? 13.805 -21.953 -18.703 1 95.19 205 PRO B C 1
ATOM 4549 O O . PRO B 1 205 ? 14.883 -21.391 -18.906 1 95.19 205 PRO B O 1
ATOM 4552 N N . GLY B 1 206 ? 13.273 -22.203 -17.484 1 97.06 206 GLY B N 1
ATOM 4553 C CA . GLY B 1 206 ? 13.961 -21.906 -16.234 1 97.06 206 GLY B CA 1
ATOM 4554 C C . GLY B 1 206 ? 13.828 -23.016 -15.211 1 97.06 206 GLY B C 1
ATOM 4555 O O . GLY B 1 206 ? 13.703 -24.188 -15.57 1 97.06 206 GLY B O 1
ATOM 4556 N N . THR B 1 207 ? 14.117 -22.656 -13.953 1 97.5 207 THR B N 1
ATOM 4557 C CA . THR B 1 207 ? 13.961 -23.609 -12.875 1 97.5 207 THR B CA 1
ATOM 4558 C C . THR B 1 207 ? 13.406 -22.938 -11.617 1 97.5 207 THR B C 1
ATOM 4560 O O . THR B 1 207 ? 13.359 -21.703 -11.547 1 97.5 207 THR B O 1
ATOM 4563 N N . TRP B 1 208 ? 12.883 -23.766 -10.797 1 98.06 208 TRP B N 1
ATOM 4564 C CA . TRP B 1 208 ? 12.445 -23.312 -9.484 1 98.06 208 TRP B CA 1
ATOM 4565 C C . TRP B 1 208 ? 13.602 -23.281 -8.492 1 98.06 208 TRP B C 1
ATOM 4567 O O . TRP B 1 208 ? 14.586 -24 -8.664 1 98.06 208 TRP B O 1
ATOM 4577 N N . SER B 1 209 ? 13.516 -22.406 -7.535 1 97.88 209 SER B N 1
ATOM 4578 C CA . SER B 1 209 ? 14.43 -22.328 -6.395 1 97.88 209 SER B CA 1
ATOM 4579 C C . SER B 1 209 ? 13.672 -22.031 -5.105 1 97.88 209 SER B C 1
ATOM 4581 O O . SER B 1 209 ? 12.852 -21.125 -5.059 1 97.88 209 SER B O 1
ATOM 4583 N N . TRP B 1 210 ? 14 -22.844 -4.074 1 96.94 210 TRP B N 1
ATOM 4584 C CA . TRP B 1 210 ? 13.266 -22.75 -2.818 1 96.94 210 TRP B CA 1
ATOM 4585 C C . TRP B 1 210 ? 14.016 -21.875 -1.814 1 96.94 210 TRP B C 1
ATOM 4587 O O . TRP B 1 210 ? 15.25 -21.922 -1.757 1 96.94 210 TRP B O 1
ATOM 4597 N N . THR B 1 211 ? 13.289 -21.109 -1.069 1 93.56 211 THR B N 1
ATOM 4598 C CA . THR B 1 211 ? 13.891 -20.484 0.109 1 93.56 211 THR B CA 1
ATOM 4599 C C . THR B 1 211 ? 14.141 -21.516 1.2 1 93.56 211 THR B C 1
ATOM 4601 O O . THR B 1 211 ? 13.57 -22.609 1.169 1 93.56 211 THR B O 1
ATOM 4604 N N . SER B 1 212 ? 14.922 -21.078 2.217 1 92.12 212 SER B N 1
ATOM 4605 C CA . SER B 1 212 ? 15.312 -22.016 3.262 1 92.12 212 SER B CA 1
ATOM 4606 C C . SER B 1 212 ? 14.109 -22.469 4.082 1 92.12 212 SER B C 1
ATOM 4608 O O . SER B 1 212 ? 14.008 -23.625 4.465 1 92.12 212 SER B O 1
ATOM 4610 N N . SER B 1 213 ? 13.164 -21.625 4.262 1 91.38 213 SER B N 1
ATOM 4611 C CA . SER B 1 213 ? 11.992 -21.922 5.082 1 91.38 213 SER B CA 1
ATOM 4612 C C . SER B 1 213 ? 10.977 -22.766 4.312 1 91.38 213 SER B C 1
ATOM 4614 O O . SER B 1 213 ? 10.047 -23.328 4.902 1 91.38 213 SER B O 1
ATOM 4616 N N . GLY B 1 214 ? 11.117 -22.75 3.047 1 93.94 214 GLY B N 1
ATOM 4617 C CA . GLY B 1 214 ? 10.148 -23.453 2.217 1 93.94 214 GLY B CA 1
ATOM 4618 C C . GLY B 1 214 ? 8.844 -22.703 2.053 1 93.94 214 GLY B C 1
ATOM 4619 O O . GLY B 1 214 ? 7.898 -23.219 1.448 1 93.94 214 GLY B O 1
ATOM 4620 N N . THR B 1 215 ? 8.781 -21.484 2.506 1 91.56 215 THR B N 1
ATOM 4621 C CA . THR B 1 215 ? 7.551 -20.703 2.434 1 91.56 215 THR B CA 1
ATOM 4622 C C . THR B 1 215 ? 7.402 -20.062 1.061 1 91.56 215 THR B C 1
ATOM 4624 O O . THR B 1 215 ? 6.32 -19.594 0.701 1 91.56 215 THR B O 1
ATOM 4627 N N . GLN B 1 216 ? 8.555 -20.062 0.361 1 93.44 216 GLN B N 1
ATOM 4628 C CA . GLN B 1 216 ? 8.508 -19.484 -0.979 1 93.44 216 GLN B CA 1
ATOM 4629 C C . GLN B 1 216 ? 9.359 -20.281 -1.956 1 93.44 216 GLN B C 1
ATOM 4631 O O . GLN B 1 216 ? 10.367 -20.875 -1.567 1 93.44 216 GLN B O 1
ATOM 4636 N N . ALA B 1 217 ? 8.922 -20.25 -3.166 1 96.88 217 ALA B N 1
ATOM 4637 C CA . ALA B 1 217 ? 9.703 -20.719 -4.301 1 96.88 217 ALA B CA 1
ATOM 4638 C C . ALA B 1 217 ? 9.656 -19.734 -5.457 1 96.88 217 ALA B C 1
ATOM 4640 O O . ALA B 1 217 ? 8.602 -19.156 -5.742 1 96.88 217 ALA B O 1
ATOM 4641 N N . TYR B 1 218 ? 10.812 -19.562 -6.059 1 97.94 218 TYR B N 1
ATOM 4642 C CA . TYR B 1 218 ? 10.938 -18.672 -7.199 1 97.94 218 TYR B CA 1
ATOM 4643 C C . TYR B 1 218 ? 11.227 -19.453 -8.477 1 97.94 218 TYR B C 1
ATOM 4645 O O . TYR B 1 218 ? 11.93 -20.453 -8.453 1 97.94 218 TYR B O 1
ATOM 4653 N N . TYR B 1 219 ? 10.664 -19.031 -9.57 1 98.25 219 TYR B N 1
ATOM 4654 C CA . TYR B 1 219 ? 11.039 -19.531 -10.898 1 98.25 219 TYR B CA 1
ATOM 4655 C C . TYR B 1 219 ? 11.625 -18.406 -11.75 1 98.25 219 TYR B C 1
ATOM 4657 O O . TYR B 1 219 ? 11.055 -17.312 -11.828 1 98.25 219 TYR B O 1
ATOM 4665 N N . ARG B 1 220 ? 12.719 -18.625 -12.289 1 98.12 220 ARG B N 1
ATOM 4666 C CA . ARG B 1 220 ? 13.289 -17.719 -13.273 1 98.12 220 ARG B CA 1
ATOM 4667 C C . ARG B 1 220 ? 14.047 -18.484 -14.352 1 98.12 220 ARG B C 1
ATOM 4669 O O . ARG B 1 220 ? 14.375 -19.656 -14.172 1 98.12 220 ARG B O 1
ATOM 4676 N N . ALA B 1 221 ? 14.289 -17.812 -1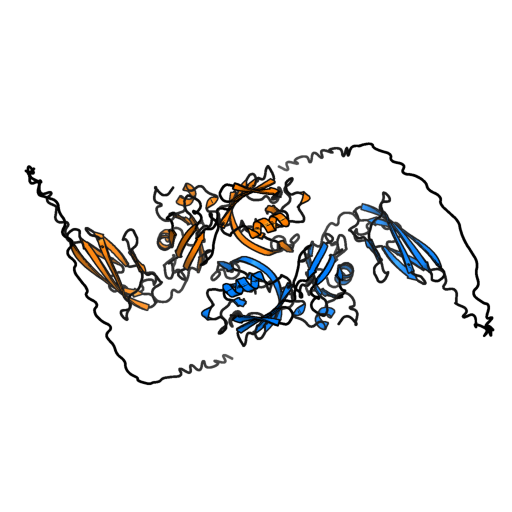5.523 1 97.75 221 ALA B N 1
ATOM 4677 C CA . ALA B 1 221 ? 15.227 -18.25 -16.547 1 97.75 221 ALA B CA 1
ATOM 4678 C C . ALA B 1 221 ? 16.625 -17.719 -16.281 1 97.75 221 ALA B C 1
ATOM 4680 O O . ALA B 1 221 ? 16.828 -16.906 -15.375 1 97.75 221 ALA B O 1
ATOM 4681 N N . PRO B 1 222 ? 17.625 -18.25 -16.984 1 97.38 222 PRO B N 1
ATOM 4682 C CA . PRO B 1 222 ? 19 -17.766 -16.781 1 97.38 222 PRO B CA 1
ATOM 4683 C C . PRO B 1 222 ? 19.141 -16.266 -17.047 1 97.38 222 PRO B C 1
ATOM 4685 O O . PRO B 1 222 ? 19.984 -15.609 -16.453 1 97.38 222 PRO B O 1
ATOM 4688 N N . GLN B 1 223 ? 18.266 -15.82 -17.953 1 97.25 223 GLN B N 1
ATOM 4689 C CA . GLN B 1 223 ? 18.25 -14.406 -18.312 1 97.25 223 GLN B CA 1
ATOM 4690 C C . GLN B 1 223 ? 16.859 -13.812 -18.125 1 97.25 223 GLN B C 1
ATOM 4692 O O . GLN B 1 223 ? 15.875 -14.547 -18.016 1 97.25 223 GLN B O 1
ATOM 4697 N N . PHE B 1 224 ? 16.844 -12.508 -18.047 1 98.31 224 PHE B N 1
ATOM 4698 C CA . PHE B 1 224 ? 15.547 -11.844 -18.031 1 98.31 224 PHE B CA 1
ATOM 4699 C C . PHE B 1 224 ? 14.672 -12.336 -19.172 1 98.31 224 PHE B C 1
ATOM 4701 O O . PHE B 1 224 ? 15.18 -12.734 -20.219 1 98.31 224 PHE B O 1
ATOM 4708 N N . TRP B 1 225 ? 13.352 -12.266 -18.969 1 98.38 225 TRP B N 1
ATOM 4709 C CA . TRP B 1 225 ? 12.414 -12.641 -20.031 1 98.38 225 TRP B CA 1
ATOM 4710 C C . TRP B 1 225 ? 12.57 -11.734 -21.25 1 98.38 225 TRP B C 1
ATOM 4712 O O . TRP B 1 225 ? 12.828 -10.539 -21.109 1 98.38 225 TRP B O 1
ATOM 4722 N N . GLN B 1 226 ? 12.328 -12.328 -22.406 1 98 226 GLN B N 1
ATOM 4723 C CA . GLN B 1 226 ? 12.219 -11.508 -23.609 1 98 226 GLN B CA 1
ATOM 4724 C C . GLN B 1 226 ? 10.938 -10.672 -23.578 1 98 226 GLN B C 1
ATOM 4726 O O . GLN B 1 226 ? 9.875 -11.172 -23.203 1 98 226 GLN B O 1
ATOM 4731 N N . PRO B 1 227 ? 11.125 -9.383 -23.922 1 98.19 227 PRO B N 1
ATOM 4732 C CA . PRO B 1 227 ? 9.883 -8.625 -24.047 1 98.19 227 PRO B CA 1
ATOM 4733 C C . PRO B 1 227 ? 8.867 -9.305 -24.969 1 98.19 227 PRO B C 1
ATOM 4735 O O . PRO B 1 227 ? 9.242 -9.883 -26 1 98.19 227 PRO B O 1
ATOM 4738 N N . GLY B 1 228 ? 7.621 -9.297 -24.578 1 97.94 228 GLY B N 1
ATOM 4739 C CA . GLY B 1 228 ? 6.574 -9.906 -25.391 1 97.94 228 GLY B CA 1
ATOM 4740 C C . GLY B 1 228 ? 6.301 -11.352 -25.016 1 97.94 228 GLY B C 1
ATOM 4741 O O . GLY B 1 228 ? 5.328 -11.945 -25.484 1 97.94 228 GLY B O 1
ATOM 4742 N N . THR B 1 229 ? 7.078 -11.883 -24.172 1 98.19 229 THR B N 1
ATOM 4743 C CA . THR B 1 229 ? 6.902 -13.266 -23.734 1 98.19 229 THR B CA 1
ATOM 4744 C C . THR B 1 229 ? 5.551 -13.438 -23.031 1 98.19 229 THR B C 1
ATOM 4746 O O . THR B 1 229 ? 5.129 -12.578 -22.25 1 98.19 229 THR B O 1
ATOM 4749 N N . VAL B 1 230 ? 4.875 -14.5 -23.359 1 98.44 230 VAL B N 1
ATOM 4750 C CA . VAL B 1 230 ? 3.691 -14.922 -22.609 1 98.44 230 VAL B CA 1
ATOM 4751 C C . VAL B 1 230 ? 4.074 -16 -21.594 1 98.44 230 VAL B C 1
ATOM 4753 O O . VAL B 1 230 ? 4.668 -17.016 -21.969 1 98.44 230 VAL B O 1
ATOM 4756 N N . LEU B 1 231 ? 3.803 -15.742 -20.375 1 97.94 231 LEU B N 1
ATOM 4757 C CA . LEU B 1 231 ? 4.02 -16.672 -19.266 1 97.94 231 LEU B CA 1
ATOM 4758 C C . LEU B 1 231 ? 2.727 -17.391 -18.906 1 97.94 231 LEU B C 1
ATOM 4760 O O . LEU B 1 231 ? 1.707 -16.75 -18.641 1 97.94 231 LEU B O 1
ATOM 4764 N N . THR B 1 232 ? 2.713 -18.703 -18.969 1 97.69 232 THR B N 1
ATOM 4765 C CA . THR B 1 232 ? 1.608 -19.531 -18.5 1 97.69 232 THR B CA 1
ATOM 4766 C C . THR B 1 232 ? 2.037 -20.406 -17.328 1 97.69 232 THR B C 1
ATOM 4768 O O . THR B 1 232 ? 2.938 -21.234 -17.453 1 97.69 232 THR B O 1
ATOM 4771 N N . VAL B 1 233 ? 1.395 -20.203 -16.188 1 97.75 233 VAL B N 1
ATOM 4772 C CA . VAL B 1 233 ? 1.815 -20.844 -14.945 1 97.75 233 VAL B CA 1
ATOM 4773 C C . VAL B 1 233 ? 0.656 -21.641 -14.359 1 97.75 233 VAL B C 1
ATOM 4775 O O . VAL B 1 233 ? -0.489 -21.188 -14.359 1 97.75 233 VAL B O 1
ATOM 4778 N N . ARG B 1 234 ? 0.917 -22.844 -13.938 1 97.19 234 ARG B N 1
ATOM 4779 C CA . ARG B 1 234 ? -0.021 -23.656 -13.156 1 97.19 234 ARG B CA 1
ATOM 4780 C C . ARG B 1 234 ? 0.672 -24.297 -11.961 1 97.19 234 ARG B C 1
ATOM 4782 O O . ARG B 1 234 ? 1.62 -25.062 -12.125 1 97.19 234 ARG B O 1
ATOM 4789 N N . ILE B 1 235 ? 0.24 -23.922 -10.805 1 97.38 235 ILE B N 1
ATOM 4790 C CA . ILE B 1 235 ? 0.633 -24.578 -9.562 1 97.38 235 ILE B CA 1
ATOM 4791 C C . ILE B 1 235 ? -0.417 -25.609 -9.172 1 97.38 235 ILE B C 1
ATOM 4793 O O . ILE B 1 235 ? -1.4 -25.281 -8.508 1 97.38 235 ILE B O 1
ATOM 4797 N N . ALA B 1 236 ? -0.181 -26.844 -9.594 1 97.69 236 ALA B N 1
ATOM 4798 C CA . ALA B 1 236 ? -1.165 -27.922 -9.508 1 97.69 236 ALA B CA 1
ATOM 4799 C C . ALA B 1 236 ? -1.006 -28.719 -8.211 1 97.69 236 ALA B C 1
ATOM 4801 O O . ALA B 1 236 ? -0.842 -29.938 -8.234 1 97.69 236 ALA B O 1
ATOM 4802 N N . VAL B 1 237 ? -1.209 -28.062 -7.113 1 97.25 237 VAL B N 1
ATOM 4803 C CA . VAL B 1 237 ? -0.904 -28.734 -5.852 1 97.25 237 VAL B CA 1
ATOM 4804 C C . VAL B 1 237 ? -2.195 -28.984 -5.074 1 97.25 237 VAL B C 1
ATOM 4806 O O . VAL B 1 237 ? -2.16 -29.453 -3.941 1 97.25 237 VAL B O 1
ATOM 4809 N N . GLY B 1 238 ? -3.324 -28.656 -5.68 1 96 238 GLY B N 1
ATOM 4810 C CA . GLY B 1 238 ? -4.566 -28.969 -4.996 1 96 238 GLY B CA 1
ATOM 4811 C C . GLY B 1 238 ? -4.691 -30.438 -4.641 1 96 238 GLY B C 1
ATOM 4812 O O . GLY B 1 238 ? -4.664 -31.297 -5.523 1 96 238 GLY B O 1
ATOM 4813 N N . GLY B 1 239 ? -4.797 -30.703 -3.316 1 96.38 239 GLY B N 1
ATOM 4814 C CA . GLY B 1 239 ? -4.957 -32.062 -2.863 1 96.38 239 GLY B CA 1
ATOM 4815 C C . GLY B 1 239 ? -3.658 -32.844 -2.854 1 96.38 239 GLY B C 1
ATOM 4816 O O . GLY B 1 239 ? -3.646 -34.031 -2.527 1 96.38 239 GLY B O 1
ATOM 4817 N N . LEU B 1 240 ? -2.564 -32.25 -3.227 1 97.44 240 LEU B N 1
ATOM 4818 C CA . LEU B 1 240 ? -1.264 -32.906 -3.219 1 97.44 240 LEU B CA 1
ATOM 4819 C C . LEU B 1 240 ? -0.721 -33.031 -1.799 1 97.44 240 LEU B C 1
ATOM 4821 O O . LEU B 1 240 ? -0.729 -32.062 -1.046 1 97.44 240 LEU B O 1
ATOM 4825 N N . PRO B 1 241 ? -0.27 -34.219 -1.455 1 97 241 PRO B N 1
ATOM 4826 C CA . PRO B 1 241 ? 0.42 -34.281 -0.165 1 97 241 PRO B CA 1
ATOM 4827 C C . PRO B 1 241 ? 1.638 -33.375 -0.093 1 97 241 PRO B C 1
ATOM 4829 O O . PRO B 1 241 ? 2.477 -33.375 -0.998 1 97 241 PRO B O 1
ATOM 4832 N N . THR B 1 242 ? 1.71 -32.625 0.941 1 97.06 242 THR B N 1
ATOM 4833 C CA . THR B 1 242 ? 2.807 -31.672 1.085 1 97.06 242 THR B CA 1
ATOM 4834 C C . THR B 1 242 ? 3.605 -31.953 2.354 1 97.06 242 THR B C 1
ATOM 4836 O O . THR B 1 242 ? 4.355 -31.094 2.826 1 97.06 242 THR B O 1
ATOM 4839 N N . GLY B 1 243 ? 3.402 -33.062 2.943 1 95 243 GLY B N 1
ATOM 4840 C CA . GLY B 1 243 ? 4.137 -33.5 4.129 1 95 243 GLY B CA 1
ATOM 4841 C C . GLY B 1 243 ? 3.312 -33.406 5.398 1 95 243 GLY B C 1
ATOM 4842 O O . GLY B 1 243 ? 2.475 -32.5 5.547 1 95 243 GLY B O 1
ATOM 4843 N N . LYS B 1 244 ? 3.494 -34.406 6.25 1 94.25 244 LYS B N 1
ATOM 4844 C CA . LYS B 1 244 ? 2.951 -34.438 7.602 1 94.25 244 LYS B CA 1
ATOM 4845 C C . LYS B 1 244 ? 1.429 -34.344 7.586 1 94.25 244 LYS B C 1
ATOM 4847 O O . LYS B 1 244 ? 0.84 -33.594 8.383 1 94.25 244 LYS B O 1
ATOM 4852 N N . GLY B 1 245 ? 0.864 -34.938 6.637 1 94.25 245 GLY B N 1
ATOM 4853 C CA . GLY B 1 245 ? -0.587 -35.031 6.609 1 94.25 245 GLY B CA 1
ATOM 4854 C C . GLY B 1 245 ? -1.242 -33.812 5.965 1 94.25 245 GLY B C 1
ATOM 4855 O O . GLY B 1 245 ? -2.469 -33.75 5.859 1 94.25 245 GLY B O 1
ATOM 4856 N N . TYR B 1 246 ? -0.407 -32.875 5.605 1 95.19 246 TYR B N 1
ATOM 4857 C CA . TYR B 1 246 ? -0.957 -31.719 4.91 1 95.19 246 TYR B CA 1
ATOM 4858 C C . TYR B 1 246 ? -1.133 -32 3.424 1 95.19 246 TYR B C 1
ATOM 4860 O O . TYR B 1 246 ? -0.398 -32.812 2.852 1 95.19 246 TYR B O 1
ATOM 4868 N N . HIS B 1 247 ? -2.172 -31.344 2.854 1 96.25 247 HIS B N 1
ATOM 4869 C CA . HIS B 1 247 ? -2.404 -31.359 1.414 1 96.25 247 HIS B CA 1
ATOM 4870 C C . HIS B 1 247 ? -2.561 -29.953 0.864 1 96.25 247 HIS B C 1
ATOM 4872 O O . HIS B 1 247 ? -3.092 -29.078 1.545 1 96.25 247 HIS B O 1
ATOM 4878 N N . GLY B 1 248 ? -2.061 -29.781 -0.32 1 95.38 248 GLY B N 1
ATOM 4879 C CA . GLY B 1 248 ? -2.256 -28.484 -0.933 1 95.38 248 GLY B CA 1
ATOM 4880 C C . GLY B 1 248 ? -3.711 -28.062 -0.981 1 95.38 248 GLY B C 1
ATOM 4881 O O . GLY B 1 248 ? -4.598 -28.891 -1.195 1 95.38 248 GLY B O 1
ATOM 4882 N N . ASP B 1 249 ? -3.943 -26.781 -0.875 1 91.56 249 ASP B N 1
ATOM 4883 C CA . ASP B 1 249 ? -5.309 -26.297 -0.712 1 91.56 249 ASP B CA 1
ATOM 4884 C C . ASP B 1 249 ? -6.043 -26.25 -2.051 1 91.56 249 ASP B C 1
ATOM 4886 O O . ASP B 1 249 ? -7.203 -26.656 -2.139 1 91.56 249 ASP B O 1
ATOM 4890 N N . ARG B 1 250 ? -5.391 -25.781 -3.049 1 92.31 250 ARG B N 1
ATOM 4891 C CA . ARG B 1 250 ? -6.012 -25.625 -4.359 1 92.31 250 ARG B CA 1
ATOM 4892 C C . ARG B 1 250 ? -4.961 -25.453 -5.449 1 92.31 250 ARG B C 1
ATOM 4894 O O . ARG B 1 250 ? -3.787 -25.219 -5.156 1 92.31 250 ARG B O 1
ATOM 4901 N N . ASP B 1 251 ? -5.441 -25.625 -6.73 1 95.06 251 ASP B N 1
ATOM 4902 C CA . ASP B 1 251 ? -4.613 -25.25 -7.871 1 95.06 251 ASP B CA 1
ATOM 4903 C C . ASP B 1 251 ? -4.633 -23.734 -8.086 1 95.06 251 ASP B C 1
ATOM 4905 O O . ASP B 1 251 ? -5.629 -23.062 -7.781 1 95.06 251 ASP B O 1
ATOM 4909 N N . ARG B 1 252 ? -3.445 -23.234 -8.523 1 93.62 252 ARG B N 1
ATOM 4910 C CA . ARG B 1 252 ? -3.348 -21.844 -8.953 1 93.62 252 ARG B CA 1
ATOM 4911 C C . ARG B 1 252 ? -2.805 -21.75 -10.375 1 93.62 252 ARG B C 1
ATOM 4913 O O . ARG B 1 252 ? -1.922 -22.516 -10.766 1 93.62 252 ARG B O 1
ATOM 4920 N N . SER B 1 253 ? -3.402 -20.797 -11.109 1 94.5 253 SER B N 1
ATOM 4921 C CA . SER B 1 253 ? -2.906 -20.609 -12.469 1 94.5 253 SER B CA 1
ATOM 4922 C C . SER B 1 253 ? -3.041 -19.141 -12.898 1 94.5 253 SER B C 1
ATOM 4924 O O . SER B 1 253 ? -3.836 -18.391 -12.336 1 94.5 253 SER B O 1
ATOM 4926 N N . ALA B 1 254 ? -2.156 -18.781 -13.82 1 94.94 254 ALA B N 1
ATOM 4927 C CA . ALA B 1 254 ? -2.223 -17.438 -14.406 1 94.94 254 ALA B CA 1
ATOM 4928 C C . ALA B 1 254 ? -1.487 -17.406 -15.742 1 94.94 254 ALA B C 1
ATOM 4930 O O . ALA B 1 254 ? -0.529 -18.141 -15.961 1 94.94 254 ALA B O 1
ATOM 4931 N N . THR B 1 255 ? -1.997 -16.578 -16.594 1 97.12 255 THR B N 1
ATOM 4932 C CA . THR B 1 255 ? -1.318 -16.219 -17.844 1 97.12 255 THR B CA 1
ATOM 4933 C C . THR B 1 255 ? -1.057 -14.711 -17.906 1 97.12 255 THR B C 1
ATOM 4935 O O . THR B 1 255 ? -1.974 -13.906 -17.719 1 97.12 255 THR B O 1
ATOM 4938 N N . ALA B 1 256 ? 0.184 -14.398 -18.141 1 97 256 ALA B N 1
ATOM 4939 C CA . ALA B 1 256 ? 0.575 -12.992 -18.156 1 97 256 ALA B CA 1
ATOM 4940 C C . ALA B 1 256 ? 1.566 -12.703 -19.266 1 97 256 ALA B C 1
ATOM 4942 O O . ALA B 1 256 ? 2.031 -13.625 -19.953 1 97 256 ALA B O 1
ATOM 4943 N N . LYS B 1 257 ? 1.795 -11.406 -19.469 1 98.25 257 LYS B N 1
ATOM 4944 C CA . LYS B 1 257 ? 2.723 -10.969 -20.5 1 98.25 257 LYS B CA 1
ATOM 4945 C C . LYS B 1 257 ? 3.912 -10.227 -19.906 1 98.25 257 LYS B C 1
ATOM 4947 O O . LYS B 1 257 ? 3.834 -9.727 -18.781 1 98.25 257 LYS B O 1
ATOM 4952 N N . ILE B 1 258 ? 4.988 -10.305 -20.625 1 98.56 258 ILE B N 1
ATOM 4953 C CA . ILE B 1 258 ? 6.172 -9.523 -20.281 1 98.56 258 ILE B CA 1
ATOM 4954 C C . ILE B 1 258 ? 6.246 -8.281 -21.172 1 98.56 258 ILE B C 1
ATOM 4956 O O . ILE B 1 258 ? 6.133 -8.383 -22.391 1 98.56 258 ILE B O 1
ATOM 4960 N N . GLY B 1 259 ? 6.402 -7.133 -20.5 1 98.31 259 GLY B N 1
ATOM 4961 C CA . GLY B 1 259 ? 6.441 -5.871 -21.219 1 98.31 259 GLY B CA 1
ATOM 4962 C C . GLY B 1 259 ? 7.836 -5.48 -21.672 1 98.31 259 GLY B C 1
ATOM 4963 O O . GLY B 1 259 ? 8.703 -6.34 -21.844 1 98.31 259 GLY B O 1
ATOM 4964 N N . ARG B 1 260 ? 8.008 -4.227 -21.859 1 97.81 260 ARG B N 1
ATOM 4965 C CA . ARG B 1 260 ? 9.266 -3.645 -22.312 1 97.81 260 ARG B CA 1
ATOM 4966 C C . ARG B 1 260 ? 10.383 -3.906 -21.312 1 97.81 260 ARG B C 1
ATOM 4968 O O . ARG B 1 260 ? 10.125 -4.199 -20.141 1 97.81 260 ARG B O 1
ATOM 4975 N N . ARG B 1 261 ? 11.586 -3.777 -21.812 1 98.62 261 ARG B N 1
ATOM 4976 C CA . ARG B 1 261 ? 12.734 -3.883 -20.922 1 98.62 261 ARG B CA 1
ATOM 4977 C C . ARG B 1 261 ? 13.086 -2.527 -20.328 1 98.62 261 ARG B C 1
ATOM 4979 O O . ARG B 1 261 ? 13.531 -1.625 -21.031 1 98.62 261 ARG B O 1
ATOM 4986 N N . LEU B 1 262 ? 12.773 -2.373 -19.109 1 98.81 262 LEU B N 1
ATOM 4987 C CA . LEU B 1 262 ? 13.141 -1.183 -18.344 1 98.81 262 LEU B CA 1
ATOM 4988 C C . LEU B 1 262 ? 13.93 -1.556 -17.094 1 98.81 262 LEU B C 1
ATOM 4990 O O . LEU B 1 262 ? 13.461 -2.357 -16.281 1 98.81 262 LEU B O 1
ATOM 4994 N N . GLU B 1 263 ? 15.117 -1.023 -17.031 1 98.75 263 GLU B N 1
ATOM 4995 C CA . GLU B 1 263 ? 16.016 -1.304 -15.922 1 98.75 263 GLU B CA 1
ATOM 4996 C C . GLU B 1 263 ? 16.375 -0.023 -15.18 1 98.75 263 GLU B C 1
ATOM 4998 O O . GLU B 1 263 ? 16.609 1.019 -15.797 1 98.75 263 GLU B O 1
ATOM 5003 N N . MET B 1 264 ? 16.406 -0.127 -13.875 1 98.94 264 MET B N 1
ATOM 5004 C CA . MET B 1 264 ? 16.859 0.975 -13.023 1 98.94 264 MET B CA 1
ATOM 5005 C C . MET B 1 264 ? 18.156 0.616 -12.32 1 98.94 264 MET B C 1
ATOM 5007 O O . MET B 1 264 ? 18.25 -0.412 -11.641 1 98.94 264 MET B O 1
ATOM 5011 N N . LYS B 1 265 ? 19.141 1.478 -12.516 1 98.88 265 LYS B N 1
ATOM 5012 C CA . LYS B 1 265 ? 20.453 1.277 -11.914 1 98.88 265 LYS B CA 1
ATOM 5013 C C . LYS B 1 265 ? 20.812 2.434 -10.984 1 98.88 265 LYS B C 1
ATOM 5015 O O . LYS B 1 265 ? 20.938 3.578 -11.422 1 98.88 265 LYS B O 1
ATOM 5020 N N . VAL B 1 266 ? 20.984 2.125 -9.719 1 98.94 266 VAL B N 1
ATOM 5021 C CA . VAL B 1 266 ? 21.312 3.131 -8.711 1 98.94 266 VAL B CA 1
ATOM 5022 C C . VAL B 1 266 ? 22.766 2.963 -8.266 1 98.94 266 VAL B C 1
ATOM 5024 O O . VAL B 1 266 ? 23.172 1.866 -7.883 1 98.94 266 VAL B O 1
ATOM 5027 N N . ASP B 1 267 ? 23.453 4.027 -8.344 1 98.75 267 ASP B N 1
ATOM 5028 C CA . ASP B 1 267 ? 24.859 4.031 -7.934 1 98.75 267 ASP B CA 1
ATOM 5029 C C . ASP B 1 267 ? 25.078 4.973 -6.75 1 98.75 267 ASP B C 1
ATOM 5031 O O . ASP B 1 267 ? 24.891 6.188 -6.871 1 98.75 267 ASP B O 1
ATOM 5035 N N . ASN B 1 268 ? 25.531 4.414 -5.629 1 98.62 268 ASN B N 1
ATOM 5036 C CA . ASN B 1 268 ? 25.719 5.215 -4.422 1 98.62 268 ASN B CA 1
ATOM 5037 C C . ASN B 1 268 ? 26.859 6.203 -4.574 1 98.62 268 ASN B C 1
ATOM 5039 O O . ASN B 1 268 ? 26.859 7.266 -3.949 1 98.62 268 ASN B O 1
ATOM 5043 N N . ALA B 1 269 ? 27.891 5.836 -5.281 1 98 269 ALA B N 1
ATOM 5044 C CA . ALA B 1 269 ? 29.031 6.723 -5.441 1 98 269 ALA B CA 1
ATOM 5045 C C . ALA B 1 269 ? 28.625 8.047 -6.086 1 98 269 ALA B C 1
ATOM 5047 O O . ALA B 1 269 ? 28.969 9.117 -5.59 1 98 269 ALA B O 1
ATOM 5048 N N . SER B 1 270 ? 27.859 7.957 -7.172 1 98.25 270 SER B N 1
ATOM 5049 C CA . SER B 1 270 ? 27.406 9.156 -7.875 1 98.25 270 SER B CA 1
ATOM 5050 C C . SER B 1 270 ? 26.078 9.656 -7.336 1 98.25 270 SER B C 1
ATOM 5052 O O . SER B 1 270 ? 25.656 10.773 -7.637 1 98.25 270 SER B O 1
ATOM 5054 N N . LYS B 1 271 ? 25.406 8.805 -6.566 1 98.62 271 LYS B N 1
ATOM 5055 C CA . LYS B 1 271 ? 24.078 9.07 -6.039 1 98.62 271 LYS B CA 1
ATOM 5056 C C . LYS B 1 271 ? 23.109 9.469 -7.156 1 98.62 271 LYS B C 1
ATOM 5058 O O . LYS B 1 271 ? 22.453 10.508 -7.066 1 98.62 271 LYS B O 1
ATOM 5063 N N . LYS B 1 272 ? 23.156 8.547 -8.172 1 98.81 272 LYS B N 1
ATOM 5064 C CA . LYS B 1 272 ? 22.297 8.703 -9.336 1 98.81 272 LYS B CA 1
ATOM 5065 C C . LYS B 1 272 ? 21.625 7.383 -9.695 1 98.81 272 LYS B C 1
ATOM 5067 O O . LYS B 1 272 ? 22.188 6.312 -9.461 1 98.81 272 LYS B O 1
ATOM 5072 N N . MET B 1 273 ? 20.438 7.562 -10.203 1 98.94 273 MET B N 1
ATOM 5073 C CA . MET B 1 273 ? 19.75 6.453 -10.859 1 98.94 273 MET B CA 1
ATOM 5074 C C . MET B 1 273 ? 19.75 6.633 -12.375 1 98.94 273 MET B C 1
ATOM 5076 O O . MET B 1 273 ? 19.422 7.711 -12.875 1 98.94 273 MET B O 1
ATOM 5080 N N . THR B 1 274 ? 20.156 5.613 -13.031 1 98.88 274 THR B N 1
ATOM 5081 C CA . THR B 1 274 ? 20.047 5.562 -14.484 1 98.88 274 THR B CA 1
ATOM 5082 C C . THR B 1 274 ? 18.938 4.609 -14.922 1 98.88 274 THR B C 1
ATOM 5084 O O . THR B 1 274 ? 18.938 3.441 -14.531 1 98.88 274 THR B O 1
ATOM 5087 N N . VAL B 1 275 ? 18.031 5.176 -15.68 1 98.88 275 VAL B N 1
ATOM 5088 C CA . VAL B 1 275 ? 16.938 4.379 -16.203 1 98.88 275 VAL B CA 1
ATOM 5089 C C . VAL B 1 275 ? 17.203 4.008 -17.656 1 98.88 275 VAL B C 1
ATOM 5091 O O . VAL B 1 275 ? 17.438 4.883 -18.5 1 98.88 275 VAL B O 1
ATOM 5094 N N . VAL B 1 276 ? 17.203 2.723 -17.906 1 98.81 276 VAL B N 1
ATOM 5095 C CA . VAL B 1 276 ? 17.531 2.195 -19.234 1 98.81 276 VAL B CA 1
ATOM 5096 C C . VAL B 1 276 ? 16.312 1.506 -19.828 1 98.81 276 VAL B C 1
ATOM 5098 O O . VAL B 1 276 ? 15.75 0.59 -19.219 1 98.81 276 VAL B O 1
ATOM 5101 N N . LYS B 1 277 ? 15.875 1.976 -20.969 1 98.5 277 LYS B N 1
ATOM 5102 C CA . LYS B 1 277 ? 14.781 1.353 -21.703 1 98.5 277 LYS B CA 1
ATOM 5103 C C . LYS B 1 277 ? 15.273 0.746 -23.016 1 98.5 277 LYS B C 1
ATOM 5105 O O . LYS B 1 277 ? 15.82 1.451 -23.859 1 98.5 277 LYS B O 1
ATOM 5110 N N . ASN B 1 278 ? 15.117 -0.556 -23.109 1 96.88 278 ASN B N 1
ATOM 5111 C CA . ASN B 1 278 ? 15.531 -1.269 -24.312 1 96.88 278 ASN B CA 1
ATOM 5112 C C . ASN B 1 278 ? 16.969 -0.936 -24.688 1 96.88 278 ASN B C 1
ATOM 5114 O O . ASN B 1 278 ? 17.266 -0.624 -25.844 1 96.88 278 ASN B O 1
ATOM 5118 N N . GLY B 1 279 ? 17.766 -0.799 -23.719 1 96.19 279 GLY B N 1
ATOM 5119 C CA . GLY B 1 279 ? 19.188 -0.667 -23.922 1 96.19 279 GLY B CA 1
ATOM 5120 C C . GLY B 1 279 ? 19.656 0.776 -24.016 1 96.19 279 GLY B C 1
ATOM 5121 O O . GLY B 1 279 ? 20.859 1.049 -24.078 1 96.19 279 GLY B O 1
ATOM 5122 N N . LYS B 1 280 ? 18.672 1.68 -23.922 1 98.19 280 LYS B N 1
ATOM 5123 C CA . LYS B 1 280 ? 19.016 3.096 -24.031 1 98.19 280 LYS B CA 1
ATOM 5124 C C . LYS B 1 280 ? 18.703 3.84 -22.734 1 98.19 280 LYS B C 1
ATOM 5126 O O . LYS B 1 280 ? 17.641 3.637 -22.141 1 98.19 280 LYS B O 1
ATOM 5131 N N . VAL B 1 281 ? 19.641 4.684 -22.422 1 98.56 281 VAL B N 1
ATOM 5132 C CA . VAL B 1 281 ? 19.391 5.535 -21.266 1 98.56 281 VAL B CA 1
ATOM 5133 C C . VAL B 1 281 ? 18.297 6.543 -21.594 1 98.56 281 VAL B C 1
ATOM 5135 O O . VAL B 1 281 ? 18.422 7.316 -22.547 1 98.56 281 VAL B O 1
ATOM 5138 N N . VAL B 1 282 ? 17.281 6.531 -20.828 1 98.69 282 VAL B N 1
ATOM 5139 C CA . VAL B 1 282 ? 16.172 7.438 -21.125 1 98.69 282 VAL B CA 1
ATOM 5140 C C . VAL B 1 282 ? 16.094 8.531 -20.062 1 98.69 282 VAL B C 1
ATOM 5142 O O . VAL B 1 282 ? 15.461 9.562 -20.266 1 98.69 282 VAL B O 1
ATOM 5145 N N . LYS B 1 283 ? 16.75 8.281 -18.891 1 98.62 283 LYS B N 1
ATOM 5146 C CA . LYS B 1 283 ? 16.781 9.312 -17.859 1 98.62 283 LYS B CA 1
ATOM 5147 C C . LYS B 1 283 ? 17.844 9.008 -16.797 1 98.62 283 LYS B C 1
ATOM 5149 O O . LYS B 1 283 ? 18.094 7.844 -16.484 1 98.62 283 LYS B O 1
ATOM 5154 N N . THR B 1 284 ? 18.516 10.031 -16.375 1 98.75 284 THR B N 1
ATOM 5155 C CA . THR B 1 284 ? 19.344 10 -15.172 1 98.75 284 THR B CA 1
ATOM 5156 C C . THR B 1 284 ? 18.812 10.969 -14.117 1 98.75 284 THR B C 1
ATOM 5158 O O . THR B 1 284 ? 18.453 12.102 -14.438 1 98.75 284 THR B O 1
ATOM 5161 N N . MET B 1 285 ? 18.688 10.5 -12.883 1 98.75 285 MET B N 1
ATOM 5162 C CA . MET B 1 285 ? 18.125 11.359 -11.844 1 98.75 285 MET B CA 1
ATOM 5163 C C . MET B 1 285 ? 18.922 11.242 -10.555 1 98.75 285 MET B C 1
ATOM 5165 O O . MET B 1 285 ? 19.438 10.172 -10.234 1 98.75 285 MET B O 1
ATOM 5169 N N . PRO B 1 286 ? 19.031 12.344 -9.859 1 98.81 286 PRO B N 1
ATOM 5170 C CA . PRO B 1 286 ? 19.688 12.281 -8.555 1 98.81 286 PRO B CA 1
ATOM 5171 C C . PRO B 1 286 ? 18.859 11.523 -7.512 1 98.81 286 PRO B C 1
ATOM 5173 O O . PRO B 1 286 ? 17.641 11.586 -7.531 1 98.81 286 PRO B O 1
ATOM 5176 N N . VAL B 1 287 ? 19.578 10.805 -6.613 1 98.88 287 VAL B N 1
ATOM 5177 C CA . VAL B 1 287 ? 18.906 10.062 -5.543 1 98.88 287 VAL B CA 1
ATOM 5178 C C . VAL B 1 287 ? 19.609 10.352 -4.215 1 98.88 287 VAL B C 1
ATOM 5180 O O . VAL B 1 287 ? 20.703 10.898 -4.184 1 98.88 287 VAL B O 1
ATOM 5183 N N . SER B 1 288 ? 18.906 10.141 -3.168 1 98.81 288 SER B N 1
ATOM 5184 C CA . SER B 1 288 ? 19.484 10.031 -1.833 1 98.81 288 SER B CA 1
ATOM 5185 C C . SER B 1 288 ? 19.156 8.68 -1.198 1 98.81 288 SER B C 1
ATOM 5187 O O . SER B 1 288 ? 17.984 8.328 -1.058 1 98.81 288 SER B O 1
ATOM 5189 N N . LEU B 1 289 ? 20.203 7.953 -0.854 1 98.62 289 LEU B N 1
ATOM 5190 C CA . LEU B 1 289 ? 20.031 6.629 -0.263 1 98.62 289 LEU B CA 1
ATOM 5191 C C . LEU B 1 289 ? 20.078 6.703 1.26 1 98.62 289 LEU B C 1
ATOM 5193 O O . LEU B 1 289 ? 20 7.793 1.833 1 98.62 289 LEU B O 1
ATOM 5197 N N . GLY B 1 290 ? 20.062 5.508 1.8 1 97.69 290 GLY B N 1
ATOM 5198 C CA . GLY B 1 290 ? 20.094 5.449 3.252 1 97.69 290 GLY B CA 1
ATOM 5199 C C . GLY B 1 290 ? 21.375 6.023 3.842 1 97.69 290 GLY B C 1
ATOM 5200 O O . GLY B 1 290 ? 22.453 5.812 3.303 1 97.69 290 GLY B O 1
ATOM 5201 N N . LYS B 1 291 ? 21.188 6.707 4.961 1 96.25 291 LYS B N 1
ATOM 5202 C CA . LYS B 1 291 ? 22.344 7.195 5.707 1 96.25 291 LYS B CA 1
ATOM 5203 C C . LYS B 1 291 ? 23.109 6.043 6.355 1 96.25 291 LYS B C 1
ATOM 5205 O O . LYS B 1 291 ? 22.641 4.898 6.336 1 96.25 291 LYS B O 1
ATOM 5210 N N . LYS B 1 292 ? 24.188 6.312 6.984 1 94.25 292 LYS B N 1
ATOM 5211 C CA . LYS B 1 292 ? 25.094 5.301 7.516 1 94.25 292 LYS B CA 1
ATOM 5212 C C . LYS B 1 292 ? 24.391 4.43 8.555 1 94.25 292 LYS B C 1
ATOM 5214 O O . LYS B 1 292 ? 24.594 3.213 8.594 1 94.25 292 LYS B O 1
ATOM 5219 N N . SER B 1 293 ? 23.547 5.02 9.328 1 92.94 293 SER B N 1
ATOM 5220 C CA . SER B 1 293 ? 22.891 4.301 10.414 1 92.94 293 SER B CA 1
ATOM 5221 C C . SER B 1 293 ? 21.719 3.457 9.898 1 92.94 293 SER B C 1
ATOM 5223 O O . SER B 1 293 ? 21.234 2.568 10.594 1 92.94 293 SER B O 1
ATOM 5225 N N . THR B 1 294 ? 21.219 3.713 8.711 1 93.56 294 THR B N 1
ATOM 5226 C CA . THR B 1 294 ? 20.125 2.986 8.078 1 93.56 294 THR B CA 1
ATOM 5227 C C . THR B 1 294 ? 20.375 2.816 6.586 1 93.56 294 THR B C 1
ATOM 5229 O O . THR B 1 294 ? 19.609 3.312 5.758 1 93.56 294 THR B O 1
ATOM 5232 N N . PRO B 1 295 ? 21.359 2.098 6.297 1 96.69 295 PRO B N 1
ATOM 5233 C CA . PRO B 1 295 ? 21.797 2.023 4.902 1 96.69 295 PRO B CA 1
ATOM 5234 C C . PRO B 1 295 ? 20.797 1.298 4.008 1 96.69 295 PRO B C 1
ATOM 5236 O O . PRO B 1 295 ? 20.094 0.389 4.465 1 96.69 295 PRO B O 1
ATOM 5239 N N . SER B 1 296 ? 20.719 1.756 2.768 1 97.88 296 SER B N 1
ATOM 5240 C CA . SER B 1 296 ? 20.062 0.957 1.739 1 97.88 296 SER B CA 1
ATOM 5241 C C . SER B 1 296 ? 20.812 -0.343 1.481 1 97.88 296 SER B C 1
ATOM 5243 O O . SER B 1 296 ? 22.031 -0.399 1.631 1 97.88 296 SER B O 1
ATOM 5245 N N . SER B 1 297 ? 20.094 -1.295 1.101 1 97.88 297 SER B N 1
ATOM 5246 C CA . SER B 1 297 ? 20.719 -2.537 0.682 1 97.88 297 SER B CA 1
ATOM 5247 C C . SER B 1 297 ? 21.172 -2.465 -0.774 1 97.88 297 SER B C 1
ATOM 5249 O O . SER B 1 297 ? 20.469 -1.922 -1.622 1 97.88 297 SER B O 1
ATOM 5251 N N . SER B 1 298 ? 22.375 -3.061 -0.957 1 98.25 298 SER B N 1
ATOM 5252 C CA . SER B 1 298 ? 22.844 -3.246 -2.326 1 98.25 298 SER B CA 1
ATOM 5253 C C . SER B 1 298 ? 22.469 -4.625 -2.857 1 98.25 298 SER B C 1
ATOM 5255 O O . SER B 1 298 ? 22.453 -5.602 -2.107 1 98.25 298 SER B O 1
ATOM 5257 N N . GLY B 1 299 ? 22.203 -4.688 -4.137 1 98.31 299 GLY B N 1
ATOM 5258 C CA . GLY B 1 299 ? 21.812 -5.91 -4.82 1 98.31 299 GLY B CA 1
ATOM 5259 C C . GLY B 1 299 ? 20.844 -5.676 -5.961 1 98.31 299 GLY B C 1
ATOM 5260 O O . GLY B 1 299 ? 20.516 -4.527 -6.285 1 98.31 299 GLY B O 1
ATOM 5261 N N . THR B 1 300 ? 20.516 -6.758 -6.617 1 98.5 300 THR B N 1
ATOM 5262 C CA . THR B 1 300 ? 19.5 -6.703 -7.664 1 98.5 300 THR B CA 1
ATOM 5263 C C . THR B 1 300 ? 18.141 -7.078 -7.109 1 98.5 300 THR B C 1
ATOM 5265 O O . THR B 1 300 ? 17.922 -8.211 -6.688 1 98.5 300 THR B O 1
ATOM 5268 N N . MET B 1 301 ? 17.281 -6.098 -7.141 1 98.56 301 MET B N 1
ATOM 5269 C CA . MET B 1 301 ? 15.906 -6.234 -6.645 1 98.56 301 MET B CA 1
ATOM 5270 C C . MET B 1 301 ? 14.906 -6.168 -7.793 1 98.56 301 MET B C 1
ATOM 5272 O O . MET B 1 301 ? 15.297 -6.035 -8.953 1 98.56 301 MET B O 1
ATOM 5276 N N . VAL B 1 302 ? 13.664 -6.461 -7.484 1 98.56 302 VAL B N 1
ATOM 5277 C CA . VAL B 1 302 ? 12.531 -6.414 -8.398 1 98.56 302 VAL B CA 1
ATOM 5278 C C . VAL B 1 302 ? 11.391 -5.617 -7.773 1 98.56 302 VAL B C 1
ATOM 5280 O O . VAL B 1 302 ? 11.109 -5.762 -6.582 1 98.56 302 VAL B O 1
ATOM 5283 N N . ILE B 1 303 ? 10.75 -4.758 -8.57 1 98.75 303 ILE B N 1
ATOM 5284 C CA . ILE B 1 303 ? 9.594 -4.047 -8.031 1 98.75 303 ILE B CA 1
ATOM 5285 C C . ILE B 1 303 ? 8.5 -5.043 -7.656 1 98.75 303 ILE B C 1
ATOM 5287 O O . ILE B 1 303 ? 8.047 -5.824 -8.5 1 98.75 303 ILE B O 1
ATOM 5291 N N . ILE B 1 304 ? 8.016 -4.922 -6.391 1 97.69 304 ILE B N 1
ATOM 5292 C CA . ILE B 1 304 ? 7.051 -5.871 -5.852 1 97.69 304 ILE B CA 1
ATOM 5293 C C . ILE B 1 304 ? 5.66 -5.242 -5.824 1 97.69 304 ILE B C 1
ATOM 5295 O O . ILE B 1 304 ? 4.672 -5.887 -6.188 1 97.69 304 ILE B O 1
ATOM 5299 N N . GLU B 1 305 ? 5.566 -3.988 -5.348 1 97.88 305 GLU B N 1
ATOM 5300 C CA . GLU B 1 305 ? 4.328 -3.229 -5.199 1 97.88 305 GLU B CA 1
ATOM 5301 C C . GLU B 1 305 ? 4.473 -1.821 -5.773 1 97.88 305 GLU B C 1
ATOM 5303 O O . GLU B 1 305 ? 5.578 -1.272 -5.812 1 97.88 305 GLU B O 1
ATOM 5308 N N . LYS B 1 306 ? 3.4 -1.327 -6.207 1 98.56 306 LYS B N 1
ATOM 5309 C CA . LYS B 1 306 ? 3.297 0.06 -6.652 1 98.56 306 LYS B CA 1
ATOM 5310 C C . LYS B 1 306 ? 2.145 0.776 -5.953 1 98.56 306 LYS B C 1
ATOM 5312 O O . LYS B 1 306 ? 0.977 0.462 -6.188 1 98.56 306 LYS B O 1
ATOM 5317 N N . MET B 1 307 ? 2.52 1.754 -5.129 1 98 307 MET B N 1
ATOM 5318 C CA . MET B 1 307 ? 1.544 2.48 -4.324 1 98 307 MET B CA 1
ATOM 5319 C C . MET B 1 307 ? 1.539 3.963 -4.684 1 98 307 MET B C 1
ATOM 5321 O O . MET B 1 307 ? 2.492 4.684 -4.379 1 98 307 MET B O 1
ATOM 5325 N N . ALA B 1 308 ? 0.428 4.402 -5.258 1 97.38 308 ALA B N 1
ATOM 5326 C CA . ALA B 1 308 ? 0.341 5.785 -5.715 1 97.38 308 ALA B CA 1
ATOM 5327 C C . ALA B 1 308 ? 0.349 6.754 -4.539 1 97.38 308 ALA B C 1
ATOM 5329 O O . ALA B 1 308 ? 0.974 7.816 -4.605 1 97.38 308 ALA B O 1
ATOM 5330 N N . HIS B 1 309 ? -0.322 6.434 -3.547 1 96.44 309 HIS B N 1
ATOM 5331 C CA . HIS B 1 309 ? -0.378 7.172 -2.291 1 96.44 309 HIS B CA 1
ATOM 5332 C C . HIS B 1 309 ? -0.57 6.23 -1.106 1 96.44 309 HIS B C 1
ATOM 5334 O O . HIS B 1 309 ? -1.519 5.441 -1.081 1 96.44 309 HIS B O 1
ATOM 5340 N N . THR B 1 310 ? 0.386 6.344 -0.212 1 95.44 310 THR B N 1
ATOM 5341 C CA . THR B 1 310 ? 0.311 5.449 0.938 1 95.44 310 THR B CA 1
ATOM 5342 C C . THR B 1 310 ? 0.832 6.141 2.195 1 95.44 310 THR B C 1
ATOM 5344 O O . THR B 1 310 ? 1.193 7.316 2.158 1 95.44 310 THR B O 1
ATOM 5347 N N . VAL B 1 311 ? 0.674 5.391 3.328 1 90.38 311 VAL B N 1
ATOM 5348 C CA . VAL B 1 311 ? 1.152 5.895 4.613 1 90.38 311 VAL B CA 1
ATOM 5349 C C . VAL B 1 311 ? 2.18 4.926 5.195 1 90.38 311 VAL B C 1
ATOM 5351 O O . VAL B 1 311 ? 1.903 3.734 5.348 1 90.38 311 VAL B O 1
ATOM 5354 N N . PHE B 1 312 ? 3.359 5.441 5.379 1 88.5 312 PHE B N 1
ATOM 5355 C CA . PHE B 1 312 ? 4.336 4.668 6.133 1 88.5 312 PHE B CA 1
ATOM 5356 C C . PHE B 1 312 ? 4.156 4.883 7.633 1 88.5 312 PHE B C 1
ATOM 5358 O O . PHE B 1 312 ? 4.082 6.02 8.094 1 88.5 312 PHE B O 1
ATOM 5365 N N . ASP B 1 313 ? 3.965 3.805 8.344 1 81.81 313 ASP B N 1
ATOM 5366 C CA . ASP B 1 313 ? 3.775 3.822 9.789 1 81.81 313 ASP B CA 1
ATOM 5367 C C . ASP B 1 313 ? 4.93 3.123 10.508 1 81.81 313 ASP B C 1
ATOM 5369 O O . ASP B 1 313 ? 5.039 1.896 10.469 1 81.81 313 ASP B O 1
ATOM 5373 N N . THR B 1 314 ? 5.77 3.875 11.164 1 75.44 314 THR B N 1
ATOM 5374 C CA . THR B 1 314 ? 6.898 3.271 11.867 1 75.44 314 THR B CA 1
ATOM 5375 C C . THR B 1 314 ? 6.645 3.252 13.375 1 75.44 314 THR B C 1
ATOM 5377 O O . THR B 1 314 ? 7.559 2.986 14.156 1 75.44 314 THR B O 1
ATOM 5380 N N . THR B 1 315 ? 5.48 3.523 13.781 1 72.88 315 THR B N 1
ATOM 5381 C CA . THR B 1 315 ? 5.176 3.609 15.203 1 72.88 315 THR B CA 1
ATOM 5382 C C . THR B 1 315 ? 5.203 2.227 15.844 1 72.88 315 THR B C 1
ATOM 5384 O O . THR B 1 315 ? 5.371 2.104 17.062 1 72.88 315 THR B O 1
ATOM 5387 N N . ASP B 1 316 ? 5.008 1.237 15.031 1 67.44 316 ASP B N 1
ATOM 5388 C CA . ASP B 1 316 ? 5.074 -0.117 15.578 1 67.44 316 ASP B CA 1
ATOM 5389 C C . ASP B 1 316 ? 6.516 -0.535 15.844 1 67.44 316 ASP B C 1
ATOM 5391 O O . ASP B 1 316 ? 6.801 -1.21 16.828 1 67.44 316 ASP B O 1
ATOM 5395 N N . THR B 1 317 ? 7.367 -0.021 15.008 1 65 317 THR B N 1
ATOM 5396 C CA . THR B 1 317 ? 8.766 -0.419 15.133 1 65 317 THR B CA 1
ATOM 5397 C C . THR B 1 317 ? 9.523 0.538 16.047 1 65 317 THR B C 1
ATOM 5399 O O . THR B 1 317 ? 10.531 0.166 16.641 1 65 317 THR B O 1
ATOM 5402 N N . ASP B 1 318 ? 9.078 1.718 16.109 1 68.69 318 ASP B N 1
ATOM 5403 C CA . ASP B 1 318 ? 9.68 2.734 16.969 1 68.69 318 ASP B CA 1
ATOM 5404 C C . ASP B 1 318 ? 8.609 3.539 17.703 1 68.69 318 ASP B C 1
ATOM 5406 O O . ASP B 1 318 ? 8.273 4.652 17.281 1 68.69 318 ASP B O 1
ATOM 5410 N N . PRO B 1 319 ? 8.219 2.918 18.75 1 64.44 319 PRO B N 1
ATOM 5411 C CA . PRO B 1 319 ? 7.086 3.533 19.438 1 64.44 319 PRO B CA 1
ATOM 5412 C C . PRO B 1 319 ? 7.387 4.949 19.922 1 64.44 319 PRO B C 1
ATOM 5414 O O . PRO B 1 319 ? 6.469 5.75 20.109 1 64.44 319 PRO B O 1
ATOM 5417 N N . VAL B 1 320 ? 8.641 5.207 20.125 1 62.78 320 VAL B N 1
ATOM 5418 C CA . VAL B 1 320 ? 8.984 6.488 20.734 1 62.78 320 VAL B CA 1
ATOM 5419 C C . VAL B 1 320 ? 9.203 7.531 19.641 1 62.78 320 VAL B C 1
ATOM 5421 O O . VAL B 1 320 ? 8.672 8.648 19.719 1 62.78 320 VAL B O 1
ATOM 5424 N N . ASN B 1 321 ? 9.859 7.043 18.578 1 63.78 321 ASN B N 1
ATOM 5425 C CA . ASN B 1 321 ? 10.25 8 17.547 1 63.78 321 ASN B CA 1
ATOM 5426 C C . ASN B 1 321 ? 9.523 7.742 16.234 1 63.78 321 ASN B C 1
ATOM 5428 O O . ASN B 1 321 ? 9.812 8.383 15.219 1 63.78 321 ASN B O 1
ATOM 5432 N N . GLY B 1 322 ? 8.586 6.809 16.469 1 69.62 322 GLY B N 1
ATOM 5433 C CA . GLY B 1 322 ? 7.895 6.422 15.242 1 69.62 322 GLY B CA 1
ATOM 5434 C C . GLY B 1 322 ? 6.988 7.512 14.703 1 69.62 322 GLY B C 1
ATOM 5435 O O . GLY B 1 322 ? 6.672 8.469 15.406 1 69.62 322 GLY B O 1
ATOM 5436 N N . TYR B 1 323 ? 6.844 7.484 13.367 1 67.06 323 TYR B N 1
ATOM 5437 C CA . TYR B 1 323 ? 6.027 8.492 12.703 1 67.06 323 TYR B CA 1
ATOM 5438 C C . TYR B 1 323 ? 5.129 7.867 11.648 1 67.06 323 TYR B C 1
ATOM 5440 O O . TYR B 1 323 ? 5.379 6.746 11.195 1 67.06 323 TYR B O 1
ATOM 5448 N N . LYS B 1 324 ? 3.977 8.523 11.43 1 77.12 324 LYS B N 1
ATOM 5449 C CA . LYS B 1 324 ? 3.137 8.258 10.266 1 77.12 324 LYS B CA 1
ATOM 5450 C C . LYS B 1 324 ? 3.316 9.336 9.203 1 77.12 324 LYS B C 1
ATOM 5452 O O . LYS B 1 324 ? 3.213 10.531 9.492 1 77.12 324 LYS B O 1
ATOM 5457 N N . THR B 1 325 ? 3.73 8.859 8.086 1 83.62 325 THR B N 1
ATOM 5458 C CA . THR B 1 325 ? 4.031 9.836 7.047 1 83.62 325 THR B CA 1
ATOM 5459 C C . THR B 1 325 ? 3.414 9.414 5.719 1 83.62 325 THR B C 1
ATOM 5461 O O . THR B 1 325 ? 3.645 8.297 5.246 1 83.62 325 THR B O 1
ATOM 5464 N N . PRO B 1 326 ? 2.607 10.328 5.164 1 88.56 326 PRO B N 1
ATOM 5465 C CA . PRO B 1 326 ? 2.143 10.023 3.811 1 88.56 326 PRO B CA 1
ATOM 5466 C C . PRO B 1 326 ? 3.277 9.984 2.791 1 88.56 326 PRO B C 1
ATOM 5468 O O . PRO B 1 326 ? 4.215 10.781 2.873 1 88.56 326 PRO B O 1
ATOM 5471 N N . ILE B 1 327 ? 3.221 9.031 1.924 1 93.88 327 ILE B N 1
ATOM 5472 C CA . ILE B 1 327 ? 4.246 8.82 0.907 1 93.88 327 ILE B CA 1
ATOM 5473 C C . ILE B 1 327 ? 3.59 8.688 -0.466 1 93.88 327 ILE B C 1
ATOM 5475 O O . ILE B 1 327 ? 2.623 7.941 -0.629 1 93.88 327 ILE B O 1
ATOM 5479 N N . ASP B 1 328 ? 4.16 9.484 -1.447 1 96.31 328 ASP B N 1
ATOM 5480 C CA . ASP B 1 328 ? 3.668 9.383 -2.818 1 96.31 328 ASP B CA 1
ATOM 5481 C C . ASP B 1 328 ? 4.586 8.516 -3.672 1 96.31 328 ASP B C 1
ATOM 5483 O O . ASP B 1 328 ? 5.809 8.547 -3.512 1 96.31 328 ASP B O 1
ATOM 5487 N N . TYR B 1 329 ? 3.957 7.707 -4.543 1 98.12 329 TYR B N 1
ATOM 5488 C CA . TYR B 1 329 ? 4.613 6.949 -5.602 1 98.12 329 TYR B CA 1
ATOM 5489 C C . TYR B 1 329 ? 5.652 5.996 -5.027 1 98.12 329 TYR B C 1
ATOM 5491 O O . TYR B 1 329 ? 6.809 5.988 -5.461 1 98.12 329 TYR B O 1
ATOM 5499 N N . ALA B 1 330 ? 5.199 5.262 -4.047 1 98.5 330 ALA B N 1
ATOM 5500 C CA . ALA B 1 330 ? 6.086 4.289 -3.42 1 98.5 330 ALA B CA 1
ATOM 5501 C C . ALA B 1 330 ? 6.121 2.986 -4.215 1 98.5 330 ALA B C 1
ATOM 5503 O O . ALA B 1 330 ? 5.078 2.457 -4.598 1 98.5 330 ALA B O 1
ATOM 5504 N N . GLN B 1 331 ? 7.312 2.508 -4.508 1 98.81 331 GLN B N 1
ATOM 5505 C CA . GLN B 1 331 ? 7.535 1.211 -5.137 1 98.81 331 GLN B CA 1
ATOM 5506 C C . GLN B 1 331 ? 8.375 0.304 -4.242 1 98.81 331 GLN B C 1
ATOM 5508 O O . GLN B 1 331 ? 9.555 0.586 -3.996 1 98.81 331 GLN B O 1
ATOM 5513 N N . ARG B 1 332 ? 7.812 -0.747 -3.809 1 98.31 332 ARG B N 1
ATOM 5514 C CA . ARG B 1 332 ? 8.477 -1.607 -2.834 1 98.31 332 ARG B CA 1
ATOM 5515 C C . ARG B 1 332 ? 9.539 -2.475 -3.5 1 98.31 332 ARG B C 1
ATOM 5517 O O . ARG B 1 332 ? 9.281 -3.082 -4.543 1 98.31 332 ARG B O 1
ATOM 5524 N N . LEU B 1 333 ? 10.688 -2.57 -2.805 1 98.56 333 LEU B N 1
ATOM 5525 C CA . LEU B 1 333 ? 11.789 -3.391 -3.301 1 98.56 333 LEU B CA 1
ATOM 5526 C C . LEU B 1 333 ? 12.055 -4.57 -2.369 1 98.56 333 LEU B C 1
ATOM 5528 O O . LEU B 1 333 ? 12.484 -5.633 -2.814 1 98.56 333 LEU B O 1
ATOM 5532 N N . THR B 1 334 ? 11.859 -4.328 -1.054 1 96.88 334 THR B N 1
ATOM 5533 C CA . THR B 1 334 ? 12.125 -5.367 -0.07 1 96.88 334 THR B CA 1
ATOM 5534 C C . THR B 1 334 ? 10.969 -5.488 0.92 1 96.88 334 THR B C 1
ATOM 5536 O O . THR B 1 334 ? 10.219 -4.535 1.126 1 96.88 334 THR B O 1
ATOM 5539 N N . TRP B 1 335 ? 10.852 -6.664 1.438 1 91.25 335 TRP B N 1
ATOM 5540 C CA . TRP B 1 335 ? 9.852 -6.867 2.479 1 91.25 335 TRP B CA 1
ATOM 5541 C C . TRP B 1 335 ? 10.188 -6.059 3.727 1 91.25 335 TRP B C 1
ATOM 5543 O O . TRP B 1 335 ? 9.297 -5.613 4.445 1 91.25 335 TRP B O 1
ATOM 5553 N N . SER B 1 336 ? 11.477 -5.812 3.943 1 91.56 336 SER B N 1
ATOM 5554 C CA . SER B 1 336 ? 11.922 -5.102 5.137 1 91.56 336 SER B CA 1
ATOM 5555 C C . SER B 1 336 ? 11.664 -3.604 5.02 1 91.56 336 SER B C 1
ATOM 5557 O O . SER B 1 336 ? 11.773 -2.871 6.008 1 91.56 336 SER B O 1
ATOM 5559 N N . GLY B 1 337 ? 11.414 -3.141 3.805 1 93.75 337 GLY B N 1
ATOM 5560 C CA . GLY B 1 337 ? 10.938 -1.768 3.793 1 93.75 337 GLY B CA 1
ATOM 5561 C C . GLY B 1 337 ? 11.797 -0.844 2.953 1 93.75 337 GLY B C 1
ATOM 5562 O O . GLY B 1 337 ? 11.867 0.359 3.215 1 93.75 337 GLY B O 1
ATOM 5563 N N . GLN B 1 338 ? 12.539 -1.301 2.021 1 97.06 338 GLN B N 1
ATOM 5564 C CA . GLN B 1 338 ? 13.203 -0.439 1.051 1 97.06 338 GLN B CA 1
ATOM 5565 C C . GLN B 1 338 ? 12.305 -0.158 -0.147 1 97.06 338 GLN B C 1
ATOM 5567 O O . GLN B 1 338 ? 11.797 -1.086 -0.784 1 97.06 338 GLN B O 1
ATOM 5572 N N . TYR B 1 339 ? 12.086 1.146 -0.38 1 98.5 339 TYR B N 1
ATOM 5573 C CA . TYR B 1 339 ? 11.242 1.629 -1.465 1 98.5 339 TYR B CA 1
ATOM 5574 C C . TYR B 1 339 ? 11.984 2.635 -2.332 1 98.5 339 TYR B C 1
ATOM 5576 O O . TYR B 1 339 ? 12.969 3.234 -1.894 1 98.5 339 TYR B O 1
ATOM 5584 N N . ILE B 1 340 ? 11.57 2.734 -3.574 1 98.88 340 ILE B N 1
ATOM 5585 C CA . ILE B 1 340 ? 11.719 3.99 -4.301 1 98.88 340 ILE B CA 1
ATOM 5586 C C . ILE B 1 340 ? 10.492 4.871 -4.066 1 98.88 340 ILE B C 1
ATOM 5588 O O . ILE B 1 340 ? 9.352 4.418 -4.234 1 98.88 340 ILE B O 1
ATOM 5592 N N . HIS B 1 341 ? 10.719 6.152 -3.641 1 98.44 341 HIS B N 1
ATOM 5593 C CA . HIS B 1 341 ? 9.523 6.969 -3.457 1 98.44 341 HIS B CA 1
ATOM 5594 C C . HIS B 1 341 ? 9.859 8.453 -3.518 1 98.44 341 HIS B C 1
ATOM 5596 O O . HIS B 1 341 ? 11.031 8.836 -3.467 1 98.44 341 HIS B O 1
ATOM 5602 N N . SER B 1 342 ? 8.773 9.227 -3.664 1 97.69 342 SER B N 1
ATOM 5603 C CA . SER B 1 342 ? 8.875 10.68 -3.604 1 97.69 342 SER B CA 1
ATOM 5604 C C . SER B 1 342 ? 9.352 11.141 -2.23 1 97.69 342 SER B C 1
ATOM 5606 O O . SER B 1 342 ? 8.906 10.625 -1.205 1 97.69 342 SER B O 1
ATOM 5608 N N . ALA B 1 343 ? 10.336 12.078 -2.27 1 95.5 343 ALA B N 1
ATOM 5609 C CA . ALA B 1 343 ? 10.828 12.664 -1.03 1 95.5 343 ALA B CA 1
ATOM 5610 C C . ALA B 1 343 ? 11.086 14.164 -1.203 1 95.5 343 ALA B C 1
ATOM 5612 O O . ALA B 1 343 ? 12.242 14.594 -1.312 1 95.5 343 ALA B O 1
ATOM 5613 N N . PRO B 1 344 ? 10.062 14.898 -1.157 1 91.62 344 PRO B N 1
ATOM 5614 C CA . PRO B 1 344 ? 10.258 16.344 -1.284 1 91.62 344 PRO B CA 1
ATOM 5615 C C . PRO B 1 344 ? 11.141 16.922 -0.178 1 91.62 344 PRO B C 1
ATOM 5617 O O . PRO B 1 344 ? 11.852 17.906 -0.399 1 91.62 344 PRO B O 1
ATOM 5620 N N . TRP B 1 345 ? 11.266 16.375 0.935 1 85.88 345 TRP B N 1
ATOM 5621 C CA . TRP B 1 345 ? 11.969 16.859 2.115 1 85.88 345 TRP B CA 1
ATOM 5622 C C . TRP B 1 345 ? 13.469 16.625 1.988 1 85.88 345 TRP B C 1
ATOM 5624 O O . TRP B 1 345 ? 14.258 17.141 2.785 1 85.88 345 TRP B O 1
ATOM 5634 N N . SER B 1 346 ? 13.867 15.812 0.992 1 94.44 346 SER B N 1
ATOM 5635 C CA . SER B 1 346 ? 15.289 15.508 0.895 1 94.44 346 SER B CA 1
ATOM 5636 C C . SER B 1 346 ? 15.852 15.938 -0.457 1 94.44 346 SER B C 1
ATOM 5638 O O . SER B 1 346 ? 16.922 15.477 -0.86 1 94.44 346 SER B O 1
ATOM 5640 N N . THR B 1 347 ? 15.164 16.75 -1.212 1 95 347 THR B N 1
ATOM 5641 C CA . THR B 1 347 ? 15.633 17.172 -2.531 1 95 347 THR B CA 1
ATOM 5642 C C . THR B 1 347 ? 17 17.828 -2.439 1 95 347 THR B C 1
ATOM 5644 O O . THR B 1 347 ? 17.812 17.719 -3.359 1 95 347 THR B O 1
ATOM 5647 N N . TYR B 1 348 ? 17.312 18.5 -1.349 1 95.31 348 TYR B N 1
ATOM 5648 C CA . TYR B 1 348 ? 18.609 19.172 -1.148 1 95.31 348 TYR B CA 1
ATOM 5649 C C . TYR B 1 348 ? 19.734 18.156 -1.093 1 95.31 348 TYR B C 1
ATOM 5651 O O . TYR B 1 348 ? 20.875 18.469 -1.436 1 95.31 348 TYR B O 1
ATOM 5659 N N . ALA B 1 349 ? 19.422 16.984 -0.717 1 98.25 349 ALA B N 1
ATOM 5660 C CA . ALA B 1 349 ? 20.453 15.969 -0.481 1 98.25 349 ALA B CA 1
ATOM 5661 C C . ALA B 1 349 ? 20.609 15.062 -1.697 1 98.25 349 ALA B C 1
ATOM 5663 O O . ALA B 1 349 ? 21.641 14.398 -1.845 1 98.25 349 ALA B O 1
ATOM 5664 N N . GLN B 1 350 ? 19.609 15 -2.537 1 98.5 350 GLN B N 1
ATOM 5665 C CA . GLN B 1 350 ? 19.625 14.102 -3.688 1 98.5 350 GLN B CA 1
ATOM 5666 C C . GLN B 1 350 ? 20.766 14.461 -4.648 1 98.5 350 GLN B C 1
ATOM 5668 O O . GLN B 1 350 ? 20.891 15.617 -5.051 1 98.5 350 GLN B O 1
ATOM 5673 N N . GLY B 1 351 ? 21.609 13.484 -4.957 1 98.44 351 GLY B N 1
ATOM 5674 C CA . GLY B 1 351 ? 22.766 13.695 -5.805 1 98.44 351 GLY B CA 1
ATOM 5675 C C . GLY B 1 351 ? 24.031 14.031 -5.023 1 98.44 351 GLY B C 1
ATOM 5676 O O . GLY B 1 351 ? 25.109 14.117 -5.594 1 98.44 351 GLY B O 1
ATOM 5677 N N . HIS B 1 352 ? 23.875 14.156 -3.619 1 97.81 352 HIS B N 1
ATOM 5678 C CA . HIS B 1 352 ? 25.016 14.68 -2.863 1 97.81 352 HIS B CA 1
ATOM 5679 C C . HIS B 1 352 ? 25.297 13.828 -1.635 1 97.81 352 HIS B C 1
ATOM 5681 O O . HIS B 1 352 ? 26.453 13.469 -1.374 1 97.81 352 HIS B O 1
ATOM 5687 N N . ARG B 1 353 ? 24.266 13.594 -0.895 1 97.44 353 ARG B N 1
ATOM 5688 C CA . ARG B 1 353 ? 24.469 12.836 0.333 1 97.44 353 ARG B CA 1
ATOM 5689 C C . ARG B 1 353 ? 23.281 11.93 0.628 1 97.44 353 ARG B C 1
ATOM 5691 O O . ARG B 1 353 ? 22.188 12.148 0.096 1 97.44 353 ARG B O 1
ATOM 5698 N N . ASN B 1 354 ? 23.562 10.906 1.426 1 98.12 354 ASN B N 1
ATOM 5699 C CA . ASN B 1 354 ? 22.547 9.969 1.861 1 98.12 354 ASN B CA 1
ATOM 5700 C C . ASN B 1 354 ? 21.891 10.414 3.17 1 98.12 354 ASN B C 1
ATOM 5702 O O . ASN B 1 354 ? 22.578 10.617 4.172 1 98.12 354 ASN B O 1
ATOM 5706 N N . VAL B 1 355 ? 20.5 10.508 3.086 1 96.19 355 VAL B N 1
ATOM 5707 C CA . VAL B 1 355 ? 19.859 11.008 4.301 1 96.19 355 VAL B CA 1
ATOM 5708 C C . VAL B 1 355 ? 18.625 10.172 4.617 1 96.19 355 VAL B C 1
ATOM 5710 O O . VAL B 1 355 ? 17.953 10.406 5.621 1 96.19 355 VAL B O 1
ATOM 5713 N N . SER B 1 356 ? 18.312 9.148 3.826 1 94.62 356 SER B N 1
ATOM 5714 C CA . SER B 1 356 ? 17.078 8.391 4.016 1 94.62 356 SER B CA 1
ATOM 5715 C C . SER B 1 356 ? 17.25 7.312 5.082 1 94.62 356 SER B C 1
ATOM 5717 O O . SER B 1 356 ? 18.344 7.172 5.656 1 94.62 356 SER B O 1
ATOM 5719 N N . HIS B 1 357 ? 16.125 6.68 5.391 1 90.56 357 HIS B N 1
ATOM 5720 C CA . HIS B 1 357 ? 16.125 5.531 6.289 1 90.56 357 HIS B CA 1
ATOM 5721 C C . HIS B 1 357 ? 16.125 4.219 5.508 1 90.56 357 HIS B C 1
ATOM 5723 O O . HIS B 1 357 ? 15.344 3.316 5.82 1 90.56 357 HIS B O 1
ATOM 5729 N N . GLY B 1 358 ? 16.859 4.207 4.43 1 95.44 358 GLY B N 1
ATOM 5730 C CA . GLY B 1 358 ? 17.031 2.959 3.703 1 95.44 358 GLY B CA 1
ATOM 5731 C C . GLY B 1 358 ? 16.406 2.975 2.326 1 95.44 358 GLY B C 1
ATOM 5732 O O . GLY B 1 358 ? 16.719 2.137 1.48 1 95.44 358 GLY B O 1
ATOM 5733 N N . CYS B 1 359 ? 15.547 3.951 2.121 1 97.38 359 CYS B N 1
ATOM 5734 C CA . CYS B 1 359 ? 14.82 4.012 0.859 1 97.38 359 CYS B CA 1
ATOM 5735 C C . CYS B 1 359 ? 15.586 4.816 -0.179 1 97.38 359 CYS B C 1
ATOM 5737 O O . CYS B 1 359 ? 16.547 5.516 0.159 1 97.38 359 CYS B O 1
ATOM 5739 N N . VAL B 1 360 ? 15.211 4.605 -1.395 1 98.69 360 VAL B N 1
ATOM 5740 C CA . VAL B 1 360 ? 15.711 5.426 -2.494 1 98.69 360 VAL B CA 1
ATOM 5741 C C . VAL B 1 360 ? 14.812 6.648 -2.676 1 98.69 360 VAL B C 1
ATOM 5743 O O . VAL B 1 360 ? 13.742 6.559 -3.277 1 98.69 360 VAL B O 1
ATOM 5746 N N . ASN B 1 361 ? 15.32 7.777 -2.207 1 98.5 361 ASN B N 1
ATOM 5747 C CA . ASN B 1 361 ? 14.586 9.031 -2.336 1 98.5 361 ASN B CA 1
ATOM 5748 C C . ASN B 1 361 ? 14.805 9.672 -3.705 1 98.5 361 ASN B C 1
ATOM 5750 O O . ASN B 1 361 ? 15.945 9.781 -4.168 1 98.5 361 ASN B O 1
ATOM 5754 N N . VAL B 1 362 ? 13.711 10.078 -4.324 1 98.75 362 VAL B N 1
ATOM 5755 C CA . VAL B 1 362 ? 13.766 10.875 -5.543 1 98.75 362 VAL B CA 1
ATOM 5756 C C . VAL B 1 362 ? 12.828 12.078 -5.422 1 98.75 362 VAL B C 1
ATOM 5758 O O . VAL B 1 362 ? 12 12.133 -4.508 1 98.75 362 VAL B O 1
ATOM 5761 N N . SER B 1 363 ? 13.07 13.031 -6.281 1 97.75 363 SER B N 1
ATOM 5762 C CA . SER B 1 363 ? 12.203 14.211 -6.273 1 97.75 363 SER B CA 1
ATOM 5763 C C . SER B 1 363 ? 10.781 13.844 -6.664 1 97.75 363 SER B C 1
ATOM 5765 O O . SER B 1 363 ? 10.547 12.82 -7.312 1 97.75 363 SER B O 1
ATOM 5767 N N . PRO B 1 364 ? 9.812 14.703 -6.285 1 95.56 364 PRO B N 1
ATOM 5768 C CA . PRO B 1 364 ? 8.422 14.422 -6.641 1 95.56 364 PRO B CA 1
ATOM 5769 C C . PRO B 1 364 ? 8.227 14.242 -8.148 1 95.56 364 PRO B C 1
ATOM 5771 O O . PRO B 1 364 ? 7.535 13.312 -8.57 1 95.56 364 PRO B O 1
ATOM 5774 N N . SER B 1 365 ? 8.883 15.086 -8.906 1 96.94 365 SER B N 1
ATOM 5775 C CA . SER B 1 365 ? 8.727 14.977 -10.359 1 96.94 365 SER B CA 1
ATOM 5776 C C . SER B 1 365 ? 9.336 13.688 -10.883 1 96.94 365 SER B C 1
ATOM 5778 O O . SER B 1 365 ? 8.758 13.016 -11.742 1 96.94 365 SER B O 1
ATOM 5780 N N . ASN B 1 366 ? 10.469 13.328 -10.328 1 98.62 366 ASN B N 1
ATOM 5781 C CA . ASN B 1 366 ? 11.125 12.094 -10.75 1 98.62 366 ASN B CA 1
ATOM 5782 C C . ASN B 1 366 ? 10.336 10.867 -10.297 1 98.62 366 ASN B C 1
ATOM 5784 O O . ASN B 1 366 ? 10.234 9.883 -11.039 1 98.62 366 ASN B O 1
ATOM 5788 N N . ALA B 1 367 ? 9.812 10.953 -9.102 1 98.44 367 ALA B N 1
ATOM 5789 C CA . ALA B 1 367 ? 9.023 9.844 -8.578 1 98.44 367 ALA B CA 1
ATOM 5790 C C . ALA B 1 367 ? 7.797 9.578 -9.453 1 98.44 367 ALA B C 1
ATOM 5792 O O . ALA B 1 367 ? 7.496 8.43 -9.781 1 98.44 367 ALA B O 1
ATOM 5793 N N . ARG B 1 368 ? 7.121 10.633 -9.828 1 96.75 368 ARG B N 1
ATOM 5794 C CA . ARG B 1 368 ? 5.953 10.492 -10.695 1 96.75 368 ARG B CA 1
ATOM 5795 C C . ARG B 1 368 ? 6.348 9.922 -12.055 1 96.75 368 ARG B C 1
ATOM 5797 O O . ARG B 1 368 ? 5.672 9.039 -12.578 1 96.75 368 ARG B O 1
ATOM 5804 N N . TRP B 1 369 ? 7.445 10.43 -12.602 1 98.5 369 TRP B N 1
ATOM 5805 C CA . TRP B 1 369 ? 7.941 9.953 -13.891 1 98.5 369 TRP B CA 1
ATOM 5806 C C . TRP B 1 369 ? 8.211 8.453 -13.852 1 98.5 369 TRP B C 1
ATOM 5808 O O . TRP B 1 369 ? 7.797 7.719 -14.758 1 98.5 369 TRP B O 1
ATOM 5818 N N . LEU B 1 370 ? 8.891 7.996 -12.789 1 98.75 370 LEU B N 1
ATOM 5819 C CA . LEU B 1 370 ? 9.195 6.582 -12.625 1 98.75 370 LEU B CA 1
ATOM 5820 C C . LEU B 1 370 ? 7.914 5.762 -12.477 1 98.75 370 LEU B C 1
ATOM 5822 O O . LEU B 1 370 ? 7.738 4.75 -13.156 1 98.75 370 LEU B O 1
ATOM 5826 N N . PHE B 1 371 ? 7.086 6.242 -11.625 1 98.5 371 PHE B N 1
ATOM 5827 C CA . PHE B 1 371 ? 5.875 5.504 -11.289 1 98.5 371 PHE B CA 1
ATOM 5828 C C . PHE B 1 371 ? 5.023 5.262 -12.531 1 98.5 371 PHE B C 1
ATOM 5830 O O . PHE B 1 371 ? 4.449 4.184 -12.703 1 98.5 371 PHE B O 1
ATOM 5837 N N . ASP B 1 372 ? 5 6.219 -13.43 1 97.69 372 ASP B N 1
ATOM 5838 C CA . ASP B 1 372 ? 4.188 6.152 -14.641 1 97.69 372 ASP B CA 1
ATOM 5839 C C . ASP B 1 372 ? 4.781 5.172 -15.648 1 97.69 372 ASP B C 1
ATOM 5841 O O . ASP B 1 372 ? 4.086 4.703 -16.547 1 97.69 372 ASP B O 1
ATOM 5845 N N . ARG B 1 373 ? 6.023 4.828 -15.43 1 98.44 373 ARG B N 1
ATOM 5846 C CA . ARG B 1 373 ? 6.695 4.094 -16.5 1 98.44 373 ARG B CA 1
ATOM 5847 C C . ARG B 1 373 ? 7.098 2.699 -16.031 1 98.44 373 ARG B C 1
ATOM 5849 O O . ARG B 1 373 ? 7.367 1.82 -16.859 1 98.44 373 ARG B O 1
ATOM 5856 N N . THR B 1 374 ? 7.164 2.5 -14.82 1 98.69 374 THR B N 1
ATOM 5857 C CA . THR B 1 374 ? 7.645 1.224 -14.305 1 98.69 374 THR B CA 1
ATOM 5858 C C . THR B 1 374 ? 6.508 0.209 -14.219 1 98.69 374 THR B C 1
ATOM 5860 O O . THR B 1 374 ? 5.336 0.583 -14.227 1 98.69 374 THR B O 1
ATOM 5863 N N . LEU B 1 375 ? 6.906 -1.063 -14.219 1 98.44 375 LEU B N 1
ATOM 5864 C CA . LEU B 1 375 ? 6.035 -2.209 -13.984 1 98.44 375 LEU B CA 1
ATOM 5865 C C . LEU B 1 375 ? 6.504 -3.016 -12.773 1 98.44 375 LEU B C 1
ATOM 5867 O O . LEU B 1 375 ? 7.699 -3.061 -12.484 1 98.44 375 LEU B O 1
ATOM 5871 N N . VAL B 1 376 ? 5.48 -3.592 -12.117 1 98.44 376 VAL B N 1
ATOM 5872 C CA . VAL B 1 376 ? 5.887 -4.688 -11.242 1 98.44 376 VAL B CA 1
ATOM 5873 C C . VAL B 1 376 ? 6.723 -5.695 -12.031 1 98.44 376 VAL B C 1
ATOM 5875 O O . VAL B 1 376 ? 6.391 -6.031 -13.164 1 98.44 376 VAL B O 1
ATOM 5878 N N . GLY B 1 377 ? 7.828 -6.094 -11.461 1 98.69 377 GLY B N 1
ATOM 5879 C CA . GLY B 1 377 ? 8.672 -7.035 -12.18 1 98.69 377 GLY B CA 1
ATOM 5880 C C . GLY B 1 377 ? 9.875 -6.383 -12.828 1 98.69 377 GLY B C 1
ATOM 5881 O O . GLY B 1 377 ? 10.766 -7.07 -13.336 1 98.69 377 GLY B O 1
ATOM 5882 N N . ASP B 1 378 ? 9.914 -5.059 -12.875 1 98.88 378 ASP B N 1
ATOM 5883 C CA . ASP B 1 378 ? 11.109 -4.402 -13.398 1 98.88 378 ASP B CA 1
ATOM 5884 C C . ASP B 1 378 ? 12.281 -4.543 -12.43 1 98.88 378 ASP B C 1
ATOM 5886 O O . ASP B 1 378 ? 12.109 -4.434 -11.219 1 98.88 378 ASP B O 1
ATOM 5890 N N . PRO B 1 379 ? 13.508 -4.691 -12.977 1 98.88 379 PRO B N 1
ATOM 5891 C CA . PRO B 1 379 ? 14.688 -4.836 -12.117 1 98.88 379 PRO B CA 1
ATOM 5892 C C . PRO B 1 379 ? 15.227 -3.492 -11.633 1 98.88 379 PRO B C 1
ATOM 5894 O O . PRO B 1 379 ? 15.211 -2.51 -12.383 1 98.88 379 PRO B O 1
ATOM 5897 N N . VAL B 1 380 ? 15.656 -3.463 -10.398 1 98.94 380 VAL B N 1
ATOM 5898 C CA . VAL B 1 380 ? 16.344 -2.342 -9.766 1 98.94 380 VAL B CA 1
ATOM 5899 C C . VAL B 1 380 ? 17.641 -2.822 -9.141 1 98.94 380 VAL B C 1
ATOM 5901 O O . VAL B 1 380 ? 17.641 -3.66 -8.234 1 98.94 380 VAL B O 1
ATOM 5904 N N . THR B 1 381 ? 18.75 -2.318 -9.633 1 98.88 381 THR B N 1
ATOM 5905 C CA . THR B 1 381 ? 20.047 -2.676 -9.07 1 98.88 381 THR B CA 1
ATOM 5906 C C . THR B 1 381 ? 20.656 -1.496 -8.312 1 98.88 381 THR B C 1
ATOM 5908 O O . THR B 1 381 ? 20.828 -0.414 -8.875 1 98.88 381 THR B O 1
ATOM 5911 N N . VAL B 1 382 ? 20.891 -1.697 -7.066 1 98.81 382 VAL B N 1
ATOM 5912 C CA . VAL B 1 382 ? 21.562 -0.713 -6.227 1 98.81 382 VAL B CA 1
ATOM 5913 C C . VAL B 1 382 ? 22.984 -1.175 -5.93 1 98.81 382 VAL B C 1
ATOM 5915 O O . VAL B 1 382 ? 23.203 -2.332 -5.562 1 98.81 382 VAL B O 1
ATOM 5918 N N . LYS B 1 383 ? 23.938 -0.272 -6.098 1 98.44 383 LYS B N 1
ATOM 5919 C CA . LYS B 1 383 ? 25.328 -0.641 -5.879 1 98.44 383 LYS B CA 1
ATOM 5920 C C . LYS B 1 383 ? 26.016 0.333 -4.926 1 98.44 383 LYS B C 1
ATOM 5922 O O . LYS B 1 383 ? 25.672 1.519 -4.895 1 98.44 383 LYS B O 1
ATOM 5927 N N . GLY B 1 384 ? 26.953 -0.221 -4.141 1 98 384 GLY B N 1
ATOM 5928 C CA . GLY B 1 384 ? 27.922 0.614 -3.459 1 98 384 GLY B CA 1
ATOM 5929 C C . GLY B 1 384 ? 27.5 1.007 -2.057 1 98 384 GLY B C 1
ATOM 5930 O O . GLY B 1 384 ? 28.031 1.959 -1.485 1 98 384 GLY B O 1
ATOM 5931 N N . THR B 1 385 ? 26.547 0.335 -1.52 1 97.75 385 THR B N 1
ATOM 5932 C CA . THR B 1 385 ? 26.156 0.646 -0.148 1 97.75 385 THR B CA 1
ATOM 5933 C C . THR B 1 385 ? 26.797 -0.33 0.83 1 97.75 385 THR B C 1
ATOM 5935 O O . THR B 1 385 ? 27.422 -1.312 0.417 1 97.75 385 THR B O 1
ATOM 5938 N N . GLU B 1 386 ? 26.656 -0.079 2.104 1 95.56 386 GLU B N 1
ATOM 5939 C CA . GLU B 1 386 ? 27.359 -0.844 3.131 1 95.56 386 GLU B CA 1
ATOM 5940 C C . GLU B 1 386 ? 26.578 -2.098 3.516 1 95.56 386 GLU B C 1
ATOM 5942 O O . GLU B 1 386 ? 27.125 -2.996 4.164 1 95.56 386 GLU B O 1
ATOM 5947 N N . ASP B 1 387 ? 25.359 -2.17 3.107 1 96.69 387 ASP B N 1
ATOM 5948 C CA . ASP B 1 387 ? 24.5 -3.309 3.428 1 96.69 387 ASP B CA 1
ATOM 5949 C C . ASP B 1 387 ? 24.188 -4.125 2.178 1 96.69 387 ASP B C 1
ATOM 5951 O O . ASP B 1 387 ? 23.859 -3.564 1.129 1 96.69 387 ASP B O 1
ATOM 5955 N N . LYS B 1 388 ? 24.281 -5.422 2.365 1 96.62 388 LYS B N 1
ATOM 5956 C CA . LYS B 1 388 ? 23.969 -6.305 1.25 1 96.62 388 LYS B CA 1
ATOM 5957 C C . LYS B 1 388 ? 22.562 -6.883 1.389 1 96.62 388 LYS B C 1
ATOM 5959 O O . LYS B 1 388 ? 22.125 -7.23 2.492 1 96.62 388 LYS B O 1
ATOM 5964 N N . LEU B 1 389 ? 21.953 -7.055 0.237 1 96.56 389 LEU B N 1
ATOM 5965 C CA . LEU B 1 389 ? 20.609 -7.605 0.192 1 96.56 389 LEU B CA 1
ATOM 5966 C C . LEU B 1 389 ? 20.594 -9.07 0.631 1 96.56 389 LEU B C 1
ATOM 5968 O O . LEU B 1 389 ? 21.391 -9.875 0.134 1 96.56 389 LEU B O 1
ATOM 5972 N N . ASP B 1 390 ? 19.688 -9.352 1.585 1 92.88 390 ASP B N 1
ATOM 5973 C CA . ASP B 1 390 ? 19.5 -10.742 1.994 1 92.88 390 ASP B CA 1
ATOM 5974 C C . ASP B 1 390 ? 18.609 -11.484 1.014 1 92.88 390 ASP B C 1
ATOM 5976 O O . ASP B 1 390 ? 17.578 -10.961 0.583 1 92.88 390 ASP B O 1
ATOM 5980 N N . TYR B 1 391 ? 19 -12.719 0.734 1 91.12 391 TYR B N 1
ATOM 5981 C CA . TYR B 1 391 ? 18.125 -13.547 -0.094 1 91.12 391 TYR B CA 1
ATOM 5982 C C . TYR B 1 391 ? 16.781 -13.789 0.588 1 91.12 391 TYR B C 1
ATOM 5984 O O . TYR B 1 391 ? 16.734 -14.148 1.769 1 91.12 391 TYR B O 1
ATOM 5992 N N . GLY B 1 392 ? 15.711 -13.531 -0.112 1 90.56 392 GLY B N 1
ATOM 5993 C CA . GLY B 1 392 ? 14.391 -13.711 0.46 1 90.56 392 GLY B CA 1
ATOM 5994 C C . GLY B 1 392 ? 13.766 -12.422 0.951 1 90.56 392 GLY B C 1
ATOM 5995 O O . GLY B 1 392 ? 12.555 -12.359 1.187 1 90.56 392 GLY B O 1
ATOM 5996 N N . ASN B 1 393 ? 14.602 -11.438 1.185 1 93.19 393 ASN B N 1
ATOM 5997 C CA . ASN B 1 393 ? 14.062 -10.125 1.54 1 93.19 393 ASN B CA 1
ATOM 5998 C C . ASN B 1 393 ? 13.508 -9.398 0.317 1 93.19 393 ASN B C 1
ATOM 6000 O O . ASN B 1 393 ? 14.094 -8.414 -0.141 1 93.19 393 ASN B O 1
ATOM 6004 N N . GLY B 1 394 ? 12.367 -9.789 -0.165 1 93.88 394 GLY B N 1
ATOM 6005 C CA . GLY B 1 394 ? 11.766 -9.398 -1.433 1 93.88 394 GLY B CA 1
ATOM 6006 C C . GLY B 1 394 ? 11.867 -10.477 -2.494 1 93.88 394 GLY B C 1
ATOM 6007 O O . GLY B 1 394 ? 12.039 -11.656 -2.176 1 93.88 394 GLY B O 1
ATOM 6008 N N . TRP B 1 395 ? 11.547 -10.156 -3.688 1 96.19 395 TRP B N 1
ATOM 6009 C CA . TRP B 1 395 ? 11.773 -11.078 -4.801 1 96.19 395 TRP B CA 1
ATOM 6010 C C . TRP B 1 395 ? 13.219 -10.977 -5.297 1 96.19 395 TRP B C 1
ATOM 6012 O O . TRP B 1 395 ? 13.523 -10.164 -6.168 1 96.19 395 TRP B O 1
ATOM 6022 N N . THR B 1 396 ? 14.062 -11.93 -4.746 1 96.5 396 THR B N 1
ATOM 6023 C CA . THR B 1 396 ? 15.5 -11.727 -4.883 1 96.5 396 THR B CA 1
ATOM 6024 C C . THR B 1 396 ? 16.125 -12.812 -5.75 1 96.5 396 THR B C 1
ATOM 6026 O O . THR B 1 396 ? 17.281 -13.188 -5.551 1 96.5 396 THR B O 1
ATOM 6029 N N . PRO B 1 397 ? 15.406 -13.375 -6.691 1 97.12 397 PRO B N 1
ATOM 6030 C CA . PRO B 1 397 ? 16.031 -14.438 -7.488 1 97.12 397 PRO B CA 1
ATOM 6031 C C . PRO B 1 397 ? 17.234 -13.938 -8.297 1 97.12 397 PRO B C 1
ATOM 6033 O O . PRO B 1 397 ? 18.125 -14.719 -8.625 1 97.12 397 PRO B O 1
ATOM 6036 N N . TRP B 1 398 ? 17.297 -12.664 -8.578 1 98.25 398 TRP B N 1
ATOM 6037 C CA . TRP B 1 398 ? 18.328 -12.102 -9.461 1 98.25 398 TRP B CA 1
ATOM 6038 C C . TRP B 1 398 ? 19.516 -11.602 -8.656 1 98.25 398 TRP B C 1
ATOM 6040 O O . TRP B 1 398 ? 20.516 -11.164 -9.227 1 98.25 398 TRP B O 1
ATOM 6050 N N . ASP B 1 399 ? 19.375 -11.664 -7.375 1 97.44 399 ASP B N 1
ATOM 6051 C CA . ASP B 1 399 ? 20.469 -11.188 -6.531 1 97.44 399 ASP B CA 1
ATOM 6052 C C . ASP B 1 399 ? 21.5 -12.281 -6.32 1 97.44 399 ASP B C 1
ATOM 6054 O O . ASP B 1 399 ? 22.438 -12.117 -5.52 1 97.44 399 ASP B O 1
ATOM 6058 N N . VAL B 1 400 ? 21.375 -13.422 -6.949 1 96.81 400 VAL B N 1
ATOM 6059 C CA . VAL B 1 400 ? 22.359 -14.508 -6.922 1 96.81 400 VAL B CA 1
ATOM 6060 C C . VAL B 1 400 ? 22.656 -14.961 -8.352 1 96.81 400 VAL B C 1
ATOM 6062 O O . VAL B 1 400 ? 21.859 -14.734 -9.266 1 96.81 400 VAL B O 1
ATOM 6065 N N . SER B 1 401 ? 23.781 -15.602 -8.453 1 96.31 401 SER B N 1
ATOM 6066 C CA . SER B 1 401 ? 24.156 -16.141 -9.758 1 96.31 401 SER B CA 1
ATOM 6067 C C . SER B 1 401 ? 23.188 -17.234 -10.188 1 96.31 401 SER B C 1
ATOM 6069 O O . SER B 1 401 ? 22.438 -17.781 -9.367 1 96.31 401 SER B O 1
ATOM 6071 N N . TRP B 1 402 ? 23.156 -17.5 -11.469 1 96.62 402 TRP B N 1
ATOM 6072 C CA . TRP B 1 402 ? 22.312 -18.578 -11.984 1 96.62 402 TRP B CA 1
ATOM 6073 C C . TRP B 1 402 ? 22.656 -19.906 -11.305 1 96.62 402 TRP B C 1
ATOM 6075 O O . TRP B 1 402 ? 21.75 -20.656 -10.93 1 96.62 402 TRP B O 1
ATOM 6085 N N . GLU B 1 403 ? 23.953 -20.141 -11.109 1 95.81 403 GLU B N 1
ATOM 6086 C CA . GLU B 1 403 ? 24.391 -21.391 -10.516 1 95.81 403 GLU B CA 1
ATOM 6087 C C . GLU B 1 403 ? 23.844 -21.562 -9.102 1 95.81 403 GLU B C 1
ATOM 6089 O O . GLU B 1 403 ? 23.328 -22.625 -8.75 1 95.81 403 GLU B O 1
ATOM 6094 N N . LYS B 1 404 ? 23.969 -20.5 -8.406 1 95.62 404 LYS B N 1
ATOM 6095 C CA . LYS B 1 404 ? 23.469 -20.547 -7.035 1 95.62 404 LYS B CA 1
ATOM 6096 C C . LYS B 1 404 ? 21.953 -20.703 -7.016 1 95.62 404 LYS B C 1
ATOM 6098 O O . LYS B 1 404 ? 21.406 -21.438 -6.191 1 95.62 404 LYS B O 1
ATOM 6103 N N . PHE B 1 405 ? 21.328 -20.016 -7.906 1 97.12 405 PHE B N 1
ATOM 6104 C CA . PHE B 1 405 ? 19.875 -20.094 -7.988 1 97.12 405 PHE B CA 1
ATOM 6105 C C . PHE B 1 405 ? 19.438 -21.516 -8.32 1 97.12 405 PHE B C 1
ATOM 6107 O O . PHE B 1 405 ? 18.578 -22.078 -7.641 1 97.12 405 PHE B O 1
ATOM 6114 N N . ALA B 1 406 ? 20.016 -22.109 -9.336 1 97.19 406 ALA B N 1
ATOM 6115 C CA . ALA B 1 406 ? 19.672 -23.438 -9.812 1 97.19 406 ALA B CA 1
ATOM 6116 C C . ALA B 1 406 ? 19.906 -24.484 -8.727 1 97.19 406 ALA B C 1
ATOM 6118 O O . ALA B 1 406 ? 19.172 -25.484 -8.641 1 97.19 406 ALA B O 1
ATOM 6119 N N . ALA B 1 407 ? 20.828 -24.25 -7.82 1 96 407 ALA B N 1
ATOM 6120 C CA . ALA B 1 407 ? 21.156 -25.188 -6.746 1 96 407 ALA B CA 1
ATOM 6121 C C . ALA B 1 407 ? 20.016 -25.281 -5.738 1 96 407 ALA B C 1
ATOM 6123 O O . ALA B 1 407 ? 19.938 -26.219 -4.949 1 96 407 ALA B O 1
ATOM 6124 N N . GLY B 1 408 ? 19.141 -24.328 -5.82 1 96.62 408 GLY B N 1
ATOM 6125 C CA . GLY B 1 408 ? 18.016 -24.312 -4.898 1 96.62 408 GLY B CA 1
ATOM 6126 C C . GLY B 1 408 ? 16.844 -25.141 -5.367 1 96.62 408 GLY B C 1
ATOM 6127 O O . GLY B 1 408 ? 15.844 -25.297 -4.652 1 96.62 408 GLY B O 1
ATOM 6128 N N . SER B 1 409 ? 16.984 -25.734 -6.512 1 98 409 SER B N 1
ATOM 6129 C CA . SER B 1 409 ? 15.922 -26.578 -7.043 1 98 409 SER B CA 1
ATOM 6130 C C . SER B 1 409 ? 15.859 -27.922 -6.301 1 98 409 SER B C 1
ATOM 6132 O O . SER B 1 409 ? 16.891 -28.453 -5.898 1 98 409 SER B O 1
ATOM 6134 N N . ALA B 1 410 ? 14.68 -28.375 -6.105 1 98.06 410 ALA B N 1
ATOM 6135 C CA . ALA B 1 410 ? 14.492 -29.688 -5.496 1 98.06 410 ALA B CA 1
ATOM 6136 C C . ALA B 1 410 ? 14.539 -30.797 -6.543 1 98.06 410 ALA B C 1
ATOM 6138 O O . ALA B 1 410 ? 14.484 -31.984 -6.207 1 98.06 410 ALA B O 1
ATOM 6139 N N . LEU B 1 411 ? 14.57 -30.469 -7.777 1 96.44 411 LEU B N 1
ATOM 6140 C CA . LEU B 1 411 ? 14.695 -31.391 -8.906 1 96.44 411 LEU B CA 1
ATOM 6141 C C . LEU B 1 411 ? 15.961 -31.094 -9.703 1 96.44 411 LEU B C 1
ATOM 6143 O O . LEU B 1 411 ? 16.516 -30 -9.625 1 96.44 411 LEU B O 1
ATOM 6147 N N . PRO B 1 412 ? 16.438 -32.094 -10.461 1 94.25 412 PRO B N 1
ATOM 6148 C CA . PRO B 1 412 ? 17.594 -31.812 -11.312 1 94.25 412 PRO B CA 1
ATOM 6149 C C . PRO B 1 412 ? 17.328 -30.719 -12.344 1 94.25 412 PRO B C 1
ATOM 6151 O O . PRO B 1 412 ? 16.25 -30.672 -12.922 1 94.25 412 PRO B O 1
ATOM 6154 N N . VAL B 1 413 ? 18.281 -29.891 -12.469 1 94.38 413 VAL B N 1
ATOM 6155 C CA . VAL B 1 413 ? 18.219 -28.812 -13.469 1 94.38 413 VAL B CA 1
ATOM 6156 C C . VAL B 1 413 ? 19.047 -29.203 -14.688 1 94.38 413 VAL B C 1
ATOM 6158 O O . VAL B 1 413 ? 20.219 -29.578 -14.57 1 94.38 413 VAL B O 1
ATOM 6161 N N . PRO B 1 414 ? 18.375 -29.188 -15.828 1 86.44 414 PRO B N 1
ATOM 6162 C CA . PRO B 1 414 ? 19.156 -29.531 -17.016 1 86.44 414 PRO B CA 1
ATOM 6163 C C . PRO B 1 414 ? 20.422 -28.688 -17.156 1 86.44 414 PRO B C 1
ATOM 6165 O O . PRO B 1 414 ? 20.375 -27.469 -16.953 1 86.44 414 PRO B O 1
ATOM 6168 N N . ALA B 1 415 ? 21.469 -29.328 -17.531 1 81.38 415 ALA B N 1
ATOM 6169 C CA . ALA B 1 415 ? 22.766 -28.688 -17.609 1 81.38 415 ALA B CA 1
ATOM 6170 C C . ALA B 1 415 ? 22.797 -27.609 -18.703 1 81.38 415 ALA B C 1
ATOM 6172 O O . ALA B 1 415 ? 23.562 -26.656 -18.609 1 81.38 415 ALA B O 1
ATOM 6173 N N . ASP B 1 416 ? 21.906 -27.859 -19.641 1 83.06 416 ASP B N 1
ATOM 6174 C CA . ASP B 1 416 ? 21.953 -26.953 -20.781 1 83.06 416 ASP B CA 1
ATOM 6175 C C . ASP B 1 416 ? 21.156 -25.672 -20.5 1 83.06 416 ASP B C 1
ATOM 6177 O O . ASP B 1 416 ? 21.156 -24.75 -21.312 1 83.06 416 ASP B O 1
ATOM 6181 N N . LEU B 1 417 ? 20.641 -25.781 -19.266 1 81.5 417 LEU B N 1
ATOM 6182 C CA . LEU B 1 417 ? 19.953 -24.562 -18.875 1 81.5 417 LEU B CA 1
ATOM 6183 C C . LEU B 1 417 ? 20.906 -23.547 -18.25 1 81.5 417 LEU B C 1
ATOM 6185 O O . LEU B 1 417 ? 21.547 -23.844 -17.234 1 81.5 417 LEU B O 1
ATOM 6189 N N . GLY B 1 418 ? 21.562 -22.734 -19 1 70.25 418 GLY B N 1
ATOM 6190 C CA . GLY B 1 418 ? 22.438 -21.672 -18.547 1 70.25 418 GLY B CA 1
ATOM 6191 C C . GLY B 1 418 ? 23.766 -21.641 -19.266 1 70.25 418 GLY B C 1
ATOM 6192 O O . GLY B 1 418 ? 24.141 -22.625 -19.922 1 70.25 418 GLY B O 1
#

pLDDT: mean 84.17, std 26.87, range [14.62, 98.94]

Sequence (836 aa):
MVDFRRCVATLLALAVTVPLAACGDDRKPALADPALAAGAAPSASAASGASPVTESTTTGAGPATLSVTPAAGKKNVPVSAEIGVKVSNGEVTSVKLTDSRGKAVSGKLRADGSAWVPAKTLKTKEKYAAEVTATAADGSTTTARTTFTTMGAPGRRTGTGLYLFDDHTYGVAMPVVVEFNPGIRKADRAAVQKRMFVETSPAQPGTWSWTSSGTQAYYRAPQFWQPGTVLTVRIAVGGLPTGKGYHGDRDRSATAKIGRRLEMKVDNASKKMTVVKNGKVVKTMPVSLGKKSTPSSSGTMVIIEKMAHTVFDTTDTDPVNGYKTPIDYAQRLTWSGQYIHSAPWSTYAQGHRNVSHGCVNVSPSNARWLFDRTLVGDPVTVKGTEDKLDYGNGWTPWDVSWEKFAAGSALPVPADLGMVDFRRCVATLLALAVTVPLAACGDDRKPALADPALAAGAAPSASAASGASPVTESTTTGAGPATLSVTPAAGKKNVPVSAEIGVKVSNGEVTSVKLTDSRGKAVSGKLRADGSAWVPAKTLKTKEKYAAEVTATAADGSTTTARTTFTTMGAPGRRTGTGLYLFDDHTYGVAMPVVVEFNPGIRKADRAAVQKRMFVETSPAQPGTWSWTSSGTQAYYRAPQFWQPGTVLTVRIAVGGLPTGKGYHGDRDRSATAKIGRRLEMKVDNASKKMTVVKNGKVVKTMPVSLGKKSTPSSSGTMVIIEKMAHTVFDTTDTDPVNGYKTPIDYAQRLTWSGQYIHSAPWSTYAQGHRNVSHGCVNVSPSNARWLFDRTLVGDPVTVKGTEDKLDYGNGWTPWDVSWEKFAAGSALPVPADLG

Organism: Actinoplanes teichomyceticus (NCBI:txid1867)

InterPro domains:
  IPR005490 L,D-transpeptidase catalytic domain [PF03734] (266-382)
  IPR005490 L,D-transpeptidase catalytic domain [PS52029] (262-383)
  IPR005490 L,D-transpeptidase catalytic domain [cd16913] (266-382)
  IPR038063 L,D-transpeptidase catalytic domain-like [G3DSA:2.40.440.10] (260-396)
  IPR038063 L,D-transpeptidase catalytic domain-like [SSF141523] (264-382)
  IPR041280 Bacterial Ig domain, transpeptidase-associated [PF17964] (75-239)
  IPR050979 Bacterial L,D-transpeptidase [PTHR30582] (8-388)

Radius of gyration: 38.95 Å; Cα contacts (8 Å, |Δi|>4): 1953; chains: 2; bounding box: 81×140×98 Å

Nearest PDB structures (foldseek):
  5uwv-assembly6_F  TM=7.644E-01  e=7.239E-36  Mycobacteroides abscessus ATCC 19977
  4qra-assembly2_B  TM=8.261E-01  e=3.880E-34  Mycobacterium tuberculosis H37Rv
  4zfq-assembly1_A  TM=7.195E-01  e=2.391E-34  Mycobacterium tuberculosis CDC1551
  4z7a-assembly1_A  TM=7.155E-01  e=3.923E-33  Mycobacterium tuberculosis H37Ra
  6d5a-assembly1_A  TM=7.136E-01  e=3.923E-33  Mycobacterium tuberculosis H37Rv

Foldseek 3Di:
DPPPPDPPPPPPDPCPDDDDDDDDDDDDDDDDDDDDDDDDDDDDDPDCPCPPPPPPPPVPLPWKDKDWDDAAAAEQAFLFDWIFIDIDQWAWDDKWKAWPVRHTFDWAADPVRGTTGTPFGHDAQTKMKMKIWIAHPVGDIDIDIHMYTHHHDFPAAKEKDWLAAAAAEFAQQDKTKMFIVQAFDLVQQQVQLVQKDKAKVVGFDWFWFADPRNGMIITDALDGHDAFMKIKIKRHFPRPDRDDRYGYNGMDIYIYGYHWAWAWEAEPVQQKIFIATPRHTPDIFFKAFADPVQGAAFFKWFFRDWDQKDWDWCCVVPVPPTDIDIWGGWTDTFPVDETETADCPCQVPTRPYHHDNHYIYGHPVVSVVCSVPHGGSHMYGYDDMPHHDDPPRHPHLRRDRSVVRCVRGSDDDDPPRD/DCPPPDPPPPPDDDDDDDDDDDDDDDPDPCPDDDDDDDDDDDDDDDDPPCPPPPPPPPVPLPWKDKDWDDAAAAEQAFLFDWIFIDIDQWAWDDKWKAWPVRHTFDWAADPVRGTTGTPFGHDAQTKMKMKIWIAHPVGDIDIDMHMYTHHHDFPAAKEKDWLAAAAAEFAQQDKTKMFIVQAFDLVQQQVQLVQKDKAKVVGFAWFKFADPRNGMIITDALDGHDAFMKIKIKRHFPRPDRDDRYGYNGMDIYIYGYHWAWAWEAEPVQQKIFIATPRHTPDIFFKAFADPVQGAAFFKFFFRDWDQKDWDWCCVVPVPPTDIDIWGGWTDTFPVDETETADCPCQVPTRPYHHDNHYIYGHPVVSVVCSVPHGGSHMYGYDDMPHHDDPPRHPHLRRDRSVVRCVRGSDDDDPPRD

Solvent-accessible surface area (backbone atoms only — not comparable to full-atom values): 45578 Å² total; per-residue (Å²): 137,84,79,77,83,81,81,82,76,79,73,84,79,76,80,75,80,76,86,88,78,87,89,77,89,69,88,86,84,88,80,85,88,84,82,88,88,76,81,74,84,86,74,86,76,77,82,74,78,75,68,83,72,76,74,69,74,65,72,72,75,58,77,33,46,72,48,67,34,61,53,68,69,38,64,66,34,50,28,43,57,48,41,33,42,48,67,42,61,43,43,82,76,45,77,47,38,25,41,80,86,63,49,75,56,63,60,48,68,41,95,83,52,51,29,34,39,55,72,58,68,50,60,60,66,35,45,36,38,37,42,38,33,28,34,16,90,85,63,49,74,38,76,44,74,32,32,33,26,22,21,67,84,74,91,38,59,26,38,73,27,61,69,61,49,64,84,38,67,28,14,26,52,47,53,51,41,38,36,33,31,64,44,41,48,78,92,37,35,38,70,50,51,76,33,52,46,77,45,45,45,70,80,61,76,59,50,48,25,50,46,94,69,22,34,36,36,38,32,47,41,78,54,66,54,57,62,66,23,34,40,40,37,36,38,58,34,15,37,27,73,46,52,94,75,22,18,23,63,50,64,47,69,30,42,29,35,24,34,65,49,49,38,38,40,34,35,53,85,66,19,31,33,40,34,29,47,77,88,35,79,76,46,76,43,51,22,14,37,20,18,89,93,32,46,22,57,18,41,35,33,20,32,70,28,37,26,56,32,37,70,48,70,36,41,85,82,28,73,74,79,25,49,56,41,66,36,41,32,32,30,32,36,28,73,88,59,31,28,41,23,34,28,74,90,44,52,89,31,35,43,75,43,49,73,33,79,18,23,41,31,23,38,54,70,55,18,50,56,47,56,76,68,59,40,50,11,18,36,36,33,33,41,79,51,93,32,71,59,55,84,66,52,33,62,34,72,68,56,46,55,61,68,62,38,54,67,35,29,66,56,91,67,64,76,81,67,105,137,85,78,75,82,80,80,80,70,86,73,83,88,82,91,83,88,87,85,87,81,82,82,80,84,72,82,74,75,81,70,78,82,81,80,73,89,72,85,78,87,86,72,91,73,83,81,73,76,74,67,80,70,72,72,69,72,65,70,70,73,56,78,32,44,74,49,66,33,62,54,68,68,37,65,65,34,51,30,43,58,48,42,33,41,47,66,42,58,44,44,81,75,44,78,46,40,23,41,79,87,62,48,75,56,64,58,46,66,40,94,83,52,52,29,32,40,55,72,56,67,51,60,61,66,34,45,34,39,38,42,38,33,28,35,17,90,85,65,50,72,36,76,45,75,31,32,34,26,22,21,67,82,74,92,38,58,25,37,71,25,59,69,60,49,64,84,36,66,27,15,26,52,48,54,50,41,37,36,33,30,65,46,40,48,78,92,38,35,38,70,49,52,75,33,52,46,76,46,45,44,69,81,60,77,62,49,48,24,49,46,94,70,22,35,36,37,38,32,48,40,78,53,67,54,58,62,67,24,36,42,40,38,37,39,56,33,16,38,26,72,46,52,94,75,22,17,25,61,50,65,45,69,30,40,30,35,24,33,65,49,50,39,39,38,33,35,52,86,66,18,32,33,40,32,29,47,76,86,34,78,76,47,73,43,49,22,15,37,21,17,90,94,32,47,21,57,17,42,36,34,19,32,69,28,38,26,56,30,38,72,48,68,37,40,85,82,28,72,74,78,24,48,55,40,66,36,43,31,33,29,32,36,27,73,87,59,31,29,41,23,33,27,72,91,45,52,88,30,33,43,74,44,49,74,34,80,18,22,41,31,22,37,53,70,54,17,51,55,46,56,75,67,60,41,50,11,19,36,36,33,33,41,78,50,92,31,71,58,57,82,66,52,33,62,36,73,69,56,47,53,61,68,62,38,53,67,36,28,67,56,90,70,64,77,80,67,102

Secondary structure (DSSP, 8-state):
--------------------------------------------------------------PPEEEEESPTTEEEE-TT--EEEEEESSEEEEEEEE-TT-PEEPEEE-TTSSEEEESSPPPTT-EEEEEEEEE-TTS-EEEEEEEEEE----SEEEEEEE---TT-EE-TT--EEEEEESPPPHHHHHHHHTTEEEEEES----EEEE-TTSSEEEEE-SSPPPTTPEEEEEE--TT-EEETTEEE---EEEEEEE---EEEEEETTTTEEEEEETTEEEEEEE-B-B-TTSPPEEEEEE--EEEEEEEEE-TTT-TTT--EEEEEEEEE--TTS-EEEE-GGGTTTTTT---BSSSEEE-HHHHHHHHHH--TT-EEEEES-SEEPPTTSSS-GGGS-HHHHHTT-SSPPPTT--/--------------------------------------------------------------PPEEEEESPTTEEEE-TT--EEEEEESSEEEEEEEE-TT-PEEPEEE-TTSSEEEESSPPPTT-EEEEEEEEE-TTS-EEEEEEEEEE----SEEEEEEE---TT-EE-TT--EEEEEESPPPHHHHHHHHTTEEEEEES----EEEE-TTSSEEEEE-SSPPPTTPEEEEEE--TT-EEETTEEE---EEEEEEE---EEEEEETTTTEEEEEETTEEEEEEE-B-B-TTSPPEEEEEE--EEEEEEEEE-TTT-TTT--EEEEEEEEE--TTS-EEEE-GGGTTTTTT---BSSSEEE-HHHHHHHHHH--TT-EEEEES-SEEPPTTSSS-GGGS-HHHHHTT-SSPPPTT--